Protein AF-0000000084567950 (afdb_homodimer)

pLDDT: mean 80.29, std 20.07, range [20.11, 98.38]

InterPro domains:
  IPR000313 PWWP domain [PF00855] (14-81)
  IPR000313 PWWP domain [PS50812] (12-70)
  IPR000313 PWWP domain [SM00293] (10-68)
  IPR006115 6-phosphogluconate dehydrogenase, NADP-binding [PF03446] (154-307)
  IPR008927 6-phosphogluconate dehydrogenase-like, C-terminal domain superfamily [SSF48179] (317-426)
  IPR013328 6-phosphogluconate dehydrogenase, domain 2 [G3DSA:1.10.1040.10] (314-427)
  IPR029154 3-hydroxyisobutyrate dehydrogenase-like, NAD-binding domain [PF14833] (317-425)
  IPR035501 Cytokine-like nuclear factor N-PAC, PWWP domain [cd05836] (10-93)
  IPR036291 NAD(P)-binding domain superfamily [SSF51735] (154-310)
  IPR051265 HIBADH-related NP60 subfamily [PTHR43580] (117-427)

Radius of gyration: 30.21 Å; Cα contacts (8 Å, |Δi|>4): 1438; chains: 2; bounding box: 71×93×85 Å

Sequence (860 aa):
MEMERTAVSCKISDFVWAKVIGYSYWPGLILQPDRLAPPKNKSDMEWVYFFGSQNYAWVPIKYIKPYSEFKEKFGKKCPQGVLDAKYELRKHKKRLTANPDYVLTIAKFMPKEMRARSKSVSKSSRSVVDEQEHYLIPEPRIGVLAGNINAESIIKALISFKHKMTIWSESEALCIDMKQEAAEAHTTCYVYKEPRDVVRTADIIFSLLASKAEAIRMLEKFGYKNDNDYLLSGKIYIEMTTIDRETSSANAKIFSAKGVTYFEFMIDGTKQDIGKGLVLVGGNCDQFKATIERLKSCLKALGKSWYFVENPQVFVIFQMMKAIFLAGFTEILALADKSVDLNVFFELFRNSPLHNHYFERVCDKVENNTYFDVQESLPCLQHGLQRMLELCNVWKQPAGLTSTANQLYKHARRMGLDEADSSAMFLRAKMEMERTAVSCKISDFVWAKVIGYSYWPGLILQPDRLAPPKNKSDMEWVYFFGSQNYAWVPIKYIKPYSEFKEKFGKKCPQGVLDAKYELRKHKKRLTANPDYVLTIAKFMPKEMRARSKSVSKSSRSVVDEQEHYLIPEPRIGVLAGNINAESIIKALISFKHKMTIWSESEALCIDMKQEAAEAHTTCYVYKEPRDVVRTADIIFSLLASKAEAIRMLEKFGYKNDNDYLLSGKIYIEMTTIDRETSSANAKIFSAKGVTYFEFMIDGTKQDIGKGLVLVGGNCDQFKATIERLKSCLKALGKSWYFVENPQVFVIFQMMKAIFLAGFTEILALADKSVDLNVFFELFRNSPLHNHYFERVCDKVENNTYFDVQESLPCLQHGLQRMLELCNVWKQPAGLTSTANQLYKHARRMGLDEADSSAMFLRAK

Organism: Dendroctonus ponderosae (NCBI:txid77166)

Solvent-accessible surface area (backbone atoms only — not comparable to full-atom values): 46278 Å² total; per-residue (Å²): 139,74,84,74,76,70,76,73,76,79,48,76,75,32,57,22,28,34,29,52,96,94,50,69,70,31,36,24,32,30,42,78,71,52,96,50,49,74,81,76,91,54,90,60,47,42,35,30,37,29,40,66,73,68,42,70,44,80,27,46,50,89,40,50,39,52,31,85,82,40,42,74,76,66,56,72,87,52,57,68,58,42,51,44,5,45,51,52,48,49,52,51,50,48,43,35,70,74,32,75,79,55,75,80,83,64,82,73,77,54,37,72,87,67,39,76,60,71,16,60,41,62,85,70,69,63,75,63,75,60,79,73,70,72,66,80,66,79,79,72,35,36,13,35,42,36,56,32,90,53,30,63,56,53,52,52,30,38,32,72,68,52,41,43,34,29,33,22,54,89,48,64,67,56,53,54,52,47,34,51,51,15,52,76,57,74,34,48,48,45,78,39,96,44,65,59,59,25,51,67,69,27,45,36,36,39,37,25,34,73,37,47,68,51,48,54,53,52,40,51,70,35,18,68,87,35,81,90,54,49,57,52,60,76,23,40,41,34,40,53,41,70,65,54,70,68,58,51,52,50,48,50,53,53,30,52,75,53,48,24,47,54,36,35,47,44,67,51,70,42,51,84,27,60,39,63,20,32,28,39,36,21,50,52,67,68,58,44,67,72,42,39,79,80,40,43,67,57,51,55,24,48,7,71,40,75,45,82,34,83,48,61,64,58,59,40,52,55,35,29,50,51,37,41,44,47,51,47,49,24,47,49,47,36,52,38,55,75,66,42,60,55,69,57,50,52,55,52,41,69,55,34,46,75,35,31,61,52,57,50,52,41,50,50,30,64,75,64,67,43,38,69,68,60,48,42,52,30,52,59,31,39,50,23,30,54,52,46,52,54,51,26,59,75,67,69,45,90,52,70,57,55,54,50,36,38,52,52,46,51,50,37,41,73,73,65,40,60,76,20,12,44,61,39,52,33,67,64,50,94,138,75,84,75,75,71,76,73,76,80,48,76,73,32,58,22,28,35,30,52,96,95,51,67,70,30,37,23,33,30,42,77,72,53,96,52,48,75,81,76,91,55,89,61,47,41,36,30,38,31,40,66,73,68,43,68,46,80,29,48,52,89,42,49,39,54,33,84,81,39,41,74,77,67,56,70,87,51,58,70,57,42,50,43,5,47,52,51,48,49,52,51,50,50,43,36,69,73,33,75,80,55,74,82,86,65,82,74,76,57,36,74,83,67,39,78,56,73,9,62,42,66,83,69,74,64,75,63,74,61,79,73,73,70,68,81,65,78,77,70,35,36,13,37,43,36,55,31,89,50,30,63,57,52,51,51,28,40,33,74,68,52,40,44,34,28,33,22,53,88,47,63,67,57,54,55,52,47,36,51,51,15,53,73,56,73,34,48,47,45,78,38,95,45,64,60,58,25,51,67,68,28,44,34,36,39,37,25,34,71,38,47,68,53,47,54,54,53,40,50,69,35,19,70,87,34,81,89,53,48,56,52,59,76,22,38,42,34,39,53,40,72,65,54,70,68,57,52,52,49,48,51,54,53,29,52,74,53,47,25,46,56,35,36,46,45,67,51,69,44,53,84,27,61,39,63,21,32,28,38,36,22,51,51,66,68,59,45,68,73,40,39,81,78,41,42,68,58,50,54,24,47,6,71,40,72,45,82,35,81,49,61,63,57,58,40,51,55,35,31,48,50,37,41,45,48,52,46,49,24,48,47,48,36,52,40,54,74,65,42,59,56,70,59,51,52,55,54,41,70,56,33,45,76,35,31,62,52,58,50,52,40,51,50,32,64,75,65,68,43,39,66,66,61,48,41,52,30,53,60,33,40,51,24,31,53,54,44,52,54,50,27,58,76,67,69,45,90,52,70,58,54,52,50,36,38,53,53,44,51,50,35,42,72,73,66,40,60,76,20,11,43,62,38,52,33,68,64,51,93

Secondary structure (DSSP, 8-state):
---------PPTT-EEEE--TTS--EEEEEEPPPTTSPPPSSTTEEEEEETTTTEEEEEEGGGEEETTTTHHHHSSS--HHHHHHHHHHHHHHHHHHH-TT----PPPP--TTTS----B------------------PPPEEEEE-STTHHHHHHHHHHTT--EEEEES-HHHHHHHHHHHHHTT--EEE-SSHHHHHHH-SEEEEE-S-HHHHHHHHHHTTTT-GGG---TT-EEEE-S---HHHHHHHHHHHHHTT-EEEEEEEES-GGGTTTSEEEEEE-HHHHHHHHHHHHHHHHHH-SEEEEES-THHHHHHHHHHHHHHHHHHHHHHHHHHHS-HHHHHHHHHTSTT--HHHHHHHHHHHHT-TTS-SSBHHHHHHHHHHHHHHHHHHT---HHHHHHHHHHHHHHHTT-TTSBGGGHHHHH-/---------PPTT-EEEE--TTS--EEEEEEPPPTTSPPPSSTTEEEEEETTTTEEEEEEGGGEEETTTTHHHHSSS--HHHHHHHHHHHHHHHHHHH-TT----PPPP--TTTS----B---------------------EEEEE-STTHHHHHHHHHHTT--EEEEES-HHHHHHHHHHHHHTT--EEE-SSHHHHHHH-SEEEEE-S-HHHHHHHHHHTTTT-GGG---TT-EEEE-S---HHHHHHHHHHHHHTT-EEEEEEESS-GGGTTTSEEEEEE-HHHHHHHHHHHHHHHHHH-SEEEEES-THHHHHHHHHHHHHHHHHHHHHHHHHHHS-HHHHHHHHHTSTT--HHHHHHHHHHHHT-TTS-SSBHHHHHHHHHHHHHHHHHHT---HHHHHHHHHHHHHHHTT-TTSBGGGHHHHH-

Nearest PDB structures (foldseek):
  2uyy-assembly1_D  TM=8.923E-01  e=2.198E-22  Homo sapiens
  3pdu-assembly1_A  TM=8.734E-01  e=6.586E-20  Geobacter sulfurreducens
  3pef-assembly2_G  TM=8.609E-01  e=6.218E-20  Geobacter metallireducens
  3w6z-assembly1_A  TM=8.669E-01  e=2.349E-16  Pyrobaculum calidifontis JCM 11548
  5xvh-assembly1_A-2  TM=8.736E-01  e=2.639E-15  Pyrobaculum calidifontis JCM 11548

Structure (mmCIF, N/CA/C/O backbone):
data_AF-0000000084567950-model_v1
#
loop_
_entity.id
_entity.type
_entity.pdbx_description
1 polymer 'Cytokine-like nuclear factor N-PAC'
#
loop_
_atom_site.group_PDB
_atom_site.id
_atom_site.type_symbol
_atom_site.label_atom_id
_atom_site.label_alt_id
_atom_site.label_comp_id
_atom_site.label_asym_id
_atom_site.label_entity_id
_atom_site.label_seq_id
_atom_site.pdbx_PDB_ins_code
_atom_site.Cartn_x
_atom_site.Cartn_y
_atom_site.Cartn_z
_atom_site.occupancy
_atom_site.B_iso_or_equiv
_atom_site.auth_seq_id
_atom_site.auth_comp_id
_atom_site.auth_asym_id
_atom_site.auth_atom_id
_atom_site.pdbx_PDB_model_num
ATOM 1 N N . MET A 1 1 ? 37.594 -40.75 33.562 1 24.69 1 MET A N 1
ATOM 2 C CA . MET A 1 1 ? 38.281 -39.469 33.25 1 24.69 1 MET A CA 1
ATOM 3 C C . MET A 1 1 ? 37.656 -38.781 32.031 1 24.69 1 MET A C 1
ATOM 5 O O . MET A 1 1 ? 37.906 -39.188 30.906 1 24.69 1 MET A O 1
ATOM 9 N N . GLU A 1 2 ? 36.375 -38.438 32.031 1 26.56 2 GLU A N 1
ATOM 10 C CA . GLU A 1 2 ? 35.312 -38.219 31.078 1 26.56 2 GLU A CA 1
ATOM 11 C C . GLU A 1 2 ? 35.625 -37.062 30.156 1 26.56 2 GLU A C 1
ATOM 13 O O . GLU A 1 2 ? 36.312 -36.125 30.547 1 26.56 2 GLU A O 1
ATOM 18 N N . MET A 1 3 ? 35.594 -37.25 28.812 1 29.86 3 MET A N 1
ATOM 19 C CA . MET A 1 3 ? 35.844 -36.375 27.656 1 29.86 3 MET A CA 1
ATOM 20 C C . MET A 1 3 ? 35.312 -34.969 27.891 1 29.86 3 MET A C 1
ATOM 22 O O . MET A 1 3 ? 34.125 -34.812 28.156 1 29.86 3 MET A O 1
ATOM 26 N N . GLU A 1 4 ? 36.062 -34.125 28.594 1 29.59 4 GLU A N 1
ATOM 27 C CA . GLU A 1 4 ? 35.875 -32.688 28.719 1 29.59 4 GLU A CA 1
ATOM 28 C C . GLU A 1 4 ? 35.344 -32.062 27.422 1 29.59 4 GLU A C 1
ATOM 30 O O . GLU A 1 4 ? 36.062 -32.031 26.422 1 29.59 4 GLU A O 1
ATOM 35 N N . ARG A 1 5 ? 34.188 -32.344 27.078 1 33.31 5 ARG A N 1
ATOM 36 C CA . ARG A 1 5 ? 33.469 -31.703 25.984 1 33.31 5 ARG A CA 1
ATOM 37 C C . ARG A 1 5 ? 33.875 -30.234 25.859 1 33.31 5 ARG A C 1
ATOM 39 O O . ARG A 1 5 ? 33.719 -29.469 26.812 1 33.31 5 ARG A O 1
ATOM 46 N N . THR A 1 6 ? 35 -29.875 25.234 1 36.53 6 THR A N 1
ATOM 47 C CA . THR A 1 6 ? 35.594 -28.625 24.766 1 36.53 6 THR A CA 1
ATOM 48 C C . THR A 1 6 ? 34.469 -27.625 24.406 1 36.53 6 THR A C 1
ATOM 50 O O . THR A 1 6 ? 33.625 -27.906 23.562 1 36.53 6 THR A O 1
ATOM 53 N N . ALA A 1 7 ? 34.156 -26.844 25.375 1 41.53 7 ALA A N 1
ATOM 54 C CA . ALA A 1 7 ? 33.312 -25.672 25.188 1 41.53 7 ALA A CA 1
ATOM 55 C C . ALA A 1 7 ? 33.625 -24.969 23.859 1 41.53 7 ALA A C 1
ATOM 57 O O . ALA A 1 7 ? 34.719 -24.422 23.688 1 41.53 7 ALA A O 1
ATOM 58 N N . VAL A 1 8 ? 33.375 -25.469 22.766 1 47.16 8 VAL A N 1
ATOM 59 C CA . VAL A 1 8 ? 33.531 -24.766 21.5 1 47.16 8 VAL A CA 1
ATOM 60 C C . VAL A 1 8 ? 33.031 -23.328 21.641 1 47.16 8 VAL A C 1
ATOM 62 O O . VAL A 1 8 ? 31.844 -23.109 21.938 1 47.16 8 VAL A O 1
ATOM 65 N N . SER A 1 9 ? 33.875 -22.453 22.031 1 60.88 9 SER A N 1
ATOM 66 C CA . SER A 1 9 ? 33.688 -21.016 22.219 1 60.88 9 SER A CA 1
ATOM 67 C C . SER A 1 9 ? 33.156 -20.359 20.953 1 60.88 9 SER A C 1
ATOM 69 O O . SER A 1 9 ? 33.719 -20.5 19.875 1 60.88 9 SER A O 1
ATOM 71 N N . CYS A 1 10 ? 31.906 -20.062 20.891 1 68.31 10 CYS A N 1
ATOM 72 C CA . CYS A 1 10 ? 31.312 -19.328 19.781 1 68.31 10 CYS A CA 1
ATOM 73 C C . CYS A 1 10 ? 31.812 -17.891 19.719 1 68.31 10 CYS A C 1
ATOM 75 O O . CYS A 1 10 ? 32 -17.25 20.766 1 68.31 10 CYS A O 1
ATOM 77 N N . LYS A 1 11 ? 32.375 -17.609 18.531 1 72.88 11 LYS A N 1
ATOM 78 C CA . LYS A 1 11 ? 32.906 -16.281 18.281 1 72.88 11 LYS A CA 1
ATOM 79 C C . LYS A 1 11 ? 31.922 -15.414 17.516 1 72.88 11 LYS A C 1
ATOM 81 O O . LYS A 1 11 ? 30.906 -15.914 17.016 1 72.88 11 LYS A O 1
ATOM 86 N N . ILE A 1 12 ? 32.312 -14.211 17.453 1 73.19 12 ILE A N 1
ATOM 87 C CA . ILE A 1 12 ? 31.547 -13.25 16.672 1 73.19 12 ILE A CA 1
ATOM 88 C C . ILE A 1 12 ? 31.469 -13.727 15.219 1 73.19 12 ILE A C 1
ATOM 90 O O . ILE A 1 12 ? 32.469 -14.219 14.664 1 73.19 12 ILE A O 1
ATOM 94 N N . SER A 1 13 ? 30.266 -13.648 14.625 1 72.19 13 SER A N 1
ATOM 95 C CA . SER A 1 13 ? 29.938 -13.992 13.25 1 72.19 13 SER A CA 1
ATOM 96 C C . SER A 1 13 ? 29.672 -15.492 13.102 1 72.19 13 SER A C 1
ATOM 98 O O . SER A 1 13 ? 29.547 -15.992 11.992 1 72.19 13 SER A O 1
ATOM 100 N N . ASP A 1 14 ? 29.688 -16.203 14.242 1 78.38 14 ASP A N 1
ATOM 101 C CA . ASP A 1 14 ? 29.359 -17.625 14.172 1 78.38 14 ASP A CA 1
ATOM 102 C C . ASP A 1 14 ? 27.844 -17.844 14.141 1 78.38 14 ASP A C 1
ATOM 104 O O . ASP A 1 14 ? 27.094 -17.125 14.82 1 78.38 14 ASP A O 1
ATOM 108 N N . PHE A 1 15 ? 27.438 -18.75 13.383 1 80.81 15 PHE A N 1
ATOM 109 C CA . PHE A 1 15 ? 26.078 -19.234 13.453 1 80.81 15 PHE A CA 1
ATOM 110 C C . PHE A 1 15 ? 25.891 -20.141 14.672 1 80.81 15 PHE A C 1
ATOM 112 O O . PHE A 1 15 ? 26.719 -21.016 14.938 1 80.81 15 PHE A O 1
ATOM 119 N N . VAL A 1 16 ? 24.766 -19.844 15.414 1 83.94 16 VAL A N 1
ATOM 120 C CA . VAL A 1 16 ? 24.625 -20.547 16.688 1 83.94 16 VAL A CA 1
ATOM 121 C C . VAL A 1 16 ? 23.156 -20.906 16.922 1 83.94 16 VAL A C 1
ATOM 123 O O . VAL A 1 16 ? 22.266 -20.391 16.234 1 83.94 16 VAL A O 1
ATOM 126 N N . TRP A 1 17 ? 22.953 -21.844 17.766 1 81.81 17 TRP A N 1
ATOM 127 C CA . TRP A 1 17 ? 21.703 -22 18.484 1 81.81 17 TRP A CA 1
ATOM 128 C C . TRP A 1 17 ? 21.719 -21.219 19.797 1 81.81 17 TRP A C 1
ATOM 130 O O . TRP A 1 17 ? 22.641 -21.375 20.609 1 81.81 17 TRP A O 1
ATOM 140 N N . ALA A 1 18 ? 20.844 -20.312 19.938 1 84.38 18 ALA A N 1
ATOM 141 C CA . ALA A 1 18 ? 20.781 -19.516 21.156 1 84.38 18 ALA A CA 1
ATOM 142 C C . ALA A 1 18 ? 19.391 -19.562 21.781 1 84.38 18 ALA A C 1
ATOM 144 O O . ALA A 1 18 ? 18.391 -19.688 21.062 1 84.38 18 ALA A O 1
ATOM 145 N N . LYS A 1 19 ? 19.359 -19.578 23.094 1 81.38 19 LYS A N 1
ATOM 146 C CA . LYS A 1 19 ? 18.078 -19.625 23.781 1 81.38 19 LYS A CA 1
ATOM 147 C C . LYS A 1 19 ? 17.969 -18.516 24.812 1 81.38 19 LYS A C 1
ATOM 149 O O . LYS A 1 19 ? 18.922 -18.219 25.531 1 81.38 19 LYS A O 1
ATOM 154 N N . VAL A 1 20 ? 16.906 -17.766 24.734 1 76.56 20 VAL A N 1
ATOM 155 C CA . VAL A 1 20 ? 16.531 -16.844 25.797 1 76.56 20 VAL A CA 1
ATOM 156 C C . VAL A 1 20 ? 15.727 -17.562 26.875 1 76.56 20 VAL A C 1
ATOM 158 O O . VAL A 1 20 ? 14.984 -18.5 26.562 1 76.56 20 VAL A O 1
ATOM 161 N N . ILE A 1 21 ? 15.961 -17.219 28.109 1 70 21 ILE A N 1
ATOM 162 C CA . ILE A 1 21 ? 15.297 -17.906 29.219 1 70 21 ILE A CA 1
ATOM 163 C C . ILE A 1 21 ? 13.789 -17.938 28.969 1 70 21 ILE A C 1
ATOM 165 O O . ILE A 1 21 ? 13.172 -16.891 28.734 1 70 21 ILE A O 1
ATOM 169 N N . GLY A 1 22 ? 13.219 -19.125 28.922 1 65.25 22 GLY A N 1
ATOM 170 C CA . GLY A 1 22 ? 11.789 -19.312 28.703 1 65.25 22 GLY A CA 1
ATOM 171 C C . GLY A 1 22 ? 11.461 -19.734 27.281 1 65.25 22 GLY A C 1
ATOM 172 O O . GLY A 1 22 ? 10.312 -20.062 26.984 1 65.25 22 GLY A O 1
ATOM 173 N N . TYR A 1 23 ? 12.492 -19.625 26.469 1 71.81 23 TYR A N 1
ATOM 174 C CA . TYR A 1 23 ? 12.266 -20.016 25.078 1 71.81 23 TYR A CA 1
ATOM 175 C C . TYR A 1 23 ? 13.156 -21.188 24.672 1 71.81 23 TYR A C 1
ATOM 177 O O . TYR A 1 23 ? 14.133 -21.484 25.359 1 71.81 23 TYR A O 1
ATOM 185 N N . SER A 1 24 ? 12.773 -21.859 23.594 1 72.88 24 SER A N 1
ATOM 186 C CA . SER A 1 24 ? 13.609 -22.922 23.062 1 72.88 24 SER A CA 1
ATOM 187 C C . SER A 1 24 ? 14.797 -22.375 22.281 1 72.88 24 SER A C 1
ATOM 189 O O . SER A 1 24 ? 14.805 -21.188 21.922 1 72.88 24 SER A O 1
ATOM 191 N N . TYR A 1 25 ? 15.727 -23.219 22.031 1 78.44 25 TYR A N 1
ATOM 192 C CA . TYR A 1 25 ? 16.891 -22.828 21.25 1 78.44 25 TYR A CA 1
ATOM 193 C C . TYR A 1 25 ? 16.469 -22.391 19.844 1 78.44 25 TYR A C 1
ATOM 195 O O . TYR A 1 25 ? 15.602 -23.016 19.234 1 78.44 25 TYR A O 1
ATOM 203 N N . TRP A 1 26 ? 17.031 -21.281 19.344 1 78.5 26 TRP A N 1
ATOM 204 C CA . TRP A 1 26 ? 16.719 -20.625 18.078 1 78.5 26 TRP A CA 1
ATOM 205 C C . TRP A 1 26 ? 17.984 -20.312 17.297 1 78.5 26 TRP A C 1
ATOM 207 O O . TRP A 1 26 ? 19 -19.922 17.875 1 78.5 26 TRP A O 1
ATOM 217 N N . PRO A 1 27 ? 17.922 -20.625 16 1 79.75 27 PRO A N 1
ATOM 218 C CA . PRO A 1 27 ? 19.094 -20.266 15.203 1 79.75 27 PRO A CA 1
ATOM 219 C C . PRO A 1 27 ? 19.406 -18.766 15.25 1 79.75 27 PRO A C 1
ATOM 221 O O . PRO A 1 27 ? 18.5 -17.938 15.102 1 79.75 27 PRO A O 1
ATOM 224 N N . GLY A 1 28 ? 20.594 -18.484 15.445 1 80.81 28 GLY A N 1
ATOM 225 C CA . GLY A 1 28 ? 21 -17.094 15.516 1 80.81 28 GLY A CA 1
ATOM 226 C C . GLY A 1 28 ? 22.438 -16.859 15.062 1 80.81 28 GLY A C 1
ATOM 227 O O . GLY A 1 28 ? 23.094 -17.797 14.594 1 80.81 28 GLY A O 1
ATOM 228 N N . LEU A 1 29 ? 22.812 -15.633 15.156 1 81.31 29 LEU A N 1
ATOM 229 C CA . LEU A 1 29 ? 24.141 -15.156 14.781 1 81.31 29 LEU A CA 1
ATOM 230 C C . LEU A 1 29 ? 24.719 -14.258 15.875 1 81.31 29 LEU A C 1
ATOM 232 O O . LEU A 1 29 ? 24.047 -13.328 16.328 1 81.31 29 LEU A O 1
ATOM 236 N N . ILE A 1 30 ? 25.953 -14.672 16.297 1 79.69 30 ILE A N 1
ATOM 237 C CA . ILE A 1 30 ? 26.609 -13.82 17.281 1 79.69 30 ILE A CA 1
ATOM 238 C C . ILE A 1 30 ? 27.188 -12.586 16.578 1 79.69 30 ILE A C 1
ATOM 240 O O . ILE A 1 30 ? 27.922 -12.711 15.602 1 79.69 30 ILE A O 1
ATOM 244 N N . LEU A 1 31 ? 26.781 -11.414 17.047 1 79.12 31 LEU A N 1
ATOM 245 C CA . LEU A 1 31 ? 27.234 -10.172 16.453 1 79.12 31 LEU A CA 1
ATOM 246 C C . LEU A 1 31 ? 27.875 -9.266 17.5 1 79.12 31 LEU A C 1
ATOM 248 O O . LEU A 1 31 ? 27.641 -9.438 18.703 1 79.12 31 LEU A O 1
ATOM 252 N N . GLN A 1 32 ? 28.766 -8.406 16.953 1 75.94 32 GLN A N 1
ATOM 253 C CA . GLN A 1 32 ? 29.219 -7.309 17.797 1 75.94 32 GLN A CA 1
ATOM 254 C C . GLN A 1 32 ? 28.094 -6.328 18.078 1 75.94 32 GLN A C 1
ATOM 256 O O . GLN A 1 32 ? 27.359 -5.93 17.172 1 75.94 32 GLN A O 1
ATOM 261 N N . PRO A 1 33 ? 27.859 -6.156 19.312 1 73.94 33 PRO A N 1
ATOM 262 C CA . PRO A 1 33 ? 26.797 -5.211 19.625 1 73.94 33 PRO A CA 1
ATOM 263 C C . PRO A 1 33 ? 26.984 -3.855 18.953 1 73.94 33 PRO A C 1
ATOM 265 O O . PRO A 1 33 ? 28.109 -3.361 18.859 1 73.94 33 PRO A O 1
ATOM 268 N N . ASP A 1 34 ? 25.844 -3.508 18.328 1 62.59 34 ASP A N 1
ATOM 269 C CA . ASP A 1 34 ? 25.891 -2.178 17.719 1 62.59 34 ASP A CA 1
ATOM 270 C C . ASP A 1 34 ? 25.719 -1.093 18.781 1 62.59 34 ASP A C 1
ATOM 272 O O . ASP A 1 34 ? 25.391 -1.39 19.938 1 62.59 34 ASP A O 1
ATOM 276 N N . ARG A 1 35 ? 26.016 0.172 18.344 1 61.31 35 ARG A N 1
ATOM 277 C CA . ARG A 1 35 ? 25.969 1.321 19.25 1 61.31 35 ARG A CA 1
ATOM 278 C C . ARG A 1 35 ? 24.609 1.45 19.906 1 61.31 35 ARG A C 1
ATOM 280 O O . ARG A 1 35 ? 24.5 1.979 21.016 1 61.31 35 ARG A O 1
ATOM 287 N N . LEU A 1 36 ? 23.688 0.801 19.312 1 58.03 36 LEU A N 1
ATOM 288 C CA . LEU A 1 36 ? 22.328 0.961 19.828 1 58.03 36 LEU A CA 1
ATOM 289 C C . LEU A 1 36 ? 21.953 -0.223 20.719 1 58.03 36 LEU A C 1
ATOM 291 O O . LEU A 1 36 ? 20.859 -0.249 21.281 1 58.03 36 LEU A O 1
ATOM 295 N N . ALA A 1 37 ? 22.781 -1.162 20.844 1 67.56 37 ALA A N 1
ATOM 296 C CA . ALA A 1 37 ? 22.484 -2.336 21.672 1 67.56 37 ALA A CA 1
ATOM 297 C C . ALA A 1 37 ? 22.406 -1.971 23.141 1 67.56 37 ALA A C 1
ATOM 299 O O . ALA A 1 37 ? 23.219 -1.197 23.641 1 67.56 37 ALA A O 1
ATOM 300 N N . PRO A 1 38 ? 21.375 -2.375 23.859 1 71.75 38 PRO A N 1
ATOM 301 C CA . PRO A 1 38 ? 21.344 -2.115 25.297 1 71.75 38 PRO A CA 1
ATOM 302 C C . PRO A 1 38 ? 22.562 -2.689 26.016 1 71.75 38 PRO A C 1
ATOM 304 O O . PRO A 1 38 ? 23.188 -3.631 25.531 1 71.75 38 PRO A O 1
ATOM 307 N N . PRO A 1 39 ? 22.844 -1.983 27.031 1 73 39 PRO A N 1
ATOM 308 C CA . PRO A 1 39 ? 24.016 -2.463 27.766 1 73 39 PRO A CA 1
ATOM 309 C C . PRO A 1 39 ? 23.844 -3.883 28.297 1 73 39 PRO A C 1
ATOM 311 O O . PRO A 1 39 ? 22.719 -4.297 28.609 1 73 39 PRO A O 1
ATOM 314 N N . LYS A 1 40 ? 24.859 -4.637 28.422 1 71.69 40 LYS A N 1
ATOM 315 C CA . LYS A 1 40 ? 24.938 -6 28.938 1 71.69 40 LYS A CA 1
ATOM 316 C C . LYS A 1 40 ? 24.641 -6.047 30.438 1 71.69 40 LYS A C 1
ATOM 318 O O . LYS A 1 40 ? 25.156 -5.227 31.203 1 71.69 40 LYS A O 1
ATOM 323 N N . ASN A 1 41 ? 23.719 -6.789 30.812 1 64.81 41 ASN A N 1
ATOM 324 C CA . ASN A 1 41 ? 23.438 -6.918 32.25 1 64.81 41 ASN A CA 1
ATOM 325 C C . ASN A 1 41 ? 24.5 -7.75 32.969 1 64.81 41 ASN A C 1
ATOM 327 O O . ASN A 1 41 ? 24.719 -7.574 34.156 1 64.81 41 ASN A O 1
ATOM 331 N N . LYS A 1 42 ? 25.078 -8.812 32.281 1 70.44 42 LYS A N 1
ATOM 332 C CA . LYS A 1 42 ? 26.109 -9.688 32.844 1 70.44 42 LYS A CA 1
ATOM 333 C C . LYS A 1 42 ? 27.281 -9.844 31.875 1 70.44 42 LYS A C 1
ATOM 335 O O . LYS A 1 42 ? 27.125 -9.648 30.672 1 70.44 42 LYS A O 1
ATOM 340 N N . SER A 1 43 ? 28.422 -10.07 32.438 1 72.25 43 SER A N 1
ATOM 341 C CA . SER A 1 43 ? 29.656 -10.141 31.656 1 72.25 43 SER A CA 1
ATOM 342 C C . SER A 1 43 ? 29.656 -11.352 30.734 1 72.25 43 SER A C 1
ATOM 344 O O . SER A 1 43 ? 30.281 -11.328 29.672 1 72.25 43 SER A O 1
ATOM 346 N N . ASP A 1 44 ? 28.906 -12.383 30.953 1 80.44 44 ASP A N 1
ATOM 347 C CA . ASP A 1 44 ? 28.984 -13.609 30.172 1 80.44 44 ASP A CA 1
ATOM 348 C C . ASP A 1 44 ? 27.828 -13.703 29.188 1 80.44 44 ASP A C 1
ATOM 350 O O . ASP A 1 44 ? 27.156 -14.742 29.094 1 80.44 44 ASP A O 1
ATOM 354 N N . MET A 1 45 ? 27.609 -12.531 28.516 1 84.69 45 MET A N 1
ATOM 355 C CA . MET A 1 45 ? 26.531 -12.555 27.547 1 84.69 45 MET A CA 1
ATOM 356 C C . MET A 1 45 ? 27.031 -12.164 26.156 1 84.69 45 MET A C 1
ATOM 358 O O . MET A 1 45 ? 28.016 -11.43 26.047 1 84.69 45 MET A O 1
ATOM 362 N N . GLU A 1 46 ? 26.484 -12.742 25.141 1 85.69 46 GLU A N 1
ATOM 363 C CA . GLU A 1 46 ? 26.766 -12.383 23.75 1 85.69 46 GLU A CA 1
ATOM 364 C C . GLU A 1 46 ? 25.531 -11.789 23.078 1 85.69 46 GLU A C 1
ATOM 366 O O . GLU A 1 46 ? 24.406 -12.156 23.406 1 85.69 46 GLU A O 1
ATOM 371 N N . TRP A 1 47 ? 25.844 -10.883 22.203 1 83.31 47 TRP A N 1
ATOM 372 C CA . TRP A 1 47 ? 24.797 -10.266 21.391 1 83.31 47 TRP A CA 1
ATOM 373 C C . TRP A 1 47 ? 24.422 -11.148 20.203 1 83.31 47 TRP A C 1
ATOM 375 O O . TRP A 1 47 ? 25.266 -11.461 19.359 1 83.31 47 TRP A O 1
ATOM 385 N N . VAL A 1 48 ? 23.125 -11.578 20.25 1 83.25 48 VAL A N 1
ATOM 386 C CA . VAL A 1 48 ? 22.734 -12.578 19.25 1 83.25 48 VAL A CA 1
ATOM 387 C C . VAL A 1 48 ? 21.578 -12.055 18.406 1 83.25 48 VAL A C 1
ATOM 389 O O . VAL A 1 48 ? 20.609 -11.523 18.938 1 83.25 48 VAL A O 1
ATOM 392 N N . TYR A 1 49 ? 21.766 -12.164 17.156 1 81.06 49 TYR A N 1
ATOM 393 C CA . TYR A 1 49 ? 20.672 -11.992 16.188 1 81.06 49 TYR A CA 1
ATOM 394 C C . TYR A 1 49 ? 19.938 -13.305 15.953 1 81.06 49 TYR A C 1
ATOM 396 O O . TYR A 1 49 ? 20.562 -14.32 15.656 1 81.06 49 TYR A O 1
ATOM 404 N N . PHE A 1 50 ? 18.656 -13.266 16.109 1 75.88 50 PHE A N 1
ATOM 405 C CA . PHE A 1 50 ? 17.859 -14.477 15.914 1 75.88 50 PHE A CA 1
ATOM 406 C C . PHE A 1 50 ? 17.203 -14.469 14.531 1 75.88 50 PHE A C 1
ATOM 408 O O . PHE A 1 50 ? 16.406 -13.594 14.219 1 75.88 50 PHE A O 1
ATOM 415 N N . PHE A 1 51 ? 17.562 -15.469 13.758 1 70.81 51 PHE A N 1
ATOM 416 C CA . PHE A 1 51 ? 17.031 -15.594 12.406 1 70.81 51 PHE A CA 1
ATOM 417 C C . PHE A 1 51 ? 15.539 -15.891 12.438 1 70.81 51 PHE A C 1
ATOM 419 O O . PHE A 1 51 ? 15.039 -16.5 13.391 1 70.81 51 PHE A O 1
ATOM 426 N N . GLY A 1 52 ? 14.812 -15.438 11.359 1 62.75 52 GLY A N 1
ATOM 427 C CA . GLY A 1 52 ? 13.375 -15.656 11.297 1 62.75 52 GLY A CA 1
ATOM 428 C C . GLY A 1 52 ? 12.586 -14.57 11.992 1 62.75 52 GLY A C 1
ATOM 429 O O . GLY A 1 52 ? 11.781 -13.875 11.359 1 62.75 52 GLY A O 1
ATOM 430 N N . SER A 1 53 ? 12.969 -14.477 13.297 1 61 53 SER A N 1
ATOM 431 C CA . SER A 1 53 ? 12.281 -13.453 14.078 1 61 53 SER A CA 1
ATOM 432 C C . SER A 1 53 ? 12.961 -12.094 13.938 1 61 53 SER A C 1
ATOM 434 O O . SER A 1 53 ? 12.367 -11.062 14.258 1 61 53 SER A O 1
ATOM 436 N N . GLN A 1 54 ? 14.125 -12.133 13.461 1 63.31 54 GLN A N 1
ATOM 437 C CA . GLN A 1 54 ? 14.938 -10.945 13.203 1 63.31 54 GLN A CA 1
ATOM 438 C C . GLN A 1 54 ? 15.039 -10.07 14.453 1 63.31 54 GLN A C 1
ATOM 440 O O . GLN A 1 54 ? 14.945 -8.844 14.367 1 63.31 54 GLN A O 1
ATOM 445 N N . ASN A 1 55 ? 15.164 -10.664 15.578 1 72 55 ASN A N 1
ATOM 446 C CA . ASN A 1 55 ? 15.336 -9.992 16.859 1 72 55 ASN A CA 1
ATOM 447 C C . ASN A 1 55 ? 16.75 -10.172 17.406 1 72 55 ASN A C 1
ATOM 449 O O . ASN A 1 55 ? 17.5 -11.039 16.938 1 72 55 ASN A O 1
ATOM 453 N N . TYR A 1 56 ? 17.016 -9.273 18.328 1 78.12 56 TYR A N 1
ATOM 454 C CA . TYR A 1 56 ? 18.312 -9.312 19 1 78.12 56 TYR A CA 1
ATOM 455 C C . TYR A 1 56 ? 18.141 -9.492 20.5 1 78.12 56 TYR A C 1
ATOM 457 O O . TYR A 1 56 ? 17.172 -9 21.094 1 78.12 56 TYR A O 1
ATOM 465 N N . ALA A 1 57 ? 19 -10.203 21.094 1 81.56 57 ALA A N 1
ATOM 466 C CA . ALA A 1 57 ? 19.016 -10.273 22.547 1 81.56 57 ALA A CA 1
ATOM 467 C C . ALA A 1 57 ? 20.406 -10.617 23.078 1 81.56 57 ALA A C 1
ATOM 469 O O . ALA A 1 57 ? 21.203 -11.25 22.375 1 81.56 57 ALA A O 1
ATOM 470 N N . TRP A 1 58 ? 20.625 -10.062 24.281 1 83.69 58 TRP A N 1
ATOM 471 C CA . TRP A 1 58 ? 21.781 -10.562 25.016 1 83.69 58 TRP A CA 1
ATOM 472 C C . TRP A 1 58 ? 21.516 -11.961 25.562 1 83.69 58 TRP A C 1
ATOM 474 O O . TRP A 1 58 ? 20.547 -12.18 26.297 1 83.69 58 TRP A O 1
ATOM 484 N N . VAL A 1 59 ? 22.328 -12.898 25.156 1 85.31 59 VAL A N 1
ATOM 485 C CA . VAL A 1 59 ? 22.156 -14.289 25.562 1 85.31 59 VAL A CA 1
ATOM 486 C C . VAL A 1 59 ? 23.375 -14.75 26.359 1 85.31 59 VAL A C 1
ATOM 488 O O . VAL A 1 59 ? 24.516 -14.57 25.922 1 85.31 59 VAL A O 1
ATOM 491 N N . PRO A 1 60 ? 23.109 -15.266 27.562 1 82.31 60 PRO A N 1
ATOM 492 C CA . PRO A 1 60 ? 24.234 -15.836 28.297 1 82.31 60 PRO A CA 1
ATOM 493 C C . PRO A 1 60 ? 24.984 -16.922 27.516 1 82.31 60 PRO A C 1
ATOM 495 O O . PRO A 1 60 ? 24.344 -17.703 26.812 1 82.31 60 PRO A O 1
ATOM 498 N N . ILE A 1 61 ? 26.312 -16.938 27.625 1 84.31 61 ILE A N 1
ATOM 499 C CA . ILE A 1 61 ? 27.172 -17.812 26.859 1 84.31 61 ILE A CA 1
ATOM 500 C C . ILE A 1 61 ? 26.781 -19.266 27.094 1 84.31 61 ILE A C 1
ATOM 502 O O . ILE A 1 61 ? 26.875 -20.094 26.188 1 84.31 61 ILE A O 1
ATOM 506 N N . LYS A 1 62 ? 26.266 -19.547 28.219 1 84.06 62 LYS A N 1
ATOM 507 C CA . LYS A 1 62 ? 25.891 -20.922 28.547 1 84.06 62 LYS A CA 1
ATOM 508 C C . LYS A 1 62 ? 24.719 -21.391 27.703 1 84.06 62 LYS A C 1
ATOM 510 O O . LYS A 1 62 ? 24.531 -22.594 27.531 1 84.06 62 LYS A O 1
ATOM 515 N N . TYR A 1 63 ? 24 -20.5 27.109 1 85.5 63 TYR A N 1
ATOM 516 C CA . TYR A 1 63 ? 22.844 -20.859 26.312 1 85.5 63 TYR A CA 1
ATOM 517 C C . TYR A 1 63 ? 23.141 -20.719 24.828 1 85.5 63 TYR A C 1
ATOM 519 O O . TYR A 1 63 ? 22.234 -20.641 24 1 85.5 63 TYR A O 1
ATOM 527 N N . ILE A 1 64 ? 24.328 -20.641 24.516 1 86.44 64 ILE A N 1
ATOM 528 C CA . ILE A 1 64 ? 24.75 -20.516 23.125 1 86.44 64 ILE A CA 1
ATOM 529 C C . ILE A 1 64 ? 25.547 -21.766 22.719 1 86.44 64 ILE A C 1
ATOM 531 O O . ILE A 1 64 ? 26.516 -22.125 23.391 1 86.44 64 ILE A O 1
ATOM 535 N N . LYS A 1 65 ? 25.078 -22.422 21.703 1 82.31 65 LYS A N 1
ATOM 536 C CA . LYS A 1 65 ? 25.703 -23.641 21.172 1 82.31 65 LYS A CA 1
ATOM 537 C C . LYS A 1 65 ? 26 -23.5 19.688 1 82.31 65 LYS A C 1
ATOM 539 O O . LYS A 1 65 ? 25.219 -22.891 18.953 1 82.31 65 LYS A O 1
ATOM 544 N N . PRO A 1 66 ? 27.125 -24 19.297 1 79.88 66 PRO A N 1
ATOM 545 C CA . PRO A 1 66 ? 27.422 -23.938 17.859 1 79.88 66 PRO A CA 1
ATOM 546 C C . PRO A 1 66 ? 26.344 -24.594 17 1 79.88 66 PRO A C 1
ATOM 548 O O . PRO A 1 66 ? 25.844 -25.656 17.344 1 79.88 66 PRO A O 1
ATOM 551 N N . TYR A 1 67 ? 26.047 -23.906 15.898 1 80.44 67 TYR A N 1
ATOM 552 C CA . TYR A 1 67 ? 24.938 -24.328 15.062 1 80.44 67 TYR A CA 1
ATOM 553 C C . TYR A 1 67 ? 25.188 -25.703 14.469 1 80.44 67 TYR A C 1
ATOM 555 O O . TYR A 1 67 ? 24.312 -26.578 14.5 1 80.44 67 TYR A O 1
ATOM 563 N N . SER A 1 68 ? 26.312 -25.984 13.859 1 74.44 68 SER A N 1
ATOM 564 C CA . SER A 1 68 ? 26.609 -27.188 13.109 1 74.44 68 SER A CA 1
ATOM 565 C C . SER A 1 68 ? 26.641 -28.406 14.031 1 74.44 68 SER A C 1
ATOM 567 O O . SER A 1 68 ? 26.219 -29.5 13.641 1 74.44 68 SER A O 1
ATOM 569 N N . GLU A 1 69 ? 27.078 -28.25 15.211 1 74.94 69 GLU A N 1
ATOM 570 C CA . GLU A 1 69 ? 27.266 -29.375 16.125 1 74.94 69 GLU A CA 1
ATOM 571 C C . GLU A 1 69 ? 25.953 -29.812 16.75 1 74.94 69 GLU A C 1
ATOM 573 O O . GLU A 1 69 ? 25.781 -30.984 17.109 1 74.94 69 GLU A O 1
ATOM 578 N N . PHE A 1 70 ? 25.047 -28.938 16.859 1 71.81 70 PHE A N 1
ATOM 579 C CA . PHE A 1 70 ? 23.828 -29.281 17.594 1 71.81 70 PHE A CA 1
ATOM 580 C C . PHE A 1 70 ? 22.609 -29.25 16.688 1 71.81 70 PHE A C 1
ATOM 582 O O . PHE A 1 70 ? 21.484 -29.125 17.172 1 71.81 70 PHE A O 1
ATOM 589 N N . LYS A 1 71 ? 22.844 -29.266 15.492 1 68.94 71 LYS A N 1
ATOM 590 C CA . LYS A 1 71 ? 21.781 -29.219 14.492 1 68.94 71 LYS A CA 1
ATOM 591 C C . LYS A 1 71 ? 20.797 -30.375 14.703 1 68.94 71 LYS A C 1
ATOM 593 O O . LYS A 1 71 ? 19.578 -30.188 14.555 1 68.94 71 LYS A O 1
ATOM 598 N N . GLU A 1 72 ? 21.203 -31.453 15.023 1 65.38 72 GLU A N 1
ATOM 599 C CA . GLU A 1 72 ? 20.359 -32.656 15.18 1 65.38 72 GLU A CA 1
ATOM 600 C C . GLU A 1 72 ? 19.531 -32.562 16.469 1 65.38 72 GLU A C 1
ATOM 602 O O . GLU A 1 72 ? 18.391 -33.031 16.5 1 65.38 72 GLU A O 1
ATOM 607 N N . LYS A 1 73 ? 20.156 -32 17.438 1 65 73 LYS A N 1
ATOM 608 C CA . LYS A 1 73 ? 19.5 -31.969 18.734 1 65 73 LYS A CA 1
ATOM 609 C C . LYS A 1 73 ? 18.375 -30.938 18.734 1 65 73 LYS A C 1
ATOM 611 O O . LYS A 1 73 ? 17.281 -31.219 19.25 1 65 73 LYS A O 1
ATOM 616 N N . PHE A 1 74 ? 18.625 -29.781 18.281 1 65.38 74 PHE A N 1
ATOM 617 C CA . PHE A 1 74 ? 17.656 -28.703 18.406 1 65.38 74 PHE A CA 1
ATOM 618 C C . PHE A 1 74 ? 16.812 -28.578 17.141 1 65.38 74 PHE A C 1
ATOM 620 O O . PHE A 1 74 ? 15.812 -27.859 17.125 1 65.38 74 PHE A O 1
ATOM 627 N N . GLY A 1 75 ? 17.047 -29.172 16.047 1 55.94 75 GLY A N 1
ATOM 628 C CA . GLY A 1 75 ? 16.391 -29.047 14.75 1 55.94 75 GLY A CA 1
ATOM 629 C C . GLY A 1 75 ? 15.195 -29.969 14.602 1 55.94 75 GLY A C 1
ATOM 630 O O . GLY A 1 75 ? 14.445 -29.859 13.625 1 55.94 75 GLY A O 1
ATOM 631 N N . LYS A 1 76 ? 14.938 -30.938 15.234 1 54.16 76 LYS A N 1
ATOM 632 C CA . LYS A 1 76 ? 13.969 -31.984 14.93 1 54.16 76 LYS A CA 1
ATOM 633 C C . LYS A 1 76 ? 12.539 -31.453 15.039 1 54.16 76 LYS A C 1
ATOM 635 O O . LYS A 1 76 ? 11.695 -31.75 14.195 1 54.16 76 LYS A O 1
ATOM 640 N N . LYS A 1 77 ? 12.008 -30.938 16.141 1 53.41 77 LYS A N 1
ATOM 641 C CA . LYS A 1 77 ? 10.617 -30.562 16.359 1 53.41 77 LYS A CA 1
ATOM 642 C C . LYS A 1 77 ? 10.484 -29.047 16.531 1 53.41 77 LYS A C 1
ATOM 644 O O . LYS A 1 77 ? 10.484 -28.547 17.672 1 53.41 77 LYS A O 1
ATOM 649 N N . CYS A 1 78 ? 10.742 -28.375 15.438 1 50.84 78 CYS A N 1
ATOM 650 C CA . CYS A 1 78 ? 10.828 -26.938 15.617 1 50.84 78 CYS A CA 1
ATOM 651 C C . CYS A 1 78 ? 9.562 -26.25 15.117 1 50.84 78 CYS A C 1
ATOM 653 O O . CYS A 1 78 ? 9 -26.641 14.086 1 50.84 78 CYS A O 1
ATOM 655 N N . PRO A 1 79 ? 9.102 -25.344 15.953 1 52.78 79 PRO A N 1
ATOM 656 C CA . PRO A 1 79 ? 8 -24.531 15.445 1 52.78 79 PRO A CA 1
ATOM 657 C C . PRO A 1 79 ? 8.352 -23.812 14.148 1 52.78 79 PRO A C 1
ATOM 659 O O . PRO A 1 79 ? 9.531 -23.703 13.797 1 52.78 79 PRO A O 1
ATOM 662 N N . GLN A 1 80 ? 7.402 -23.484 13.469 1 48.69 80 GLN A N 1
ATOM 663 C CA . GLN A 1 80 ? 7.559 -22.875 12.148 1 48.69 80 GLN A CA 1
ATOM 664 C C . GLN A 1 80 ? 8.562 -21.734 12.195 1 48.69 80 GLN A C 1
ATOM 666 O O . GLN A 1 80 ? 9.375 -21.578 11.281 1 48.69 80 GLN A O 1
ATOM 671 N N . GLY A 1 81 ? 8.641 -21.078 13.164 1 55.12 81 GLY A N 1
ATOM 672 C CA . GLY A 1 81 ? 9.586 -19.984 13.289 1 55.12 81 GLY A CA 1
ATOM 673 C C . GLY A 1 81 ? 11.039 -20.438 13.25 1 55.12 81 GLY A C 1
ATOM 674 O O . GLY A 1 81 ? 11.875 -19.781 12.633 1 55.12 81 GLY A O 1
ATOM 675 N N . VAL A 1 82 ? 11.25 -21.484 13.836 1 57.44 82 VAL A N 1
ATOM 676 C CA . VAL A 1 82 ? 12.609 -22.016 13.891 1 57.44 82 VAL A CA 1
ATOM 677 C C . VAL A 1 82 ? 13.016 -22.531 12.516 1 57.44 82 VAL A C 1
ATOM 679 O O . VAL A 1 82 ? 14.156 -22.359 12.094 1 57.44 82 VAL A O 1
ATOM 682 N N . LEU A 1 83 ? 12.023 -23.094 11.969 1 54.75 83 LEU A N 1
ATOM 683 C CA . LEU A 1 83 ? 12.289 -23.578 10.617 1 54.75 83 LEU A CA 1
ATOM 684 C C . LEU A 1 83 ? 12.617 -22.406 9.68 1 54.75 83 LEU A C 1
ATOM 686 O O . LEU A 1 83 ? 13.547 -22.5 8.875 1 54.75 83 LEU A O 1
ATOM 690 N N . ASP A 1 84 ? 11.969 -21.422 9.844 1 57.72 84 ASP A N 1
ATOM 691 C CA . ASP A 1 84 ? 12.258 -20.203 9.078 1 57.72 84 ASP A CA 1
ATOM 692 C C . ASP A 1 84 ? 13.664 -19.688 9.383 1 57.72 84 ASP A C 1
ATOM 694 O O . ASP A 1 84 ? 14.375 -19.25 8.477 1 57.72 84 ASP A O 1
ATOM 698 N N . ALA A 1 85 ? 14.016 -19.688 10.547 1 61.5 85 ALA A N 1
ATOM 699 C CA . ALA A 1 85 ? 15.328 -19.25 10.992 1 61.5 85 ALA A CA 1
ATOM 700 C C . ALA A 1 85 ? 16.438 -20.125 10.406 1 61.5 85 ALA A C 1
ATOM 702 O O . ALA A 1 85 ? 17.469 -19.609 9.961 1 61.5 85 ALA A O 1
ATOM 703 N N . LYS A 1 86 ? 16.141 -21.344 10.43 1 60.5 86 LYS A N 1
ATOM 704 C CA . LYS A 1 86 ? 17.094 -22.281 9.852 1 60.5 86 LYS A CA 1
ATOM 705 C C . LYS A 1 86 ? 17.266 -22.047 8.352 1 60.5 86 LYS A C 1
ATOM 707 O O . LYS A 1 86 ? 18.391 -22.094 7.836 1 60.5 86 LYS A O 1
ATOM 712 N N . TYR A 1 87 ? 16.172 -21.859 7.797 1 58.47 87 TYR A N 1
ATOM 713 C CA . TYR A 1 87 ? 16.219 -21.594 6.367 1 58.47 87 TYR A CA 1
ATOM 714 C C . TYR A 1 87 ? 17.016 -20.328 6.074 1 58.47 87 TYR A C 1
ATOM 716 O O . TYR A 1 87 ? 17.859 -20.312 5.18 1 58.47 87 TYR A O 1
ATOM 724 N N . GLU A 1 88 ? 16.766 -19.281 6.75 1 60.16 88 GLU A N 1
ATOM 725 C CA . GLU A 1 88 ? 17.516 -18.047 6.602 1 60.16 88 GLU A CA 1
ATOM 726 C C . GLU A 1 88 ? 19.016 -18.281 6.828 1 60.16 88 GLU A C 1
ATOM 728 O O . GLU A 1 88 ? 19.844 -17.766 6.074 1 60.16 88 GLU A O 1
ATOM 733 N N . LEU A 1 89 ? 19.266 -18.969 7.781 1 61.06 89 LEU A N 1
ATOM 734 C CA . LEU A 1 89 ? 20.656 -19.281 8.117 1 61.06 89 LEU A CA 1
ATOM 735 C C . LEU A 1 89 ? 21.328 -20.047 6.98 1 61.06 89 LEU A C 1
ATOM 737 O O . LEU A 1 89 ? 22.469 -19.734 6.613 1 61.06 89 LEU A O 1
ATOM 741 N N . ARG A 1 90 ? 20.672 -20.938 6.512 1 61.78 90 ARG A N 1
ATOM 742 C CA . ARG A 1 90 ? 21.219 -21.75 5.426 1 61.78 90 ARG A CA 1
ATOM 743 C C . ARG A 1 90 ? 21.516 -20.891 4.203 1 61.78 90 ARG A C 1
ATOM 745 O O . ARG A 1 90 ? 22.516 -21.078 3.527 1 61.78 90 ARG A O 1
ATOM 752 N N . LYS A 1 91 ? 20.688 -20.062 3.963 1 60.53 91 LYS A N 1
ATOM 753 C CA . LYS A 1 91 ? 20.891 -19.141 2.852 1 60.53 91 LYS A CA 1
ATOM 754 C C . LYS A 1 91 ? 22.172 -18.344 3.037 1 60.53 91 LYS A C 1
ATOM 756 O O . LYS A 1 91 ? 22.969 -18.203 2.102 1 60.53 91 LYS A O 1
ATOM 761 N N . HIS A 1 92 ? 22.281 -17.844 4.172 1 62.78 92 HIS A N 1
ATOM 762 C CA . HIS A 1 92 ? 23.469 -17.047 4.453 1 62.78 92 HIS A CA 1
ATOM 763 C C . HIS A 1 92 ? 24.719 -17.906 4.398 1 62.78 92 HIS A C 1
ATOM 765 O O . HIS A 1 92 ? 25.75 -17.484 3.885 1 62.78 92 HIS A O 1
ATOM 771 N N . LYS A 1 93 ? 24.609 -19 4.848 1 62.19 93 LYS A N 1
ATOM 772 C CA . LYS A 1 93 ? 25.75 -19.906 4.816 1 62.19 93 LYS A CA 1
ATOM 773 C C . LYS A 1 93 ? 26.141 -20.25 3.381 1 62.19 93 LYS A C 1
ATOM 775 O O . LYS A 1 93 ? 27.328 -20.281 3.055 1 62.19 93 LYS A O 1
ATOM 780 N N . LYS A 1 94 ? 25.203 -20.406 2.689 1 60.66 94 LYS A N 1
ATOM 781 C CA . LYS A 1 94 ? 25.453 -20.719 1.283 1 60.66 94 LYS A CA 1
ATOM 782 C C . LYS A 1 94 ? 26.109 -19.531 0.574 1 60.66 94 LYS A C 1
ATOM 784 O O . LYS A 1 94 ? 27.047 -19.703 -0.212 1 60.66 94 LYS A O 1
ATOM 789 N N . ARG A 1 95 ? 25.625 -18.5 0.822 1 58.75 95 ARG A N 1
ATOM 790 C CA . ARG A 1 95 ? 26.188 -17.297 0.208 1 58.75 95 ARG A CA 1
ATOM 791 C C . ARG A 1 95 ? 27.625 -17.078 0.663 1 58.75 95 ARG A C 1
ATOM 793 O O . ARG A 1 95 ? 28.469 -16.672 -0.131 1 58.75 95 ARG A O 1
ATOM 800 N N . LEU A 1 96 ? 27.812 -17.344 1.844 1 60.94 96 LEU A N 1
ATOM 801 C CA . LEU A 1 96 ? 29.156 -17.188 2.393 1 60.94 96 LEU A CA 1
ATOM 802 C C . LEU A 1 96 ? 30.109 -18.219 1.797 1 60.94 96 LEU A C 1
ATOM 804 O O . LEU A 1 96 ? 31.297 -17.906 1.569 1 60.94 96 LEU A O 1
ATOM 808 N N . THR A 1 97 ? 29.562 -19.297 1.543 1 62.19 97 THR A N 1
ATOM 809 C CA . THR A 1 97 ? 30.375 -20.328 0.914 1 62.19 97 THR A CA 1
ATOM 810 C C . THR A 1 97 ? 30.672 -19.969 -0.538 1 62.19 97 THR A C 1
ATOM 812 O O . THR A 1 97 ? 31.781 -20.219 -1.029 1 62.19 97 THR A O 1
ATOM 815 N N . ALA A 1 98 ? 29.719 -19.375 -1.099 1 60.25 98 ALA A N 1
ATOM 816 C CA . ALA A 1 98 ? 29.891 -18.984 -2.496 1 60.25 98 ALA A CA 1
ATOM 817 C C . ALA A 1 98 ? 30.75 -17.734 -2.617 1 60.25 98 ALA A C 1
ATOM 819 O O . ALA A 1 98 ? 31.547 -17.609 -3.545 1 60.25 98 ALA A O 1
ATOM 820 N N . ASN A 1 99 ? 30.484 -16.812 -1.702 1 56.47 99 ASN A N 1
ATOM 821 C CA . ASN A 1 99 ? 31.266 -15.57 -1.664 1 56.47 99 ASN A CA 1
ATOM 822 C C . ASN A 1 99 ? 31.766 -15.266 -0.255 1 56.47 99 ASN A C 1
ATOM 824 O O . ASN A 1 99 ? 31.016 -14.734 0.573 1 56.47 99 ASN A O 1
ATOM 828 N N . PRO A 1 100 ? 32.906 -15.656 -0.085 1 55.03 100 PRO A N 1
ATOM 829 C CA . PRO A 1 100 ? 33.438 -15.461 1.258 1 55.03 100 PRO A CA 1
ATOM 830 C C . PRO A 1 100 ? 33.375 -14.008 1.72 1 55.03 100 PRO A C 1
ATOM 832 O O . PRO A 1 100 ? 33.406 -13.734 2.924 1 55.03 100 PRO A O 1
ATOM 835 N N . ASP A 1 101 ? 33.312 -13.148 0.817 1 55.06 101 ASP A N 1
ATOM 836 C CA . ASP A 1 101 ? 33.281 -11.727 1.157 1 55.06 101 ASP A CA 1
ATOM 837 C C . ASP A 1 101 ? 31.828 -11.227 1.268 1 55.06 101 ASP A C 1
ATOM 839 O O . ASP A 1 101 ? 31.594 -10.016 1.338 1 55.06 101 ASP A O 1
ATOM 843 N N . TYR A 1 102 ? 31.109 -12.133 1.301 1 52.59 102 TYR A N 1
ATOM 844 C CA . TYR A 1 102 ? 29.688 -11.805 1.41 1 52.59 102 TYR A CA 1
ATOM 845 C C . TYR A 1 102 ? 29.375 -11.156 2.754 1 52.59 102 TYR A C 1
ATOM 847 O O . TYR A 1 102 ? 29.766 -11.672 3.805 1 52.59 102 TYR A O 1
ATOM 855 N N . VAL A 1 103 ? 28.969 -9.875 2.746 1 49.84 103 VAL A N 1
ATOM 856 C CA . VAL A 1 103 ? 28.578 -9.188 3.973 1 49.84 103 VAL A CA 1
ATOM 857 C C . VAL A 1 103 ? 27.125 -9.516 4.309 1 49.84 103 VAL A C 1
ATOM 859 O O . VAL A 1 103 ? 26.219 -9.289 3.498 1 49.84 103 VAL A O 1
ATOM 862 N N . LEU A 1 104 ? 27 -10.273 5.379 1 48.25 104 LEU A N 1
ATOM 863 C CA . LEU A 1 104 ? 25.688 -10.672 5.891 1 48.25 104 LEU A CA 1
ATOM 864 C C . LEU A 1 104 ? 24.812 -9.453 6.148 1 48.25 104 LEU A C 1
ATOM 866 O O . LEU A 1 104 ? 25.203 -8.555 6.895 1 48.25 104 LEU A O 1
ATOM 870 N N . THR A 1 105 ? 23.859 -9.32 5.359 1 42.38 105 THR A N 1
ATOM 871 C CA . THR A 1 105 ? 22.938 -8.219 5.598 1 42.38 105 THR A CA 1
ATOM 872 C C . THR A 1 105 ? 21.844 -8.641 6.594 1 42.38 105 THR A C 1
ATOM 874 O O . THR A 1 105 ? 21.016 -9.484 6.285 1 42.38 105 THR A O 1
ATOM 877 N N . ILE A 1 106 ? 22.109 -8.492 7.859 1 46.22 106 ILE A N 1
ATOM 878 C CA . ILE A 1 106 ? 21.141 -8.812 8.906 1 46.22 106 ILE A CA 1
ATOM 879 C C . ILE A 1 106 ? 20.453 -7.535 9.367 1 46.22 106 ILE A C 1
ATOM 881 O O . ILE A 1 106 ? 20.984 -6.438 9.203 1 46.22 106 ILE A O 1
ATOM 885 N N . ALA A 1 107 ? 19.219 -7.68 9.781 1 44.22 107 ALA A N 1
ATOM 886 C CA . ALA A 1 107 ? 18.484 -6.551 10.352 1 44.22 107 ALA A CA 1
ATOM 887 C C . ALA A 1 107 ? 19.266 -5.91 11.5 1 44.22 107 ALA A C 1
ATOM 889 O O . ALA A 1 107 ? 19.844 -6.613 12.336 1 44.22 107 ALA A O 1
ATOM 890 N N . LYS A 1 108 ? 19.578 -4.617 11.438 1 39.16 108 LYS A N 1
ATOM 891 C CA . LYS A 1 108 ? 20.281 -3.92 12.508 1 39.16 108 LYS A CA 1
ATOM 892 C C . LYS A 1 108 ? 19.422 -3.836 13.766 1 39.16 108 LYS A C 1
ATOM 894 O O . LYS A 1 108 ? 18.188 -3.756 13.68 1 39.16 108 LYS A O 1
ATOM 899 N N . PHE A 1 109 ? 20.062 -4.102 14.844 1 38.5 109 PHE A N 1
ATOM 900 C CA . PHE A 1 109 ? 19.391 -3.969 16.125 1 38.5 109 PHE A CA 1
ATOM 901 C C . PHE A 1 109 ? 18.812 -2.568 16.297 1 38.5 109 PHE A C 1
ATOM 903 O O . PHE A 1 109 ? 19.5 -1.575 16.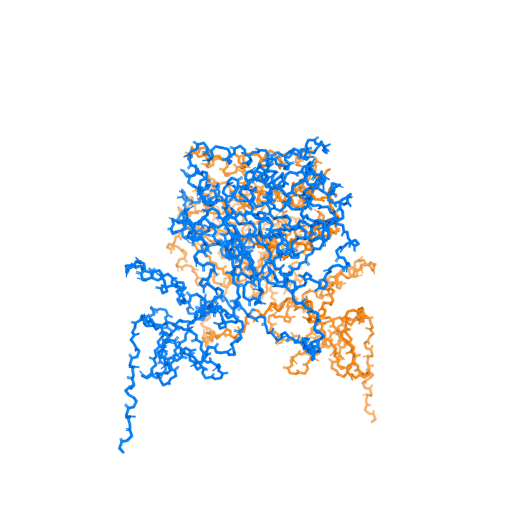047 1 38.5 109 PHE A O 1
ATOM 910 N N . MET A 1 110 ? 17.625 -2.402 16.406 1 34.25 110 MET A N 1
ATOM 911 C CA . MET A 1 110 ? 17 -1.145 16.812 1 34.25 110 MET A CA 1
ATOM 912 C C . MET A 1 110 ? 16.531 -1.202 18.266 1 34.25 110 MET A C 1
ATOM 914 O O . MET A 1 110 ? 15.859 -2.146 18.656 1 34.25 110 MET A O 1
ATOM 918 N N . PRO A 1 111 ? 17.188 -0.46 19.172 1 31.3 111 PRO A N 1
ATOM 919 C CA . PRO A 1 111 ? 16.75 -0.423 20.562 1 31.3 111 PRO A CA 1
ATOM 920 C C . PRO A 1 111 ? 15.227 -0.328 20.703 1 31.3 111 PRO A C 1
ATOM 922 O O . PRO A 1 111 ? 14.555 0.181 19.797 1 31.3 111 PRO A O 1
ATOM 925 N N . LYS A 1 112 ? 14.781 -1.091 21.844 1 35.81 112 LYS A N 1
ATOM 926 C CA . LYS A 1 112 ? 13.352 -1.188 22.125 1 35.81 112 LYS A CA 1
ATOM 927 C C . LYS A 1 112 ? 12.648 0.144 21.859 1 35.81 112 LYS A C 1
ATOM 929 O O . LYS A 1 112 ? 11.508 0.171 21.391 1 35.81 112 LYS A O 1
ATOM 934 N N . GLU A 1 113 ? 13.219 1.15 22.375 1 33.5 113 GLU A N 1
ATOM 935 C CA . GLU A 1 113 ? 12.672 2.496 22.234 1 33.5 113 GLU A CA 1
ATOM 936 C C . GLU A 1 113 ? 12.477 2.854 20.75 1 33.5 113 GLU A C 1
ATOM 938 O O . GLU A 1 113 ? 11.711 3.764 20.438 1 33.5 113 GLU A O 1
ATOM 943 N N . MET A 1 114 ? 13.297 2.354 19.953 1 28.34 114 MET A N 1
ATOM 944 C CA . MET A 1 114 ? 13.25 2.682 18.531 1 28.34 114 MET A CA 1
ATOM 945 C C . MET A 1 114 ? 12.453 1.631 17.766 1 28.34 114 MET A C 1
ATOM 947 O O . MET A 1 114 ? 12.227 1.781 16.562 1 28.34 114 MET A O 1
ATOM 951 N N . ARG A 1 115 ? 12.367 0.437 18.188 1 30.67 115 ARG A N 1
ATOM 952 C CA . ARG A 1 115 ? 11.656 -0.617 17.469 1 30.67 115 ARG A CA 1
ATOM 953 C C . ARG A 1 115 ? 10.141 -0.414 17.562 1 30.67 115 ARG A C 1
ATOM 955 O O . ARG A 1 115 ? 9.602 -0.24 18.656 1 30.67 115 ARG A O 1
ATOM 962 N N . ALA A 1 116 ? 9.484 0.051 16.641 1 27.84 116 ALA A N 1
ATOM 963 C CA . ALA A 1 116 ? 8.023 0.04 16.641 1 27.84 116 ALA A CA 1
ATOM 964 C C . ALA A 1 116 ? 7.484 -1.336 17.016 1 27.84 116 ALA A C 1
ATOM 966 O O . ALA A 1 116 ? 7.996 -2.359 16.547 1 27.84 116 ALA A O 1
ATOM 967 N N . ARG A 1 117 ? 6.93 -1.487 18.25 1 26.3 117 ARG A N 1
ATOM 968 C CA . ARG A 1 117 ? 6.281 -2.664 18.828 1 26.3 117 ARG A CA 1
ATOM 969 C C . ARG A 1 117 ? 5.473 -3.408 17.766 1 26.3 117 ARG A C 1
ATOM 971 O O . ARG A 1 117 ? 4.41 -2.945 17.344 1 26.3 117 ARG A O 1
ATOM 978 N N . SER A 1 118 ? 5.965 -3.9 16.75 1 22.12 118 SER A N 1
ATOM 979 C CA . SER A 1 118 ? 5.066 -4.793 16.031 1 22.12 118 SER A CA 1
ATOM 980 C C . SER A 1 118 ? 4.66 -5.984 16.891 1 22.12 118 SER A C 1
ATOM 982 O O . SER A 1 118 ? 5.512 -6.766 17.328 1 22.12 118 SER A O 1
ATOM 984 N N . LYS A 1 119 ? 3.803 -5.664 17.953 1 25.92 119 LYS A N 1
ATOM 985 C CA . LYS A 1 119 ? 3.25 -6.758 18.75 1 25.92 119 LYS A CA 1
ATOM 986 C C . LYS A 1 119 ? 2.854 -7.938 17.875 1 25.92 119 LYS A C 1
ATOM 988 O O . LYS A 1 119 ? 2.156 -7.762 16.859 1 25.92 119 LYS A O 1
ATOM 993 N N . SER A 1 120 ? 3.5 -8.977 17.938 1 23.09 120 SER A N 1
ATOM 994 C CA . SER A 1 120 ? 3.332 -10.336 17.438 1 23.09 120 SER A CA 1
ATOM 995 C C . SER A 1 120 ? 1.984 -10.914 17.859 1 23.09 120 SER A C 1
ATOM 997 O O . SER A 1 120 ? 1.414 -10.508 18.859 1 23.09 120 SER A O 1
ATOM 999 N N . VAL A 1 121 ? 1.107 -11.453 16.953 1 21.84 121 VAL A N 1
ATOM 1000 C CA . VAL A 1 121 ? -0.059 -12.328 16.953 1 21.84 121 VAL A CA 1
ATOM 1001 C C . VAL A 1 121 ? 0.144 -13.453 17.969 1 21.84 121 VAL A C 1
ATOM 1003 O O . VAL A 1 121 ? 1.101 -14.227 17.875 1 21.84 121 VAL A O 1
ATOM 1006 N N . SER A 1 122 ? -0.291 -13.156 19.156 1 21.16 122 SER A N 1
ATOM 1007 C CA . SER A 1 122 ? -0.374 -14.258 20.109 1 21.16 122 SER A CA 1
ATOM 1008 C C . SER A 1 122 ? -1.001 -15.492 19.469 1 21.16 122 SER A C 1
ATOM 1010 O O . SER A 1 122 ? -1.542 -15.422 18.359 1 21.16 122 SER A O 1
ATOM 1012 N N . LYS A 1 123 ? -1.903 -16.219 20.484 1 20.39 123 LYS A N 1
ATOM 1013 C CA . LYS A 1 123 ? -2.133 -17.656 20.609 1 20.39 123 LYS A CA 1
ATOM 1014 C C . LYS A 1 123 ? -3.146 -18.156 19.578 1 20.39 123 LYS A C 1
ATOM 1016 O O . LYS A 1 123 ? -4.27 -17.656 19.516 1 20.39 123 LYS A O 1
ATOM 1021 N N . SER A 1 124 ? -2.811 -18.656 18.453 1 20.5 124 SER A N 1
ATOM 1022 C CA . SER A 1 124 ? -3.527 -19.516 17.516 1 20.5 124 SER A CA 1
ATOM 1023 C C . SER A 1 124 ? -4.238 -20.656 18.234 1 20.5 124 SER A C 1
ATOM 1025 O O . SER A 1 124 ? -3.617 -21.391 19 1 20.5 124 SER A O 1
ATOM 1027 N N . SER A 1 125 ? -5.297 -20.344 18.922 1 20.11 125 SER A N 1
ATOM 1028 C CA . SER A 1 125 ? -5.945 -21.594 19.297 1 20.11 125 SER A CA 1
ATOM 1029 C C . SER A 1 125 ? -5.926 -22.594 18.156 1 20.11 125 SER A C 1
ATOM 1031 O O . SER A 1 125 ? -6.379 -22.297 17.047 1 20.11 125 SER A O 1
ATOM 1033 N N . ARG A 1 126 ? -5.066 -23.438 18.266 1 22.95 126 ARG A N 1
ATOM 1034 C CA . ARG A 1 126 ? -4.746 -24.609 17.469 1 22.95 126 ARG A CA 1
ATOM 1035 C C . ARG A 1 126 ? -5.988 -25.453 17.219 1 22.95 126 ARG A C 1
ATOM 1037 O O . ARG A 1 126 ? -6.625 -25.938 18.156 1 22.95 126 ARG A O 1
ATOM 1044 N N . SER A 1 127 ? -7.027 -24.953 16.562 1 20.95 127 SER A N 1
ATOM 1045 C CA . SER A 1 127 ? -7.75 -26.156 16.172 1 20.95 127 SER A CA 1
ATOM 1046 C C . SER A 1 127 ? -6.793 -27.312 15.906 1 20.95 127 SER A C 1
ATOM 1048 O O . SER A 1 127 ? -5.852 -27.188 15.125 1 20.95 127 SER A O 1
ATOM 1050 N N . VAL A 1 128 ? -6.48 -27.922 16.953 1 22.39 128 VAL A N 1
ATOM 1051 C CA . VAL A 1 128 ? -5.883 -29.266 16.953 1 22.39 128 VAL A CA 1
ATOM 1052 C C . VAL A 1 128 ? -6.367 -30.047 15.734 1 22.39 128 VAL A C 1
ATOM 1054 O O . VAL A 1 128 ? -7.559 -30.016 15.406 1 22.39 128 VAL A O 1
ATOM 1057 N N . VAL A 1 129 ? -5.48 -30.078 14.766 1 24.02 129 VAL A N 1
ATOM 1058 C CA . VAL A 1 129 ? -5.426 -31.312 13.992 1 24.02 129 VAL A CA 1
ATOM 1059 C C . VAL A 1 129 ? -6.023 -32.469 14.805 1 24.02 129 VAL A C 1
ATOM 1061 O O . VAL A 1 129 ? -5.5 -32.812 15.867 1 24.02 129 VAL A O 1
ATOM 1064 N N . ASP A 1 130 ? -7.332 -32.406 15.047 1 25.28 130 ASP A N 1
ATOM 1065 C CA . ASP A 1 130 ? -7.777 -33.75 15.492 1 25.28 130 ASP A CA 1
ATOM 1066 C C . ASP A 1 130 ? -6.77 -34.812 15.102 1 25.28 130 ASP A C 1
ATOM 1068 O O . ASP A 1 130 ? -5.949 -34.625 14.203 1 25.28 130 ASP A O 1
ATOM 1072 N N . GLU A 1 131 ? -6.727 -35.875 15.914 1 25.44 131 GLU A N 1
ATOM 1073 C CA . GLU A 1 131 ? -6.035 -37.125 15.625 1 25.44 131 GLU A CA 1
ATOM 1074 C C . GLU A 1 131 ? -6.086 -37.438 14.133 1 25.44 131 GLU A C 1
ATOM 1076 O O . GLU A 1 131 ? -7.133 -37.312 13.5 1 25.44 131 GLU A O 1
ATOM 1081 N N . GLN A 1 132 ? -5.082 -37.219 13.445 1 27.84 132 GLN A N 1
ATOM 1082 C CA . GLN A 1 132 ? -4.691 -37.844 12.188 1 27.84 132 GLN A CA 1
ATOM 1083 C C . GLN A 1 132 ? -5.395 -39.188 12 1 27.84 132 GLN A C 1
ATOM 1085 O O . GLN A 1 132 ? -4.98 -40.188 12.57 1 27.84 132 GLN A O 1
ATOM 1090 N N . GLU A 1 133 ? -6.641 -39.219 12.312 1 27.95 133 GLU A N 1
ATOM 1091 C CA . GLU A 1 133 ? -6.961 -40.531 11.719 1 27.95 133 GLU A CA 1
ATOM 1092 C C . GLU A 1 133 ? -6.406 -40.625 10.297 1 27.95 133 GLU A C 1
ATOM 1094 O O . GLU A 1 133 ? -6.758 -39.844 9.43 1 27.95 133 GLU A O 1
ATOM 1099 N N . HIS A 1 134 ? -5.133 -40.844 10.109 1 28.27 134 HIS A N 1
ATOM 1100 C CA . HIS A 1 134 ? -4.453 -41.375 8.93 1 28.27 134 HIS A CA 1
ATOM 1101 C C . HIS A 1 134 ? -5.414 -42.188 8.047 1 28.27 134 HIS A C 1
ATOM 1103 O O . HIS A 1 134 ? -5.648 -43.375 8.289 1 28.27 134 HIS A O 1
ATOM 1109 N N . TYR A 1 135 ? -6.574 -41.781 7.895 1 28.62 135 TYR A N 1
ATOM 1110 C CA . TYR A 1 135 ? -7.07 -42.594 6.797 1 28.62 135 TYR A CA 1
ATOM 1111 C C . TYR A 1 135 ? -6.078 -42.625 5.641 1 28.62 135 TYR A C 1
ATOM 1113 O O . TYR A 1 135 ? -5.387 -41.625 5.387 1 28.62 135 TYR A O 1
ATOM 1121 N N . LEU A 1 136 ? -5.383 -43.625 5.254 1 33.47 136 LEU A N 1
ATOM 1122 C CA . LEU A 1 136 ? -4.484 -44.062 4.184 1 33.47 136 LEU A CA 1
ATOM 1123 C C . LEU A 1 136 ? -4.922 -43.469 2.844 1 33.47 136 LEU A C 1
ATOM 1125 O O . LEU A 1 136 ? -5.633 -44.125 2.082 1 33.47 136 LEU A O 1
ATOM 1129 N N . ILE A 1 137 ? -5.602 -42.375 2.74 1 37.38 137 ILE A N 1
ATOM 1130 C CA . ILE A 1 137 ? -5.676 -41.969 1.345 1 37.38 137 ILE A CA 1
ATOM 1131 C C . ILE A 1 137 ? -4.27 -41.906 0.75 1 37.38 137 ILE A C 1
ATOM 1133 O O . ILE A 1 137 ? -3.373 -41.281 1.328 1 37.38 137 ILE A O 1
ATOM 1137 N N . PRO A 1 138 ? -3.918 -42.719 -0.089 1 47.25 138 PRO A N 1
ATOM 1138 C CA . PRO A 1 138 ? -2.605 -42.656 -0.733 1 47.25 138 PRO A CA 1
ATOM 1139 C C . PRO A 1 138 ? -2.229 -41.219 -1.159 1 47.25 138 PRO A C 1
ATOM 1141 O O . PRO A 1 138 ? -3.076 -40.469 -1.656 1 47.25 138 PRO A O 1
ATOM 1144 N N . GLU A 1 139 ? -1.25 -40.594 -0.669 1 68.62 139 GLU A N 1
ATOM 1145 C CA . GLU A 1 139 ? -0.75 -39.25 -0.993 1 68.62 139 GLU A CA 1
ATOM 1146 C C . GLU A 1 139 ? -0.542 -39.094 -2.496 1 68.62 139 GLU A C 1
ATOM 1148 O O . GLU A 1 139 ? 0.101 -39.938 -3.133 1 68.62 139 GLU A O 1
ATOM 1153 N N . PRO A 1 140 ? -1.314 -38.156 -3.209 1 80.94 140 PRO A N 1
ATOM 1154 C CA . PRO A 1 140 ? -1.15 -37.969 -4.652 1 80.94 140 PRO A CA 1
ATOM 1155 C C . PRO A 1 140 ? 0.291 -37.656 -5.047 1 80.94 140 PRO A C 1
ATOM 1157 O O . PRO A 1 140 ? 1.029 -37.062 -4.266 1 80.94 140 PRO A O 1
ATOM 1160 N N . ARG A 1 141 ? 0.7 -38.312 -6.168 1 90.69 141 ARG A N 1
ATOM 1161 C CA . ARG A 1 141 ? 1.987 -37.969 -6.762 1 90.69 141 ARG A CA 1
ATOM 1162 C C . ARG A 1 141 ? 1.912 -36.625 -7.48 1 90.69 141 ARG A C 1
ATOM 1164 O O . ARG A 1 141 ? 1.025 -36.406 -8.305 1 90.69 141 ARG A O 1
ATOM 1171 N N . ILE A 1 142 ? 2.836 -35.75 -7.148 1 96.69 142 ILE A N 1
ATOM 1172 C CA . ILE A 1 142 ? 2.809 -34.406 -7.703 1 96.69 142 ILE A CA 1
ATOM 1173 C C . ILE A 1 142 ? 3.863 -34.281 -8.797 1 96.69 142 ILE A C 1
ATOM 1175 O O . ILE A 1 142 ? 5.02 -34.656 -8.602 1 96.69 142 ILE A O 1
ATOM 1179 N N . GLY A 1 143 ? 3.455 -33.906 -9.984 1 97.81 143 GLY A N 1
ATOM 1180 C CA . GLY A 1 143 ? 4.352 -33.562 -11.078 1 97.81 143 GLY A CA 1
ATOM 1181 C C . GLY A 1 143 ? 4.453 -32.062 -11.336 1 97.81 143 GLY A C 1
ATOM 1182 O O . GLY A 1 143 ? 3.455 -31.344 -11.25 1 97.81 143 GLY A O 1
ATOM 1183 N N . VAL A 1 144 ? 5.703 -31.562 -11.586 1 98.31 144 VAL A N 1
ATOM 1184 C CA . VAL A 1 144 ? 5.891 -30.125 -11.828 1 98.31 144 VAL A CA 1
ATOM 1185 C C . VAL A 1 144 ? 6.66 -29.922 -13.125 1 98.31 144 VAL A C 1
ATOM 1187 O O . VAL A 1 144 ? 7.734 -30.484 -13.32 1 98.31 144 VAL A O 1
ATOM 1190 N N . LEU A 1 145 ? 6.039 -29.219 -14 1 98.19 145 LEU A N 1
ATOM 1191 C CA . LEU A 1 145 ? 6.738 -28.672 -15.164 1 98.19 145 LEU A CA 1
ATOM 1192 C C . LEU A 1 145 ? 7.32 -27.297 -14.852 1 98.19 145 LEU A C 1
ATOM 1194 O O . LEU A 1 145 ? 6.598 -26.297 -14.859 1 98.19 145 LEU A O 1
ATOM 1198 N N . ALA A 1 146 ? 8.641 -27.25 -14.68 1 97.25 146 ALA A N 1
ATOM 1199 C CA . ALA A 1 146 ? 9.289 -26.078 -14.094 1 97.25 146 ALA A CA 1
ATOM 1200 C C . ALA A 1 146 ? 10.039 -25.281 -15.156 1 97.25 146 ALA A C 1
ATOM 1202 O O . ALA A 1 146 ? 11.062 -25.734 -15.664 1 97.25 146 ALA A O 1
ATOM 1203 N N . GLY A 1 147 ? 9.523 -24.062 -15.414 1 93 147 GLY A N 1
ATOM 1204 C CA . GLY A 1 147 ? 10.203 -23.266 -16.422 1 93 147 GLY A CA 1
ATOM 1205 C C . GLY A 1 147 ? 10.234 -21.797 -16.094 1 93 147 GLY A C 1
ATOM 1206 O O . GLY A 1 147 ? 10.953 -21.016 -16.734 1 93 147 GLY A O 1
ATOM 1207 N N . ASN A 1 148 ? 9.453 -21.375 -15.086 1 89.19 148 ASN A N 1
ATOM 1208 C CA . ASN A 1 148 ? 9.445 -19.938 -14.789 1 89.19 148 ASN A CA 1
ATOM 1209 C C . ASN A 1 148 ? 10.156 -19.641 -13.469 1 89.19 148 ASN A C 1
ATOM 1211 O O . ASN A 1 148 ? 10.664 -20.547 -12.812 1 89.19 148 AS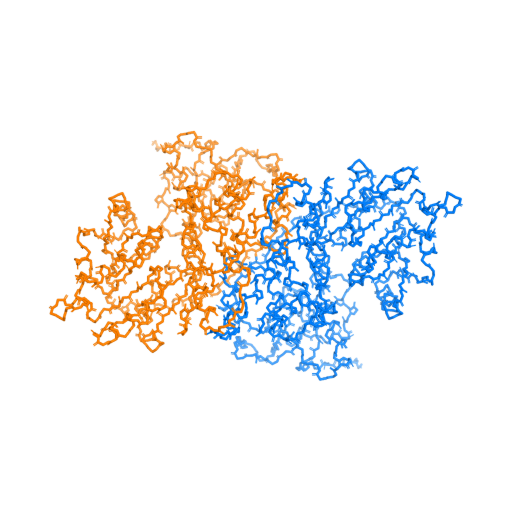N A O 1
ATOM 1215 N N . ILE A 1 149 ? 10.219 -18.453 -13.094 1 85.75 149 ILE A N 1
ATOM 1216 C CA . ILE A 1 149 ? 11.07 -17.984 -12 1 85.75 149 ILE A CA 1
ATOM 1217 C C . ILE A 1 149 ? 10.508 -18.469 -10.664 1 85.75 149 ILE A C 1
ATOM 1219 O O . ILE A 1 149 ? 11.227 -18.547 -9.672 1 85.75 149 ILE A O 1
ATOM 1223 N N . ASN A 1 150 ? 9.266 -18.766 -10.609 1 91.44 150 ASN A N 1
ATOM 1224 C CA . ASN A 1 150 ? 8.617 -19.125 -9.359 1 91.44 150 ASN A CA 1
ATOM 1225 C C . ASN A 1 150 ? 8.742 -20.625 -9.078 1 91.44 150 ASN A C 1
ATOM 1227 O O . ASN A 1 150 ? 8.492 -21.078 -7.961 1 91.44 150 ASN A O 1
ATOM 1231 N N . ALA A 1 151 ? 9.125 -21.406 -10.07 1 94.62 151 ALA A N 1
ATOM 1232 C CA . ALA A 1 151 ? 9.094 -22.859 -10 1 94.62 151 ALA A CA 1
ATOM 1233 C C . ALA A 1 151 ? 9.914 -23.375 -8.812 1 94.62 151 ALA A C 1
ATOM 1235 O O . ALA A 1 151 ? 9.461 -24.234 -8.07 1 94.62 151 ALA A O 1
ATOM 1236 N N . GLU A 1 152 ? 11.039 -22.812 -8.68 1 93.75 152 GLU A N 1
ATOM 1237 C CA . GLU A 1 152 ? 11.906 -23.25 -7.59 1 93.75 152 GLU A CA 1
ATOM 1238 C C . GLU A 1 152 ? 11.219 -23.094 -6.238 1 93.75 152 GLU A C 1
ATOM 1240 O O . GLU A 1 152 ? 11.172 -24.047 -5.449 1 93.75 152 GLU A O 1
ATOM 1245 N N . SER A 1 153 ? 10.719 -21.922 -5.977 1 94.19 153 SER A N 1
ATOM 1246 C CA . SER A 1 153 ? 10.086 -21.625 -4.695 1 94.19 153 SER A CA 1
ATOM 1247 C C . SER A 1 153 ? 8.836 -22.484 -4.488 1 94.19 153 SER A C 1
ATOM 1249 O O . SER A 1 153 ? 8.555 -22.922 -3.373 1 94.19 153 SER A O 1
ATOM 1251 N N . ILE A 1 154 ? 8.117 -22.703 -5.543 1 96.25 154 ILE A N 1
ATOM 1252 C CA . ILE A 1 154 ? 6.902 -23.5 -5.473 1 96.25 154 ILE A CA 1
ATOM 1253 C C . ILE A 1 154 ? 7.266 -24.953 -5.148 1 96.25 154 ILE A C 1
ATOM 1255 O O . ILE A 1 154 ? 6.645 -25.578 -4.285 1 96.25 154 ILE A O 1
ATOM 1259 N N . ILE A 1 155 ? 8.242 -25.531 -5.832 1 96.56 155 ILE A N 1
ATOM 1260 C CA . ILE A 1 155 ? 8.68 -26.891 -5.602 1 96.56 155 ILE A CA 1
ATOM 1261 C C . ILE A 1 155 ? 9.188 -27.047 -4.168 1 96.56 155 ILE A C 1
ATOM 1263 O O . ILE A 1 155 ? 8.852 -28.016 -3.484 1 96.56 155 ILE A O 1
ATOM 1267 N N . LYS A 1 156 ? 9.953 -26.062 -3.73 1 94.69 156 LYS A N 1
ATOM 1268 C CA . LYS A 1 156 ? 10.461 -26.094 -2.361 1 94.69 156 LYS A CA 1
ATOM 1269 C C . LYS A 1 156 ? 9.312 -26.109 -1.352 1 94.69 156 LYS A C 1
ATOM 1271 O O . LYS A 1 156 ? 9.375 -26.812 -0.34 1 94.69 156 LYS A O 1
ATOM 1276 N N . ALA A 1 157 ? 8.32 -25.312 -1.615 1 94.75 157 ALA A N 1
ATOM 1277 C CA . ALA A 1 157 ? 7.156 -25.281 -0.736 1 94.75 157 ALA A CA 1
ATOM 1278 C C . ALA A 1 157 ? 6.469 -26.641 -0.68 1 94.75 157 ALA A C 1
ATOM 1280 O O . ALA A 1 157 ? 6.094 -27.109 0.397 1 94.75 157 ALA A O 1
ATOM 1281 N N . LEU A 1 158 ? 6.352 -27.281 -1.776 1 95.06 158 LEU A N 1
ATOM 1282 C CA . LEU A 1 158 ? 5.699 -28.594 -1.841 1 95.06 158 LEU A CA 1
ATOM 1283 C C . LEU A 1 158 ? 6.551 -29.656 -1.16 1 95.06 158 LEU A C 1
ATOM 1285 O O . LEU A 1 158 ? 6.023 -30.547 -0.485 1 95.06 158 LEU A O 1
ATOM 1289 N N . ILE A 1 159 ? 7.824 -29.562 -1.354 1 93.88 159 ILE A N 1
ATOM 1290 C CA . ILE A 1 159 ? 8.758 -30.484 -0.715 1 93.88 159 ILE A CA 1
ATOM 1291 C C . ILE A 1 159 ? 8.656 -30.344 0.803 1 93.88 159 ILE A C 1
ATOM 1293 O O . ILE A 1 159 ? 8.695 -31.344 1.521 1 93.88 159 ILE A O 1
ATOM 1297 N N . SER A 1 160 ? 8.508 -29.141 1.259 1 90.5 160 SER A N 1
ATOM 1298 C CA . SER A 1 160 ? 8.445 -28.906 2.697 1 90.5 160 SER A CA 1
ATOM 1299 C C . SER A 1 160 ? 7.242 -29.594 3.324 1 90.5 160 SER A C 1
ATOM 1301 O O . SER A 1 160 ? 7.242 -29.875 4.523 1 90.5 160 SER A O 1
ATOM 1303 N N . PHE A 1 161 ? 6.293 -29.922 2.6 1 90.94 161 PHE A N 1
ATOM 1304 C CA . PHE A 1 161 ? 5.109 -30.641 3.064 1 90.94 161 PHE A CA 1
ATOM 1305 C C . PHE A 1 161 ? 5.223 -32.125 2.764 1 90.94 161 PHE A C 1
ATOM 1307 O O . PHE A 1 161 ? 4.227 -32.844 2.803 1 90.94 161 PHE A O 1
ATOM 1314 N N . LYS A 1 162 ? 6.414 -32.594 2.344 1 90.31 162 LYS A N 1
ATOM 1315 C CA . LYS A 1 162 ? 6.812 -33.969 2.191 1 90.31 162 LYS A CA 1
ATOM 1316 C C . LYS A 1 162 ? 6.066 -34.625 1.035 1 90.31 162 LYS A C 1
ATOM 1318 O O . LYS A 1 162 ? 5.73 -35.812 1.102 1 90.31 162 LYS A O 1
ATOM 1323 N N . HIS A 1 163 ? 5.785 -33.875 0.069 1 91.56 163 HIS A N 1
ATOM 1324 C CA . HIS A 1 163 ? 5.184 -34.438 -1.134 1 91.56 163 HIS A CA 1
ATOM 1325 C C . HIS A 1 163 ? 6.223 -35.188 -1.97 1 91.56 163 HIS A C 1
ATOM 1327 O O . HIS A 1 163 ? 7.371 -34.75 -2.074 1 91.56 163 HIS A O 1
ATOM 1333 N N . LYS A 1 164 ? 5.785 -36.312 -2.477 1 90.75 164 LYS A N 1
ATOM 1334 C CA . LYS A 1 164 ? 6.598 -37 -3.484 1 90.75 164 LYS A CA 1
ATOM 1335 C C . LYS A 1 164 ? 6.434 -36.344 -4.855 1 90.75 164 LYS A C 1
ATOM 1337 O O . LYS A 1 164 ? 5.312 -36.219 -5.352 1 90.75 164 LYS A O 1
ATOM 1342 N N . MET A 1 165 ? 7.59 -36.031 -5.418 1 94.19 165 MET A N 1
ATOM 1343 C CA . MET A 1 165 ? 7.457 -35.156 -6.59 1 94.19 165 MET A CA 1
ATOM 1344 C C . MET A 1 165 ? 8.25 -35.719 -7.77 1 94.19 165 MET A C 1
ATOM 1346 O O . MET A 1 165 ? 9.234 -36.438 -7.574 1 94.19 165 MET A O 1
ATOM 1350 N N . THR A 1 166 ? 7.734 -35.531 -8.953 1 96.62 166 THR A N 1
ATOM 1351 C CA . THR A 1 166 ? 8.461 -35.656 -10.211 1 96.62 166 THR A CA 1
ATOM 1352 C C . THR A 1 166 ? 8.531 -34.344 -10.938 1 96.62 166 THR A C 1
ATOM 1354 O O . THR A 1 166 ? 7.539 -33.594 -11 1 96.62 166 THR A O 1
ATOM 1357 N N . ILE A 1 167 ? 9.773 -34 -11.422 1 97.88 167 ILE A N 1
ATOM 1358 C CA . ILE A 1 167 ? 9.883 -32.656 -12.016 1 97.88 167 ILE A CA 1
ATOM 1359 C C . ILE A 1 167 ? 10.578 -32.75 -13.375 1 97.88 167 ILE A C 1
ATOM 1361 O O . ILE A 1 167 ? 11.312 -33.719 -13.633 1 97.88 167 ILE A O 1
ATOM 1365 N N . TRP A 1 168 ? 10.242 -31.844 -14.219 1 97.81 168 TRP A N 1
ATOM 1366 C CA . TRP A 1 168 ? 10.961 -31.547 -15.453 1 97.81 168 TRP A CA 1
ATOM 1367 C C . TRP A 1 168 ? 11.336 -30.078 -15.531 1 97.81 168 TRP A C 1
ATOM 1369 O O . TRP A 1 168 ? 10.539 -29.203 -15.164 1 97.81 168 TRP A O 1
ATOM 1379 N N . SER A 1 169 ? 12.547 -29.828 -15.883 1 97.44 169 SER A N 1
ATOM 1380 C CA . SER A 1 169 ? 13.016 -28.469 -16.156 1 97.44 169 SER A CA 1
ATOM 1381 C C . SER A 1 169 ? 14.156 -28.469 -17.172 1 97.44 169 SER A C 1
ATOM 1383 O O . SER A 1 169 ? 14.906 -29.453 -17.266 1 97.44 169 SER A O 1
ATOM 1385 N N . GLU A 1 170 ? 14.211 -27.453 -17.922 1 93.94 170 GLU A N 1
ATOM 1386 C CA . GLU A 1 170 ? 15.359 -27.281 -18.812 1 93.94 170 GLU A CA 1
ATOM 1387 C C . GLU A 1 170 ? 16.609 -26.891 -18.016 1 93.94 170 GLU A C 1
ATOM 1389 O O . GLU A 1 170 ? 17.734 -27.047 -18.5 1 93.94 170 GLU A O 1
ATOM 1394 N N . SER A 1 171 ? 16.453 -26.344 -16.875 1 94.19 171 SER A N 1
ATOM 1395 C CA . SER A 1 171 ? 17.547 -25.922 -16.016 1 94.19 171 SER A CA 1
ATOM 1396 C C . SER A 1 171 ? 18.109 -27.094 -15.219 1 94.19 171 SER A C 1
ATOM 1398 O O . SER A 1 171 ? 17.5 -27.547 -14.242 1 94.19 171 SER A O 1
ATOM 1400 N N . GLU A 1 172 ? 19.297 -27.5 -15.539 1 92.5 172 GLU A N 1
ATOM 1401 C CA . GLU A 1 172 ? 19.953 -28.578 -14.805 1 92.5 172 GLU A CA 1
ATOM 1402 C C . GLU A 1 172 ? 20.234 -28.172 -13.367 1 92.5 172 GLU A C 1
ATOM 1404 O O . GLU A 1 172 ? 20.141 -29 -12.453 1 92.5 172 GLU A O 1
ATOM 1409 N N . ALA A 1 173 ? 20.562 -26.969 -13.266 1 93.44 173 ALA A N 1
ATOM 1410 C CA . ALA A 1 173 ? 20.859 -26.438 -11.93 1 93.44 173 ALA A CA 1
ATOM 1411 C C . ALA A 1 173 ? 19.656 -26.562 -11.008 1 93.44 173 ALA A C 1
ATOM 1413 O O . ALA A 1 173 ? 19.781 -26.953 -9.852 1 93.44 173 ALA A O 1
ATOM 1414 N N . LEU A 1 174 ? 18.516 -26.219 -11.516 1 95.19 174 LEU A N 1
ATOM 1415 C CA . LEU A 1 174 ? 17.297 -26.312 -10.734 1 95.19 174 LEU A CA 1
ATOM 1416 C C . LEU A 1 174 ? 17.016 -27.766 -10.336 1 95.19 174 LEU A C 1
ATOM 1418 O O . LEU A 1 174 ? 16.672 -28.047 -9.188 1 95.19 174 LEU A O 1
ATOM 1422 N N . CYS A 1 175 ? 17.188 -28.688 -11.234 1 95.75 175 CYS A N 1
ATOM 1423 C CA . CYS A 1 175 ? 16.938 -30.094 -10.984 1 95.75 175 CYS A CA 1
ATOM 1424 C C . CYS A 1 175 ? 17.828 -30.625 -9.875 1 95.75 175 CYS A C 1
ATOM 1426 O O . CYS A 1 175 ? 17.359 -31.328 -8.977 1 95.75 175 CYS A O 1
ATOM 1428 N N . ILE A 1 176 ? 19.031 -30.266 -9.969 1 94.5 176 ILE A N 1
ATOM 1429 C CA . ILE A 1 176 ? 20 -30.719 -8.977 1 94.5 176 ILE A CA 1
ATOM 1430 C C . ILE A 1 176 ? 19.625 -30.156 -7.602 1 94.5 176 ILE A C 1
ATOM 1432 O O . ILE A 1 176 ? 19.609 -30.891 -6.613 1 94.5 176 ILE A O 1
ATOM 1436 N N . ASP A 1 177 ? 19.312 -28.906 -7.566 1 95 177 ASP A N 1
ATOM 1437 C CA . ASP A 1 177 ? 18.969 -28.219 -6.32 1 95 177 ASP A CA 1
ATOM 1438 C C . ASP A 1 177 ? 17.734 -28.844 -5.688 1 95 177 ASP A C 1
ATOM 1440 O O . ASP A 1 177 ? 17.672 -29.016 -4.469 1 95 177 ASP A O 1
ATOM 1444 N N . MET A 1 178 ? 16.75 -29.188 -6.496 1 96.06 178 MET A N 1
ATOM 1445 C CA . MET A 1 178 ? 15.492 -29.719 -5.977 1 96.06 178 MET A CA 1
ATOM 1446 C C . MET A 1 178 ? 15.68 -31.125 -5.449 1 96.06 178 MET A C 1
ATOM 1448 O O . MET A 1 178 ? 15.055 -31.516 -4.461 1 96.06 178 MET A O 1
ATOM 1452 N N . LYS A 1 179 ? 16.5 -31.922 -6.082 1 94.75 179 LYS A N 1
ATOM 1453 C CA . LYS A 1 179 ? 16.828 -33.25 -5.582 1 94.75 179 LYS A CA 1
ATOM 1454 C C . LYS A 1 179 ? 17.469 -33.188 -4.203 1 94.75 179 LYS A C 1
ATOM 1456 O O . LYS A 1 179 ? 17.141 -33.969 -3.316 1 94.75 179 LYS A O 1
ATOM 1461 N N . GLN A 1 180 ? 18.344 -32.281 -4.152 1 93.94 180 GLN A N 1
ATOM 1462 C CA . GLN A 1 180 ? 19.031 -32.094 -2.881 1 93.94 180 GLN A CA 1
ATOM 1463 C C . GLN A 1 180 ? 18.078 -31.641 -1.792 1 93.94 180 GLN A C 1
ATOM 1465 O O . GLN A 1 180 ? 18.125 -32.125 -0.665 1 93.94 180 GLN A O 1
ATOM 1470 N N . GLU A 1 181 ? 17.25 -30.688 -2.182 1 93.62 181 GLU A N 1
ATOM 1471 C CA . GLU A 1 181 ? 16.25 -30.188 -1.241 1 93.62 181 GLU A CA 1
ATOM 1472 C C . GLU A 1 181 ? 15.328 -31.297 -0.76 1 93.62 181 GLU A C 1
ATOM 1474 O O . GLU A 1 181 ? 14.992 -31.375 0.423 1 93.62 181 GLU A O 1
ATOM 1479 N N . ALA A 1 182 ? 14.93 -32.125 -1.592 1 93.75 182 ALA A N 1
ATOM 1480 C CA . ALA A 1 182 ? 14.039 -33.25 -1.257 1 93.75 182 ALA A CA 1
ATOM 1481 C C . ALA A 1 182 ? 14.734 -34.25 -0.333 1 93.75 182 ALA A C 1
ATOM 1483 O O . ALA A 1 182 ? 14.125 -34.75 0.615 1 93.75 182 ALA A O 1
ATOM 1484 N N . ALA A 1 183 ? 15.938 -34.5 -0.608 1 91.69 183 ALA A N 1
ATOM 1485 C CA . ALA A 1 183 ? 16.719 -35.406 0.24 1 91.69 183 ALA A CA 1
ATOM 1486 C C . ALA A 1 183 ? 16.828 -34.875 1.663 1 91.69 183 ALA A C 1
ATOM 1488 O O . ALA A 1 183 ? 16.656 -35.594 2.631 1 91.69 183 ALA A O 1
ATOM 1489 N N . GLU A 1 184 ? 17.047 -33.656 1.706 1 89.75 184 GLU A N 1
ATOM 1490 C CA . GLU A 1 184 ? 17.188 -33 3.008 1 89.75 184 GLU A CA 1
ATOM 1491 C C . GLU A 1 184 ? 15.859 -33.031 3.771 1 89.75 184 GLU A C 1
ATOM 1493 O O . GLU A 1 184 ? 15.852 -33.094 5 1 89.75 184 GLU A O 1
ATOM 1498 N N . ALA A 1 185 ? 14.82 -32.938 3.064 1 89.19 185 ALA A N 1
ATOM 1499 C CA . ALA A 1 185 ? 13.492 -32.938 3.674 1 89.19 185 ALA A CA 1
ATOM 1500 C C . ALA A 1 185 ? 12.969 -34.375 3.871 1 89.19 185 ALA A C 1
ATOM 1502 O O . ALA A 1 185 ? 11.836 -34.562 4.305 1 89.19 185 ALA A O 1
ATOM 1503 N N . HIS A 1 186 ? 13.727 -35.344 3.549 1 89.88 186 HIS A N 1
ATOM 1504 C CA . HIS A 1 186 ? 13.383 -36.75 3.697 1 89.88 186 HIS A CA 1
ATOM 1505 C C . HIS A 1 186 ? 12.164 -37.125 2.863 1 89.88 186 HIS A C 1
ATOM 1507 O O . HIS A 1 186 ? 11.219 -37.75 3.367 1 89.88 186 HIS A O 1
ATOM 1513 N N . THR A 1 187 ? 12.109 -36.562 1.697 1 91.38 187 THR A N 1
ATOM 1514 C CA . THR A 1 187 ? 11.141 -36.938 0.678 1 91.38 187 THR A CA 1
ATOM 1515 C C . THR A 1 187 ? 11.82 -37.188 -0.666 1 91.38 187 THR A C 1
ATOM 1517 O O . THR A 1 187 ? 13.047 -37.281 -0.731 1 91.38 187 THR A O 1
ATOM 1520 N N . THR A 1 188 ? 10.984 -37.531 -1.689 1 91.19 188 THR A N 1
ATOM 1521 C CA . THR A 1 188 ? 11.586 -37.875 -2.971 1 91.19 188 THR A CA 1
ATOM 1522 C C . THR A 1 188 ? 11.227 -36.844 -4.043 1 91.19 188 THR A C 1
ATOM 1524 O O . THR A 1 188 ? 10.102 -36.344 -4.062 1 91.19 188 THR A O 1
ATOM 1527 N N . CYS A 1 189 ? 12.234 -36.531 -4.816 1 95 189 CYS A N 1
ATOM 1528 C CA . CYS A 1 189 ? 12.062 -35.75 -6.023 1 95 189 CYS A CA 1
ATOM 1529 C C . CYS A 1 189 ? 12.797 -36.375 -7.203 1 95 189 CYS A C 1
ATOM 1531 O O . CYS A 1 189 ? 14.023 -36.406 -7.227 1 95 189 CYS A O 1
ATOM 1533 N N . TYR A 1 190 ? 12.039 -36.906 -8.102 1 95.88 190 TYR A N 1
ATOM 1534 C CA . TYR A 1 190 ? 12.617 -37.531 -9.289 1 95.88 190 TYR A CA 1
ATOM 1535 C C . TYR A 1 190 ? 12.578 -36.562 -10.477 1 95.88 190 TYR A C 1
ATOM 1537 O O . TYR A 1 190 ? 11.57 -35.906 -10.711 1 95.88 190 TYR A O 1
ATOM 1545 N N . VAL A 1 191 ? 13.703 -36.594 -11.203 1 96.81 191 VAL A N 1
ATOM 1546 C CA . VAL A 1 191 ? 13.812 -35.719 -12.367 1 96.81 191 VAL A CA 1
ATOM 1547 C C . VAL A 1 191 ? 13.664 -36.531 -13.648 1 96.81 191 VAL A C 1
ATOM 1549 O O . VAL A 1 191 ? 14.344 -37.562 -13.828 1 96.81 191 VAL A O 1
ATOM 1552 N N . TYR A 1 192 ? 12.789 -36.094 -14.477 1 96.06 192 TYR A N 1
ATOM 1553 C CA . TYR A 1 192 ? 12.656 -36.719 -15.789 1 96.06 192 TYR A CA 1
ATOM 1554 C C . TYR A 1 192 ? 13.242 -35.812 -16.875 1 96.06 192 TYR A C 1
ATOM 1556 O O . TYR A 1 192 ? 13.18 -34.594 -16.781 1 96.06 192 TYR A O 1
ATOM 1564 N N . LYS A 1 193 ? 13.734 -36.406 -17.906 1 93.5 193 LYS A N 1
ATOM 1565 C CA . LYS A 1 193 ? 14.289 -35.688 -19.047 1 93.5 193 LYS A CA 1
ATOM 1566 C C . LYS A 1 193 ? 13.18 -35.188 -19.969 1 93.5 193 LYS A C 1
ATOM 1568 O O . LYS A 1 193 ? 13.336 -34.156 -20.641 1 93.5 193 LYS A O 1
ATOM 1573 N N . GLU A 1 194 ? 12.141 -35.969 -19.953 1 94.25 194 GLU A N 1
ATOM 1574 C CA . GLU A 1 194 ? 11.023 -35.594 -20.812 1 94.25 194 GLU A CA 1
ATOM 1575 C C . GLU A 1 194 ? 9.797 -35.219 -20 1 94.25 194 GLU A C 1
ATOM 1577 O O . GLU A 1 194 ? 9.398 -35.938 -19.078 1 94.25 194 GLU A O 1
ATOM 1582 N N . PRO A 1 195 ? 9.172 -34.062 -20.453 1 95.81 195 PRO A N 1
ATOM 1583 C CA . PRO A 1 195 ? 7.992 -33.625 -19.719 1 95.81 195 PRO A CA 1
ATOM 1584 C C . PRO A 1 195 ? 6.855 -34.625 -19.734 1 95.81 195 PRO A C 1
ATOM 1586 O O . PRO A 1 195 ? 6.09 -34.719 -18.766 1 95.81 195 PRO A O 1
ATOM 1589 N N . ARG A 1 196 ? 6.746 -35.469 -20.734 1 94.56 196 ARG A N 1
ATOM 1590 C CA . ARG A 1 196 ? 5.688 -36.469 -20.844 1 94.56 196 ARG A CA 1
ATOM 1591 C C . ARG A 1 196 ? 5.777 -37.469 -19.719 1 94.56 196 ARG A C 1
ATOM 1593 O O . ARG A 1 196 ? 4.758 -37.969 -19.234 1 94.56 196 ARG A O 1
ATOM 1600 N N . ASP A 1 197 ? 6.949 -37.781 -19.328 1 94.56 197 ASP A N 1
ATOM 1601 C CA . ASP A 1 197 ? 7.16 -38.781 -18.266 1 94.56 197 ASP A CA 1
ATOM 1602 C C . ASP A 1 197 ? 6.688 -38.219 -16.922 1 94.56 197 ASP A C 1
ATOM 1604 O O . ASP A 1 197 ? 6.211 -39 -16.062 1 94.56 197 ASP A O 1
ATOM 1608 N N . VAL A 1 198 ? 6.816 -36.938 -16.703 1 96.62 198 VAL A N 1
ATOM 1609 C CA . VAL A 1 198 ? 6.285 -36.281 -15.5 1 96.62 198 VAL A CA 1
ATOM 1610 C C . VAL A 1 198 ? 4.77 -36.469 -15.461 1 96.62 198 VAL A C 1
ATOM 1612 O O . VAL A 1 198 ? 4.215 -36.875 -14.438 1 96.62 198 VAL A O 1
ATOM 1615 N N . VAL A 1 199 ? 4.152 -36.219 -16.578 1 95.12 199 VAL A N 1
ATOM 1616 C CA . VAL A 1 199 ? 2.697 -36.25 -16.672 1 95.12 199 VAL A CA 1
ATOM 1617 C C . VAL A 1 199 ? 2.203 -37.688 -16.516 1 95.12 199 VAL A C 1
ATOM 1619 O O . VAL A 1 199 ? 1.187 -37.938 -15.859 1 95.12 199 VAL A O 1
ATOM 1622 N N . ARG A 1 200 ? 2.924 -38.656 -17 1 92.69 200 ARG A N 1
ATOM 1623 C CA . ARG A 1 200 ? 2.529 -40.062 -16.953 1 92.69 200 ARG A CA 1
ATOM 1624 C C . ARG A 1 200 ? 2.525 -40.562 -15.516 1 92.69 200 ARG A C 1
ATOM 1626 O O . ARG A 1 200 ?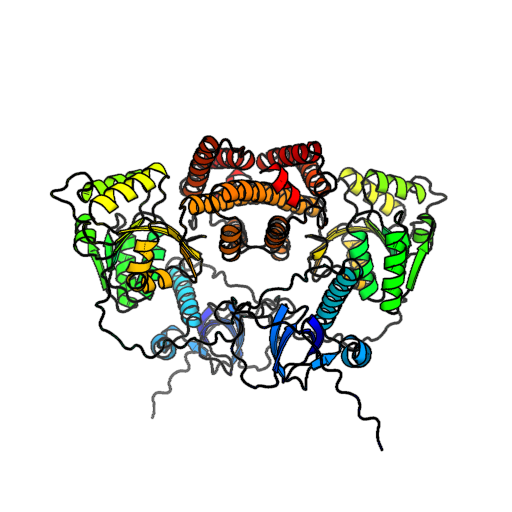 1.693 -41.406 -15.148 1 92.69 200 ARG A O 1
ATOM 1633 N N . THR A 1 201 ? 3.32 -40.031 -14.727 1 92.62 201 THR A N 1
ATOM 1634 C CA . THR A 1 201 ? 3.539 -40.625 -13.414 1 92.62 201 THR A CA 1
ATOM 1635 C C . THR A 1 201 ? 2.807 -39.844 -12.336 1 92.62 201 THR A C 1
ATOM 1637 O O . THR A 1 201 ? 2.666 -40.281 -11.203 1 92.62 201 THR A O 1
ATOM 1640 N N . ALA A 1 202 ? 2.289 -38.688 -12.641 1 94.88 202 ALA A N 1
ATOM 1641 C CA . ALA A 1 202 ? 1.729 -37.812 -11.625 1 94.88 202 ALA A CA 1
ATOM 1642 C C . ALA A 1 202 ? 0.204 -37.844 -11.633 1 94.88 202 ALA A C 1
ATOM 1644 O O . ALA A 1 202 ? -0.407 -38.125 -12.672 1 94.88 202 ALA A O 1
ATOM 1645 N N . ASP A 1 203 ? -0.401 -37.594 -10.484 1 94.94 203 ASP A N 1
ATOM 1646 C CA . ASP A 1 203 ? -1.846 -37.438 -10.344 1 94.94 203 ASP A CA 1
ATOM 1647 C C . ASP A 1 203 ? -2.252 -35.969 -10.461 1 94.94 203 ASP A C 1
ATOM 1649 O O . ASP A 1 203 ? -3.307 -35.656 -11.016 1 94.94 203 ASP A O 1
ATOM 1653 N N . ILE A 1 204 ? -1.445 -35.125 -9.891 1 97.06 204 ILE A N 1
ATOM 1654 C CA . ILE A 1 204 ? -1.614 -33.688 -9.938 1 97.06 204 ILE A CA 1
ATOM 1655 C C . ILE A 1 204 ? -0.42 -33.062 -10.648 1 97.06 204 ILE A C 1
ATOM 1657 O O . ILE A 1 204 ? 0.731 -33.312 -10.281 1 97.06 204 ILE A O 1
ATOM 1661 N N . ILE A 1 205 ? -0.703 -32.25 -11.656 1 97.81 205 ILE A N 1
ATOM 1662 C CA . ILE A 1 205 ? 0.363 -31.656 -12.445 1 97.81 205 ILE A CA 1
ATOM 1663 C C . ILE A 1 205 ? 0.334 -30.141 -12.273 1 97.81 205 ILE A C 1
ATOM 1665 O O . ILE A 1 205 ? -0.695 -29.5 -12.508 1 97.81 205 ILE A O 1
ATOM 1669 N N . PHE A 1 206 ? 1.441 -29.547 -11.867 1 98.12 206 PHE A N 1
ATOM 1670 C CA . PHE A 1 206 ? 1.633 -28.109 -11.828 1 98.12 206 PHE A CA 1
ATOM 1671 C C . PHE A 1 206 ? 2.4 -27.625 -13.055 1 98.12 206 PHE A C 1
ATOM 1673 O O . PHE A 1 206 ? 3.514 -28.094 -13.312 1 98.12 206 PHE A O 1
ATOM 1680 N N . SER A 1 207 ? 1.811 -26.719 -13.75 1 97.81 207 SER A N 1
ATOM 1681 C CA . SER A 1 207 ? 2.459 -26.141 -14.914 1 97.81 207 SER A CA 1
ATOM 1682 C C . SER A 1 207 ? 2.998 -24.75 -14.602 1 97.81 207 SER A C 1
ATOM 1684 O O . SER A 1 207 ? 2.229 -23.797 -14.445 1 97.81 207 SER A O 1
ATOM 1686 N N . LEU A 1 208 ? 4.258 -24.594 -14.461 1 96.62 208 LEU A N 1
ATOM 1687 C CA . LEU A 1 208 ? 4.973 -23.344 -14.219 1 96.62 208 LEU A CA 1
ATOM 1688 C C . LEU A 1 208 ? 5.961 -23.062 -15.336 1 96.62 208 LEU A C 1
ATOM 1690 O O . LEU A 1 208 ? 7.172 -23.203 -15.164 1 96.62 208 LEU A O 1
ATOM 1694 N N . LEU A 1 209 ? 5.453 -22.547 -16.406 1 94.44 209 LEU A N 1
ATOM 1695 C CA . LEU A 1 209 ? 6.285 -22.391 -17.594 1 94.44 209 LEU A CA 1
ATOM 1696 C C . LEU A 1 209 ? 6.574 -20.906 -17.875 1 94.44 209 LEU A C 1
ATOM 1698 O O . LEU A 1 209 ? 6.008 -20.031 -17.219 1 94.44 209 LEU A O 1
ATOM 1702 N N . ALA A 1 210 ? 7.512 -20.656 -18.75 1 85.94 210 ALA A N 1
ATOM 1703 C CA . ALA A 1 210 ? 8.078 -19.328 -18.938 1 85.94 210 ALA A CA 1
ATOM 1704 C C . ALA A 1 210 ? 7.105 -18.422 -19.688 1 85.94 210 ALA A C 1
ATOM 1706 O O . ALA A 1 210 ? 7.152 -17.203 -19.562 1 85.94 210 ALA A O 1
ATOM 1707 N N . SER A 1 211 ? 6.273 -19.031 -20.562 1 85.94 211 SER A N 1
ATOM 1708 C CA . SER A 1 211 ? 5.41 -18.219 -21.422 1 85.94 211 SER A CA 1
ATOM 1709 C C . SER A 1 211 ? 4.16 -19 -21.828 1 85.94 211 SER A C 1
ATOM 1711 O O . SER A 1 211 ? 4.125 -20.234 -21.734 1 85.94 211 SER A O 1
ATOM 1713 N N . LYS A 1 212 ? 3.217 -18.203 -22.328 1 88.44 212 LYS A N 1
ATOM 1714 C CA . LYS A 1 212 ? 2.016 -18.797 -22.906 1 88.44 212 LYS A CA 1
ATOM 1715 C C . LYS A 1 212 ? 2.371 -19.75 -24.031 1 88.44 212 LYS A C 1
ATOM 1717 O O . LYS A 1 212 ? 1.795 -20.844 -24.141 1 88.44 212 LYS A O 1
ATOM 1722 N N . ALA A 1 213 ? 3.312 -19.328 -24.844 1 90.38 213 ALA A N 1
ATOM 1723 C CA . ALA A 1 213 ? 3.736 -20.141 -25.969 1 90.38 213 ALA A CA 1
ATOM 1724 C C . ALA A 1 213 ? 4.289 -21.484 -25.5 1 90.38 213 ALA A C 1
ATOM 1726 O O . ALA A 1 213 ? 3.99 -22.531 -26.094 1 90.38 213 ALA A O 1
ATOM 1727 N N . GLU A 1 214 ? 5.023 -21.438 -24.484 1 92.44 214 GLU A N 1
ATOM 1728 C CA . GLU A 1 214 ? 5.586 -22.672 -23.953 1 92.44 214 GLU A CA 1
ATOM 1729 C C . GLU A 1 214 ? 4.496 -23.562 -23.359 1 92.44 214 GLU A C 1
ATOM 1731 O O . GLU A 1 214 ? 4.543 -24.781 -23.484 1 92.44 214 GLU A O 1
ATOM 1736 N N . ALA A 1 215 ? 3.568 -22.984 -22.734 1 93.5 215 ALA A N 1
ATOM 1737 C CA . ALA A 1 215 ? 2.455 -23.734 -22.156 1 93.5 215 ALA A CA 1
ATOM 1738 C C . ALA A 1 215 ? 1.666 -24.469 -23.234 1 93.5 215 ALA A C 1
ATOM 1740 O O . ALA A 1 215 ? 1.321 -25.641 -23.078 1 93.5 215 ALA A O 1
ATOM 1741 N N . ILE A 1 216 ? 1.442 -23.781 -24.312 1 92 216 ILE A N 1
ATOM 1742 C CA . ILE A 1 216 ? 0.703 -24.359 -25.438 1 92 216 ILE A CA 1
ATOM 1743 C C . ILE A 1 216 ? 1.506 -25.516 -26.047 1 92 216 ILE A C 1
ATOM 1745 O O . ILE A 1 216 ? 0.964 -26.594 -26.297 1 92 216 ILE A O 1
ATOM 1749 N N . ARG A 1 217 ? 2.748 -25.266 -26.203 1 91.88 217 ARG A N 1
ATOM 1750 C CA . ARG A 1 217 ? 3.621 -26.297 -26.766 1 91.88 217 ARG A CA 1
ATOM 1751 C C . ARG A 1 217 ? 3.66 -27.531 -25.859 1 91.88 217 ARG A C 1
ATOM 1753 O O . ARG A 1 217 ? 3.658 -28.656 -26.359 1 91.88 217 ARG A O 1
ATOM 1760 N N . MET A 1 218 ? 3.748 -27.312 -24.656 1 93 218 MET A N 1
ATOM 1761 C CA . MET A 1 218 ? 3.795 -28.406 -23.688 1 93 218 MET A CA 1
ATOM 1762 C C . MET A 1 218 ? 2.525 -29.25 -23.766 1 93 218 MET A C 1
ATOM 1764 O O . MET A 1 218 ? 2.586 -30.484 -23.734 1 93 218 MET A O 1
ATOM 1768 N N . LEU A 1 219 ? 1.418 -28.641 -23.844 1 92.5 219 LEU A N 1
ATOM 1769 C CA . LEU A 1 219 ? 0.142 -29.344 -23.906 1 92.5 219 LEU A CA 1
ATOM 1770 C C . LEU A 1 219 ? 0.046 -30.172 -25.188 1 92.5 219 LEU A C 1
ATOM 1772 O O . LEU A 1 219 ? -0.538 -31.266 -25.172 1 92.5 219 LEU A O 1
ATOM 1776 N N . GLU A 1 220 ? 0.58 -29.656 -26.188 1 89.5 220 GLU A N 1
ATOM 1777 C CA . GLU A 1 220 ? 0.613 -30.422 -27.438 1 89.5 220 GLU A CA 1
ATOM 1778 C C . GLU A 1 220 ? 1.385 -31.719 -27.266 1 89.5 220 GLU A C 1
ATOM 1780 O O . GLU A 1 220 ? 1.016 -32.75 -27.844 1 89.5 220 GLU A O 1
ATOM 1785 N N . LYS A 1 221 ? 2.385 -31.656 -26.484 1 89.38 221 LYS A N 1
ATOM 1786 C CA . LYS A 1 221 ? 3.195 -32.844 -26.219 1 89.38 221 LYS A CA 1
ATOM 1787 C C . LYS A 1 221 ? 2.402 -33.875 -25.438 1 89.38 221 LYS A C 1
ATOM 1789 O O . LYS A 1 221 ? 2.75 -35.062 -25.453 1 89.38 221 LYS A O 1
ATOM 1794 N N . PHE A 1 222 ? 1.371 -33.5 -24.859 1 91.38 222 PHE A N 1
ATOM 1795 C CA . PHE A 1 222 ? 0.599 -34.406 -24.016 1 91.38 222 PHE A CA 1
ATOM 1796 C C . PHE A 1 222 ? -0.614 -34.938 -24.766 1 91.38 222 PHE A C 1
ATOM 1798 O O . PHE A 1 222 ? -1.476 -35.594 -24.188 1 91.38 222 PHE A O 1
ATOM 1805 N N . GLY A 1 223 ? -0.701 -34.656 -25.984 1 79.06 223 GLY A N 1
ATOM 1806 C CA . GLY A 1 223 ? -1.786 -35.156 -26.812 1 79.06 223 GLY A CA 1
ATOM 1807 C C . GLY A 1 223 ? -3.01 -34.25 -26.797 1 79.06 223 GLY A C 1
ATOM 1808 O O . GLY A 1 223 ? -4.133 -34.719 -26.984 1 79.06 223 GLY A O 1
ATOM 1809 N N . TYR A 1 224 ? -2.799 -33.125 -26.516 1 73.44 224 TYR A N 1
ATOM 1810 C CA . TYR A 1 224 ? -3.865 -32.125 -26.406 1 73.44 224 TYR A CA 1
ATOM 1811 C C . TYR A 1 224 ? -4.695 -32.062 -27.672 1 73.44 224 TYR A C 1
ATOM 1813 O O . TYR A 1 224 ? -5.922 -31.969 -27.625 1 73.44 224 TYR A O 1
ATOM 1821 N N . LYS A 1 225 ? -4.105 -32.281 -28.781 1 71.94 225 LYS A N 1
ATOM 1822 C CA . LYS A 1 225 ? -4.832 -32.25 -30.047 1 71.94 225 LYS A CA 1
ATOM 1823 C C . LYS A 1 225 ? -4.973 -33.625 -30.625 1 71.94 225 LYS A C 1
ATOM 1825 O O . LYS A 1 225 ? -5.508 -33.812 -31.734 1 71.94 225 LYS A O 1
ATOM 1830 N N . ASN A 1 226 ? -4.43 -34.594 -29.875 1 69.62 226 ASN A N 1
ATOM 1831 C CA . ASN A 1 226 ? -4.496 -35.969 -30.359 1 69.62 226 ASN A CA 1
ATOM 1832 C C . ASN A 1 226 ? -5.078 -36.906 -29.297 1 69.62 226 ASN A C 1
ATOM 1834 O O . ASN A 1 226 ? -4.438 -37.156 -28.281 1 69.62 226 ASN A O 1
ATOM 1838 N N . ASP A 1 227 ? -6.227 -37.438 -29.547 1 67.06 227 ASP A N 1
ATOM 1839 C CA . ASP A 1 227 ? -6.969 -38.25 -28.578 1 67.06 227 ASP A CA 1
ATOM 1840 C C . ASP A 1 227 ? -6.223 -39.531 -28.234 1 67.06 227 ASP A C 1
ATOM 1842 O O . ASP A 1 227 ? -6.305 -40.031 -27.125 1 67.06 227 ASP A O 1
ATOM 1846 N N . ASN A 1 228 ? -5.52 -39.938 -29.125 1 64.25 228 ASN A N 1
ATOM 1847 C CA . ASN A 1 228 ? -4.922 -41.281 -28.938 1 64.25 228 ASN A CA 1
ATOM 1848 C C . ASN A 1 228 ? -3.715 -41.219 -28.016 1 64.25 228 ASN A C 1
ATOM 1850 O O . ASN A 1 228 ? -3.299 -42.25 -27.469 1 64.25 228 ASN A O 1
ATOM 1854 N N . ASP A 1 229 ? -3.24 -40.156 -27.734 1 72.31 229 ASP A N 1
ATOM 1855 C CA . ASP A 1 229 ? -2.035 -40.031 -26.922 1 72.31 229 ASP A CA 1
ATOM 1856 C C . ASP A 1 229 ? -2.252 -39.062 -25.781 1 72.31 229 ASP A C 1
ATOM 1858 O O . ASP A 1 229 ? -1.311 -38.406 -25.328 1 72.31 229 ASP A O 1
ATOM 1862 N N . TYR A 1 230 ? -3.43 -39.125 -25.359 1 81.31 230 TYR A N 1
ATOM 1863 C CA . TYR A 1 230 ? -3.766 -38.156 -24.344 1 81.31 230 TYR A CA 1
ATOM 1864 C C . TYR A 1 230 ? -3.395 -38.656 -22.953 1 81.31 230 TYR A C 1
ATOM 1866 O O . TYR A 1 230 ? -3.877 -39.719 -22.516 1 81.31 230 TYR A O 1
ATOM 1874 N N . LEU A 1 231 ? -2.555 -37.938 -22.266 1 88.56 231 LEU A N 1
ATOM 1875 C CA . LEU A 1 231 ? -1.924 -38.438 -21.031 1 88.56 231 LEU A CA 1
ATOM 1876 C C . LEU A 1 231 ? -2.625 -37.844 -19.812 1 88.56 231 LEU A C 1
ATOM 1878 O O . LEU A 1 231 ? -2.426 -38.344 -18.688 1 88.56 231 LEU A O 1
ATOM 1882 N N . LEU A 1 232 ? -3.553 -36.938 -20.031 1 92.12 232 LEU A N 1
ATOM 1883 C CA . LEU A 1 232 ? -3.988 -36.125 -18.891 1 92.12 232 LEU A CA 1
ATOM 1884 C C . LEU A 1 232 ? -5.332 -36.625 -18.359 1 92.12 232 LEU A C 1
ATOM 1886 O O . LEU A 1 232 ? -5.781 -36.188 -17.297 1 92.12 232 LEU A O 1
ATOM 1890 N N . SER A 1 233 ? -5.961 -37.562 -19 1 91.25 233 SER A N 1
ATOM 1891 C CA . SER A 1 233 ? -7.289 -38.031 -18.594 1 91.25 233 SER A CA 1
ATOM 1892 C C . SER A 1 233 ? -7.289 -38.5 -17.156 1 91.25 233 SER A C 1
ATOM 1894 O O . SER A 1 233 ? -6.418 -39.281 -16.75 1 91.25 233 SER A O 1
ATOM 1896 N N . GLY A 1 234 ? -8.25 -37.906 -16.359 1 92.12 234 GLY A N 1
ATOM 1897 C CA . GLY A 1 234 ? -8.422 -38.344 -14.984 1 92.12 234 GLY A CA 1
ATOM 1898 C C . GLY A 1 234 ? -7.512 -37.625 -14.016 1 92.12 234 GLY A C 1
ATOM 1899 O O . GLY A 1 234 ? -7.586 -37.844 -12.805 1 92.12 234 GLY A O 1
ATOM 1900 N N . LYS A 1 235 ? -6.715 -36.781 -14.523 1 94.88 235 LYS A N 1
ATOM 1901 C CA . LYS A 1 235 ? -5.738 -36.094 -13.68 1 94.88 235 LYS A CA 1
ATOM 1902 C C . LYS A 1 235 ? -6.191 -34.688 -13.375 1 94.88 235 LYS A C 1
ATOM 1904 O O . LYS A 1 235 ? -7.164 -34.188 -13.953 1 94.88 235 LYS A O 1
ATOM 1909 N N . ILE A 1 236 ? -5.555 -34.094 -12.359 1 96.56 236 ILE A N 1
ATOM 1910 C CA . ILE A 1 236 ? -5.742 -32.656 -12.047 1 96.56 236 ILE A CA 1
ATOM 1911 C C . ILE A 1 236 ? -4.598 -31.859 -12.648 1 96.56 236 ILE A C 1
ATOM 1913 O O . ILE A 1 236 ? -3.424 -32.156 -12.398 1 96.56 236 ILE A O 1
ATOM 1917 N N . TYR A 1 237 ? -4.945 -30.938 -13.5 1 97 237 TYR A N 1
ATOM 1918 C CA . TYR A 1 237 ? -3.969 -30.062 -14.125 1 97 237 TYR A CA 1
ATOM 1919 C C . TYR A 1 237 ? -4.094 -28.641 -13.578 1 97 237 TYR A C 1
ATOM 1921 O O . TYR A 1 237 ? -5.133 -28 -13.742 1 97 237 TYR A O 1
ATOM 1929 N N . ILE A 1 238 ? -3.023 -28.141 -12.961 1 97.12 238 ILE A N 1
ATOM 1930 C CA . ILE A 1 238 ? -3.004 -26.812 -12.359 1 97.12 238 ILE A CA 1
ATOM 1931 C C . ILE A 1 238 ? -2.102 -25.891 -13.18 1 97.12 238 ILE A C 1
ATOM 1933 O O . ILE A 1 238 ? -0.878 -26.047 -13.172 1 97.12 238 ILE A O 1
ATOM 1937 N N . GLU A 1 239 ? -2.723 -24.922 -13.82 1 95.75 239 GLU A N 1
ATOM 1938 C CA . GLU A 1 239 ? -1.987 -23.922 -14.602 1 95.75 239 GLU A CA 1
ATOM 1939 C C . GLU A 1 239 ? -1.549 -22.75 -13.734 1 95.75 239 GLU A C 1
ATOM 1941 O O . GLU A 1 239 ? -2.385 -22.062 -13.156 1 95.75 239 GLU A O 1
ATOM 1946 N N . MET A 1 240 ? -0.242 -22.531 -13.633 1 94.31 240 MET A N 1
ATOM 1947 C CA . MET A 1 240 ? 0.306 -21.406 -12.883 1 94.31 240 MET A CA 1
ATOM 1948 C C . MET A 1 240 ? 1.166 -20.516 -13.773 1 94.31 240 MET A C 1
ATOM 1950 O O . MET A 1 240 ? 1.804 -19.578 -13.297 1 94.31 240 MET A O 1
ATOM 1954 N N . THR A 1 241 ? 1.162 -20.859 -15.047 1 91.12 241 THR A N 1
ATOM 1955 C CA . THR A 1 241 ? 1.773 -20.016 -16.062 1 91.12 241 THR A CA 1
ATOM 1956 C C . THR A 1 241 ? 0.865 -18.828 -16.391 1 91.12 241 THR A C 1
ATOM 1958 O O . THR A 1 241 ? -0.36 -18.938 -16.328 1 91.12 241 THR A O 1
ATOM 1961 N N . THR A 1 242 ? 1.533 -17.719 -16.672 1 83.25 242 THR A N 1
ATOM 1962 C CA . THR A 1 242 ? 0.751 -16.562 -17.078 1 83.25 242 THR A CA 1
ATOM 1963 C C . THR A 1 242 ? 0.2 -16.75 -18.5 1 83.25 242 THR A C 1
ATOM 1965 O O . THR A 1 242 ? 0.961 -16.812 -19.469 1 83.25 242 THR A O 1
ATOM 1968 N N . ILE A 1 243 ? -1.124 -16.891 -18.594 1 84.75 243 ILE A N 1
ATOM 1969 C CA . ILE A 1 243 ? -1.762 -17.078 -19.891 1 84.75 243 ILE A CA 1
ATOM 1970 C C . ILE A 1 243 ? -2.902 -16.078 -20.062 1 84.75 243 ILE A C 1
ATOM 1972 O O . ILE A 1 243 ? -3.291 -15.406 -19.094 1 84.75 243 ILE A O 1
ATOM 1976 N N . ASP A 1 244 ? -3.395 -15.867 -21.266 1 79.56 244 ASP A N 1
ATOM 1977 C CA . ASP A 1 244 ? -4.488 -14.93 -21.516 1 79.56 244 ASP A CA 1
ATOM 1978 C C . ASP A 1 244 ? -5.844 -15.609 -21.328 1 79.56 244 ASP A C 1
ATOM 1980 O O . ASP A 1 244 ? -5.914 -16.828 -21.172 1 79.56 244 ASP A O 1
ATOM 1984 N N . ARG A 1 245 ? -6.879 -14.82 -21.375 1 78.06 245 ARG A N 1
ATOM 1985 C CA . ARG A 1 245 ? -8.242 -15.273 -21.125 1 78.06 245 ARG A CA 1
ATOM 1986 C C . ARG A 1 245 ? -8.672 -16.297 -22.172 1 78.06 245 ARG A C 1
ATOM 1988 O O . ARG A 1 245 ? -9.352 -17.281 -21.844 1 78.06 245 ARG A O 1
ATOM 1995 N N . GLU A 1 246 ? -8.328 -16.031 -23.391 1 83.94 246 GLU A N 1
ATOM 1996 C CA . GLU A 1 246 ? -8.711 -16.922 -24.484 1 83.94 246 GLU A CA 1
ATOM 1997 C C . GLU A 1 246 ? -8.117 -18.312 -24.281 1 83.94 246 GLU A C 1
ATOM 1999 O O . GLU A 1 246 ? -8.812 -19.312 -24.453 1 83.94 246 GLU A O 1
ATOM 2004 N N . THR A 1 247 ? -6.871 -18.297 -23.953 1 86.31 247 THR A N 1
ATOM 2005 C CA . THR A 1 247 ? -6.191 -19.578 -23.719 1 86.31 247 THR A CA 1
ATOM 2006 C C . THR A 1 247 ? -6.793 -20.281 -22.516 1 86.31 247 THR A C 1
ATOM 2008 O O . THR A 1 247 ? -6.996 -21.5 -22.547 1 86.31 247 THR A O 1
ATOM 2011 N N . SER A 1 248 ? -7.039 -19.578 -21.469 1 87.44 248 SER A N 1
ATOM 2012 C CA . SER A 1 248 ? -7.645 -20.125 -20.266 1 87.44 248 SER A CA 1
ATOM 2013 C C . SER A 1 248 ? -8.992 -20.781 -20.562 1 87.44 248 SER A C 1
ATOM 2015 O O . SER A 1 248 ? -9.25 -21.906 -20.141 1 87.44 248 SER A O 1
ATOM 2017 N N . SER A 1 249 ? -9.812 -20.094 -21.297 1 86.25 249 SER A N 1
ATOM 2018 C CA . SER A 1 249 ? -11.141 -20.594 -21.641 1 86.25 249 SER A CA 1
ATOM 2019 C C . SER A 1 249 ? -11.055 -21.812 -22.547 1 86.25 249 SER A C 1
ATOM 2021 O O . SER A 1 249 ? -11.828 -22.766 -22.391 1 86.25 249 SER A O 1
ATOM 2023 N N . ALA A 1 250 ? -10.164 -21.75 -23.453 1 89.44 250 ALA A N 1
ATOM 2024 C CA . ALA A 1 250 ? -9.977 -22.875 -24.359 1 89.44 250 ALA A CA 1
ATOM 2025 C C . ALA A 1 250 ? -9.523 -24.125 -23.594 1 89.44 250 ALA A C 1
ATOM 2027 O O . ALA A 1 250 ? -10.023 -25.219 -23.828 1 89.44 250 ALA A O 1
ATOM 2028 N N . ASN A 1 251 ? -8.586 -23.938 -22.719 1 91.19 251 ASN A N 1
ATOM 2029 C CA . ASN A 1 251 ? -8.117 -25.047 -21.906 1 91.19 251 ASN A CA 1
ATOM 2030 C C . ASN A 1 251 ? -9.242 -25.656 -21.078 1 91.19 251 ASN A C 1
ATOM 2032 O O . ASN A 1 251 ? -9.383 -26.875 -21 1 91.19 251 ASN A O 1
ATOM 2036 N N . ALA A 1 252 ? -9.984 -24.812 -20.422 1 89.81 252 ALA A N 1
ATOM 2037 C CA . ALA A 1 252 ? -11.086 -25.266 -19.578 1 89.81 252 ALA A CA 1
ATOM 2038 C C . ALA A 1 252 ? -12.055 -26.141 -20.375 1 89.81 252 ALA A C 1
ATOM 2040 O O . ALA A 1 252 ? -12.492 -27.188 -19.891 1 89.81 252 ALA A O 1
ATOM 2041 N N . LYS A 1 253 ? -12.398 -25.719 -21.562 1 89.31 253 LYS A N 1
ATOM 2042 C CA . LYS A 1 253 ? -13.336 -26.438 -22.422 1 89.31 253 LYS A CA 1
ATOM 2043 C C . LYS A 1 253 ? -12.758 -27.781 -22.859 1 89.31 253 LYS A C 1
ATOM 2045 O O . LYS A 1 253 ? -13.414 -28.812 -22.734 1 89.31 253 LYS A O 1
ATOM 2050 N N . ILE A 1 254 ? -11.578 -27.766 -23.312 1 89.31 254 ILE A N 1
ATOM 2051 C CA . ILE A 1 254 ? -10.938 -28.953 -23.859 1 89.31 254 ILE A CA 1
ATOM 2052 C C . ILE A 1 254 ? -10.703 -29.969 -22.734 1 89.31 254 ILE A C 1
ATOM 2054 O O . ILE A 1 254 ? -10.969 -31.156 -22.906 1 89.31 254 ILE A O 1
ATOM 2058 N N . PHE A 1 255 ? -10.219 -29.516 -21.609 1 92.19 255 PHE A N 1
ATOM 2059 C CA . PHE A 1 255 ? -9.922 -30.391 -20.484 1 92.19 255 PHE A CA 1
ATOM 2060 C C . PHE A 1 255 ? -11.203 -31.016 -19.938 1 92.19 255 PHE A C 1
ATOM 2062 O O . PHE A 1 255 ? -11.227 -32.188 -19.594 1 92.19 255 PHE A O 1
ATOM 2069 N N . SER A 1 256 ? -12.18 -30.188 -19.875 1 89 256 SER A N 1
ATOM 2070 C CA . SER A 1 256 ? -13.461 -30.719 -19.422 1 89 256 SER A CA 1
ATOM 2071 C C . SER A 1 256 ? -13.953 -31.844 -20.344 1 89 256 SER A C 1
ATOM 2073 O O . SER A 1 256 ? -14.422 -32.875 -19.859 1 89 256 SER A O 1
ATOM 2075 N N . ALA A 1 257 ? -13.82 -31.641 -21.594 1 88.12 257 ALA A N 1
ATOM 2076 C CA . ALA A 1 257 ? -14.273 -32.625 -22.594 1 88.12 257 ALA A CA 1
ATOM 2077 C C . ALA A 1 257 ? -13.445 -33.906 -22.516 1 88.12 257 ALA A C 1
ATOM 2079 O O . ALA A 1 257 ? -13.938 -35 -22.812 1 88.12 257 ALA A O 1
ATOM 2080 N N . LYS A 1 258 ? -12.305 -33.812 -22.031 1 89.94 258 LYS A N 1
ATOM 2081 C CA . LYS A 1 258 ? -11.398 -34.969 -22.047 1 89.94 258 LYS A CA 1
ATOM 2082 C C . LYS A 1 258 ? -11.258 -35.562 -20.641 1 89.94 258 LYS A C 1
ATOM 2084 O O . LYS A 1 258 ? -10.383 -36.375 -20.406 1 89.94 258 LYS A O 1
ATOM 2089 N N . GLY A 1 259 ? -12 -35.062 -19.703 1 90.44 259 GLY A N 1
ATOM 2090 C CA . GLY A 1 259 ? -12.039 -35.625 -18.375 1 90.44 259 GLY A CA 1
ATOM 2091 C C . GLY A 1 259 ? -10.883 -35.188 -17.5 1 90.44 259 GLY A C 1
ATOM 2092 O O . GLY A 1 259 ? -10.43 -35.938 -16.641 1 90.44 259 GLY A O 1
ATOM 2093 N N . VAL A 1 260 ? -10.312 -34.125 -17.75 1 93.88 260 VAL A N 1
ATOM 2094 C CA . VAL A 1 260 ? -9.25 -33.531 -16.938 1 93.88 260 VAL A CA 1
ATOM 2095 C C . VAL A 1 260 ? -9.836 -32.469 -16 1 93.88 260 VAL A C 1
ATOM 2097 O O . VAL A 1 260 ? -10.695 -31.703 -16.406 1 93.88 260 VAL A O 1
ATOM 2100 N N . THR A 1 261 ? -9.5 -32.562 -14.727 1 95.44 261 THR A N 1
ATOM 2101 C CA . THR A 1 261 ? -9.844 -31.484 -13.82 1 95.44 261 THR A CA 1
ATOM 2102 C C . THR A 1 261 ? -8.852 -30.328 -13.945 1 95.44 261 THR A C 1
ATOM 2104 O O . THR A 1 261 ? -7.652 -30.5 -13.711 1 95.44 261 THR A O 1
ATOM 2107 N N . TYR A 1 262 ? -9.406 -29.172 -14.305 1 95.5 262 TYR A N 1
ATOM 2108 C CA . TYR A 1 262 ? -8.547 -28.047 -14.641 1 95.5 262 TYR A CA 1
ATOM 2109 C C . TYR A 1 262 ? -8.719 -26.906 -13.633 1 95.5 262 TYR A C 1
ATOM 2111 O O . TYR A 1 262 ? -9.836 -26.453 -13.391 1 95.5 262 TYR A O 1
ATOM 2119 N N . PHE A 1 263 ? -7.523 -26.469 -13.062 1 95.69 263 PHE A N 1
ATOM 2120 C CA . PHE A 1 263 ? -7.516 -25.281 -12.211 1 95.69 263 PHE A CA 1
ATOM 2121 C C . PHE A 1 263 ? -6.41 -24.328 -12.625 1 95.69 263 PHE A C 1
ATOM 2123 O O . PHE A 1 263 ? -5.449 -24.719 -13.281 1 95.69 263 PHE A O 1
ATOM 2130 N N . GLU A 1 264 ? -6.594 -23.062 -12.305 1 94.25 264 GLU A N 1
ATOM 2131 C CA . GLU A 1 264 ? -5.551 -22.047 -12.367 1 94.25 264 GLU A CA 1
ATOM 2132 C C . GLU A 1 264 ? -5.246 -21.484 -10.977 1 94.25 264 GLU A C 1
ATOM 2134 O O . GLU A 1 264 ? -6.156 -21.078 -10.258 1 94.25 264 GLU A O 1
ATOM 2139 N N . PHE A 1 265 ? -4 -21.578 -10.656 1 94.88 265 PHE A N 1
ATOM 2140 C CA . PHE A 1 265 ? -3.568 -21.031 -9.383 1 94.88 265 PHE A CA 1
ATOM 2141 C C . PHE A 1 265 ? -2.715 -19.781 -9.586 1 94.88 265 PHE A C 1
ATOM 2143 O O . PHE A 1 265 ? -1.944 -19.703 -10.547 1 94.88 265 PHE A O 1
ATOM 2150 N N . MET A 1 266 ? -2.893 -18.828 -8.727 1 92.06 266 MET A N 1
ATOM 2151 C CA . MET A 1 266 ? -2.029 -17.656 -8.68 1 92.06 266 MET A CA 1
ATOM 2152 C C . MET A 1 266 ? -1.681 -17.297 -7.234 1 92.06 266 MET A C 1
ATOM 2154 O O . MET A 1 266 ? -2.545 -17.328 -6.359 1 92.06 266 MET A O 1
ATOM 2158 N N . ILE A 1 267 ? -0.506 -17.156 -7.016 1 90.62 267 ILE A N 1
ATOM 2159 C CA . ILE A 1 267 ? -0.072 -16.672 -5.715 1 90.62 267 ILE A CA 1
ATOM 2160 C C . ILE A 1 267 ? 0.137 -15.156 -5.785 1 90.62 267 ILE A C 1
ATOM 2162 O O . ILE A 1 267 ? 0.927 -14.664 -6.598 1 90.62 267 ILE A O 1
ATOM 2166 N N . ASP A 1 268 ? -0.592 -14.453 -4.988 1 87.25 268 ASP A N 1
ATOM 2167 C CA . ASP A 1 268 ? -0.463 -13 -4.969 1 87.25 268 ASP A CA 1
ATOM 2168 C C . ASP A 1 268 ? 0.816 -12.562 -4.254 1 87.25 268 ASP A C 1
ATOM 2170 O O . ASP A 1 268 ? 1.043 -12.938 -3.102 1 87.25 268 ASP A O 1
ATOM 2174 N N . GLY A 1 269 ? 1.607 -11.797 -4.922 1 84.88 269 GLY A N 1
ATOM 2175 C CA . GLY A 1 269 ? 2.867 -11.352 -4.348 1 84.88 269 GLY A CA 1
ATOM 2176 C C . GLY A 1 269 ? 4.07 -11.703 -5.199 1 84.88 269 GLY A C 1
ATOM 2177 O O . GLY A 1 269 ? 3.992 -11.688 -6.43 1 84.88 269 GLY A O 1
ATOM 2178 N N . THR A 1 270 ? 5.203 -11.883 -4.504 1 86.31 270 THR A N 1
ATOM 2179 C CA . THR A 1 270 ? 6.461 -12.242 -5.148 1 86.31 270 THR A CA 1
ATOM 2180 C C . THR A 1 270 ? 6.93 -13.617 -4.684 1 86.31 270 THR A C 1
ATOM 2182 O O . THR A 1 270 ? 6.195 -14.328 -3.99 1 86.31 270 THR A O 1
ATOM 2185 N N . LYS A 1 271 ? 8.07 -13.977 -5.254 1 86.5 271 LYS A N 1
ATOM 2186 C CA . LYS A 1 271 ? 8.688 -15.242 -4.875 1 86.5 271 LYS A CA 1
ATOM 2187 C C . LYS A 1 271 ? 8.75 -15.391 -3.355 1 86.5 271 LYS A C 1
ATOM 2189 O O . LYS A 1 271 ? 8.555 -16.484 -2.826 1 86.5 271 LYS A O 1
ATOM 2194 N N . GLN A 1 272 ? 8.914 -14.336 -2.68 1 83.38 272 GLN A N 1
ATOM 2195 C CA . GLN A 1 272 ? 9.086 -14.352 -1.23 1 83.38 272 GLN A CA 1
ATOM 2196 C C . GLN A 1 272 ? 7.766 -14.617 -0.522 1 83.38 272 GLN A C 1
ATOM 2198 O O . GLN A 1 272 ? 7.746 -14.984 0.654 1 83.38 272 GLN A O 1
ATOM 2203 N N . ASP A 1 273 ? 6.73 -14.461 -1.274 1 88.81 273 ASP A N 1
ATOM 2204 C CA . ASP A 1 273 ? 5.414 -14.594 -0.654 1 88.81 273 ASP A CA 1
ATOM 2205 C C . ASP A 1 273 ? 4.891 -16.016 -0.771 1 88.81 273 ASP A C 1
ATOM 2207 O O . ASP A 1 273 ? 3.883 -16.375 -0.155 1 88.81 273 ASP A O 1
ATOM 2211 N N . ILE A 1 274 ? 5.566 -16.859 -1.527 1 90.69 274 ILE A N 1
ATOM 2212 C CA . ILE A 1 274 ? 5.168 -18.25 -1.663 1 90.69 274 ILE A CA 1
ATOM 2213 C C . ILE A 1 274 ? 5.23 -18.953 -0.303 1 90.69 274 ILE A C 1
ATOM 2215 O O . ILE A 1 274 ? 6.238 -18.844 0.405 1 90.69 274 ILE A O 1
ATOM 2219 N N . GLY A 1 275 ? 4.16 -19.547 0.078 1 89.69 275 GLY A N 1
ATOM 2220 C CA . GLY A 1 275 ? 4.062 -20.188 1.379 1 89.69 275 GLY A CA 1
ATOM 2221 C C . GLY A 1 275 ? 3.475 -19.281 2.447 1 89.69 275 GLY A C 1
ATOM 2222 O O . GLY A 1 275 ? 3.025 -19.766 3.492 1 89.69 275 GLY A O 1
ATOM 2223 N N . LYS A 1 276 ? 3.402 -17.984 2.168 1 85.5 276 LYS A N 1
ATOM 2224 C CA . LYS A 1 276 ? 3.016 -17.031 3.207 1 85.5 276 LYS A CA 1
ATOM 2225 C C . LYS A 1 276 ? 1.831 -16.188 2.758 1 85.5 276 LYS A C 1
ATOM 2227 O O . LYS A 1 276 ? 1.182 -15.531 3.578 1 85.5 276 LYS A O 1
ATOM 2232 N N . GLY A 1 277 ? 1.542 -16.266 1.557 1 86.31 277 GLY A N 1
ATOM 2233 C CA . GLY A 1 277 ? 0.559 -15.336 1.023 1 86.31 277 GLY A CA 1
ATOM 2234 C C . GLY A 1 277 ? -0.767 -16 0.691 1 86.31 277 GLY A C 1
ATOM 2235 O O . GLY A 1 277 ? -1.145 -16.984 1.312 1 86.31 277 GLY A O 1
ATOM 2236 N N . LEU A 1 278 ? -1.476 -15.258 -0.194 1 88.06 278 LEU A N 1
ATOM 2237 C CA . LEU A 1 278 ? -2.799 -15.68 -0.643 1 88.06 278 LEU A CA 1
ATOM 2238 C C . LEU A 1 278 ? -2.705 -16.453 -1.953 1 88.06 278 LEU A C 1
ATOM 2240 O O . LEU A 1 278 ? -2.062 -16 -2.902 1 88.06 278 LEU A O 1
ATOM 2244 N N . VAL A 1 279 ? -3.324 -17.641 -1.955 1 92.94 279 VAL A N 1
ATOM 2245 C CA . VAL A 1 279 ? -3.438 -18.422 -3.186 1 92.94 279 VAL A CA 1
ATOM 2246 C C . VAL A 1 279 ? -4.828 -18.234 -3.787 1 92.94 279 VAL A C 1
ATOM 2248 O O . VAL A 1 279 ? -5.84 -18.5 -3.127 1 92.94 279 VAL A O 1
ATOM 2251 N N . LEU A 1 280 ? -4.844 -17.766 -5.012 1 91.62 280 LEU A N 1
ATOM 2252 C CA . LEU A 1 280 ? -6.102 -17.672 -5.742 1 91.62 280 LEU A CA 1
ATOM 2253 C C . LEU A 1 280 ? -6.305 -18.891 -6.641 1 91.62 280 LEU A C 1
ATOM 2255 O O . LEU A 1 280 ? -5.391 -19.297 -7.363 1 91.62 280 LEU A O 1
ATOM 2259 N N . VAL A 1 281 ? -7.508 -19.453 -6.531 1 93.62 281 VAL A N 1
ATOM 2260 C CA . VAL A 1 281 ? -7.832 -20.656 -7.289 1 93.62 281 VAL A CA 1
ATOM 2261 C C . VAL A 1 281 ? -8.961 -20.359 -8.273 1 93.62 281 VAL A C 1
ATOM 2263 O O . VAL A 1 281 ? -10.047 -19.953 -7.875 1 93.62 281 VAL A O 1
ATOM 2266 N N . GLY A 1 282 ? -8.648 -20.516 -9.539 1 91 282 GLY A N 1
ATOM 2267 C CA . GLY A 1 282 ? -9.656 -20.406 -10.578 1 91 282 GLY A CA 1
ATOM 2268 C C . GLY A 1 282 ? -10.031 -21.75 -11.195 1 91 282 GLY A C 1
ATOM 2269 O O . GLY A 1 282 ? -9.211 -22.656 -11.25 1 91 282 GLY A O 1
ATOM 2270 N N . GLY A 1 283 ? -11.305 -21.875 -11.68 1 90.06 283 GLY A N 1
ATOM 2271 C CA . GLY A 1 283 ? -11.789 -23.094 -12.297 1 90.06 283 GLY A CA 1
ATOM 2272 C C . GLY A 1 283 ? -13.258 -23.359 -12.039 1 90.06 283 GLY A C 1
ATOM 2273 O O . GLY A 1 283 ? -14.047 -22.422 -11.914 1 90.06 283 GLY A O 1
ATOM 2274 N N . ASN A 1 284 ? -13.562 -24.594 -12.141 1 87.62 284 ASN A N 1
ATOM 2275 C CA . ASN A 1 284 ? -14.938 -25 -11.875 1 87.62 284 ASN A CA 1
ATOM 2276 C C . ASN A 1 284 ? -15.164 -25.25 -10.383 1 87.62 284 ASN A C 1
ATOM 2278 O O . ASN A 1 284 ? -14.477 -26.062 -9.766 1 87.62 284 ASN A O 1
ATOM 2282 N N . CYS A 1 285 ? -16.156 -24.531 -9.898 1 87.06 285 CYS A N 1
ATOM 2283 C CA . CYS A 1 285 ? -16.422 -24.547 -8.461 1 87.06 285 CYS A CA 1
ATOM 2284 C C . CYS A 1 285 ? -16.781 -25.938 -7.988 1 87.06 285 CYS A C 1
ATOM 2286 O O . CYS A 1 285 ? -16.312 -26.391 -6.938 1 87.06 285 CYS A O 1
ATOM 2288 N N . ASP A 1 286 ? -17.594 -26.594 -8.719 1 88 286 ASP A N 1
ATOM 2289 C CA . ASP A 1 286 ? -18.016 -27.938 -8.32 1 88 286 ASP A CA 1
ATOM 2290 C C . ASP A 1 286 ? -16.828 -28.906 -8.328 1 88 286 ASP A C 1
ATOM 2292 O O . ASP A 1 286 ? -16.688 -29.734 -7.422 1 88 286 ASP A O 1
ATOM 2296 N N . GLN A 1 287 ? -16.062 -28.797 -9.289 1 90.25 287 GLN A N 1
ATOM 2297 C CA . GLN A 1 287 ? -14.875 -29.625 -9.352 1 90.25 287 GLN A CA 1
ATOM 2298 C C . GLN A 1 287 ? -13.93 -29.328 -8.195 1 90.25 287 GLN A C 1
ATOM 2300 O O . GLN A 1 287 ? -13.289 -30.234 -7.652 1 90.25 287 GLN A O 1
ATOM 2305 N N . PHE A 1 288 ? -13.844 -28.094 -7.895 1 92.31 288 PHE A N 1
ATOM 2306 C CA . PHE A 1 288 ? -12.977 -27.703 -6.793 1 92.31 288 PHE A CA 1
ATOM 2307 C C . PHE A 1 288 ? -13.453 -28.312 -5.48 1 92.31 288 PHE A C 1
ATOM 2309 O O . PHE A 1 288 ? -12.664 -28.875 -4.727 1 92.31 288 PHE A O 1
ATOM 2316 N N . LYS A 1 289 ? -14.672 -28.219 -5.203 1 89.19 289 LYS A N 1
ATOM 2317 C CA . LYS A 1 289 ? -15.258 -28.797 -3.996 1 89.19 289 LYS A CA 1
ATOM 2318 C C . LYS A 1 289 ? -15.016 -30.297 -3.939 1 89.19 289 LYS A C 1
ATOM 2320 O O . LYS A 1 289 ? -14.711 -30.844 -2.877 1 89.19 289 LYS A O 1
ATOM 2325 N N . ALA A 1 290 ? -15.062 -30.891 -5.059 1 90.31 290 ALA A N 1
ATOM 2326 C CA . ALA A 1 290 ? -14.914 -32.344 -5.141 1 90.31 290 ALA A CA 1
ATOM 2327 C C . ALA A 1 290 ? -13.461 -32.75 -4.934 1 90.31 290 ALA A C 1
ATOM 2329 O O . ALA A 1 290 ? -13.18 -33.875 -4.531 1 90.31 290 ALA A O 1
ATOM 2330 N N . THR A 1 291 ? -12.562 -31.906 -5.234 1 92 291 THR A N 1
ATOM 2331 C CA . THR A 1 291 ? -11.156 -32.281 -5.234 1 92 291 THR A CA 1
ATOM 2332 C C . THR A 1 291 ? -10.406 -31.594 -4.102 1 92 291 THR A C 1
ATOM 2334 O O . THR A 1 291 ? -9.195 -31.766 -3.949 1 92 291 THR A O 1
ATOM 2337 N N . ILE A 1 292 ? -11.031 -30.812 -3.264 1 91.94 292 ILE A N 1
ATOM 2338 C CA . ILE A 1 292 ? -10.391 -29.953 -2.277 1 91.94 292 ILE A CA 1
ATOM 2339 C C . ILE A 1 292 ? -9.562 -30.797 -1.311 1 91.94 292 ILE A C 1
ATOM 2341 O O . ILE A 1 292 ? -8.484 -30.375 -0.885 1 91.94 292 ILE A O 1
ATOM 2345 N N . GLU A 1 293 ? -10.023 -31.922 -0.908 1 88.62 293 GLU A N 1
ATOM 2346 C CA . GLU A 1 293 ? -9.289 -32.75 0.039 1 88.62 293 GLU A CA 1
ATOM 2347 C C . GLU A 1 293 ? -7.965 -33.219 -0.552 1 88.62 293 GLU A C 1
ATOM 2349 O O . GLU A 1 293 ? -6.965 -33.344 0.16 1 88.62 293 GLU A O 1
ATOM 2354 N N . ARG A 1 294 ? -7.992 -33.5 -1.833 1 90 294 ARG A N 1
ATOM 2355 C CA . ARG A 1 294 ? -6.781 -33.938 -2.521 1 90 294 ARG A CA 1
ATOM 2356 C C .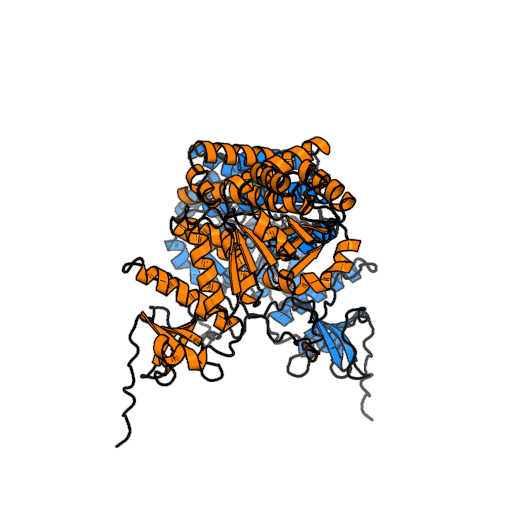 ARG A 1 294 ? -5.805 -32.781 -2.688 1 90 294 ARG A C 1
ATOM 2358 O O . ARG A 1 294 ? -4.59 -32.969 -2.748 1 90 294 ARG A O 1
ATOM 2365 N N . LEU A 1 295 ? -6.34 -31.547 -2.73 1 94.25 295 LEU A N 1
ATOM 2366 C CA . LEU A 1 295 ? -5.535 -30.359 -3.031 1 94.25 295 LEU A CA 1
ATOM 2367 C C . LEU A 1 295 ? -5.102 -29.656 -1.749 1 94.25 295 LEU A C 1
ATOM 2369 O O . LEU A 1 295 ? -4.211 -28.812 -1.774 1 94.25 295 LEU A O 1
ATOM 2373 N N . LYS A 1 296 ? -5.621 -30.016 -0.713 1 91.5 296 LYS A N 1
ATOM 2374 C CA . LYS A 1 296 ? -5.504 -29.281 0.54 1 91.5 296 LYS A CA 1
ATOM 2375 C C . LYS A 1 296 ? -4.043 -29.125 0.95 1 91.5 296 LYS A C 1
ATOM 2377 O O . LYS A 1 296 ? -3.605 -28.031 1.315 1 91.5 296 LYS A O 1
ATOM 2382 N N . SER A 1 297 ? -3.342 -30.25 0.954 1 92.06 297 SER A N 1
ATOM 2383 C CA . SER A 1 297 ? -1.943 -30.188 1.367 1 92.06 297 SER A CA 1
ATOM 2384 C C . SER A 1 297 ? -1.126 -29.297 0.442 1 92.06 297 SER A C 1
ATOM 2386 O O . SER A 1 297 ? -0.22 -28.594 0.893 1 92.06 297 SER A O 1
ATOM 2388 N N . CYS A 1 298 ? -1.396 -29.297 -0.875 1 94.94 298 CYS A N 1
ATOM 2389 C CA . CYS A 1 298 ? -0.719 -28.438 -1.829 1 94.94 298 CYS A CA 1
ATOM 2390 C C . CYS A 1 298 ? -1.046 -26.969 -1.56 1 94.94 298 CYS A C 1
ATOM 2392 O O . CYS A 1 298 ? -0.157 -26.109 -1.575 1 94.94 298 CYS A O 1
ATOM 2394 N N . LEU A 1 299 ? -2.307 -26.703 -1.271 1 94.62 299 LEU A N 1
ATOM 2395 C CA . LEU A 1 299 ? -2.756 -25.344 -1.013 1 94.62 299 LEU A CA 1
ATOM 2396 C C . LEU A 1 299 ? -2.125 -24.797 0.264 1 94.62 299 LEU A C 1
ATOM 2398 O O . LEU A 1 299 ? -1.679 -23.656 0.297 1 94.62 299 LEU A O 1
ATOM 2402 N N . LYS A 1 300 ? -1.996 -25.625 1.23 1 91.31 300 LYS A N 1
ATOM 2403 C CA . LYS A 1 300 ? -1.373 -25.219 2.49 1 91.31 300 LYS A CA 1
ATOM 2404 C C . LYS A 1 300 ? 0.115 -24.938 2.303 1 91.31 300 LYS A C 1
ATOM 2406 O O . LYS A 1 300 ? 0.674 -24.062 2.967 1 91.31 300 LYS A O 1
ATOM 2411 N N . ALA A 1 301 ? 0.687 -25.703 1.439 1 93.56 301 ALA A N 1
ATOM 2412 C CA . ALA A 1 301 ? 2.105 -25.5 1.151 1 93.56 301 ALA A CA 1
ATOM 2413 C C . ALA A 1 301 ? 2.342 -24.188 0.422 1 93.56 301 ALA A C 1
ATOM 2415 O O . ALA A 1 301 ? 3.377 -23.547 0.611 1 93.56 301 ALA A O 1
ATOM 2416 N N . LEU A 1 302 ? 1.374 -23.781 -0.328 1 95.06 302 LEU A N 1
ATOM 2417 C CA . LEU A 1 302 ? 1.583 -22.688 -1.266 1 95.06 302 LEU A CA 1
ATOM 2418 C C . LEU A 1 302 ? 1.217 -21.359 -0.627 1 95.06 302 LEU A C 1
ATOM 2420 O O . LEU A 1 302 ? 1.651 -20.297 -1.095 1 95.06 302 LEU A O 1
ATOM 2424 N N . GLY A 1 303 ? 0.397 -21.422 0.353 1 92.12 303 GLY A N 1
ATOM 2425 C CA . GLY A 1 303 ? 0.008 -20.172 0.982 1 92.12 303 GLY A CA 1
ATOM 2426 C C . GLY A 1 303 ? -0.661 -20.359 2.33 1 92.12 303 GLY A C 1
ATOM 2427 O O . GLY A 1 303 ? -1.065 -21.469 2.676 1 92.12 303 GLY A O 1
ATOM 2428 N N . LYS A 1 304 ? -0.712 -19.219 3.062 1 84.38 304 LYS A N 1
ATOM 2429 C CA . LYS A 1 304 ? -1.38 -19.219 4.363 1 84.38 304 LYS A CA 1
ATOM 2430 C C . LYS A 1 304 ? -2.896 -19.281 4.203 1 84.38 304 LYS A C 1
ATOM 2432 O O . LYS A 1 304 ? -3.594 -19.812 5.07 1 84.38 304 LYS A O 1
ATOM 2437 N N . SER A 1 305 ? -3.312 -18.672 3.107 1 84.94 305 SER A N 1
ATOM 2438 C CA . SER A 1 305 ? -4.734 -18.672 2.785 1 84.94 305 SER A CA 1
ATOM 2439 C C . SER A 1 305 ? -4.965 -18.891 1.291 1 84.94 305 SER A C 1
ATOM 2441 O O . SER A 1 305 ? -4.047 -18.703 0.487 1 84.94 305 SER A O 1
ATOM 2443 N N . TRP A 1 306 ? -6.168 -19.453 0.999 1 89.38 306 TRP A N 1
ATOM 2444 C CA . TRP A 1 306 ? -6.555 -19.594 -0.401 1 89.38 306 TRP A CA 1
ATOM 2445 C C . TRP A 1 306 ? -8.008 -19.172 -0.61 1 89.38 306 TRP A C 1
ATOM 2447 O O . TRP A 1 306 ? -8.805 -19.188 0.331 1 89.38 306 TRP A O 1
ATOM 2457 N N . TYR A 1 307 ? -8.281 -18.703 -1.811 1 87.62 307 TYR A N 1
ATOM 2458 C CA . TYR A 1 307 ? -9.625 -18.266 -2.176 1 87.62 307 TYR A CA 1
ATOM 2459 C C . TYR A 1 307 ? -9.992 -18.734 -3.582 1 87.62 307 TYR A C 1
ATOM 2461 O O . TYR A 1 307 ? -9.195 -18.578 -4.516 1 87.62 307 TYR A O 1
ATOM 2469 N N . PHE A 1 308 ? -11.164 -19.406 -3.67 1 89.81 308 PHE A N 1
ATOM 2470 C CA . PHE A 1 308 ? -11.672 -19.781 -4.984 1 89.81 308 PHE A CA 1
ATOM 2471 C C . PHE A 1 308 ? -12.359 -18.594 -5.66 1 89.81 308 PHE A C 1
ATOM 2473 O O . PHE A 1 308 ? -13.188 -17.922 -5.047 1 89.81 308 PHE A O 1
ATOM 2480 N N . VAL A 1 309 ? -11.922 -18.375 -6.879 1 85.44 309 VAL A N 1
ATOM 2481 C CA . VAL A 1 309 ? -12.508 -17.281 -7.633 1 85.44 309 VAL A CA 1
ATOM 2482 C C . VAL A 1 309 ? -13.219 -17.828 -8.875 1 85.44 309 VAL A C 1
ATOM 2484 O O . VAL A 1 309 ? -12.648 -18.625 -9.617 1 85.44 309 VAL A O 1
ATOM 2487 N N . GLU A 1 310 ? -14.422 -17.422 -9.039 1 76.94 310 GLU A N 1
ATOM 2488 C CA . GLU A 1 310 ? -15.211 -17.906 -10.172 1 76.94 310 GLU A CA 1
ATOM 2489 C C . GLU A 1 310 ? -14.719 -17.312 -11.484 1 76.94 310 GLU A C 1
ATOM 2491 O O . GLU A 1 310 ? -14.789 -17.953 -12.531 1 76.94 310 GLU A O 1
ATOM 2496 N N . ASN A 1 311 ? -14.242 -16.109 -11.367 1 76.25 311 ASN A N 1
ATOM 2497 C CA . ASN A 1 311 ? -13.734 -15.422 -12.555 1 76.25 311 ASN A CA 1
ATOM 2498 C C . ASN A 1 311 ? -12.234 -15.188 -12.453 1 76.25 311 ASN A C 1
ATOM 2500 O O . ASN A 1 311 ? -11.781 -14.336 -11.68 1 76.25 311 ASN A O 1
ATOM 2504 N N . PRO A 1 312 ? -11.445 -15.891 -13.273 1 73.69 312 PRO A N 1
ATOM 2505 C CA . PRO A 1 312 ? -9.992 -15.797 -13.172 1 73.69 312 PRO A CA 1
ATOM 2506 C C . PRO A 1 312 ? -9.461 -14.414 -13.539 1 73.69 312 PRO A C 1
ATOM 2508 O O . PRO A 1 312 ? -8.281 -14.117 -13.328 1 73.69 312 PRO A O 1
ATOM 2511 N N . GLN A 1 313 ? -10.328 -13.523 -13.977 1 77.62 313 GLN A N 1
ATOM 2512 C CA . GLN A 1 313 ? -9.906 -12.164 -14.312 1 77.62 313 GLN A CA 1
ATOM 2513 C C . GLN A 1 313 ? -9.391 -11.43 -13.078 1 77.62 313 GLN A C 1
ATOM 2515 O O . GLN A 1 313 ? -8.633 -10.469 -13.195 1 77.62 313 GLN A O 1
ATOM 2520 N N . VAL A 1 314 ? -9.758 -11.977 -11.961 1 82.94 314 VAL A N 1
ATOM 2521 C CA . VAL A 1 314 ? -9.32 -11.367 -10.711 1 82.94 314 VAL A CA 1
ATOM 2522 C C . VAL A 1 314 ? -7.797 -11.453 -10.602 1 82.94 314 VAL A C 1
ATOM 2524 O O . VAL A 1 314 ? -7.156 -10.562 -10.039 1 82.94 314 VAL A O 1
ATOM 2527 N N . PHE A 1 315 ? -7.195 -12.492 -11.227 1 84.88 315 PHE A N 1
ATOM 2528 C CA . PHE A 1 315 ? -5.742 -12.648 -11.242 1 84.88 315 PHE A CA 1
ATOM 2529 C C . PHE A 1 315 ? -5.082 -11.453 -11.922 1 84.88 315 PHE A C 1
ATOM 2531 O O . PHE A 1 315 ? -4.121 -10.891 -11.398 1 84.88 315 PHE A O 1
ATOM 2538 N N . VAL A 1 316 ? -5.672 -11.133 -12.945 1 86.25 316 VAL A N 1
ATOM 2539 C CA . VAL A 1 316 ? -5.098 -10.094 -13.789 1 86.25 316 VAL A CA 1
ATOM 2540 C C . VAL A 1 316 ? -5.262 -8.734 -13.109 1 86.25 316 VAL A C 1
ATOM 2542 O O . VAL A 1 316 ? -4.402 -7.859 -13.242 1 86.25 316 VAL A O 1
ATOM 2545 N N . ILE A 1 317 ? -6.293 -8.594 -12.383 1 89.56 317 ILE A N 1
ATOM 2546 C CA . ILE A 1 317 ? -6.562 -7.348 -11.68 1 89.56 317 ILE A CA 1
ATOM 2547 C C . ILE A 1 317 ? -5.461 -7.082 -10.656 1 89.56 317 ILE A C 1
ATOM 2549 O O . ILE A 1 317 ? -4.965 -5.957 -10.547 1 89.56 317 ILE A O 1
ATOM 2553 N N . PHE A 1 318 ? -5.031 -8.062 -9.953 1 89.69 318 PHE A N 1
ATOM 2554 C CA . PHE A 1 318 ? -3.988 -7.895 -8.945 1 89.69 318 PHE A CA 1
ATOM 2555 C C . PHE A 1 318 ? -2.637 -7.648 -9.609 1 89.69 318 PHE A C 1
ATOM 2557 O O . PHE A 1 318 ? -1.817 -6.883 -9.094 1 89.69 318 PHE A O 1
ATOM 2564 N N . GLN A 1 319 ? -2.41 -8.305 -10.688 1 89.31 319 GLN A N 1
ATOM 2565 C CA . GLN A 1 319 ? -1.18 -8.047 -11.422 1 89.31 319 GLN A CA 1
ATOM 2566 C C . GLN A 1 319 ? -1.134 -6.605 -11.93 1 89.31 319 GLN A C 1
ATOM 2568 O O . GLN A 1 319 ? -0.08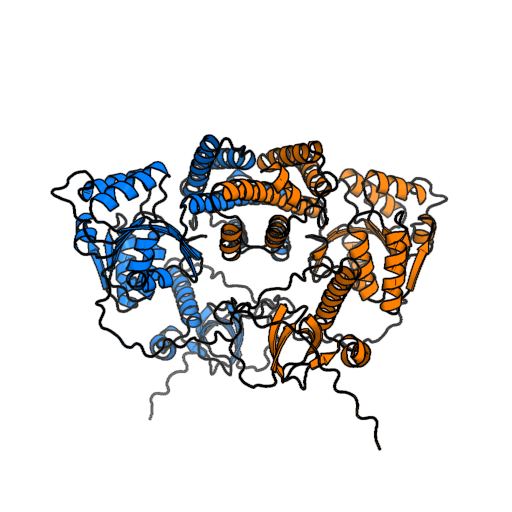8 -5.957 -11.867 1 89.31 319 GLN A O 1
ATOM 2573 N N . MET A 1 320 ? -2.246 -6.199 -12.406 1 92.38 320 MET A N 1
ATOM 2574 C CA . MET A 1 320 ? -2.363 -4.816 -12.867 1 92.38 320 MET A CA 1
ATOM 2575 C C . MET A 1 320 ? -2.111 -3.84 -11.727 1 92.38 320 MET A C 1
ATOM 2577 O O . MET A 1 320 ? -1.415 -2.838 -11.906 1 92.38 320 MET A O 1
ATOM 2581 N N . MET A 1 321 ? -2.713 -4.113 -10.625 1 94.81 321 MET A N 1
ATOM 2582 C CA . MET A 1 321 ? -2.555 -3.25 -9.461 1 94.81 321 MET A CA 1
ATOM 2583 C C . MET A 1 321 ? -1.083 -3.1 -9.094 1 94.81 321 MET A C 1
ATOM 2585 O O . MET A 1 321 ? -0.597 -1.982 -8.906 1 94.81 321 MET A O 1
ATOM 2589 N N . LYS A 1 322 ? -0.391 -4.211 -9.055 1 95.38 322 LYS A N 1
ATOM 2590 C CA . LYS A 1 322 ? 1.038 -4.18 -8.75 1 95.38 322 LYS A CA 1
ATOM 2591 C C . LYS A 1 322 ? 1.798 -3.346 -9.781 1 95.38 322 LYS A C 1
ATOM 2593 O O . LYS A 1 322 ? 2.648 -2.529 -9.422 1 95.38 322 LYS A O 1
ATOM 2598 N N . ALA A 1 323 ? 1.432 -3.607 -10.984 1 96.75 323 ALA A N 1
ATOM 2599 C CA . ALA A 1 323 ? 2.154 -2.955 -12.078 1 96.75 323 ALA A CA 1
ATOM 2600 C C . ALA A 1 323 ? 1.968 -1.442 -12.031 1 96.75 323 ALA A C 1
ATOM 2602 O O . ALA A 1 323 ? 2.936 -0.687 -12.156 1 96.75 323 ALA A O 1
ATOM 2603 N N . ILE A 1 324 ? 0.729 -0.99 -11.844 1 97.31 324 ILE A N 1
ATOM 2604 C CA . ILE A 1 324 ? 0.431 0.437 -11.805 1 97.31 324 ILE A CA 1
ATOM 2605 C C . ILE A 1 324 ? 1.105 1.07 -10.594 1 97.31 324 ILE A C 1
ATOM 2607 O O . ILE A 1 324 ? 1.774 2.1 -10.711 1 97.31 324 ILE A O 1
ATOM 2611 N N . PHE A 1 325 ? 0.975 0.448 -9.445 1 97.62 325 PHE A N 1
ATOM 2612 C CA . PHE A 1 325 ? 1.523 0.995 -8.211 1 97.62 325 PHE A CA 1
ATOM 2613 C C . PHE A 1 325 ? 3.045 1.045 -8.273 1 97.62 325 PHE A C 1
ATOM 2615 O O . PHE A 1 325 ? 3.658 2.02 -7.828 1 97.62 325 PHE A O 1
ATOM 2622 N N . LEU A 1 326 ? 3.613 -0.039 -8.836 1 97.88 326 LEU A N 1
ATOM 2623 C CA . LEU A 1 326 ? 5.07 -0.068 -8.914 1 97.88 326 LEU A CA 1
ATOM 2624 C C . LEU A 1 326 ? 5.59 1.019 -9.844 1 97.88 326 LEU A C 1
ATOM 2626 O O . LEU A 1 326 ? 6.586 1.68 -9.547 1 97.88 326 LEU A O 1
ATOM 2630 N N . ALA A 1 327 ? 4.945 1.153 -10.969 1 97.69 327 ALA A N 1
ATOM 2631 C CA . ALA A 1 327 ? 5.336 2.227 -11.883 1 97.69 327 ALA A CA 1
ATOM 2632 C C . ALA A 1 327 ? 5.25 3.588 -11.195 1 97.69 327 ALA A C 1
ATOM 2634 O O . ALA A 1 327 ? 6.152 4.418 -11.328 1 97.69 327 ALA A O 1
ATOM 2635 N N . GLY A 1 328 ? 4.176 3.818 -10.484 1 97.12 328 GLY A N 1
ATOM 2636 C CA . GLY A 1 328 ? 4.02 5.055 -9.734 1 97.12 328 GLY A CA 1
ATOM 2637 C C . GLY A 1 328 ? 5.062 5.227 -8.648 1 97.12 328 GLY A C 1
ATOM 2638 O O . GLY A 1 328 ? 5.648 6.305 -8.5 1 97.12 328 GLY A O 1
ATOM 2639 N N . PHE A 1 329 ? 5.301 4.195 -7.922 1 97.75 329 PHE A N 1
ATOM 2640 C CA . PHE A 1 329 ? 6.234 4.242 -6.805 1 97.75 329 PHE A CA 1
ATOM 2641 C C . PHE A 1 329 ? 7.645 4.562 -7.289 1 97.75 329 PHE A C 1
ATOM 2643 O O . PHE A 1 329 ? 8.367 5.336 -6.652 1 97.75 329 PHE A O 1
ATOM 2650 N N . THR A 1 330 ? 8.055 3.939 -8.375 1 96.69 330 THR A N 1
ATOM 2651 C CA . THR A 1 330 ? 9.406 4.184 -8.875 1 96.69 330 THR A CA 1
ATOM 2652 C C . THR A 1 330 ? 9.531 5.598 -9.43 1 96.69 330 THR A C 1
ATOM 2654 O O . THR A 1 330 ? 10.594 6.219 -9.336 1 96.69 330 THR A O 1
ATOM 2657 N N . GLU A 1 331 ? 8.453 6.094 -10.055 1 95.5 331 GLU A N 1
ATOM 2658 C CA . GLU A 1 331 ? 8.438 7.5 -10.445 1 95.5 331 GLU A CA 1
ATOM 2659 C C . GLU A 1 331 ? 8.625 8.406 -9.234 1 95.5 331 GLU A C 1
ATOM 2661 O O . GLU A 1 331 ? 9.383 9.375 -9.289 1 95.5 331 GLU A O 1
ATOM 2666 N N . ILE A 1 332 ? 7.953 8.086 -8.18 1 94.94 332 ILE A N 1
ATOM 2667 C CA . ILE A 1 332 ? 8.039 8.836 -6.93 1 94.94 332 ILE A CA 1
ATOM 2668 C C . ILE A 1 332 ? 9.461 8.75 -6.371 1 94.94 332 ILE A C 1
ATOM 2670 O O . ILE A 1 332 ? 10.023 9.75 -5.922 1 94.94 332 ILE A O 1
ATOM 2674 N N . LEU A 1 333 ? 10.031 7.555 -6.43 1 95.06 333 LEU A N 1
ATOM 2675 C CA . LEU A 1 333 ? 11.391 7.363 -5.945 1 95.06 333 LEU A CA 1
ATOM 2676 C C . LEU A 1 333 ? 12.375 8.227 -6.73 1 95.06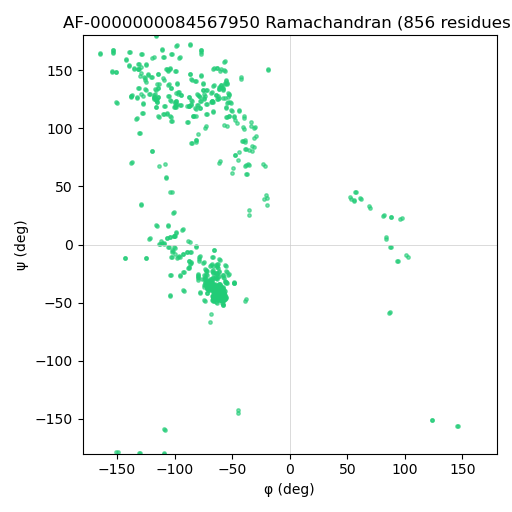 333 LEU A C 1
ATOM 2678 O O . LEU A 1 333 ? 13.312 8.781 -6.156 1 95.06 333 LEU A O 1
ATOM 2682 N N . ALA A 1 334 ? 12.141 8.289 -8.008 1 93.75 334 ALA A N 1
ATOM 2683 C CA . ALA A 1 334 ? 13.023 9.102 -8.844 1 93.75 334 ALA A CA 1
ATOM 2684 C C . ALA A 1 334 ? 12.945 10.57 -8.445 1 93.75 334 ALA A C 1
ATOM 2686 O O . ALA A 1 334 ? 13.969 11.266 -8.422 1 93.75 334 ALA A O 1
ATOM 2687 N N . LEU A 1 335 ? 11.781 11.023 -8.133 1 91.56 335 LEU A N 1
ATOM 2688 C CA . LEU A 1 335 ? 11.602 12.406 -7.699 1 91.56 335 LEU A CA 1
ATOM 2689 C C . LEU A 1 335 ? 12.164 12.617 -6.301 1 91.56 335 LEU A C 1
ATOM 2691 O O . LEU A 1 335 ? 12.773 13.656 -6.02 1 91.56 335 LEU A O 1
ATOM 2695 N N . ALA A 1 336 ? 11.898 11.641 -5.445 1 91 336 ALA A N 1
ATOM 2696 C CA . ALA A 1 336 ? 12.453 11.703 -4.094 1 91 336 ALA A CA 1
ATOM 2697 C C . ALA A 1 336 ? 13.977 11.758 -4.125 1 91 336 ALA A C 1
ATOM 2699 O O . ALA A 1 336 ? 14.594 12.469 -3.33 1 91 336 ALA A O 1
ATOM 2700 N N . ASP A 1 337 ? 14.547 11.031 -5.039 1 89.56 337 ASP A N 1
ATOM 2701 C CA . ASP A 1 337 ? 16 10.969 -5.172 1 89.56 337 ASP A CA 1
ATOM 2702 C C . ASP A 1 337 ? 16.578 12.336 -5.523 1 89.56 337 ASP A C 1
ATOM 2704 O O . ASP A 1 337 ? 17.75 12.609 -5.246 1 89.56 337 ASP A O 1
ATOM 2708 N N . LYS A 1 338 ? 15.828 13.18 -6.121 1 84.88 338 LYS A N 1
ATOM 2709 C CA . LYS A 1 338 ? 16.266 14.523 -6.496 1 84.88 338 LYS A CA 1
ATOM 2710 C C . LYS A 1 338 ? 16.047 15.508 -5.355 1 84.88 338 LYS A C 1
ATOM 2712 O O . LYS A 1 338 ? 16.641 16.594 -5.34 1 84.88 338 LYS A O 1
ATOM 2717 N N . SER A 1 339 ? 15.18 15.109 -4.473 1 79.94 339 SER A N 1
ATOM 2718 C CA . SER A 1 339 ? 14.758 16.062 -3.451 1 79.94 339 SER A CA 1
ATOM 2719 C C . SER A 1 339 ? 15.414 15.766 -2.107 1 79.94 339 SER A C 1
ATOM 2721 O O . SER A 1 339 ? 15.789 16.688 -1.377 1 79.94 339 SER A O 1
ATOM 2723 N N . VAL A 1 340 ? 15.414 14.523 -1.795 1 83 340 VAL A N 1
ATOM 2724 C CA . VAL A 1 340 ? 15.938 14.094 -0.504 1 83 340 VAL A CA 1
ATOM 2725 C C . VAL A 1 340 ? 16.766 12.82 -0.68 1 83 340 VAL A C 1
ATOM 2727 O O . VAL A 1 340 ? 16.75 12.211 -1.755 1 83 340 VAL A O 1
ATOM 2730 N N . ASP A 1 341 ? 17.516 12.531 0.382 1 85.06 341 ASP A N 1
ATOM 2731 C CA . ASP A 1 341 ? 18.188 11.234 0.409 1 85.06 341 ASP A CA 1
ATOM 2732 C C . ASP A 1 341 ? 17.172 10.094 0.443 1 85.06 341 ASP A C 1
ATOM 2734 O O . ASP A 1 341 ? 16.219 10.125 1.226 1 85.06 341 ASP A O 1
ATOM 2738 N N . LEU A 1 342 ? 17.344 9.172 -0.461 1 89.69 342 LEU A N 1
ATOM 2739 C CA . LEU A 1 342 ? 16.406 8.07 -0.581 1 89.69 342 LEU A CA 1
ATOM 2740 C C . LEU A 1 342 ? 16.25 7.328 0.744 1 89.69 342 LEU A C 1
ATOM 2742 O O . LEU A 1 342 ? 15.18 6.828 1.066 1 89.69 342 LEU A O 1
ATOM 2746 N N . ASN A 1 343 ? 17.312 7.289 1.487 1 85 343 ASN A N 1
ATOM 2747 C CA . ASN A 1 343 ? 17.25 6.617 2.779 1 85 343 ASN A CA 1
ATOM 2748 C C . ASN A 1 343 ? 16.266 7.32 3.723 1 85 343 ASN A C 1
ATOM 2750 O O . ASN A 1 343 ? 15.586 6.668 4.516 1 85 343 ASN A O 1
ATOM 2754 N N . VAL A 1 344 ? 16.25 8.602 3.652 1 83.25 344 VAL A N 1
ATOM 2755 C CA . VAL A 1 344 ? 15.305 9.375 4.445 1 83.25 344 VAL A CA 1
ATOM 2756 C C . VAL A 1 344 ? 13.883 9.094 3.975 1 83.25 344 VAL A C 1
ATOM 2758 O O . VAL A 1 344 ? 12.984 8.883 4.793 1 83.25 344 VAL A O 1
ATOM 2761 N N . PHE A 1 345 ? 13.734 9.07 2.713 1 91.62 345 PHE A N 1
ATOM 2762 C CA . PHE A 1 345 ? 12.422 8.766 2.164 1 91.62 345 PHE A CA 1
ATOM 2763 C C . PHE A 1 345 ? 11.945 7.395 2.633 1 91.62 345 PHE A C 1
ATOM 2765 O O . PHE A 1 345 ? 10.781 7.23 3.008 1 91.62 345 PHE A O 1
ATOM 2772 N N . PHE A 1 346 ? 12.844 6.391 2.533 1 91.38 346 PHE A N 1
ATOM 2773 C CA . PHE A 1 346 ? 12.477 5.043 2.949 1 91.38 346 PHE A CA 1
ATOM 2774 C C . PHE A 1 346 ? 12.039 5.027 4.41 1 91.38 346 PHE A C 1
ATOM 2776 O O . PHE A 1 346 ? 11.07 4.348 4.762 1 91.38 346 PHE A O 1
ATOM 2783 N N . GLU A 1 347 ? 12.672 5.762 5.18 1 86.75 347 GLU A N 1
ATOM 2784 C CA . GLU A 1 347 ? 12.32 5.84 6.594 1 86.75 347 GLU A CA 1
ATOM 2785 C C . GLU A 1 347 ? 10.945 6.473 6.785 1 86.75 347 GLU A C 1
ATOM 2787 O O . GLU A 1 347 ? 10.133 5.977 7.566 1 86.75 347 GLU A O 1
ATOM 2792 N N . LEU A 1 348 ? 10.742 7.539 6.117 1 89.06 348 LEU A N 1
ATOM 2793 C CA . LEU A 1 348 ? 9.445 8.211 6.195 1 89.06 348 LEU A CA 1
ATOM 2794 C C . LEU A 1 348 ? 8.336 7.309 5.672 1 89.06 348 LEU A C 1
ATOM 2796 O O . LEU A 1 348 ? 7.258 7.234 6.266 1 89.06 348 LEU A O 1
ATOM 2800 N N . PHE A 1 349 ? 8.617 6.59 4.598 1 93.19 349 PHE A N 1
ATOM 2801 C CA . PHE A 1 349 ? 7.645 5.707 3.973 1 93.19 349 PHE A CA 1
ATOM 2802 C C . PHE A 1 349 ? 7.223 4.602 4.934 1 93.19 349 PHE A C 1
ATOM 2804 O O . PHE A 1 349 ? 6.051 4.219 4.977 1 93.19 349 PHE A O 1
ATOM 2811 N N . ARG A 1 350 ? 8.125 4.117 5.652 1 87.25 350 ARG A N 1
ATOM 2812 C CA . ARG A 1 350 ? 7.863 3.025 6.586 1 87.25 350 ARG A CA 1
ATOM 2813 C C . ARG A 1 350 ? 6.84 3.438 7.637 1 87.25 350 ARG A C 1
ATOM 2815 O O . ARG A 1 350 ? 6.145 2.588 8.203 1 87.25 350 ARG A O 1
ATOM 2822 N N . ASN A 1 351 ? 6.699 4.703 7.875 1 83.81 351 ASN A N 1
ATOM 2823 C CA . ASN A 1 351 ? 5.758 5.207 8.875 1 83.81 351 ASN A CA 1
ATOM 2824 C C . ASN A 1 351 ? 4.508 5.793 8.219 1 83.81 351 ASN A C 1
ATOM 2826 O O . ASN A 1 351 ? 3.668 6.379 8.906 1 83.81 351 ASN A O 1
ATOM 2830 N N . SER A 1 352 ? 4.406 5.645 6.934 1 89.94 352 SER A N 1
ATOM 2831 C CA . SER A 1 352 ? 3.273 6.176 6.184 1 89.94 352 SER A CA 1
ATOM 2832 C C . SER A 1 352 ? 2.109 5.188 6.168 1 89.94 352 SER A C 1
ATOM 2834 O O . SER A 1 352 ? 2.316 3.975 6.188 1 89.94 352 SER A O 1
ATOM 2836 N N . PRO A 1 353 ? 0.859 5.715 6.156 1 90.19 353 PRO A N 1
ATOM 2837 C CA . PRO A 1 353 ? -0.291 4.82 6.008 1 90.19 353 PRO A CA 1
ATOM 2838 C C . PRO A 1 353 ? -0.268 4.043 4.691 1 90.19 353 PRO A C 1
ATOM 2840 O O . PRO A 1 353 ? -1.004 3.064 4.535 1 90.19 353 PRO A O 1
ATOM 2843 N N . LEU A 1 354 ? 0.578 4.414 3.736 1 93.56 354 LEU A N 1
ATOM 2844 C CA . LEU A 1 354 ? 0.682 3.748 2.441 1 93.56 354 LEU A CA 1
ATOM 2845 C C . LEU A 1 354 ? 1.686 2.602 2.498 1 93.56 354 LEU A C 1
ATOM 2847 O O . LEU A 1 354 ? 1.819 1.84 1.538 1 93.56 354 LEU A O 1
ATOM 2851 N N . HIS A 1 355 ? 2.34 2.531 3.631 1 92.75 355 HIS A N 1
ATOM 2852 C CA . HIS A 1 355 ? 3.352 1.49 3.775 1 92.75 355 HIS A CA 1
ATOM 2853 C C . HIS A 1 355 ? 2.746 0.103 3.598 1 92.75 355 HIS A C 1
ATOM 2855 O O . HIS A 1 355 ? 1.635 -0.159 4.062 1 92.75 355 HIS A O 1
ATOM 2861 N N . ASN A 1 356 ? 3.424 -0.766 2.873 1 92.56 356 ASN A N 1
ATOM 2862 C CA . ASN A 1 356 ? 3.072 -2.174 2.715 1 92.56 356 ASN A CA 1
ATOM 2863 C C . ASN A 1 356 ? 4.301 -3.025 2.408 1 92.56 356 ASN A C 1
ATOM 2865 O O . ASN A 1 356 ? 5.367 -2.496 2.096 1 92.56 356 ASN A O 1
ATOM 2869 N N . HIS A 1 357 ? 4.141 -4.281 2.5 1 88.88 357 HIS A N 1
ATOM 2870 C CA . HIS A 1 357 ? 5.27 -5.199 2.395 1 88.88 357 HIS A CA 1
ATOM 2871 C C . HIS A 1 357 ? 5.812 -5.242 0.97 1 88.88 357 HIS A C 1
ATOM 2873 O O . HIS A 1 357 ? 7.016 -5.422 0.767 1 88.88 357 HIS A O 1
ATOM 2879 N N . TYR A 1 358 ? 4.992 -5.117 0.077 1 93.94 358 TYR A N 1
ATOM 2880 C CA . TYR A 1 358 ? 5.422 -5.152 -1.316 1 93.94 358 TYR A CA 1
ATOM 2881 C C . TYR A 1 358 ? 6.414 -4.031 -1.611 1 93.94 358 TYR A C 1
ATOM 2883 O O . TYR A 1 358 ? 7.48 -4.273 -2.182 1 93.94 358 TYR A O 1
ATOM 2891 N N . PHE A 1 359 ? 6.129 -2.82 -1.19 1 95.56 359 PHE A N 1
ATOM 2892 C CA . PHE A 1 359 ? 6.988 -1.684 -1.501 1 95.56 359 PHE A CA 1
ATOM 2893 C C . PHE A 1 359 ? 8.195 -1.649 -0.573 1 95.56 359 PHE A C 1
ATOM 2895 O O . PHE A 1 359 ? 9.234 -1.077 -0.916 1 95.56 359 PHE A O 1
ATOM 2902 N N . GLU A 1 360 ? 7.996 -2.223 0.564 1 91.81 360 GLU A N 1
ATOM 2903 C CA . GLU A 1 360 ? 9.18 -2.391 1.405 1 91.81 360 GLU A CA 1
ATOM 2904 C C . GLU A 1 360 ? 10.258 -3.191 0.686 1 91.81 360 GLU A C 1
ATOM 2906 O O . GLU A 1 360 ? 11.445 -2.879 0.796 1 91.81 360 GLU A O 1
ATOM 2911 N N . ARG A 1 361 ? 9.875 -4.215 0.036 1 91.25 361 ARG A N 1
ATOM 2912 C CA . ARG A 1 361 ? 10.805 -5.023 -0.749 1 91.25 361 ARG A CA 1
ATOM 2913 C C . ARG A 1 361 ? 11.445 -4.195 -1.861 1 91.25 361 ARG A C 1
ATOM 2915 O O . ARG A 1 361 ? 12.633 -4.348 -2.152 1 91.25 361 ARG A O 1
ATOM 2922 N N . VAL A 1 362 ? 10.648 -3.385 -2.492 1 95.06 362 VAL A N 1
ATOM 2923 C CA . VAL A 1 362 ? 11.164 -2.539 -3.564 1 95.06 362 VAL A CA 1
ATOM 2924 C C . VAL A 1 362 ? 12.219 -1.58 -3.004 1 95.06 362 VAL A C 1
ATOM 2926 O O . VAL A 1 362 ? 13.273 -1.385 -3.609 1 95.06 362 VAL A O 1
ATOM 2929 N N . CYS A 1 363 ? 11.906 -0.966 -1.809 1 94.31 363 CYS A N 1
ATOM 2930 C CA . CYS A 1 363 ? 12.859 -0.083 -1.152 1 94.31 363 CYS A CA 1
ATOM 2931 C C . CYS A 1 363 ? 14.18 -0.805 -0.888 1 94.31 363 CYS A C 1
ATOM 2933 O O . CYS A 1 363 ? 15.25 -0.263 -1.152 1 94.31 363 CYS A O 1
ATOM 2935 N N . ASP A 1 364 ? 14.039 -2.012 -0.461 1 90.62 364 ASP A N 1
ATOM 2936 C CA . ASP A 1 364 ? 15.219 -2.818 -0.158 1 90.62 364 ASP A CA 1
ATOM 2937 C C . ASP A 1 364 ? 16.047 -3.064 -1.413 1 90.62 364 ASP A C 1
ATOM 2939 O O . ASP A 1 364 ? 17.281 -2.975 -1.375 1 90.62 364 ASP A O 1
ATOM 2943 N N . LYS A 1 365 ? 15.422 -3.373 -2.475 1 92.5 365 LYS A N 1
ATOM 2944 C CA . LYS A 1 365 ? 16.109 -3.639 -3.73 1 92.5 365 LYS A CA 1
ATOM 2945 C C . LYS A 1 365 ? 16.812 -2.383 -4.254 1 92.5 365 LYS A C 1
ATOM 2947 O O . LYS A 1 365 ? 17.922 -2.455 -4.785 1 92.5 365 LYS A O 1
ATOM 2952 N N . VAL A 1 366 ? 16.125 -1.262 -4.152 1 92.44 366 VAL A N 1
ATOM 2953 C CA . VAL A 1 366 ? 16.688 0.006 -4.613 1 92.44 366 VAL A CA 1
ATOM 2954 C C . VAL A 1 366 ? 17.875 0.396 -3.738 1 92.44 366 VAL A C 1
ATOM 2956 O O . VAL A 1 366 ? 18.922 0.801 -4.25 1 92.44 366 VAL A O 1
ATOM 2959 N N . GLU A 1 367 ? 17.672 0.255 -2.445 1 88.81 367 GLU A N 1
ATOM 2960 C CA . GLU A 1 367 ? 18.719 0.618 -1.49 1 88.81 367 GLU A CA 1
ATOM 2961 C C . GLU A 1 367 ? 19.969 -0.216 -1.705 1 88.81 367 GLU A C 1
ATOM 2963 O O . GLU A 1 367 ? 21.094 0.288 -1.567 1 88.81 367 GLU A O 1
ATOM 2968 N N . ASN A 1 368 ? 19.828 -1.48 -2.107 1 88.31 368 ASN A N 1
ATOM 2969 C CA . ASN A 1 368 ? 20.953 -2.404 -2.197 1 88.31 368 ASN A CA 1
ATOM 2970 C C . ASN A 1 368 ? 21.375 -2.641 -3.646 1 88.31 368 ASN A C 1
ATOM 2972 O O . ASN A 1 368 ? 22.281 -3.416 -3.914 1 88.31 368 ASN A O 1
ATOM 2976 N N . ASN A 1 369 ? 20.734 -2.1 -4.539 1 88.69 369 ASN A N 1
ATOM 2977 C CA . ASN A 1 369 ? 21.016 -2.215 -5.965 1 88.69 369 ASN A CA 1
ATOM 2978 C C . ASN A 1 369 ? 21 -3.67 -6.426 1 88.69 369 ASN A C 1
ATOM 2980 O O . ASN A 1 369 ? 21.938 -4.129 -7.078 1 88.69 369 ASN A O 1
ATOM 2984 N N . THR A 1 370 ? 20 -4.402 -5.988 1 89.81 370 THR A N 1
ATOM 2985 C CA . THR A 1 370 ? 19.891 -5.82 -6.32 1 89.81 370 THR A CA 1
ATOM 2986 C C . THR A 1 370 ? 18.766 -6.059 -7.324 1 89.81 370 THR A C 1
ATOM 2988 O O . THR A 1 370 ? 17.922 -6.918 -7.113 1 89.81 370 THR A O 1
ATOM 2991 N N . TYR A 1 371 ? 18.859 -5.406 -8.469 1 90.06 371 TYR A N 1
ATOM 2992 C CA . TYR A 1 371 ? 17.781 -5.41 -9.461 1 90.06 371 TYR A CA 1
ATOM 2993 C C . TYR A 1 371 ? 17.781 -6.707 -10.266 1 90.06 371 TYR A C 1
ATOM 2995 O O . TYR A 1 371 ? 16.812 -7.031 -10.938 1 90.06 371 TYR A O 1
ATOM 3003 N N . PHE A 1 372 ? 18.797 -7.523 -10.164 1 88.62 372 PHE A N 1
ATOM 3004 C CA . PHE A 1 372 ? 18.875 -8.703 -11.023 1 88.62 372 PHE A CA 1
ATOM 3005 C C . PHE A 1 372 ? 18.719 -9.977 -10.211 1 88.62 372 PHE A C 1
ATOM 3007 O O . PHE A 1 372 ? 18.797 -11.078 -10.75 1 88.62 372 PHE A O 1
ATOM 3014 N N . ASP A 1 373 ? 18.531 -9.844 -8.922 1 89.12 373 ASP A N 1
ATOM 3015 C CA . ASP A 1 373 ? 17.938 -10.898 -8.117 1 89.12 373 ASP A CA 1
ATOM 3016 C C . ASP A 1 373 ? 16.406 -10.875 -8.227 1 89.12 373 ASP A C 1
ATOM 3018 O O . ASP A 1 373 ? 15.734 -10.258 -7.406 1 89.12 373 ASP A O 1
ATOM 3022 N N . VAL A 1 374 ? 15.938 -11.594 -9.164 1 90.62 374 VAL A N 1
ATOM 3023 C CA . VAL A 1 374 ? 14.562 -11.414 -9.633 1 90.62 374 VAL A CA 1
ATOM 3024 C C . VAL A 1 374 ? 13.594 -12.078 -8.664 1 90.62 374 VAL A C 1
ATOM 3026 O O . VAL A 1 374 ? 13.664 -13.289 -8.438 1 90.62 374 VAL A O 1
ATOM 3029 N N . GLN A 1 375 ? 12.766 -11.281 -8.078 1 90.06 375 GLN A N 1
ATOM 3030 C CA . GLN A 1 375 ? 11.672 -11.766 -7.246 1 90.06 375 GLN A CA 1
ATOM 3031 C C . GLN A 1 375 ? 10.336 -11.68 -7.984 1 90.06 375 GLN A C 1
ATOM 3033 O O . GLN A 1 375 ? 9.398 -12.414 -7.668 1 90.06 375 GLN A O 1
ATOM 3038 N N . GLU A 1 376 ? 10.312 -10.805 -8.867 1 91.56 376 GLU A N 1
ATOM 3039 C CA . GLU A 1 376 ? 9.164 -10.578 -9.75 1 91.56 376 GLU A CA 1
ATOM 3040 C C . GLU A 1 376 ? 9.609 -10.016 -11.094 1 91.56 376 GLU A C 1
ATOM 3042 O O . GLU A 1 376 ? 10.25 -8.969 -11.156 1 91.56 376 GLU A O 1
ATOM 3047 N N . SER A 1 377 ? 9.242 -10.727 -12.047 1 89.94 377 SER A N 1
ATOM 3048 C CA . SER A 1 377 ? 9.711 -10.406 -13.391 1 89.94 377 SER A CA 1
ATOM 3049 C C . SER A 1 377 ? 9.023 -9.156 -13.93 1 89.94 377 SER A C 1
ATOM 3051 O O . SER A 1 377 ? 7.797 -9.039 -13.875 1 89.94 377 SER A O 1
ATOM 3053 N N . LEU A 1 378 ? 9.891 -8.234 -14.5 1 93.81 378 LEU A N 1
ATOM 3054 C CA . LEU A 1 378 ? 9.375 -7.004 -15.086 1 93.81 378 LEU A CA 1
ATOM 3055 C C . LEU A 1 378 ? 8.461 -7.309 -16.266 1 93.81 378 LEU A C 1
ATOM 3057 O O . LEU A 1 378 ? 7.332 -6.824 -16.328 1 93.81 378 LEU A O 1
ATOM 3061 N N . PRO A 1 379 ? 8.805 -8.266 -17.141 1 89.88 379 PRO A N 1
ATOM 3062 C CA . PRO A 1 379 ? 7.918 -8.594 -18.266 1 89.88 379 PRO A CA 1
ATOM 3063 C C . PRO A 1 379 ? 6.594 -9.195 -17.812 1 89.88 379 PRO A C 1
ATOM 3065 O O . PRO A 1 379 ? 5.559 -8.977 -18.453 1 89.88 379 PRO A O 1
ATOM 3068 N N . CYS A 1 380 ? 6.652 -9.945 -16.766 1 86.5 380 CYS A N 1
ATOM 3069 C CA . CYS A 1 380 ? 5.426 -10.562 -16.266 1 86.5 380 CYS A CA 1
ATOM 3070 C C . CYS A 1 380 ? 4.395 -9.5 -15.898 1 86.5 380 CYS A C 1
ATOM 3072 O O . CYS A 1 380 ? 3.213 -9.641 -16.219 1 86.5 380 CYS A O 1
ATOM 3074 N N . LEU A 1 381 ? 4.828 -8.438 -15.234 1 92.38 381 LEU A N 1
ATOM 3075 C CA . LEU A 1 381 ? 3.918 -7.359 -14.859 1 92.38 381 LEU A CA 1
ATOM 3076 C C . LEU A 1 381 ? 3.395 -6.641 -16.094 1 92.38 381 LEU A C 1
ATOM 3078 O O . LEU A 1 381 ? 2.211 -6.301 -16.172 1 92.38 381 LEU A O 1
ATOM 3082 N N . GLN A 1 382 ? 4.285 -6.43 -17.031 1 93.62 382 GLN A N 1
ATOM 3083 C CA . GLN A 1 382 ? 3.865 -5.758 -18.266 1 93.62 382 GLN A CA 1
ATOM 3084 C C . GLN A 1 382 ? 2.836 -6.594 -19.016 1 93.62 382 GLN A C 1
ATOM 3086 O O . GLN A 1 382 ? 1.873 -6.055 -19.562 1 93.62 382 GLN A O 1
ATOM 3091 N N . HIS A 1 383 ? 3.031 -7.863 -19.031 1 86.75 383 HIS A N 1
ATOM 3092 C CA . HIS A 1 383 ? 2.072 -8.75 -19.672 1 86.75 383 HIS A CA 1
ATOM 3093 C C . HIS A 1 383 ? 0.711 -8.688 -19 1 86.75 383 HIS A C 1
ATOM 3095 O O . HIS A 1 383 ? -0.327 -8.773 -19.656 1 86.75 383 HIS A O 1
ATOM 3101 N N . GLY A 1 384 ? 0.775 -8.617 -17.688 1 86.88 384 GLY A N 1
ATOM 3102 C CA . GLY A 1 384 ? -0.467 -8.422 -16.953 1 86.88 384 GLY A CA 1
ATOM 3103 C C . GLY A 1 384 ? -1.207 -7.164 -17.359 1 86.88 384 GLY A C 1
ATOM 3104 O O . GLY A 1 384 ? -2.428 -7.18 -17.531 1 86.88 384 GLY A O 1
ATOM 3105 N N . LEU A 1 385 ? -0.475 -6.074 -17.578 1 94.12 385 LEU A N 1
ATOM 3106 C CA . LEU A 1 385 ? -1.072 -4.82 -18.016 1 94.12 385 LEU A CA 1
ATOM 3107 C C . LEU A 1 385 ? -1.685 -4.977 -19.406 1 94.12 385 LEU A C 1
ATOM 3109 O O . LEU A 1 385 ? -2.777 -4.465 -19.672 1 94.12 385 LEU A O 1
ATOM 3113 N N . GLN A 1 386 ? -0.976 -5.66 -20.234 1 91 386 GLN A N 1
ATOM 3114 C CA . GLN A 1 386 ? -1.465 -5.883 -21.594 1 91 386 GLN A CA 1
ATOM 3115 C C . GLN A 1 386 ? -2.773 -6.668 -21.578 1 91 386 GLN A C 1
ATOM 3117 O O . GLN A 1 386 ? -3.717 -6.316 -22.297 1 91 386 GLN A O 1
ATOM 3122 N N . ARG A 1 387 ? -2.807 -7.645 -20.797 1 87.44 387 ARG A N 1
ATOM 3123 C CA . ARG A 1 387 ? -4.016 -8.453 -20.688 1 87.44 387 ARG A CA 1
ATOM 3124 C C . ARG A 1 387 ? -5.184 -7.625 -20.172 1 87.44 387 ARG A C 1
ATOM 3126 O O . ARG A 1 387 ? -6.316 -7.773 -20.641 1 87.44 387 ARG A O 1
ATOM 3133 N N . MET A 1 388 ? -4.91 -6.832 -19.234 1 90.69 388 MET A N 1
ATOM 3134 C CA . MET A 1 388 ? -5.965 -5.988 -18.672 1 90.69 388 MET A CA 1
ATOM 3135 C C . MET A 1 388 ? -6.48 -5 -19.719 1 90.69 388 MET A C 1
ATOM 3137 O O . MET A 1 388 ? -7.684 -4.734 -19.781 1 90.69 388 MET A O 1
ATOM 3141 N N . LEU A 1 389 ? -5.578 -4.438 -20.453 1 93.19 389 LEU A N 1
ATOM 3142 C CA . LEU A 1 389 ? -5.98 -3.48 -21.484 1 93.19 389 LEU A CA 1
ATOM 3143 C C . LEU A 1 389 ? -6.891 -4.137 -22.516 1 93.19 389 LEU A C 1
ATOM 3145 O O . LEU A 1 389 ? -7.812 -3.5 -23.031 1 93.19 389 LEU A O 1
ATOM 3149 N N . GLU A 1 390 ? -6.633 -5.391 -22.766 1 88.94 390 GLU A N 1
ATOM 3150 C CA . GLU A 1 390 ? -7.516 -6.137 -23.656 1 88.94 390 GLU A CA 1
ATOM 3151 C C . GLU A 1 390 ? -8.914 -6.27 -23.062 1 88.94 390 GLU A C 1
ATOM 3153 O O . GLU A 1 390 ? -9.914 -6.102 -23.766 1 88.94 390 GLU A O 1
ATOM 3158 N N . LEU A 1 391 ? -8.961 -6.562 -21.812 1 85.12 391 LEU A N 1
ATOM 3159 C CA . LEU A 1 391 ? -10.25 -6.676 -21.141 1 85.12 391 LEU A CA 1
ATOM 3160 C C . LEU A 1 391 ? -10.969 -5.332 -21.109 1 85.12 391 LEU A C 1
ATOM 3162 O O . LEU A 1 391 ? -12.188 -5.277 -21.266 1 85.12 391 LEU A O 1
ATOM 3166 N N . CYS A 1 392 ? -10.227 -4.273 -20.875 1 91.06 392 CYS A N 1
ATOM 3167 C CA . CYS A 1 392 ? -10.797 -2.93 -20.859 1 91.06 392 CYS A CA 1
ATOM 3168 C C . CYS A 1 392 ? -11.445 -2.59 -22.188 1 91.06 392 CYS A C 1
ATOM 3170 O O . CYS A 1 392 ? -12.477 -1.92 -22.234 1 91.06 392 CYS A O 1
ATOM 3172 N N . ASN A 1 393 ? -10.844 -3.023 -23.25 1 90.44 393 ASN A N 1
ATOM 3173 C CA . ASN A 1 393 ? -11.414 -2.807 -24.578 1 90.44 393 ASN A CA 1
ATOM 3174 C C . ASN A 1 393 ? -12.758 -3.52 -24.734 1 90.44 393 ASN A C 1
ATOM 3176 O O . ASN A 1 393 ? -13.703 -2.949 -25.266 1 90.44 393 ASN A O 1
ATOM 3180 N N . VAL A 1 394 ? -12.781 -4.738 -24.281 1 85.12 394 VAL A N 1
ATOM 3181 C CA . VAL A 1 394 ? -14.008 -5.531 -24.359 1 85.12 394 VAL A CA 1
ATOM 3182 C C . VAL A 1 394 ? -15.109 -4.867 -23.547 1 85.12 394 VAL A C 1
ATOM 3184 O O . VAL A 1 394 ? -16.266 -4.793 -23.984 1 85.12 394 VAL A O 1
ATOM 3187 N N . TRP A 1 395 ? -14.734 -4.363 -22.391 1 87.81 395 TRP A N 1
ATOM 3188 C CA . TRP A 1 395 ? -15.711 -3.785 -21.484 1 87.81 395 TRP A CA 1
ATOM 3189 C C . TRP A 1 395 ? -15.969 -2.318 -21.812 1 87.81 395 TRP A C 1
ATOM 3191 O O . TRP A 1 395 ? -16.828 -1.676 -21.188 1 87.81 395 TRP A O 1
ATOM 3201 N N . LYS A 1 396 ? -15.211 -1.736 -22.75 1 91.62 396 LYS A N 1
ATOM 3202 C CA . LYS A 1 396 ? -15.266 -0.317 -23.094 1 91.62 396 LYS A CA 1
ATOM 3203 C C . LYS A 1 396 ? -15.023 0.553 -21.859 1 91.62 396 LYS A C 1
ATOM 3205 O O . LYS A 1 396 ? -15.727 1.538 -21.641 1 91.62 396 LYS A O 1
ATOM 3210 N N . GLN A 1 397 ? -14.141 0.125 -21.047 1 91.25 397 GLN A N 1
ATOM 3211 C CA . GLN A 1 397 ? -13.781 0.813 -19.812 1 91.25 397 GLN A CA 1
ATOM 3212 C C . GLN A 1 397 ? -12.5 1.616 -19.969 1 91.25 397 GLN A C 1
ATOM 3214 O O . GLN A 1 397 ? -11.445 1.054 -20.281 1 91.25 397 GLN A O 1
ATOM 3219 N N . PRO A 1 398 ? -12.586 2.941 -19.797 1 91.12 398 PRO A N 1
ATOM 3220 C CA . PRO A 1 398 ? -11.344 3.725 -19.844 1 91.12 398 PRO A CA 1
ATOM 3221 C C . PRO A 1 398 ? -10.359 3.324 -18.75 1 91.12 398 PRO A C 1
ATOM 3223 O O . PRO A 1 398 ? -10.75 3.082 -17.609 1 91.12 398 PRO A O 1
ATOM 3226 N N . ALA A 1 399 ? -9.086 3.15 -19.141 1 94 399 ALA A N 1
ATOM 3227 C CA . ALA A 1 399 ? -8.016 2.785 -18.219 1 94 399 ALA A CA 1
ATOM 3228 C C . ALA A 1 399 ? -6.746 3.586 -18.5 1 94 399 ALA A C 1
ATOM 3230 O O . ALA A 1 399 ? -5.75 3.035 -18.969 1 94 399 ALA A O 1
ATOM 3231 N N . GLY A 1 400 ? -6.852 4.906 -18.172 1 94.88 400 GLY A N 1
ATOM 3232 C CA . GLY A 1 400 ? -5.785 5.832 -18.516 1 94.88 400 GLY A CA 1
ATOM 3233 C C . GLY A 1 400 ? -4.477 5.52 -17.828 1 94.88 400 GLY A C 1
ATOM 3234 O O . GLY A 1 400 ? -3.414 5.539 -18.453 1 94.88 400 GLY A O 1
ATOM 3235 N N . LEU A 1 401 ? -4.48 5.25 -16.516 1 96.94 401 LEU A N 1
ATOM 3236 C CA . LEU A 1 401 ? -3.254 4.961 -15.789 1 96.94 401 LEU A CA 1
ATOM 3237 C C . LEU A 1 401 ? -2.66 3.627 -16.219 1 96.94 401 LEU A C 1
ATOM 3239 O O . LEU A 1 401 ? -1.438 3.473 -16.266 1 96.94 401 LEU A O 1
ATOM 3243 N N . THR A 1 402 ? -3.535 2.641 -16.5 1 96.62 402 THR A N 1
ATOM 3244 C CA . THR A 1 402 ? -3.09 1.341 -17 1 96.62 402 THR A CA 1
ATOM 3245 C C . THR A 1 402 ? -2.334 1.487 -18.312 1 96.62 402 THR A C 1
ATOM 3247 O O . THR A 1 402 ? -1.268 0.896 -18.5 1 96.62 402 THR A O 1
ATOM 3250 N N . SER A 1 403 ? -2.895 2.258 -19.172 1 96.94 403 SER A N 1
ATOM 3251 C CA . SER A 1 403 ? -2.277 2.486 -20.469 1 96.94 403 SER A CA 1
ATOM 3252 C C . SER A 1 403 ? -0.921 3.168 -20.328 1 96.94 403 SER A C 1
ATOM 3254 O O . SER A 1 403 ? 0.048 2.777 -20.984 1 96.94 403 SER A O 1
ATOM 3256 N N . THR A 1 404 ? -0.876 4.168 -19.516 1 97.62 404 THR A N 1
ATOM 3257 C CA . THR A 1 404 ? 0.37 4.895 -19.281 1 97.62 404 THR A CA 1
ATOM 3258 C C . THR A 1 404 ? 1.424 3.982 -18.672 1 97.62 404 THR A C 1
ATOM 3260 O O . THR A 1 404 ? 2.58 3.98 -19.094 1 97.62 404 THR A O 1
ATOM 3263 N N . ALA A 1 405 ? 1.032 3.203 -17.641 1 97.81 405 ALA A N 1
ATOM 3264 C CA . ALA A 1 405 ? 1.959 2.268 -17.016 1 97.81 405 ALA A CA 1
ATOM 3265 C C . ALA A 1 405 ? 2.508 1.271 -18.031 1 97.81 405 ALA A C 1
ATOM 3267 O O . ALA A 1 405 ? 3.703 0.972 -18.031 1 97.81 405 ALA A O 1
ATOM 3268 N N . ASN A 1 406 ? 1.646 0.777 -18.875 1 97.31 406 ASN A N 1
ATOM 3269 C CA . ASN A 1 406 ? 2.061 -0.181 -19.906 1 97.31 406 ASN A CA 1
ATOM 3270 C C . ASN A 1 406 ? 3.152 0.394 -20.797 1 97.31 406 ASN A C 1
ATOM 3272 O O . ASN A 1 406 ? 4.109 -0.301 -21.141 1 97.31 406 ASN A O 1
ATOM 3276 N N . GLN A 1 407 ? 3.014 1.641 -21.172 1 97.12 407 GLN A N 1
ATOM 3277 C CA . GLN A 1 407 ? 4.02 2.289 -22 1 97.12 407 GLN A CA 1
ATOM 3278 C C . GLN A 1 407 ? 5.348 2.414 -21.266 1 97.12 407 GLN A C 1
ATOM 3280 O O . GLN A 1 407 ? 6.414 2.24 -21.859 1 97.12 407 GLN A O 1
ATOM 3285 N N . LEU A 1 408 ? 5.266 2.721 -20 1 97.25 408 LEU A N 1
ATOM 3286 C CA . LEU A 1 408 ? 6.484 2.846 -19.203 1 97.25 408 LEU A CA 1
ATOM 3287 C C . LEU A 1 408 ? 7.207 1.506 -19.109 1 97.25 408 LEU A C 1
ATOM 3289 O O . LEU A 1 408 ? 8.438 1.451 -19.203 1 97.25 408 LEU A O 1
ATOM 3293 N N . TYR A 1 409 ? 6.488 0.421 -18.938 1 97.69 409 TYR A N 1
ATOM 3294 C CA . TYR A 1 409 ? 7.094 -0.905 -18.875 1 97.69 409 TYR A CA 1
ATOM 3295 C C . TYR A 1 409 ? 7.711 -1.289 -20.219 1 97.69 409 TYR A C 1
ATOM 3297 O O . TYR A 1 409 ? 8.789 -1.89 -20.266 1 97.69 409 TYR A O 1
ATOM 3305 N N . LYS A 1 410 ? 7.004 -0.95 -21.297 1 96.94 410 LYS A N 1
ATOM 3306 C CA . LYS A 1 410 ? 7.559 -1.217 -22.609 1 96.94 410 LYS A CA 1
ATOM 3307 C C . LYS A 1 410 ? 8.883 -0.479 -22.812 1 96.94 410 LYS A C 1
ATOM 3309 O O . LYS A 1 410 ? 9.828 -1.03 -23.375 1 96.94 410 LYS A O 1
ATOM 3314 N N . HIS A 1 411 ? 8.867 0.702 -22.375 1 96.69 411 HIS A N 1
ATOM 3315 C CA . HIS A 1 411 ? 10.094 1.488 -22.469 1 96.69 411 HIS A CA 1
ATOM 3316 C C . HIS A 1 411 ? 11.227 0.85 -21.672 1 96.69 411 HIS A C 1
ATOM 3318 O O . HIS A 1 411 ? 12.367 0.794 -22.125 1 96.69 411 HIS A O 1
ATOM 3324 N N . ALA A 1 412 ? 10.938 0.4 -20.453 1 96 412 ALA A N 1
ATOM 3325 C CA . ALA A 1 412 ? 11.945 -0.262 -19.625 1 96 412 ALA A CA 1
ATOM 3326 C C . ALA A 1 412 ? 12.492 -1.506 -20.312 1 96 412 ALA A C 1
ATOM 3328 O O . ALA A 1 412 ? 13.695 -1.763 -20.266 1 96 412 ALA A O 1
ATOM 3329 N N . ARG A 1 413 ? 11.656 -2.268 -20.938 1 94.75 413 ARG A N 1
ATOM 3330 C CA . ARG A 1 413 ? 12.078 -3.471 -21.656 1 94.75 413 ARG A CA 1
ATOM 3331 C C . ARG A 1 413 ? 12.969 -3.123 -22.844 1 94.75 413 ARG A C 1
ATOM 3333 O O . ARG A 1 413 ? 13.969 -3.805 -23.094 1 94.75 413 ARG A O 1
ATOM 3340 N N . ARG A 1 414 ? 12.617 -2.02 -23.5 1 95.12 414 ARG A N 1
ATOM 3341 C CA . ARG A 1 414 ? 13.43 -1.546 -24.625 1 95.12 414 ARG A CA 1
ATOM 3342 C C . ARG A 1 414 ? 14.82 -1.137 -24.141 1 95.12 414 ARG A C 1
ATOM 3344 O O . ARG A 1 414 ? 15.789 -1.229 -24.906 1 95.12 414 ARG A O 1
ATOM 3351 N N . MET A 1 415 ? 14.914 -0.78 -22.875 1 94.81 415 MET A N 1
ATOM 3352 C CA . MET A 1 415 ? 16.188 -0.387 -22.281 1 94.81 415 MET A CA 1
ATOM 3353 C C . MET A 1 415 ? 17 -1.612 -21.891 1 94.81 415 MET A C 1
ATOM 3355 O O . MET A 1 415 ? 18.125 -1.483 -21.359 1 94.81 415 MET A O 1
ATOM 3359 N N . GLY A 1 416 ? 16.484 -2.832 -22.094 1 93.5 416 GLY A N 1
ATOM 3360 C CA . GLY A 1 416 ? 17.219 -4.055 -21.828 1 93.5 416 GLY A CA 1
ATOM 3361 C C . GLY A 1 416 ? 16.922 -4.652 -20.469 1 93.5 416 GLY A C 1
ATOM 3362 O O . GLY A 1 416 ? 17.719 -5.43 -19.938 1 93.5 416 GLY A O 1
ATOM 3363 N N . LEU A 1 417 ? 15.766 -4.336 -19.844 1 94.75 417 LEU A N 1
ATOM 3364 C CA . LEU A 1 417 ? 15.484 -4.77 -18.469 1 94.75 417 LEU A CA 1
ATOM 3365 C C . LEU A 1 417 ? 14.555 -5.98 -18.469 1 94.75 417 LEU A C 1
ATOM 3367 O O . LEU A 1 417 ? 13.844 -6.211 -17.484 1 94.75 417 LEU A O 1
ATOM 3371 N N . ASP A 1 418 ? 14.555 -6.797 -19.484 1 91.75 418 ASP A N 1
ATOM 3372 C CA . ASP A 1 418 ? 13.688 -7.965 -19.609 1 91.75 418 ASP A CA 1
ATOM 3373 C C . ASP A 1 418 ? 14.047 -9.023 -18.562 1 91.75 418 ASP A C 1
ATOM 3375 O O . ASP A 1 418 ? 13.195 -9.805 -18.141 1 91.75 418 ASP A O 1
ATOM 3379 N N . GLU A 1 419 ? 15.305 -9.031 -18.188 1 89.75 419 GLU A N 1
ATOM 3380 C CA . GLU A 1 419 ? 15.75 -10.062 -17.25 1 89.75 419 GLU A CA 1
ATOM 3381 C C . GLU A 1 419 ? 15.844 -9.523 -15.836 1 89.75 419 GLU A C 1
ATOM 3383 O O . GLU A 1 419 ? 16.297 -10.219 -14.93 1 89.75 419 GLU A O 1
ATOM 3388 N N . ALA A 1 420 ? 15.383 -8.32 -15.648 1 92.94 420 ALA A N 1
ATOM 3389 C CA . ALA A 1 420 ? 15.523 -7.668 -14.352 1 92.94 420 ALA A CA 1
ATOM 3390 C C . ALA A 1 420 ? 14.266 -7.848 -13.508 1 92.94 420 ALA A C 1
ATOM 3392 O O . ALA A 1 420 ? 13.211 -8.219 -14.031 1 92.94 420 ALA A O 1
ATOM 3393 N N . ASP A 1 421 ? 14.477 -7.637 -12.227 1 94.69 421 ASP A N 1
ATOM 3394 C CA . ASP A 1 421 ? 13.359 -7.523 -11.297 1 94.69 421 ASP A CA 1
ATOM 3395 C C . ASP A 1 421 ? 12.484 -6.316 -11.641 1 94.69 421 ASP A C 1
ATOM 3397 O O . ASP A 1 421 ? 12.969 -5.336 -12.203 1 94.69 421 ASP A O 1
ATOM 3401 N N . SER A 1 422 ? 11.242 -6.453 -11.297 1 95.88 422 SER A N 1
ATOM 3402 C CA . SER A 1 422 ? 10.32 -5.359 -11.586 1 95.88 422 SER A CA 1
ATOM 3403 C C . SER A 1 422 ? 10.773 -4.062 -10.93 1 95.88 422 SER A C 1
ATOM 3405 O O . SER A 1 422 ? 10.492 -2.973 -11.438 1 95.88 422 SER A O 1
ATOM 3407 N N . SER A 1 423 ? 11.523 -4.098 -9.844 1 95.69 423 SER A N 1
ATOM 3408 C CA . SER A 1 423 ? 12.039 -2.916 -9.156 1 95.69 423 SER A CA 1
ATOM 3409 C C . SER A 1 423 ? 12.984 -2.127 -10.055 1 95.69 423 SER A C 1
ATOM 3411 O O . SER A 1 423 ? 13.258 -0.952 -9.805 1 95.69 423 SER A O 1
ATOM 3413 N N . ALA A 1 424 ? 13.453 -2.754 -11.125 1 96.12 424 ALA A N 1
ATOM 3414 C CA . ALA A 1 424 ? 14.367 -2.098 -12.062 1 96.12 424 ALA A CA 1
ATOM 3415 C C . ALA A 1 424 ? 13.664 -0.97 -12.812 1 96.12 424 ALA A C 1
ATOM 3417 O O . ALA A 1 424 ? 14.312 -0.139 -13.445 1 96.12 424 ALA A O 1
ATOM 3418 N N . MET A 1 425 ? 12.352 -0.945 -12.648 1 97.12 425 MET A N 1
ATOM 3419 C CA . MET A 1 425 ? 11.617 0.21 -13.156 1 97.12 425 MET A CA 1
ATOM 3420 C C . MET A 1 425 ? 12.203 1.51 -12.617 1 97.12 425 MET A C 1
ATOM 3422 O O . MET A 1 425 ? 12.117 2.553 -13.266 1 97.12 425 MET A O 1
ATOM 3426 N N . PHE A 1 426 ? 12.852 1.454 -11.453 1 96.81 426 PHE A N 1
ATOM 3427 C CA . PHE A 1 426 ? 13.5 2.621 -10.867 1 96.81 426 PHE A CA 1
ATOM 3428 C C . PHE A 1 426 ? 14.656 3.094 -11.734 1 96.81 426 PHE A C 1
ATOM 3430 O O . PHE A 1 426 ? 14.891 4.297 -11.875 1 96.81 426 PHE A O 1
ATOM 3437 N N . LEU A 1 427 ? 15.367 2.148 -12.336 1 94 427 LEU A N 1
ATOM 3438 C CA . LEU A 1 427 ? 16.484 2.49 -13.219 1 94 427 LEU A CA 1
ATOM 3439 C C . LEU A 1 427 ? 15.992 3.262 -14.438 1 94 427 LEU A C 1
ATOM 3441 O O . LEU A 1 427 ? 16.656 4.184 -14.906 1 94 427 LEU A O 1
ATOM 3445 N N . ARG A 1 428 ? 14.891 2.863 -14.883 1 91.75 428 ARG A N 1
ATOM 3446 C CA . ARG A 1 428 ? 14.281 3.584 -15.992 1 91.75 428 ARG A CA 1
ATOM 3447 C C . ARG A 1 428 ? 13.891 5 -15.586 1 91.75 428 ARG A C 1
ATOM 3449 O O . ARG A 1 428 ? 14.086 5.949 -16.344 1 91.75 428 ARG A O 1
ATOM 3456 N N . ALA A 1 429 ? 13.328 5.137 -14.43 1 91.69 429 ALA A N 1
ATOM 3457 C CA . ALA A 1 429 ? 12.758 6.402 -13.969 1 91.69 429 ALA A CA 1
ATOM 3458 C C . ALA A 1 429 ? 13.859 7.395 -13.594 1 91.69 429 ALA A C 1
ATOM 3460 O O . ALA A 1 429 ? 13.648 8.609 -13.641 1 91.69 429 ALA A O 1
ATOM 3461 N N . LYS A 1 430 ? 15.016 6.918 -13.156 1 87.62 430 LYS A N 1
ATOM 3462 C CA . LYS A 1 430 ? 16.109 7.77 -12.719 1 87.62 430 LYS A CA 1
ATOM 3463 C C . LYS A 1 430 ? 16.75 8.5 -13.898 1 87.62 430 LYS A C 1
ATOM 3465 O O . LYS A 1 430 ? 17.297 9.594 -13.734 1 87.62 430 LYS A O 1
ATOM 3470 N N . MET B 1 1 ? -31.906 -0.864 55.969 1 24.55 1 MET B N 1
ATOM 3471 C CA . MET B 1 1 ? -32.688 -1.471 54.875 1 24.55 1 MET B CA 1
ATOM 3472 C C . MET B 1 1 ? -32.188 -0.975 53.531 1 24.55 1 MET B C 1
ATOM 3474 O O . MET B 1 1 ? -32.5 0.136 53.125 1 24.55 1 MET B O 1
ATOM 3478 N N . GLU B 1 2 ? -30.922 -1.147 53.188 1 26.53 2 GLU B N 1
ATOM 3479 C CA . GLU B 1 2 ? -29.938 -0.506 52.312 1 26.53 2 GLU B CA 1
ATOM 3480 C C . GLU B 1 2 ? -30.375 -0.562 50.844 1 26.53 2 GLU B C 1
ATOM 3482 O O . GLU B 1 2 ? -31.094 -1.475 50.438 1 26.53 2 GLU B O 1
ATOM 3487 N N . MET B 1 3 ? -30.406 0.594 50.125 1 29.89 3 MET B N 1
ATOM 3488 C CA . MET B 1 3 ? -30.781 0.888 48.75 1 29.89 3 MET B CA 1
ATOM 3489 C C . MET B 1 3 ? -30.312 -0.217 47.812 1 29.89 3 MET B C 1
ATOM 3491 O O . MET B 1 3 ? -29.125 -0.531 47.75 1 29.89 3 MET B O 1
ATOM 3495 N N . GLU B 1 4 ? -31.047 -1.306 47.688 1 29.25 4 GLU B N 1
ATOM 3496 C CA . GLU B 1 4 ? -30.938 -2.357 46.688 1 29.25 4 GLU B CA 1
ATOM 3497 C C . GLU B 1 4 ? -30.547 -1.783 45.312 1 29.25 4 GLU B C 1
ATOM 3499 O O . GLU B 1 4 ? -31.312 -1.069 44.688 1 29.25 4 GLU B O 1
ATOM 3504 N N . ARG B 1 5 ? -29.359 -1.324 45.219 1 33.44 5 ARG B N 1
ATOM 3505 C CA . ARG B 1 5 ? -28.766 -0.907 43.938 1 33.44 5 ARG B CA 1
ATOM 3506 C C . ARG B 1 5 ? -29.234 -1.796 42.812 1 33.44 5 ARG B C 1
ATOM 3508 O O . ARG B 1 5 ? -29.047 -3.014 42.844 1 33.44 5 ARG B O 1
ATOM 3515 N N . THR B 1 6 ? -30.438 -1.587 42.219 1 36.47 6 THR B N 1
ATOM 3516 C CA . THR B 1 6 ? -31.094 -2.096 41.031 1 36.47 6 THR B CA 1
ATOM 3517 C C . THR B 1 6 ? -30.078 -2.432 39.938 1 36.47 6 THR B C 1
ATOM 3519 O O . THR B 1 6 ? -29.297 -1.57 39.531 1 36.47 6 THR B O 1
ATOM 3522 N N . ALA B 1 7 ? -29.672 -3.648 39.969 1 41.69 7 ALA B N 1
ATOM 3523 C CA . ALA B 1 7 ? -28.875 -4.23 38.906 1 41.69 7 ALA B CA 1
ATOM 3524 C C . ALA B 1 7 ? -29.344 -3.742 37.531 1 41.69 7 ALA B C 1
ATOM 3526 O O . ALA B 1 7 ? -30.469 -4.059 37.094 1 41.69 7 ALA B O 1
ATOM 3527 N N . VAL B 1 8 ? -29.219 -2.566 37.156 1 47.38 8 VAL B N 1
ATOM 3528 C CA . VAL B 1 8 ? -29.516 -2.082 35.812 1 47.38 8 VAL B CA 1
ATOM 3529 C C . VAL B 1 8 ? -29.031 -3.107 34.781 1 47.38 8 VAL B C 1
ATOM 3531 O O . VAL B 1 8 ? -27.844 -3.416 34.688 1 47.38 8 VAL B O 1
ATOM 3534 N N . SER B 1 9 ? -29.891 -4.039 34.438 1 61.09 9 SER B N 1
ATOM 3535 C CA . SER B 1 9 ? -29.703 -5.117 33.469 1 61.09 9 SER B CA 1
ATOM 3536 C C . SER B 1 9 ? -29.344 -4.574 32.094 1 61.09 9 SER B C 1
ATOM 3538 O O . SER B 1 9 ? -30.016 -3.701 31.562 1 61.09 9 SER B O 1
ATOM 3540 N N . CYS B 1 10 ? -28.141 -4.645 31.719 1 68.88 10 CYS B N 1
ATOM 3541 C CA . CYS B 1 10 ? -27.688 -4.254 30.391 1 68.88 10 CYS B CA 1
ATOM 3542 C C . CYS B 1 10 ? -28.234 -5.195 29.328 1 68.88 10 CYS B C 1
ATOM 3544 O O . CYS B 1 10 ? -28.312 -6.406 29.531 1 68.88 10 CYS B O 1
ATOM 3546 N N . LYS B 1 11 ? -28.938 -4.52 28.359 1 73.12 11 LYS B N 1
ATOM 3547 C CA . LYS B 1 11 ? -29.547 -5.25 27.266 1 73.12 11 LYS B CA 1
ATOM 3548 C C . LYS B 1 11 ? -28.672 -5.18 26.016 1 73.12 11 LYS B C 1
ATOM 3550 O O . LYS B 1 11 ? -27.703 -4.41 25.953 1 73.12 11 LYS B O 1
ATOM 3555 N N . ILE B 1 12 ? -29.094 -5.957 25.125 1 73.25 12 ILE B N 1
ATOM 3556 C CA . ILE B 1 12 ? -28.453 -5.949 23.812 1 73.25 12 ILE B CA 1
ATOM 3557 C C . ILE B 1 12 ? -28.531 -4.547 23.203 1 73.25 12 ILE B C 1
ATOM 3559 O O . ILE B 1 12 ? -29.562 -3.873 23.312 1 73.25 12 ILE B O 1
ATOM 3563 N N . SER B 1 13 ? -27.422 -4.086 22.656 1 72.31 13 SER B N 1
ATOM 3564 C CA . SER B 1 13 ? -27.234 -2.807 21.984 1 72.31 13 SER B CA 1
ATOM 3565 C C . SER B 1 13 ? -26.953 -1.688 22.969 1 72.31 13 SER B C 1
ATOM 3567 O O . SER B 1 13 ? -26.938 -0.512 22.609 1 72.31 13 SER B O 1
ATOM 3569 N N . ASP B 1 14 ? -26.797 -2.068 24.25 1 78 14 ASP B N 1
ATOM 3570 C CA . ASP B 1 14 ? -26.438 -1.054 25.234 1 78 14 ASP B CA 1
ATOM 3571 C C . ASP B 1 14 ? -24.938 -0.785 25.234 1 78 14 ASP B C 1
ATOM 3573 O O . ASP B 1 14 ? -24.141 -1.709 25.078 1 78 14 ASP B O 1
ATOM 3577 N N . PHE B 1 15 ? -24.609 0.417 25.375 1 80.56 15 PHE B N 1
ATOM 3578 C CA . PHE B 1 15 ? -23.219 0.78 25.656 1 80.56 15 PHE B CA 1
ATOM 3579 C C . PHE B 1 15 ? -22.875 0.475 27.109 1 80.56 15 PHE B C 1
ATOM 3581 O O . PHE B 1 15 ? -23.641 0.796 28.031 1 80.56 15 PHE B O 1
ATOM 3588 N N . VAL B 1 16 ? -21.672 -0.204 27.266 1 83.94 16 VAL B N 1
ATOM 3589 C CA . VAL B 1 16 ? -21.375 -0.678 28.609 1 83.94 16 VAL B CA 1
ATOM 3590 C C . VAL B 1 16 ? -19.891 -0.517 28.891 1 83.94 16 VAL B C 1
ATOM 3592 O O . VAL B 1 16 ? -19.094 -0.295 27.969 1 83.94 16 VAL B O 1
ATOM 3595 N N . TRP B 1 17 ? -19.562 -0.495 30.141 1 81.69 17 TRP B N 1
ATOM 3596 C CA . TRP B 1 17 ? -18.234 -0.849 30.625 1 81.69 17 TRP B CA 1
ATOM 3597 C C . TRP B 1 17 ? -18.125 -2.348 30.875 1 81.69 17 TRP B C 1
ATOM 3599 O O . TRP B 1 17 ? -18.938 -2.912 31.625 1 81.69 17 TRP B O 1
ATOM 3609 N N . ALA B 1 18 ? -17.266 -2.988 30.219 1 84.38 18 ALA B N 1
ATOM 3610 C CA . ALA B 1 18 ? -17.094 -4.426 30.406 1 84.38 18 ALA B CA 1
ATOM 3611 C C . ALA B 1 18 ? -15.633 -4.754 30.719 1 84.38 18 ALA B C 1
ATOM 3613 O O . ALA B 1 18 ? -14.719 -4.074 30.25 1 84.38 18 ALA B O 1
ATOM 3614 N N . LYS B 1 19 ? -15.445 -5.734 31.578 1 81.31 19 LYS B N 1
ATOM 3615 C CA . LYS B 1 19 ? -14.078 -6.129 31.922 1 81.31 19 LYS B CA 1
ATOM 3616 C C . LYS B 1 19 ? -13.891 -7.633 31.766 1 81.31 19 LYS B C 1
ATOM 3618 O O . LYS B 1 19 ? -14.766 -8.422 32.125 1 81.31 19 LYS B O 1
ATOM 3623 N N . VAL B 1 20 ? -12.883 -8 31.078 1 76.69 20 VAL B N 1
ATOM 3624 C CA . VAL B 1 20 ? -12.414 -9.383 31.047 1 76.69 20 VAL B CA 1
ATOM 3625 C C . VAL B 1 20 ? -11.477 -9.641 32.219 1 76.69 20 VAL B C 1
ATOM 3627 O O . VAL B 1 20 ? -10.75 -8.734 32.656 1 76.69 20 VAL B O 1
ATOM 3630 N N . ILE B 1 21 ? -11.57 -10.805 32.781 1 70.19 21 ILE B N 1
ATOM 3631 C CA . ILE B 1 21 ? -10.766 -11.133 33.938 1 70.19 21 ILE B CA 1
ATOM 3632 C C . ILE B 1 21 ? -9.297 -10.828 33.656 1 70.19 21 ILE B C 1
ATOM 3634 O O . ILE B 1 21 ? -8.742 -11.297 32.656 1 70.19 21 ILE B O 1
ATOM 3638 N N . GLY B 1 22 ? -8.688 -9.984 34.469 1 65.69 22 GLY B N 1
ATOM 3639 C CA . GLY B 1 22 ? -7.297 -9.594 34.344 1 65.69 22 GLY B CA 1
ATOM 3640 C C . GLY B 1 22 ? -7.125 -8.227 33.688 1 65.69 22 GLY B C 1
ATOM 3641 O O . GLY B 1 22 ? -6.008 -7.707 33.625 1 65.69 22 GLY B O 1
ATOM 3642 N N . TYR B 1 23 ? -8.242 -7.754 33.188 1 71.94 23 TYR B N 1
ATOM 3643 C CA . TYR B 1 23 ? -8.172 -6.449 32.531 1 71.94 23 TYR B CA 1
ATOM 3644 C C . TYR B 1 23 ? -9.078 -5.441 33.219 1 71.94 23 TYR B C 1
ATOM 3646 O O . TYR B 1 23 ? -9.961 -5.82 34 1 71.94 23 TYR B O 1
ATOM 3654 N N . SER B 1 24 ? -8.797 -4.168 32.969 1 73.12 24 SER B N 1
ATOM 3655 C CA . SER B 1 24 ? -9.656 -3.109 33.5 1 73.12 24 SER B CA 1
ATOM 3656 C C . SER B 1 24 ? -10.938 -2.975 32.688 1 73.12 24 SER B C 1
ATOM 3658 O O . SER B 1 24 ? -11.023 -3.482 31.578 1 73.12 24 SER B O 1
ATOM 3660 N N . TYR B 1 25 ? -11.875 -2.291 33.281 1 78.31 25 TYR B N 1
ATOM 3661 C CA . TYR B 1 25 ? -13.125 -2.037 32.562 1 78.31 25 TYR B CA 1
ATOM 3662 C C . TYR B 1 25 ? -12.875 -1.242 31.281 1 78.31 25 TYR B C 1
ATOM 3664 O O . TYR B 1 25 ? -12.07 -0.311 31.266 1 78.31 25 TYR B O 1
ATOM 3672 N N . TRP B 1 26 ? -13.516 -1.655 30.188 1 78.44 26 TRP B N 1
ATOM 3673 C CA . TRP B 1 26 ? -13.359 -1.114 28.828 1 78.44 26 TRP B CA 1
ATOM 3674 C C . TRP B 1 26 ? -14.719 -0.825 28.203 1 78.44 26 TRP B C 1
ATOM 3676 O O . TRP B 1 26 ? -15.672 -1.589 28.391 1 78.44 26 TRP B O 1
ATOM 3686 N N . PRO B 1 27 ? -14.797 0.357 27.594 1 79.38 27 PRO B N 1
ATOM 3687 C CA . PRO B 1 27 ? -16.062 0.63 26.906 1 79.38 27 PRO B CA 1
ATOM 3688 C C . PRO B 1 27 ? -16.406 -0.412 25.844 1 79.38 27 PRO B C 1
ATOM 3690 O O . PRO B 1 27 ? -15.539 -0.79 25.047 1 79.38 27 PRO B O 1
ATOM 3693 N N . GLY B 1 28 ? -17.562 -0.832 25.891 1 80.69 28 GLY B N 1
ATOM 3694 C CA . GLY B 1 28 ? -18.016 -1.836 24.922 1 80.69 28 GLY B CA 1
ATOM 3695 C C . GLY B 1 28 ? -19.484 -1.739 24.594 1 80.69 28 GLY B C 1
ATOM 3696 O O . GLY B 1 28 ? -20.172 -0.812 25.047 1 80.69 28 GLY B O 1
ATOM 3697 N N . LEU B 1 29 ? -19.875 -2.656 23.766 1 81.19 29 LEU B N 1
ATOM 3698 C CA . LEU B 1 29 ? -21.25 -2.787 23.297 1 81.19 29 LEU B CA 1
ATOM 3699 C C . LEU B 1 29 ? -21.719 -4.234 23.391 1 81.19 29 LEU B C 1
ATOM 3701 O O . LEU B 1 29 ? -21.031 -5.148 22.922 1 81.19 29 LEU B O 1
ATOM 3705 N N . ILE B 1 30 ? -22.906 -4.344 24.094 1 79.75 30 ILE B N 1
ATOM 3706 C CA . ILE B 1 30 ? -23.469 -5.684 24.156 1 79.75 30 ILE B CA 1
ATOM 3707 C C . ILE B 1 30 ? -24.156 -6.02 22.828 1 79.75 30 ILE B C 1
ATOM 3709 O O . ILE B 1 30 ? -24.984 -5.25 22.344 1 79.75 30 ILE B O 1
ATOM 3713 N N . LEU B 1 31 ? -23.719 -7.113 22.234 1 78.94 31 LEU B N 1
ATOM 3714 C CA . LEU B 1 31 ? -24.281 -7.523 20.953 1 78.94 31 LEU B CA 1
ATOM 3715 C C . LEU B 1 31 ? -24.812 -8.945 21.031 1 78.94 31 LEU B C 1
ATOM 3717 O O . LEU B 1 31 ? -24.438 -9.719 21.906 1 78.94 31 LEU B O 1
ATOM 3721 N N . GLN B 1 32 ? -25.797 -9.172 20.094 1 75.94 32 GLN B N 1
ATOM 3722 C CA . GLN B 1 32 ? -26.188 -10.555 19.875 1 75.94 32 GLN B CA 1
ATOM 3723 C C . GLN B 1 32 ? -25.047 -11.344 19.219 1 75.94 32 GLN B C 1
ATOM 3725 O O . GLN B 1 32 ? -24.438 -10.875 18.25 1 75.94 32 GLN B O 1
ATOM 3730 N N . PRO B 1 33 ? -24.688 -12.367 19.875 1 73.88 33 PRO B N 1
ATOM 3731 C CA . PRO B 1 33 ? -23.609 -13.156 19.266 1 73.88 33 PRO B CA 1
ATOM 3732 C C . PRO B 1 33 ? -23.922 -13.57 17.828 1 73.88 33 PRO B C 1
ATOM 3734 O O . PRO B 1 33 ? -25.078 -13.898 17.516 1 73.88 33 PRO B O 1
ATOM 3737 N N . ASP B 1 34 ? -22.891 -13.258 17.047 1 62.38 34 ASP B N 1
ATOM 3738 C CA . ASP B 1 34 ? -23.047 -13.695 15.664 1 62.38 34 ASP B CA 1
ATOM 3739 C C . ASP B 1 34 ? -22.781 -15.195 15.531 1 62.38 34 ASP B C 1
ATOM 3741 O O . ASP B 1 34 ? -22.328 -15.836 16.484 1 62.38 34 ASP B O 1
ATOM 3745 N N . ARG B 1 35 ? -23.172 -15.734 14.328 1 61.09 35 ARG B N 1
ATOM 3746 C CA . ARG B 1 35 ? -23.062 -17.156 14.055 1 61.09 35 ARG B CA 1
ATOM 3747 C C . ARG B 1 35 ? -21.641 -17.656 14.258 1 61.09 35 ARG B C 1
ATOM 3749 O O . ARG B 1 35 ? -21.422 -18.812 14.586 1 61.09 35 ARG B O 1
ATOM 3756 N N . LEU B 1 36 ? -20.766 -16.719 14.258 1 57.69 36 LEU B N 1
ATOM 3757 C CA . LEU B 1 36 ? -19.375 -17.109 14.344 1 57.69 36 LEU B CA 1
ATOM 3758 C C . LEU B 1 36 ? -18.844 -16.953 15.766 1 57.69 36 LEU B C 1
ATOM 3760 O O . LEU B 1 36 ? -17.688 -17.281 16.047 1 57.69 36 LEU B O 1
ATOM 3764 N N . ALA B 1 37 ? -19.625 -16.484 16.641 1 67.5 37 ALA B N 1
ATOM 3765 C CA . ALA B 1 37 ? -19.203 -16.281 18.016 1 67.5 37 ALA B CA 1
ATOM 3766 C C . ALA B 1 37 ? -18.969 -17.625 18.719 1 67.5 37 ALA B C 1
ATOM 3768 O O . ALA B 1 37 ? -19.75 -18.562 18.547 1 67.5 37 ALA B O 1
ATOM 3769 N N . PRO B 1 38 ? -17.844 -17.812 19.375 1 71.31 38 PRO B N 1
ATOM 3770 C CA . PRO B 1 38 ? -17.656 -19.062 20.125 1 71.31 38 PRO B CA 1
ATOM 3771 C C . PRO B 1 38 ? -18.766 -19.297 21.156 1 71.31 38 PRO B C 1
ATOM 3773 O O . PRO B 1 38 ? -19.406 -18.344 21.594 1 71.31 38 PRO B O 1
ATOM 3776 N N . PRO B 1 39 ? -18.953 -20.547 21.312 1 72.88 39 PRO B N 1
ATOM 3777 C CA . PRO B 1 39 ? -20.031 -20.844 22.266 1 72.88 39 PRO B CA 1
ATOM 3778 C C . PRO B 1 39 ? -19.75 -20.281 23.656 1 72.88 39 PRO B C 1
ATOM 3780 O O . PRO B 1 39 ? -18.578 -20.172 24.062 1 72.88 39 PRO B O 1
ATOM 3783 N N . LYS B 1 40 ? -20.719 -19.953 24.391 1 71.69 40 LYS B N 1
ATOM 3784 C CA . LYS B 1 40 ? -20.703 -19.438 25.766 1 71.69 40 LYS B CA 1
ATOM 3785 C C . LYS B 1 40 ? -20.234 -20.5 26.75 1 71.69 40 LYS B C 1
ATOM 3787 O O . LYS B 1 40 ? -20.688 -21.656 26.688 1 71.69 40 LYS B O 1
ATOM 3792 N N . ASN B 1 41 ? -19.266 -20.266 27.453 1 64.81 41 ASN B N 1
ATOM 3793 C CA . ASN B 1 41 ? -18.812 -21.219 28.453 1 64.81 41 ASN B CA 1
ATOM 3794 C C . ASN B 1 41 ? -19.766 -21.281 29.641 1 64.81 41 ASN B C 1
ATOM 3796 O O . ASN B 1 41 ? -19.875 -22.312 30.312 1 64.81 41 ASN B O 1
ATOM 3800 N N . LYS B 1 42 ? -20.359 -20.094 30.062 1 70.56 42 LYS B N 1
ATOM 3801 C CA . LYS B 1 42 ? -21.297 -20.016 31.188 1 70.56 42 LYS B CA 1
ATOM 3802 C C . LYS B 1 42 ? -22.562 -19.266 30.781 1 70.56 42 LYS B C 1
ATOM 3804 O O . LYS B 1 42 ? -22.562 -18.484 29.828 1 70.56 42 LYS B O 1
ATOM 3809 N N . SER B 1 43 ? -23.641 -19.594 31.438 1 72.44 43 SER B N 1
ATOM 3810 C CA . SER B 1 43 ? -24.953 -19.047 31.109 1 72.44 43 SER B CA 1
ATOM 3811 C C . SER B 1 43 ? -25.031 -17.562 31.406 1 72.44 43 SER B C 1
ATOM 3813 O O . SER B 1 43 ? -25.781 -16.828 30.75 1 72.44 43 SER B O 1
ATOM 3815 N N . ASP B 1 44 ? -24.234 -17.016 32.25 1 80.38 44 ASP B N 1
ATOM 3816 C CA . ASP B 1 44 ? -24.359 -15.617 32.656 1 80.38 44 ASP B CA 1
ATOM 3817 C C . ASP B 1 44 ? -23.328 -14.742 31.969 1 80.38 44 ASP B C 1
ATOM 3819 O O . ASP B 1 44 ? -22.656 -13.938 32.625 1 80.38 44 ASP B O 1
ATOM 3823 N N . MET B 1 45 ? -23.219 -15 30.641 1 84.88 45 MET B N 1
ATOM 3824 C CA . MET B 1 45 ? -22.25 -14.18 29.922 1 84.88 45 MET B CA 1
ATOM 3825 C C . MET B 1 45 ? -22.922 -13.445 28.766 1 84.88 45 MET B C 1
ATOM 3827 O O . MET B 1 45 ? -23.938 -13.906 28.234 1 84.88 45 MET B O 1
ATOM 3831 N N . GLU B 1 46 ? -22.469 -12.266 28.469 1 85.75 46 GLU B N 1
ATOM 3832 C CA . GLU B 1 46 ? -22.922 -11.484 27.328 1 85.75 46 GLU B CA 1
ATOM 3833 C C . GLU B 1 46 ? -21.797 -11.289 26.312 1 85.75 46 GLU B C 1
ATOM 3835 O O . GLU B 1 46 ? -20.625 -11.219 26.688 1 85.75 46 GLU B O 1
ATOM 3840 N N . TRP B 1 47 ? -22.219 -11.25 25.094 1 83.06 47 TRP B N 1
ATOM 3841 C CA . TRP B 1 47 ? -21.297 -10.984 24 1 83.06 47 TRP B CA 1
ATOM 3842 C C . TRP B 1 47 ? -21.047 -9.492 23.844 1 83.06 47 TRP B C 1
ATOM 3844 O O . TRP B 1 47 ? -21.969 -8.719 23.609 1 83.06 47 TRP B O 1
ATOM 3854 N N . VAL B 1 48 ? -19.719 -9.148 24.062 1 83.19 48 VAL B N 1
ATOM 3855 C CA . VAL B 1 48 ? -19.422 -7.719 24.141 1 83.19 48 VAL B CA 1
ATOM 3856 C C . VAL B 1 48 ? -18.391 -7.355 23.078 1 83.19 48 VAL B C 1
ATOM 3858 O O . VAL B 1 48 ? -17.375 -8.039 22.938 1 83.19 48 VAL B O 1
ATOM 3861 N N . TYR B 1 49 ? -18.719 -6.367 22.359 1 80.56 49 TYR B N 1
ATOM 3862 C CA . TYR B 1 49 ? -17.766 -5.691 21.5 1 80.56 49 TYR B CA 1
ATOM 3863 C C . TYR B 1 49 ? -17.031 -4.594 22.266 1 80.56 49 TYR B C 1
ATOM 3865 O O . TYR B 1 49 ? -17.656 -3.732 22.875 1 80.56 49 TYR B O 1
ATOM 3873 N N . PHE B 1 50 ? -15.719 -4.648 22.219 1 75.94 50 PHE B N 1
ATOM 3874 C CA . PHE B 1 50 ? -14.914 -3.65 22.922 1 75.94 50 PHE B CA 1
ATOM 3875 C C . PHE B 1 50 ? -14.422 -2.58 21.953 1 75.94 50 PHE B C 1
ATOM 3877 O O . PHE B 1 50 ? -13.688 -2.877 21 1 75.94 50 PHE B O 1
ATOM 3884 N N . PHE B 1 51 ? -14.852 -1.37 22.219 1 70.62 51 PHE B N 1
ATOM 3885 C CA . PHE B 1 51 ? -14.469 -0.243 21.375 1 70.62 51 PHE B CA 1
ATOM 3886 C C . PHE B 1 51 ? -12.969 0.023 21.484 1 70.62 51 PHE B C 1
ATOM 3888 O O . PHE B 1 51 ? -12.352 -0.249 22.516 1 70.62 51 PHE B O 1
ATOM 3895 N N . GLY B 1 52 ? -12.391 0.593 20.375 1 62.41 52 GLY B N 1
ATOM 3896 C CA . GLY B 1 52 ? -10.961 0.875 20.359 1 62.41 52 GLY B CA 1
ATOM 3897 C C . GLY B 1 52 ? -10.125 -0.311 19.906 1 62.41 52 GLY B C 1
ATOM 3898 O O . GLY B 1 52 ? -9.422 -0.24 18.906 1 62.41 52 GLY B O 1
ATOM 3899 N N . SER B 1 53 ? -10.359 -1.366 20.75 1 60.56 53 SER B N 1
ATOM 3900 C CA . SER B 1 53 ? -9.609 -2.58 20.422 1 60.56 53 SER B CA 1
ATOM 3901 C C . SER B 1 53 ? -10.344 -3.414 19.375 1 60.56 53 SER B C 1
ATOM 3903 O O . SER B 1 53 ? -9.742 -4.289 18.75 1 60.56 53 SER B O 1
ATOM 3905 N N . GLN B 1 54 ? -11.547 -3.111 19.203 1 62.97 54 GLN B N 1
ATOM 3906 C CA . GLN B 1 54 ? -12.414 -3.76 18.234 1 62.97 54 GLN B CA 1
ATOM 3907 C C . GLN B 1 54 ? -12.391 -5.277 18.391 1 62.97 54 GLN B C 1
ATOM 3909 O O . GLN B 1 54 ? -12.328 -6.016 17.406 1 62.97 54 GLN B O 1
ATOM 3914 N N . ASN B 1 55 ? -12.391 -5.746 19.578 1 71.94 55 ASN B N 1
ATOM 3915 C CA . ASN B 1 55 ? -12.43 -7.16 19.938 1 71.94 55 ASN B CA 1
ATOM 3916 C C . ASN B 1 55 ? -13.766 -7.539 20.562 1 71.94 55 ASN B C 1
ATOM 3918 O O . ASN B 1 55 ? -14.531 -6.664 20.984 1 71.94 55 ASN B O 1
ATOM 3922 N N . TYR B 1 56 ? -13.961 -8.844 20.516 1 78.06 56 TYR B N 1
ATOM 3923 C CA . TYR B 1 56 ? -15.164 -9.406 21.109 1 78.06 56 TYR B CA 1
ATOM 3924 C C . TYR B 1 56 ? -14.82 -10.398 22.219 1 78.06 56 TYR B C 1
ATOM 3926 O O . TYR B 1 56 ? -13.805 -11.094 22.125 1 78.06 56 TYR B O 1
ATOM 3934 N N . ALA B 1 57 ? -15.578 -10.422 23.203 1 81.5 57 ALA B N 1
ATOM 3935 C CA . ALA B 1 57 ? -15.414 -11.461 24.219 1 81.5 57 ALA B CA 1
ATOM 3936 C C . ALA B 1 57 ? -16.734 -11.719 24.953 1 81.5 57 ALA B C 1
ATOM 3938 O O . ALA B 1 57 ? -17.578 -10.836 25.047 1 81.5 57 ALA B O 1
ATOM 3939 N N . TRP B 1 58 ? -16.844 -13 25.344 1 83.75 58 TRP B N 1
ATOM 3940 C CA . TRP B 1 58 ? -17.891 -13.305 26.312 1 83.75 58 TRP B CA 1
ATOM 3941 C C . TRP B 1 58 ? -17.516 -12.758 27.688 1 83.75 58 TRP B C 1
ATOM 3943 O O . TRP B 1 58 ? -16.469 -13.102 28.25 1 83.75 58 TRP B O 1
ATOM 3953 N N . VAL B 1 59 ? -18.359 -11.898 28.188 1 85.38 59 VAL B N 1
ATOM 3954 C CA . VAL B 1 59 ? -18.109 -11.266 29.484 1 85.38 59 VAL B CA 1
ATOM 3955 C C . VAL B 1 59 ? -19.219 -11.633 30.469 1 85.38 59 VAL B C 1
ATOM 3957 O O . VAL B 1 59 ? -20.406 -11.5 30.156 1 85.38 59 VAL B O 1
ATOM 3960 N N . PRO B 1 60 ? -18.797 -12.18 31.625 1 82.56 60 PRO B N 1
ATOM 3961 C CA . PRO B 1 60 ? -19.828 -12.43 32.656 1 82.56 60 PRO B CA 1
ATOM 3962 C C . PRO B 1 60 ? -20.609 -11.172 33 1 82.56 60 PRO B C 1
ATOM 3964 O O . PRO B 1 60 ? -20.047 -10.078 33.062 1 82.56 60 PRO B O 1
ATOM 3967 N N . ILE B 1 61 ? -21.906 -11.344 33.219 1 84.31 61 ILE B N 1
ATOM 3968 C CA . ILE B 1 61 ? -22.828 -10.242 33.469 1 84.31 61 ILE B CA 1
ATOM 3969 C C . ILE B 1 61 ? -22.375 -9.43 34.688 1 84.31 61 ILE B C 1
ATOM 3971 O O . ILE B 1 61 ? -22.562 -8.211 34.719 1 84.31 61 ILE B O 1
ATOM 3975 N N . LYS B 1 62 ? -21.719 -10.047 35.562 1 83.88 62 LYS B N 1
ATOM 3976 C CA . LYS B 1 62 ? -21.281 -9.359 36.781 1 83.88 62 LYS B CA 1
ATOM 3977 C C . LYS B 1 62 ? -20.203 -8.328 36.469 1 83.88 62 LYS B C 1
ATOM 3979 O O . LYS B 1 62 ? -19.984 -7.395 37.219 1 83.88 62 LYS B O 1
ATOM 3984 N N . TYR B 1 63 ? -19.578 -8.438 35.344 1 85.62 63 TYR B N 1
ATOM 3985 C CA . TYR B 1 63 ? -18.5 -7.523 34.969 1 85.62 63 TYR B CA 1
ATOM 3986 C C . TYR B 1 63 ? -18.969 -6.531 33.906 1 85.62 63 TYR B C 1
ATOM 3988 O O . TYR B 1 63 ? -18.156 -5.902 33.219 1 85.62 63 TYR B O 1
ATOM 3996 N N . ILE B 1 64 ? -20.188 -6.438 33.781 1 86.56 64 ILE B N 1
ATOM 3997 C CA . ILE B 1 64 ? -20.781 -5.504 32.812 1 86.56 64 ILE B CA 1
ATOM 3998 C C . ILE B 1 64 ? -21.562 -4.434 33.562 1 86.56 64 ILE B C 1
ATOM 4000 O O . ILE B 1 64 ? -22.453 -4.75 34.375 1 86.56 64 ILE B O 1
ATOM 4004 N N . LYS B 1 65 ? -21.203 -3.186 33.344 1 82.25 65 LYS B N 1
ATOM 4005 C CA . LYS B 1 65 ? -21.859 -2.041 33.969 1 82.25 65 LYS B CA 1
ATOM 4006 C C . LYS B 1 65 ? -22.328 -1.033 32.906 1 82.25 65 LYS B C 1
ATOM 4008 O O . LYS B 1 65 ? -21.641 -0.829 31.906 1 82.25 65 LYS B O 1
ATOM 4013 N N . PRO B 1 66 ? -23.469 -0.496 33.156 1 79.81 66 PRO B N 1
ATOM 4014 C CA . PRO B 1 66 ? -23.922 0.51 32.188 1 79.81 66 PRO B CA 1
ATOM 4015 C C . PRO B 1 66 ? -22.938 1.658 32 1 79.81 66 PRO B C 1
ATOM 4017 O O . PRO B 1 66 ? -22.375 2.148 33 1 79.81 66 PRO B O 1
ATOM 4020 N N . TYR B 1 67 ? -22.781 2.049 30.75 1 80.44 67 TYR B N 1
ATOM 4021 C CA . TYR B 1 67 ? -21.766 3.029 30.422 1 80.44 67 TYR B CA 1
ATOM 4022 C C . TYR B 1 67 ? -22.047 4.371 31.078 1 80.44 67 TYR B C 1
ATOM 4024 O O . TYR B 1 67 ? -21.156 4.98 31.688 1 80.44 67 TYR B O 1
ATOM 4032 N N . SER B 1 68 ? -23.234 4.914 30.969 1 74.44 68 SER B N 1
ATOM 4033 C CA . SER B 1 68 ? -23.594 6.258 31.422 1 74.44 68 SER B CA 1
ATOM 4034 C C . SER B 1 68 ? -23.5 6.383 32.938 1 74.44 68 SER B C 1
ATOM 4036 O O . SER B 1 68 ? -23.109 7.43 33.469 1 74.44 68 SER B O 1
ATOM 4038 N N . GLU B 1 69 ? -23.797 5.371 33.625 1 74.69 69 GLU B N 1
ATOM 4039 C CA . GLU B 1 69 ? -23.859 5.422 35.094 1 74.69 69 GLU B CA 1
ATOM 4040 C C . GLU B 1 69 ? -22.453 5.34 35.688 1 74.69 69 GLU B C 1
ATOM 4042 O O . GLU B 1 69 ? -22.234 5.859 36.781 1 74.69 69 GLU B O 1
ATOM 4047 N N . PHE B 1 70 ? -21.578 4.734 35.031 1 72 70 PHE B N 1
ATOM 4048 C CA . PHE B 1 70 ? -20.281 4.484 35.656 1 72 70 PHE B CA 1
ATOM 4049 C C . PHE B 1 70 ? -19.172 5.227 34.938 1 72 70 PHE B C 1
ATOM 4051 O O . PHE B 1 70 ? -18 4.871 35.062 1 72 70 PHE B O 1
ATOM 4058 N N . LYS B 1 71 ? -19.531 6.117 34.188 1 68.38 71 LYS B N 1
ATOM 4059 C CA . LYS B 1 71 ? -18.594 6.918 33.406 1 68.38 71 LYS B CA 1
ATOM 4060 C C . LYS B 1 71 ? -17.562 7.586 34.312 1 68.38 71 LYS B C 1
ATOM 4062 O O . LYS B 1 71 ? -16.375 7.66 33.969 1 68.38 71 LYS B O 1
ATOM 4067 N N . GLU B 1 72 ? -17.906 8.039 35.375 1 65.06 72 GLU B N 1
ATOM 4068 C CA . GLU B 1 72 ? -17.016 8.758 36.281 1 65.06 72 GLU B CA 1
ATOM 4069 C C . GLU B 1 72 ? -16.062 7.809 37 1 65.06 72 GLU B C 1
ATOM 4071 O O . GLU B 1 72 ? -14.906 8.164 37.25 1 65.06 72 GLU B O 1
ATOM 4076 N N . LYS B 1 73 ? -16.562 6.676 37.281 1 64.44 73 LYS B N 1
ATOM 4077 C CA . LYS B 1 73 ? -15.758 5.723 38.031 1 64.44 73 LYS B CA 1
ATOM 4078 C C . LYS B 1 73 ? -14.664 5.117 37.156 1 64.44 73 LYS B C 1
ATOM 4080 O O . LYS B 1 73 ? -13.516 4.992 37.594 1 64.44 73 LYS B O 1
ATOM 4085 N N . PHE B 1 74 ? -15 4.672 36 1 65 74 PHE B N 1
ATOM 4086 C CA . PHE B 1 74 ? -14.047 3.93 35.188 1 65 74 PHE B CA 1
ATOM 4087 C C . PHE B 1 74 ? -13.367 4.852 34.188 1 65 74 PHE B C 1
ATOM 4089 O O . PHE B 1 74 ? -12.398 4.453 33.531 1 65 74 PHE B O 1
ATOM 4096 N N . GLY B 1 75 ? -13.703 6.031 33.938 1 55.59 75 GLY B N 1
ATOM 4097 C CA . GLY B 1 75 ? -13.211 6.965 32.938 1 55.59 75 GLY B CA 1
ATOM 4098 C C . GLY B 1 75 ? -12.008 7.762 33.406 1 55.59 75 GLY B C 1
ATOM 4099 O O . GLY B 1 75 ? -11.383 8.469 32.625 1 55.59 75 GLY B O 1
ATOM 4100 N N . LYS B 1 76 ? -11.664 7.875 34.531 1 53.41 76 LYS B N 1
ATOM 4101 C CA . LYS B 1 76 ? -10.695 8.852 35.031 1 53.41 76 LYS B CA 1
ATOM 4102 C C . LYS B 1 76 ? -9.281 8.516 34.531 1 53.41 76 LYS B C 1
ATOM 4104 O O . LYS B 1 76 ? -8.539 9.398 34.094 1 53.41 76 LYS B O 1
ATOM 4109 N N . LYS B 1 77 ? -8.617 7.438 34.906 1 52.19 77 LYS B N 1
ATOM 4110 C CA . LYS B 1 77 ? -7.223 7.141 34.625 1 52.19 77 LYS B CA 1
ATOM 4111 C C . LYS B 1 77 ? -7.102 6.027 33.594 1 52.19 77 LYS B C 1
ATOM 4113 O O . LYS B 1 77 ? -7.023 4.848 33.938 1 52.19 77 LYS B O 1
ATOM 4118 N N . CYS B 1 78 ? -7.504 6.414 32.406 1 50.31 78 CYS B N 1
ATOM 4119 C CA . CYS B 1 78 ? -7.613 5.32 31.438 1 50.31 78 CYS B CA 1
ATOM 4120 C C . CYS B 1 78 ? -6.434 5.324 30.484 1 50.31 78 CYS B C 1
ATOM 4122 O O . CYS B 1 78 ? -5.984 6.387 30.047 1 50.31 78 CYS B O 1
ATOM 4124 N N . PRO B 1 79 ? -5.91 4.129 30.297 1 52.38 79 PRO B N 1
ATOM 4125 C CA . PRO B 1 79 ? -4.898 4.035 29.25 1 52.38 79 PRO B CA 1
ATOM 4126 C C . PRO B 1 79 ? -5.414 4.504 27.891 1 52.38 79 PRO B C 1
ATOM 4128 O O . PRO B 1 79 ? -6.629 4.617 27.688 1 52.38 79 PRO B O 1
ATOM 4131 N N . GLN B 1 80 ? -4.555 4.863 27.109 1 48.72 80 GLN B N 1
ATOM 4132 C CA . GLN B 1 80 ? -4.871 5.43 25.812 1 48.72 80 GLN B CA 1
ATOM 4133 C C . GLN B 1 80 ? -5.898 4.578 25.062 1 48.72 80 GLN B C 1
ATOM 4135 O O . GLN B 1 80 ? -6.809 5.105 24.422 1 48.72 80 GLN B O 1
ATOM 4140 N N . GLY B 1 81 ? -5.895 3.4 25.234 1 54.69 81 GLY B N 1
ATOM 4141 C CA . GLY B 1 81 ? -6.852 2.52 24.578 1 54.69 81 GLY B CA 1
ATOM 4142 C C . GLY B 1 81 ? -8.281 2.754 25.031 1 54.69 81 GLY B C 1
ATOM 4143 O O . GLY B 1 81 ? -9.203 2.738 24.219 1 54.69 81 GLY B O 1
ATOM 4144 N N . VAL B 1 82 ? -8.391 2.988 26.203 1 56.94 82 VAL B N 1
ATOM 4145 C CA . VAL B 1 82 ? -9.711 3.223 26.781 1 56.94 82 VAL B CA 1
ATOM 4146 C C . VAL B 1 82 ? -10.25 4.57 26.297 1 56.94 82 VAL B C 1
ATOM 4148 O O . VAL B 1 82 ? -11.438 4.703 26 1 56.94 82 VAL B O 1
ATOM 4151 N N . LEU B 1 83 ? -9.312 5.402 26.234 1 54.56 83 LEU B N 1
ATOM 4152 C CA . LEU B 1 83 ? -9.711 6.711 25.734 1 54.56 83 LEU B CA 1
ATOM 4153 C C . LEU B 1 83 ? -10.18 6.621 24.281 1 54.56 83 LEU B C 1
ATOM 4155 O O . LEU B 1 83 ? -11.188 7.227 23.906 1 54.56 83 LEU B O 1
ATOM 4159 N N . ASP B 1 84 ? -9.539 5.867 23.594 1 57.09 84 ASP B N 1
ATOM 4160 C CA . ASP B 1 84 ? -9.953 5.629 22.219 1 57.09 84 ASP B CA 1
ATOM 4161 C C . ASP B 1 84 ? -11.328 4.965 22.156 1 57.09 84 ASP B C 1
ATOM 4163 O O . ASP B 1 84 ? -12.148 5.312 21.297 1 57.09 84 ASP B O 1
ATOM 4167 N N . ALA B 1 85 ? -11.555 4.074 22.953 1 61.12 85 ALA B N 1
ATOM 4168 C CA . ALA B 1 85 ? -12.82 3.359 23.031 1 61.12 85 ALA B CA 1
ATOM 4169 C C . ALA B 1 85 ? -13.961 4.305 23.406 1 61.12 85 ALA B C 1
ATOM 4171 O O . ALA B 1 85 ? -15.047 4.23 22.828 1 61.12 85 ALA B O 1
ATOM 4172 N N . LYS B 1 86 ? -13.617 5.121 24.312 1 60.16 86 LYS B N 1
ATOM 4173 C CA . LYS B 1 86 ? -14.609 6.109 24.734 1 60.16 86 LYS B CA 1
ATOM 4174 C C . LYS B 1 86 ? -14.953 7.059 23.578 1 60.16 86 LYS B C 1
ATOM 4176 O O . LYS B 1 86 ? -16.125 7.41 23.391 1 60.16 86 LYS B O 1
ATOM 4181 N N . TYR B 1 87 ? -13.93 7.426 22.969 1 57.97 87 TYR B N 1
ATOM 4182 C CA . TYR B 1 87 ? -14.133 8.312 21.828 1 57.97 87 TYR B CA 1
ATOM 4183 C C . TYR B 1 87 ? -15 7.648 20.766 1 57.97 87 TYR B C 1
ATOM 4185 O O . TYR B 1 87 ? -15.938 8.258 20.25 1 57.97 87 TYR B O 1
ATOM 4193 N N . GLU B 1 88 ? -14.703 6.461 20.438 1 59.75 88 GLU B N 1
ATOM 4194 C CA . GLU B 1 88 ? -15.508 5.707 19.469 1 59.75 88 GLU B CA 1
ATOM 4195 C C . GLU B 1 88 ? -16.969 5.598 19.938 1 59.75 88 GLU B C 1
ATOM 4197 O O . GLU B 1 88 ? -17.891 5.77 19.141 1 59.75 88 GLU B O 1
ATOM 4202 N N . LEU B 1 89 ? -17.109 5.34 21.094 1 60.38 89 LEU B N 1
ATOM 4203 C CA . LEU B 1 89 ? -18.438 5.215 21.688 1 60.38 89 LEU B CA 1
ATOM 4204 C C . LEU B 1 89 ? -19.203 6.523 21.578 1 60.38 89 LEU B C 1
ATOM 4206 O O . LEU B 1 89 ? -20.391 6.527 21.203 1 60.38 89 LEU B O 1
ATOM 4210 N N . ARG B 1 90 ? -18.562 7.508 21.875 1 61.47 90 ARG B N 1
ATOM 4211 C CA . ARG B 1 90 ? -19.219 8.812 21.812 1 61.47 90 ARG B CA 1
ATOM 4212 C C . ARG B 1 90 ? -19.656 9.141 20.391 1 61.47 90 ARG B C 1
ATOM 4214 O O . ARG B 1 90 ? -20.734 9.703 20.188 1 61.47 90 ARG B O 1
ATOM 4221 N N . LYS B 1 91 ? -18.891 8.836 19.562 1 60.28 91 LYS B N 1
ATOM 4222 C CA . LYS B 1 91 ? -19.25 9.039 18.156 1 60.28 91 LYS B CA 1
ATOM 4223 C C . LYS B 1 91 ? -20.516 8.297 17.797 1 60.28 91 LYS B C 1
ATOM 4225 O O . LYS B 1 91 ? -21.406 8.852 17.141 1 60.28 91 LYS B O 1
ATOM 4230 N N . HIS B 1 92 ? -20.516 7.102 18.172 1 62.34 92 HIS B N 1
ATOM 4231 C CA . HIS B 1 92 ? -21.688 6.293 17.875 1 62.34 92 HIS B CA 1
ATOM 4232 C C . HIS B 1 92 ? -22.922 6.828 18.594 1 62.34 92 HIS B C 1
ATOM 4234 O O . HIS B 1 92 ? -24.016 6.859 18.031 1 62.34 92 HIS B O 1
ATOM 4240 N N . LYS B 1 93 ? -22.719 7.227 19.688 1 61.62 93 LYS B N 1
ATOM 4241 C CA . LYS B 1 93 ? -23.828 7.781 20.453 1 61.62 93 LYS B CA 1
ATOM 4242 C C . LYS B 1 93 ? -24.375 9.047 19.797 1 61.62 93 LYS B C 1
ATOM 4244 O O . LYS B 1 93 ? -25.594 9.242 19.734 1 61.62 93 LYS B O 1
ATOM 4249 N N . LYS B 1 94 ? -23.516 9.734 19.391 1 60.72 94 LYS B N 1
ATOM 4250 C CA . LYS B 1 94 ? -23.906 10.969 18.719 1 60.72 94 LYS B CA 1
ATOM 4251 C C . LYS B 1 94 ? -24.656 10.672 17.422 1 60.72 94 LYS B C 1
ATOM 4253 O O . LYS B 1 94 ? -25.672 11.32 17.125 1 60.72 94 LYS B O 1
ATOM 4258 N N . ARG B 1 95 ? -24.188 9.828 16.781 1 58.5 95 ARG B N 1
ATOM 4259 C CA . ARG B 1 95 ? -24.844 9.461 15.531 1 58.5 95 ARG B CA 1
ATOM 4260 C C . ARG B 1 95 ? -26.234 8.875 15.797 1 58.5 95 ARG B C 1
ATOM 4262 O O . ARG B 1 95 ? -27.172 9.148 15.047 1 58.5 95 ARG B O 1
ATOM 4269 N N . LEU B 1 96 ? -26.281 8.156 16.781 1 60.44 96 LEU B N 1
ATOM 4270 C CA . LEU B 1 96 ? -27.547 7.551 17.156 1 60.44 96 LEU B CA 1
ATOM 4271 C C . LEU B 1 96 ? -28.547 8.609 17.625 1 60.44 96 LEU B C 1
ATOM 4273 O O . LEU B 1 96 ? -29.734 8.508 17.359 1 60.44 96 LEU B O 1
ATOM 4277 N N . THR B 1 97 ? -27.969 9.555 18.203 1 61.88 97 THR B N 1
ATOM 4278 C CA . THR B 1 97 ? -28.828 10.656 18.641 1 61.88 97 THR B CA 1
ATOM 4279 C C . THR B 1 97 ? -29.297 11.484 17.453 1 61.88 97 THR B C 1
ATOM 4281 O O . THR B 1 97 ? -30.438 11.953 17.406 1 61.88 97 THR B O 1
ATOM 4284 N N . ALA B 1 98 ? -28.406 11.562 16.547 1 59.72 98 ALA B N 1
ATOM 4285 C CA . ALA B 1 98 ? -28.734 12.344 15.359 1 59.72 98 ALA B CA 1
ATOM 4286 C C . ALA B 1 98 ? -29.641 11.547 14.422 1 59.72 98 ALA B C 1
ATOM 4288 O O . ALA B 1 98 ? -30.547 12.109 13.797 1 59.72 98 ALA B O 1
ATOM 4289 N N . ASN B 1 99 ? -29.312 10.281 14.289 1 56.22 99 ASN B N 1
ATOM 4290 C CA . ASN B 1 99 ? -30.109 9.383 13.461 1 56.22 99 ASN B CA 1
ATOM 4291 C C . ASN B 1 99 ? -30.469 8.102 14.203 1 56.22 99 ASN B C 1
ATOM 4293 O O . ASN B 1 99 ? -29.656 7.18 14.281 1 56.22 99 ASN B O 1
ATOM 4297 N N . PRO B 1 100 ? -31.547 8.156 14.703 1 55 100 PRO B N 1
ATOM 4298 C CA . PRO B 1 100 ? -31.969 6.992 15.5 1 55 100 PRO B CA 1
ATOM 4299 C C . PRO B 1 100 ? -31.891 5.688 14.711 1 55 100 PRO B C 1
ATOM 4301 O O . PRO B 1 100 ? -31.797 4.605 15.297 1 55 100 PRO B O 1
ATOM 4304 N N . ASP B 1 101 ? -31.938 5.785 13.461 1 54.94 101 ASP B N 1
ATOM 4305 C CA . ASP B 1 101 ? -31.922 4.594 12.617 1 54.94 101 ASP B CA 1
ATOM 4306 C C . ASP B 1 101 ? -30.5 4.262 12.18 1 54.94 101 ASP B C 1
ATOM 4308 O O . ASP B 1 101 ? -30.297 3.424 11.297 1 54.94 101 ASP B O 1
ATOM 4312 N N . TYR B 1 102 ? -29.75 4.898 12.82 1 51.88 102 TYR B N 1
ATOM 4313 C CA . TYR B 1 102 ? -28.328 4.684 12.508 1 51.88 102 TYR B CA 1
ATOM 4314 C C . TYR B 1 102 ? -27.906 3.271 12.883 1 51.88 102 TYR B C 1
ATOM 4316 O O . TYR B 1 102 ? -28.156 2.807 13.992 1 51.88 102 TYR B O 1
ATOM 4324 N N . VAL B 1 103 ? -27.531 2.455 11.891 1 49.59 103 VAL B N 1
ATOM 4325 C CA . VAL B 1 103 ? -27.031 1.107 12.141 1 49.59 103 VAL B CA 1
ATOM 4326 C C . VAL B 1 103 ? -25.547 1.162 12.469 1 49.59 103 VAL B C 1
ATOM 4328 O O . VAL B 1 103 ? -24.734 1.668 11.68 1 49.59 103 VAL B O 1
ATOM 4331 N N . LEU B 1 104 ? -25.281 0.877 13.727 1 47.69 104 LEU B N 1
ATOM 4332 C CA . LEU B 1 104 ? -23.922 0.842 14.242 1 47.69 104 LEU B CA 1
ATOM 4333 C C . LEU B 1 104 ? -23.047 -0.107 13.422 1 47.69 104 LEU B C 1
ATOM 4335 O O . LEU B 1 104 ? -23.375 -1.287 13.281 1 47.69 104 LEU B O 1
ATOM 4339 N N . THR B 1 105 ? -22.188 0.438 12.711 1 41.78 105 THR B N 1
ATOM 4340 C CA . THR B 1 105 ? -21.266 -0.412 11.961 1 41.78 105 THR B CA 1
ATOM 4341 C C . THR B 1 105 ? -20.078 -0.808 12.828 1 41.78 105 THR B C 1
ATOM 4343 O O . THR B 1 105 ? -19.25 0.04 13.195 1 41.78 105 THR B O 1
ATOM 4346 N N . ILE B 1 106 ? -20.172 -1.872 13.578 1 45.19 106 ILE B N 1
ATOM 4347 C CA . ILE B 1 106 ? -19.094 -2.375 14.414 1 45.19 106 ILE B CA 1
ATOM 4348 C C . ILE B 1 106 ? -18.391 -3.529 13.703 1 45.19 106 ILE B C 1
ATOM 4350 O O . ILE B 1 106 ? -18.969 -4.176 12.828 1 45.19 106 ILE B O 1
ATOM 4354 N N . ALA B 1 107 ? -17.125 -3.656 13.969 1 43.56 107 ALA B N 1
ATOM 4355 C CA . ALA B 1 107 ? -16.359 -4.781 13.43 1 43.56 107 ALA B CA 1
ATOM 4356 C C . ALA B 1 107 ? -17.016 -6.109 13.789 1 43.56 107 ALA B C 1
ATOM 4358 O O . ALA B 1 107 ? -17.469 -6.301 14.914 1 43.56 107 ALA B O 1
ATOM 4359 N N . LYS B 1 108 ? -17.391 -6.938 12.797 1 39.53 108 LYS B N 1
ATOM 4360 C CA . LYS B 1 108 ? -17.984 -8.242 13.055 1 39.53 108 LYS B CA 1
ATOM 4361 C C . LYS B 1 108 ? -17 -9.18 13.734 1 39.53 108 LYS B C 1
ATOM 4363 O O . LYS B 1 108 ? -15.789 -9.094 13.492 1 39.53 108 LYS B O 1
ATOM 4368 N N . PHE B 1 109 ? -17.484 -9.883 14.711 1 37.56 109 PHE B N 1
ATOM 4369 C CA . PHE B 1 109 ? -16.672 -10.883 15.391 1 37.56 109 PHE B CA 1
ATOM 4370 C C . PHE B 1 109 ? -16.109 -11.891 14.398 1 37.56 109 PHE B C 1
ATOM 4372 O O . PHE B 1 109 ? -16.844 -12.422 13.562 1 37.56 109 PHE B O 1
ATOM 4379 N N . MET B 1 110 ? -14.922 -12.023 14.234 1 34.09 110 MET B N 1
ATOM 4380 C CA . MET B 1 110 ? -14.289 -13.109 13.492 1 34.09 110 MET B CA 1
ATOM 4381 C C . MET B 1 110 ? -13.664 -14.125 14.438 1 34.09 110 MET B C 1
ATOM 4383 O O . MET B 1 110 ? -12.922 -13.758 15.352 1 34.09 110 MET B O 1
ATOM 4387 N N . PRO B 1 111 ? -14.219 -15.344 14.539 1 30.94 111 PRO B N 1
ATOM 4388 C CA . PRO B 1 111 ? -13.633 -16.391 15.383 1 30.94 111 PRO B CA 1
ATOM 4389 C C . PRO B 1 111 ? -12.109 -16.453 15.258 1 30.94 111 PRO B C 1
ATOM 4391 O O . PRO B 1 111 ? -11.555 -16.062 14.227 1 30.94 111 PRO B O 1
ATOM 4394 N N . LYS B 1 112 ? -11.5 -16.75 16.547 1 35.72 112 LYS B N 1
ATOM 4395 C CA . LYS B 1 112 ? -10.047 -16.797 16.688 1 35.72 112 LYS B CA 1
ATOM 4396 C C . LYS B 1 112 ? -9.398 -17.438 15.453 1 35.72 112 LYS B C 1
ATOM 4398 O O . LYS B 1 112 ? -8.328 -17.016 15.023 1 35.72 112 LYS B O 1
ATOM 4403 N N . GLU B 1 113 ? -9.938 -18.516 15.062 1 33.5 113 GLU B N 1
ATOM 4404 C CA . GLU B 1 113 ? -9.43 -19.25 13.906 1 33.5 113 GLU B CA 1
ATOM 4405 C C . GLU B 1 113 ? -9.391 -18.375 12.664 1 33.5 113 GLU B C 1
ATOM 4407 O O . GLU B 1 113 ? -8.656 -18.656 11.719 1 33.5 113 GLU B O 1
ATOM 4412 N N . MET B 1 114 ? -10.273 -17.5 12.594 1 28.28 114 MET B N 1
ATOM 4413 C CA . MET B 1 114 ? -10.367 -16.641 11.422 1 28.28 114 MET B CA 1
ATOM 4414 C C . MET B 1 114 ? -9.633 -15.328 11.648 1 28.28 114 MET B C 1
ATOM 4416 O O . MET B 1 114 ? -9.516 -14.508 10.734 1 28.28 114 MET B O 1
ATOM 4420 N N . ARG B 1 115 ? -9.469 -14.859 12.828 1 30.81 115 ARG B N 1
ATOM 4421 C CA . ARG B 1 115 ? -8.805 -13.586 13.086 1 30.81 115 ARG B CA 1
ATOM 4422 C C . ARG B 1 115 ? -7.297 -13.703 12.875 1 30.81 115 ARG B C 1
ATOM 4424 O O . ARG B 1 115 ? -6.652 -14.602 13.422 1 30.81 115 ARG B O 1
ATOM 4431 N N . ALA B 1 116 ? -6.738 -13.312 11.836 1 27.64 116 ALA B N 1
ATOM 4432 C CA . ALA B 1 116 ? -5.289 -13.203 11.719 1 27.64 116 ALA B CA 1
ATOM 4433 C C . ALA B 1 116 ? -4.688 -12.523 12.945 1 27.64 116 ALA B C 1
ATOM 4435 O O . ALA B 1 116 ? -5.207 -11.516 13.422 1 27.64 116 ALA B O 1
ATOM 4436 N N . ARG B 1 117 ? -4.043 -13.32 13.852 1 26.2 117 ARG B N 1
ATOM 4437 C CA . ARG B 1 117 ? -3.328 -12.906 15.055 1 26.2 117 ARG B CA 1
ATOM 4438 C C . ARG B 1 117 ? -2.562 -11.609 14.82 1 26.2 117 ARG B C 1
ATOM 4440 O O . ARG B 1 117 ? -1.534 -11.602 14.141 1 26.2 117 ARG B O 1
ATOM 4447 N N . SER B 1 118 ? -3.092 -10.539 14.508 1 22 118 SER B N 1
ATOM 4448 C CA . SER B 1 118 ? -2.193 -9.398 14.617 1 22 118 SER B CA 1
ATOM 4449 C C . SER B 1 118 ? -1.69 -9.227 16.047 1 22 118 SER B C 1
ATOM 4451 O O . SER B 1 118 ? -2.484 -9.039 16.969 1 22 118 SER B O 1
ATOM 4453 N N . LYS B 1 119 ? -0.794 -10.188 16.438 1 25.59 119 LYS B N 1
ATOM 4454 C CA . LYS B 1 119 ? -0.147 -10.031 17.734 1 25.59 119 LYS B CA 1
ATOM 4455 C C . LYS B 1 119 ? 0.225 -8.57 17.984 1 25.59 119 LYS B C 1
ATOM 4457 O O . LYS B 1 119 ? 0.857 -7.93 17.141 1 25.59 119 LYS B O 1
ATOM 4462 N N . SER B 1 120 ? -0.396 -7.918 18.812 1 22.95 120 SER B N 1
ATOM 4463 C CA . SER B 1 120 ? -0.206 -6.621 19.453 1 22.95 120 SER B CA 1
ATOM 4464 C C . SER B 1 120 ? 1.186 -6.508 20.078 1 22.95 120 SER B C 1
ATOM 4466 O O . SER B 1 120 ? 1.808 -7.52 20.406 1 22.95 120 SER B O 1
ATOM 4468 N N . VAL B 1 121 ? 2.004 -5.445 19.812 1 21.89 121 VAL B N 1
ATOM 4469 C CA . VAL B 1 121 ? 3.203 -4.82 20.359 1 21.89 121 VAL B CA 1
ATOM 4470 C C . VAL B 1 121 ? 3.152 -4.855 21.891 1 21.89 121 VAL B C 1
ATOM 4472 O O . VAL B 1 121 ? 2.229 -4.316 22.5 1 21.89 121 VAL B O 1
ATOM 4475 N N . SER B 1 122 ? 3.65 -5.914 22.406 1 21.34 122 SER B N 1
ATOM 4476 C CA . SER B 1 122 ? 3.854 -5.863 23.844 1 21.34 122 SER B CA 1
ATOM 4477 C C . SER B 1 122 ? 4.484 -4.539 24.266 1 21.34 122 SER B C 1
ATOM 4479 O O . SER B 1 122 ? 4.938 -3.764 23.422 1 21.34 122 SER B O 1
ATOM 4481 N N . LYS B 1 123 ? 5.438 -4.734 25.422 1 20.2 123 LYS B N 1
ATOM 4482 C CA . LYS B 1 123 ? 5.734 -3.838 26.547 1 20.2 123 LYS B CA 1
ATOM 4483 C C . LYS B 1 123 ? 6.746 -2.771 26.125 1 20.2 123 LYS B C 1
ATOM 4485 O O . LYS B 1 123 ? 7.855 -3.092 25.703 1 20.2 123 LYS B O 1
ATOM 4490 N N . SER B 1 124 ? 6.418 -1.674 25.609 1 20.64 124 SER B N 1
ATOM 4491 C CA . SER B 1 124 ? 7.195 -0.441 25.531 1 20.64 124 SER B CA 1
ATOM 4492 C C . SER B 1 124 ? 7.891 -0.131 26.859 1 20.64 124 SER B C 1
ATOM 4494 O O . SER B 1 124 ? 7.258 -0.152 27.906 1 20.64 124 SER B O 1
ATOM 4496 N N . SER B 1 125 ? 8.984 -0.794 27.078 1 20.38 125 SER B N 1
ATOM 4497 C CA . SER B 1 125 ? 9.664 -0.186 28.219 1 20.38 125 SER B CA 1
ATOM 4498 C C . SER B 1 125 ? 9.562 1.335 28.172 1 20.38 125 SER B C 1
ATOM 4500 O O . SER B 1 125 ? 9.945 1.959 27.188 1 20.38 125 SER B O 1
ATOM 4502 N N . ARG B 1 126 ? 8.703 1.774 28.875 1 22.86 126 ARG B N 1
ATOM 4503 C CA . ARG B 1 126 ? 8.336 3.15 29.188 1 22.86 126 ARG B CA 1
ATOM 4504 C C . ARG B 1 126 ? 9.562 3.965 29.594 1 22.86 126 ARG B C 1
ATOM 4506 O O . ARG B 1 126 ? 10.266 3.611 30.531 1 22.86 126 ARG B O 1
ATOM 4513 N N . SER B 1 127 ? 10.516 4.219 28.719 1 21.23 127 SER B N 1
ATOM 4514 C CA . SER B 1 127 ? 11.227 5.352 29.297 1 21.23 127 SER B CA 1
ATOM 4515 C C . SER B 1 127 ? 10.281 6.23 30.109 1 21.23 127 SER B C 1
ATOM 4517 O O . SER B 1 127 ? 9.242 6.66 29.609 1 21.23 127 SER B O 1
ATOM 4519 N N . VAL B 1 128 ? 10.133 5.801 31.281 1 22.34 128 VAL B N 1
ATOM 4520 C CA . VAL B 1 128 ? 9.586 6.641 32.344 1 22.34 128 VAL B CA 1
ATOM 4521 C C . VAL B 1 128 ? 9.969 8.102 32.094 1 22.34 128 VAL B C 1
ATOM 4523 O O . VAL B 1 128 ? 11.125 8.398 31.781 1 22.34 128 VAL B O 1
ATOM 4526 N N . VAL B 1 129 ? 8.992 8.805 31.562 1 24.19 129 VAL B N 1
ATOM 4527 C CA . VAL B 1 129 ? 8.898 10.195 32 1 24.19 129 VAL B CA 1
ATOM 4528 C C . VAL B 1 129 ? 9.578 10.359 33.375 1 24.19 129 VAL B C 1
ATOM 4530 O O . VAL B 1 129 ? 9.148 9.758 34.344 1 24.19 129 VAL B O 1
ATOM 4533 N N . ASP B 1 130 ? 10.906 10.234 33.375 1 25.17 130 ASP B N 1
ATOM 4534 C CA . ASP B 1 130 ? 11.43 10.781 34.625 1 25.17 130 ASP B CA 1
ATOM 4535 C C . ASP B 1 130 ? 10.414 11.711 35.312 1 25.17 130 ASP B C 1
ATOM 4537 O O . ASP B 1 130 ? 9.492 12.203 34.656 1 25.17 130 ASP B O 1
ATOM 4541 N N . GLU B 1 131 ? 10.484 11.758 36.625 1 25.58 131 GLU B N 1
ATOM 4542 C CA . GLU B 1 131 ? 9.789 12.734 37.438 1 25.58 131 GLU B CA 1
ATOM 4543 C C . GLU B 1 131 ? 9.68 14.078 36.75 1 25.58 131 GLU B C 1
ATOM 4545 O O . GLU B 1 131 ? 10.633 14.539 36.125 1 25.58 131 GLU B O 1
ATOM 4550 N N . GLN B 1 132 ? 8.578 14.406 36.281 1 27.92 132 GLN B N 1
ATOM 4551 C CA . GLN B 1 132 ? 8.055 15.742 36.031 1 27.92 132 GLN B CA 1
ATOM 4552 C C . GLN B 1 132 ? 8.797 16.797 36.844 1 27.92 132 GLN B C 1
ATOM 4554 O O . GLN B 1 132 ? 8.492 17 38 1 27.92 132 GLN B O 1
ATOM 4559 N N . GLU B 1 133 ? 10.062 16.656 36.938 1 27.95 133 GLU B N 1
ATOM 4560 C CA . GLU B 1 133 ? 10.375 17.969 37.5 1 27.95 133 GLU B CA 1
ATOM 4561 C C . GLU B 1 133 ? 9.672 19.078 36.719 1 27.95 133 GLU B C 1
ATOM 4563 O O . GLU B 1 133 ? 9.891 19.234 35.531 1 27.95 133 GLU B O 1
ATOM 4568 N N . HIS B 1 134 ? 8.414 19.297 36.906 1 28.28 134 HIS B N 1
ATOM 4569 C CA . HIS B 1 134 ? 7.582 20.469 36.656 1 28.28 134 HIS B CA 1
ATOM 4570 C C . HIS B 1 134 ? 8.43 21.734 36.531 1 28.28 134 HIS B C 1
ATOM 4572 O O . HIS B 1 134 ? 8.711 22.375 37.562 1 28.28 134 HIS B O 1
ATOM 4578 N N . TYR B 1 135 ? 9.562 21.672 36.031 1 28.39 135 TYR B N 1
ATOM 4579 C CA . TYR B 1 135 ? 9.953 23.062 35.875 1 28.39 135 TYR B CA 1
ATOM 4580 C C . TYR B 1 135 ? 8.852 23.875 35.219 1 28.39 135 TYR B C 1
ATOM 4582 O O . TYR B 1 135 ? 8.148 23.359 34.344 1 28.39 135 TYR B O 1
ATOM 4590 N N . LEU B 1 136 ? 8.125 24.766 35.781 1 33.53 136 LEU B N 1
ATOM 4591 C CA . LEU B 1 136 ? 7.141 25.797 35.438 1 33.53 136 LEU B CA 1
ATOM 4592 C C . LEU B 1 136 ? 7.453 26.453 34.125 1 33.53 136 LEU B C 1
ATOM 4594 O O . LEU B 1 136 ? 8.117 27.5 34.062 1 33.53 136 LEU B O 1
ATOM 4598 N N . ILE B 1 137 ? 8.07 25.844 33.156 1 37.41 137 ILE B N 1
ATOM 4599 C CA . ILE B 1 137 ? 8.008 26.625 31.938 1 37.41 137 ILE B CA 1
ATOM 4600 C C . ILE B 1 137 ? 6.551 26.984 31.641 1 37.41 137 ILE B C 1
ATOM 4602 O O . ILE B 1 137 ? 5.68 26.109 31.641 1 37.41 137 ILE B O 1
ATOM 4606 N N . PRO B 1 138 ? 6.152 28.125 31.734 1 47.25 138 PRO B N 1
ATOM 4607 C CA . PRO B 1 138 ? 4.781 28.516 31.391 1 47.25 138 PRO B CA 1
ATOM 4608 C C . PRO B 1 138 ? 4.309 27.891 30.078 1 47.25 138 PRO B C 1
ATOM 4610 O O . PRO B 1 138 ? 5.07 27.828 29.109 1 47.25 138 PRO B O 1
ATOM 4613 N N . GLU B 1 139 ? 3.369 27.047 29.984 1 69 139 GLU B N 1
ATOM 4614 C CA . GLU B 1 139 ? 2.783 26.391 28.812 1 69 139 GLU B CA 1
ATOM 4615 C C . GLU B 1 139 ? 2.426 27.406 27.734 1 69 139 GLU B C 1
ATOM 4617 O O . GLU B 1 139 ? 1.761 28.406 28.016 1 69 139 GLU B O 1
ATOM 4622 N N . PRO B 1 140 ? 3.09 27.375 26.516 1 81.31 140 PRO B N 1
ATOM 4623 C CA . PRO B 1 140 ? 2.775 28.344 25.453 1 81.31 140 PRO B CA 1
ATOM 4624 C C . PRO B 1 140 ? 1.29 28.359 25.094 1 81.31 140 PRO B C 1
ATOM 4626 O O . PRO B 1 140 ? 0.608 27.344 25.219 1 81.31 140 PRO B O 1
ATOM 4629 N N . ARG B 1 141 ? 0.8 29.625 24.891 1 90.75 141 ARG B N 1
ATOM 4630 C CA . ARG B 1 141 ? -0.553 29.766 24.359 1 90.75 141 ARG B CA 1
ATOM 4631 C C . ARG B 1 141 ? -0.606 29.438 22.875 1 90.75 141 ARG B C 1
ATOM 4633 O O . ARG B 1 141 ? 0.19 29.953 22.094 1 90.75 141 ARG B O 1
ATOM 4640 N N . ILE B 1 142 ? -1.531 28.578 22.516 1 96.69 142 ILE B N 1
ATOM 4641 C CA . ILE B 1 142 ? -1.617 28.109 21.141 1 96.69 142 ILE B CA 1
ATOM 4642 C C . ILE B 1 142 ? -2.781 28.797 20.438 1 96.69 142 ILE B C 1
ATOM 4644 O O . ILE B 1 142 ? -3.895 28.844 20.969 1 96.69 142 ILE B O 1
ATOM 4648 N N . GLY B 1 143 ? -2.506 29.453 19.328 1 97.81 143 GLY B N 1
ATOM 4649 C CA . GLY B 1 143 ? -3.518 30.016 18.453 1 97.81 143 GLY B CA 1
ATOM 4650 C C . GLY B 1 143 ? -3.715 29.234 17.172 1 97.81 143 GLY B C 1
ATOM 4651 O O . GLY B 1 143 ? -2.748 28.734 16.578 1 97.81 143 GLY B O 1
ATOM 4652 N N . VAL B 1 144 ? -5.012 29.031 16.75 1 98.38 144 VAL B N 1
ATOM 4653 C CA . VAL B 1 144 ? -5.281 28.266 15.531 1 98.38 144 VAL B CA 1
ATOM 4654 C C . VAL B 1 144 ? -6.184 29.078 14.602 1 98.38 144 VAL B C 1
ATOM 4656 O O . VAL B 1 144 ? -7.246 29.547 15.016 1 98.38 144 VAL B O 1
ATOM 4659 N N . LEU B 1 145 ? -5.68 29.312 13.445 1 98.19 145 LEU B N 1
ATOM 4660 C CA . LEU B 1 145 ? -6.512 29.797 12.352 1 98.19 145 LEU B CA 1
ATOM 4661 C C . LEU B 1 145 ? -7.121 28.641 11.57 1 98.19 145 LEU B C 1
ATOM 4663 O O . LEU B 1 145 ? -6.449 28.016 10.742 1 98.19 145 LEU B O 1
ATOM 4667 N N . ALA B 1 146 ? -8.414 28.422 11.781 1 97.38 146 ALA B N 1
ATOM 4668 C CA . ALA B 1 146 ? -9.055 27.188 11.336 1 97.38 146 ALA B CA 1
ATOM 4669 C C . ALA B 1 146 ? -9.945 27.422 10.125 1 97.38 146 ALA B C 1
ATOM 4671 O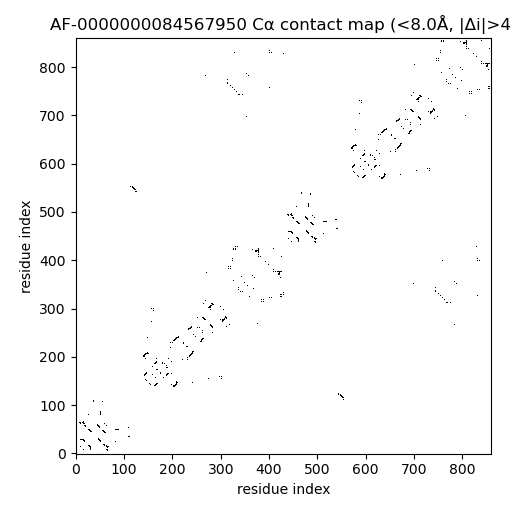 O . ALA B 1 146 ? -10.984 28.078 10.234 1 97.38 146 ALA B O 1
ATOM 4672 N N . GLY B 1 147 ? -9.516 26.844 8.992 1 93.19 147 GLY B N 1
ATOM 4673 C CA . GLY B 1 147 ? -10.328 27.047 7.801 1 93.19 147 GLY B CA 1
ATOM 4674 C C . GLY B 1 147 ? -10.391 25.828 6.902 1 93.19 147 GLY B C 1
ATOM 4675 O O . GLY B 1 147 ? -11.211 25.766 5.984 1 93.19 147 GLY B O 1
ATOM 4676 N N . ASN B 1 148 ? -9.539 24.828 7.168 1 89.5 148 ASN B N 1
ATOM 4677 C CA . ASN B 1 148 ? -9.562 23.672 6.289 1 89.5 148 ASN B CA 1
ATOM 4678 C C . ASN B 1 148 ? -10.156 22.438 6.988 1 89.5 148 ASN B C 1
ATOM 4680 O O . ASN B 1 148 ? -10.555 22.516 8.148 1 89.5 148 ASN B O 1
ATOM 4684 N N . ILE B 1 149 ? -10.227 21.375 6.34 1 85.88 149 ILE B N 1
ATOM 4685 C CA . ILE B 1 149 ? -10.992 20.219 6.777 1 85.88 149 ILE B CA 1
ATOM 4686 C C . ILE B 1 149 ? -10.273 19.547 7.949 1 85.88 149 ILE B C 1
ATOM 4688 O O . ILE B 1 149 ? -10.898 18.812 8.727 1 85.88 149 ILE B O 1
ATOM 4692 N N . ASN B 1 150 ? -9.031 19.75 8.094 1 91.56 150 ASN B N 1
ATOM 4693 C CA . ASN B 1 150 ? -8.25 19.078 9.117 1 91.56 150 ASN B CA 1
ATOM 4694 C C . ASN B 1 150 ? -8.273 19.844 10.438 1 91.56 150 ASN B C 1
ATOM 4696 O O . ASN B 1 150 ? -7.895 19.312 11.484 1 91.56 150 ASN B O 1
ATOM 4700 N N . ALA B 1 151 ? -8.711 21.094 10.414 1 94.69 151 ALA B N 1
ATOM 4701 C CA . ALA B 1 151 ? -8.617 22 11.555 1 94.69 151 ALA B CA 1
ATOM 4702 C C . ALA B 1 151 ? -9.289 21.391 12.789 1 94.69 151 ALA B C 1
ATOM 4704 O O . ALA B 1 151 ? -8.727 21.422 13.883 1 94.69 151 ALA B O 1
ATOM 4705 N N . GLU B 1 152 ? -10.422 20.875 12.562 1 93.81 152 GLU B N 1
ATOM 4706 C CA . GLU B 1 152 ? -11.156 20.297 13.695 1 93.81 152 GLU B CA 1
ATOM 4707 C C . GLU B 1 152 ? -10.344 19.203 14.383 1 93.81 152 GLU B C 1
ATOM 4709 O O . GLU B 1 152 ? -10.18 19.234 15.609 1 93.81 152 GLU B O 1
ATOM 4714 N N . SER B 1 153 ? -9.875 18.266 13.625 1 94.25 153 SER B N 1
ATOM 4715 C CA . SER B 1 153 ? -9.133 17.141 14.172 1 94.25 153 SER B CA 1
ATOM 4716 C C . SER B 1 153 ? -7.832 17.594 14.82 1 94.25 153 SER B C 1
ATOM 4718 O O . SER B 1 153 ? -7.422 17.047 15.852 1 94.25 153 SER B O 1
ATOM 4720 N N . ILE B 1 154 ? -7.215 18.562 14.242 1 96.31 154 ILE B N 1
ATOM 4721 C CA . ILE B 1 154 ? -5.961 19.094 14.773 1 96.31 154 ILE B CA 1
ATOM 4722 C C . ILE B 1 154 ? -6.227 19.781 16.109 1 96.31 154 ILE B C 1
ATOM 4724 O O . ILE B 1 154 ? -5.496 19.562 17.078 1 96.31 154 ILE B O 1
ATOM 4728 N N . ILE B 1 155 ? -7.238 20.641 16.188 1 96.62 155 ILE B N 1
ATOM 4729 C CA . ILE B 1 155 ? -7.59 21.344 17.422 1 96.62 155 ILE B CA 1
ATOM 4730 C C . ILE B 1 155 ? -7.945 20.328 18.516 1 96.62 155 ILE B C 1
ATOM 4732 O O . ILE B 1 155 ? -7.504 20.469 19.656 1 96.62 155 ILE B O 1
ATOM 4736 N N . LYS B 1 156 ? -8.703 19.328 18.125 1 94.75 156 LYS B N 1
ATOM 4737 C CA . LYS B 1 156 ? -9.07 18.281 19.094 1 94.75 156 LYS B CA 1
ATOM 4738 C C . LYS B 1 156 ? -7.836 17.578 19.641 1 94.75 156 LYS B C 1
ATOM 4740 O O . LYS B 1 156 ? -7.766 17.281 20.828 1 94.75 156 LYS B O 1
ATOM 4745 N N . ALA B 1 157 ? -6.914 17.312 18.781 1 94.81 157 ALA B N 1
ATOM 4746 C CA . ALA B 1 157 ? -5.668 16.672 19.203 1 94.81 157 ALA B CA 1
ATOM 4747 C C . ALA B 1 157 ? -4.922 17.547 20.203 1 94.81 157 ALA B C 1
ATOM 4749 O O . ALA B 1 157 ? -4.414 17.062 21.219 1 94.81 157 ALA B O 1
ATOM 4750 N N . LEU B 1 158 ? -4.887 18.812 19.969 1 95.06 158 LEU B N 1
ATOM 4751 C CA . LEU B 1 158 ? -4.188 19.75 20.844 1 95.06 158 LEU B CA 1
ATOM 4752 C C . LEU B 1 158 ? -4.922 19.891 22.172 1 95.06 158 LEU B C 1
ATOM 4754 O O . LEU B 1 158 ? -4.289 19.984 23.219 1 95.06 158 LEU B O 1
ATOM 4758 N N . ILE B 1 159 ? -6.199 19.906 22.094 1 93.94 159 ILE B N 1
ATOM 4759 C CA . ILE B 1 159 ? -7.031 19.984 23.297 1 93.94 159 ILE B CA 1
ATOM 4760 C C . ILE B 1 159 ? -6.785 18.766 24.172 1 93.94 159 ILE B C 1
ATOM 4762 O O . ILE B 1 159 ? -6.711 18.875 25.406 1 93.94 159 ILE B O 1
ATOM 4766 N N . SER B 1 160 ? -6.645 17.641 23.547 1 90.56 160 SER B N 1
ATOM 4767 C CA . SER B 1 160 ? -6.457 16.406 24.297 1 90.56 160 SER B CA 1
ATOM 4768 C C . SER B 1 160 ? -5.164 16.438 25.109 1 90.56 160 SER B C 1
ATOM 4770 O O . SER B 1 160 ? -5.031 15.727 26.094 1 90.56 160 SER B O 1
ATOM 4772 N N . PHE B 1 161 ? -4.273 17.25 24.797 1 90.94 161 PHE B N 1
ATOM 4773 C CA . PHE B 1 161 ? -3.021 17.422 25.516 1 90.94 161 PHE B CA 1
ATOM 4774 C C . PHE B 1 161 ? -3.098 18.625 26.453 1 90.94 161 PHE B C 1
ATOM 4776 O O . PHE B 1 161 ? -2.07 19.125 26.922 1 90.94 161 PHE B O 1
ATOM 4783 N N . LYS B 1 162 ? -4.301 19.188 26.641 1 90.38 162 LYS B N 1
ATOM 4784 C CA . LYS B 1 162 ? -4.648 20.203 27.641 1 90.38 162 LYS B CA 1
ATOM 4785 C C . LYS B 1 162 ? -3.992 21.547 27.312 1 90.38 162 LYS B C 1
ATOM 4787 O O . LYS B 1 162 ? -3.596 22.281 28.203 1 90.38 162 LYS B O 1
ATOM 4792 N N . HIS B 1 163 ? -3.844 21.766 26.078 1 91.69 163 HIS B N 1
ATOM 4793 C CA . HIS B 1 163 ? -3.34 23.078 25.656 1 91.69 163 HIS B CA 1
ATOM 4794 C C . HIS B 1 163 ? -4.422 24.141 25.781 1 91.69 163 HIS B C 1
ATOM 4796 O O . HIS B 1 163 ? -5.594 23.891 25.5 1 91.69 163 HIS B O 1
ATOM 4802 N N . LYS B 1 164 ? -3.977 25.297 26.281 1 90.88 164 LYS B N 1
ATOM 4803 C CA . LYS B 1 164 ? -4.852 26.469 26.219 1 90.88 164 LYS B CA 1
ATOM 4804 C C . LYS B 1 164 ? -4.848 27.078 24.812 1 90.88 164 LYS B C 1
ATOM 4806 O O . LYS B 1 164 ? -3.787 27.422 24.281 1 90.88 164 LYS B O 1
ATOM 4811 N N . MET B 1 165 ? -6.059 27.234 24.312 1 94.19 165 MET B N 1
ATOM 4812 C CA . MET B 1 165 ? -6.074 27.578 22.891 1 94.19 165 MET B CA 1
ATOM 4813 C C . MET B 1 165 ? -6.953 28.797 22.625 1 94.19 165 MET B C 1
ATOM 4815 O O . MET B 1 165 ? -7.887 29.062 23.391 1 94.19 165 MET B O 1
ATOM 4819 N N . THR B 1 166 ? -6.582 29.578 21.656 1 96.69 166 THR B N 1
ATOM 4820 C CA . THR B 1 166 ? -7.418 30.578 21.016 1 96.69 166 THR B CA 1
ATOM 4821 C C . THR B 1 166 ? -7.617 30.25 19.547 1 96.69 166 THR B C 1
ATOM 4823 O O . THR B 1 166 ? -6.672 29.859 18.859 1 96.69 166 THR B O 1
ATOM 4826 N N . ILE B 1 167 ? -8.922 30.344 19.094 1 97.88 167 ILE B N 1
ATOM 4827 C CA . ILE B 1 167 ? -9.148 29.906 17.719 1 97.88 167 ILE B CA 1
ATOM 4828 C C . ILE B 1 167 ? -9.969 30.953 16.969 1 97.88 167 ILE B C 1
ATOM 4830 O O . ILE B 1 167 ? -10.68 31.75 17.594 1 97.88 167 ILE B O 1
ATOM 4834 N N . TRP B 1 168 ? -9.758 31.016 15.695 1 97.88 168 TRP B N 1
ATOM 4835 C CA . TRP B 1 168 ? -10.602 31.719 14.742 1 97.88 168 TRP B CA 1
ATOM 4836 C C . TRP B 1 168 ? -11.055 30.797 13.617 1 97.88 168 TRP B C 1
ATOM 4838 O O . TRP B 1 168 ? -10.273 29.984 13.125 1 97.88 168 TRP B O 1
ATOM 4848 N N . SER B 1 169 ? -12.312 30.844 13.32 1 97.5 169 SER B N 1
ATOM 4849 C CA . SER B 1 169 ? -12.867 30.141 12.172 1 97.5 169 SER B CA 1
ATOM 4850 C C . SER B 1 169 ? -14.094 30.859 11.625 1 97.5 169 SER B C 1
ATOM 4852 O O . SER B 1 169 ? -14.812 31.531 12.375 1 97.5 169 SER B O 1
ATOM 4854 N N . GLU B 1 170 ? -14.266 30.75 10.367 1 94.06 170 GLU B N 1
ATOM 4855 C CA . GLU B 1 170 ? -15.508 31.25 9.789 1 94.06 170 GLU B CA 1
ATOM 4856 C C . GLU B 1 170 ? -16.688 30.344 10.117 1 94.06 170 GLU B C 1
ATOM 4858 O O . GLU B 1 170 ? -17.844 30.766 10.031 1 94.06 170 GLU B O 1
ATOM 4863 N N . SER B 1 171 ? -16.438 29.141 10.453 1 94.31 171 SER B N 1
ATOM 4864 C CA . SER B 1 171 ? -17.469 28.172 10.797 1 94.31 171 SER B CA 1
ATOM 4865 C C . SER B 1 171 ? -17.891 28.297 12.258 1 94.31 171 SER B C 1
ATOM 4867 O O . SER B 1 171 ? -17.172 27.875 13.156 1 94.31 171 SER B O 1
ATOM 4869 N N . GLU B 1 172 ? -19.094 28.75 12.461 1 92.75 172 GLU B N 1
ATOM 4870 C CA . GLU B 1 172 ? -19.625 28.875 13.82 1 92.75 172 GLU B CA 1
ATOM 4871 C C . GLU B 1 172 ? -19.781 27.516 14.469 1 92.75 172 GLU B C 1
ATOM 4873 O O . GLU B 1 172 ? -19.578 27.359 15.68 1 92.75 172 GLU B O 1
ATOM 4878 N N . ALA B 1 173 ? -20.156 26.625 13.664 1 93.56 173 ALA B N 1
ATOM 4879 C CA . ALA B 1 173 ? -20.359 25.266 14.164 1 93.56 173 ALA B CA 1
ATOM 4880 C C . ALA B 1 173 ? -19.047 24.703 14.727 1 93.56 173 ALA B C 1
ATOM 4882 O O . ALA B 1 173 ? -19.047 24.078 15.789 1 93.56 173 ALA B O 1
ATOM 4883 N N . LEU B 1 174 ? -17.984 24.922 14.039 1 95.31 174 LEU B N 1
ATOM 4884 C CA . LEU B 1 174 ? -16.688 24.453 14.5 1 95.31 174 LEU B CA 1
ATOM 4885 C C . LEU B 1 174 ? -16.312 25.109 15.828 1 95.31 174 LEU B C 1
ATOM 4887 O O . LEU B 1 174 ? -15.836 24.422 16.75 1 95.31 174 LEU B O 1
ATOM 4891 N N . CYS B 1 175 ? -16.516 26.375 15.945 1 95.88 175 CYS B N 1
ATOM 4892 C CA . CYS B 1 175 ? -16.172 27.125 17.141 1 95.88 175 CYS B CA 1
ATOM 4893 C C . CYS B 1 175 ? -16.938 26.594 18.359 1 95.88 175 CYS B C 1
ATOM 4895 O O . CYS B 1 175 ? -16.344 26.391 19.422 1 95.88 175 CYS B O 1
ATOM 4897 N N . ILE B 1 176 ? -18.156 26.375 18.141 1 94.62 176 ILE B N 1
ATOM 4898 C CA . ILE B 1 176 ? -19 25.875 19.219 1 94.62 176 ILE B CA 1
ATOM 4899 C C . ILE B 1 176 ? -18.531 24.5 19.641 1 94.62 176 ILE B C 1
ATOM 4901 O O . ILE B 1 176 ? -18.375 24.234 20.844 1 94.62 176 ILE B O 1
ATOM 4905 N N . ASP B 1 177 ? -18.266 23.656 18.688 1 95.12 177 ASP B N 1
ATOM 4906 C CA . ASP B 1 177 ? -17.828 22.297 18.953 1 95.12 177 ASP B CA 1
ATOM 4907 C C . ASP B 1 177 ? -16.5 22.281 19.719 1 95.12 177 ASP B C 1
ATOM 4909 O O . ASP B 1 177 ? -16.328 21.469 20.641 1 95.12 177 ASP B O 1
ATOM 4913 N N . MET B 1 178 ? -15.602 23.141 19.359 1 96.19 178 MET B N 1
ATOM 4914 C CA . MET B 1 178 ? -14.273 23.156 19.969 1 96.19 178 MET B CA 1
ATOM 4915 C C . MET B 1 178 ? -14.344 23.672 21.406 1 96.19 178 MET B C 1
ATOM 4917 O O . MET B 1 178 ? -13.609 23.219 22.266 1 96.19 178 MET B O 1
ATOM 4921 N N . LYS B 1 179 ? -15.18 24.656 21.672 1 94.81 179 LYS B N 1
ATOM 4922 C CA . LYS B 1 179 ? -15.383 25.141 23.031 1 94.81 179 LYS B CA 1
ATOM 4923 C C . LYS B 1 179 ? -15.898 24.016 23.938 1 94.81 179 LYS B C 1
ATOM 4925 O O . LYS B 1 179 ? -15.445 23.875 25.078 1 94.81 179 LYS B O 1
ATOM 4930 N N . GLN B 1 180 ? -16.812 23.344 23.375 1 93.88 180 GLN B N 1
ATOM 4931 C CA . GLN B 1 180 ? -17.375 22.234 24.141 1 93.88 180 GLN B CA 1
ATOM 4932 C C . GLN B 1 180 ? -16.328 21.156 24.406 1 93.88 180 GLN B C 1
ATOM 4934 O O . GLN B 1 180 ? -16.25 20.641 25.516 1 93.88 180 GLN B O 1
ATOM 4939 N N . GLU B 1 181 ? -15.594 20.859 23.344 1 93.62 181 GLU B N 1
ATOM 4940 C CA . GLU B 1 181 ? -14.531 19.875 23.484 1 93.62 181 GLU B CA 1
ATOM 4941 C C . GLU B 1 181 ? -13.523 20.281 24.547 1 93.62 181 GLU B C 1
ATOM 4943 O O . GLU B 1 181 ? -13.062 19.438 25.328 1 93.62 181 GLU B O 1
ATOM 4948 N N . ALA B 1 182 ? -13.172 21.469 24.578 1 93.69 182 ALA B N 1
ATOM 4949 C CA . ALA B 1 182 ? -12.203 21.984 25.547 1 93.69 182 ALA B CA 1
ATOM 4950 C C . ALA B 1 182 ? -12.758 21.906 26.969 1 93.69 182 ALA B C 1
ATOM 4952 O O . ALA B 1 182 ? -12.031 21.562 27.906 1 93.69 182 ALA B O 1
ATOM 4953 N N . ALA B 1 183 ? -13.977 22.234 27.109 1 91.56 183 ALA B N 1
ATOM 4954 C CA . ALA B 1 183 ? -14.625 22.156 28.422 1 91.56 183 ALA B CA 1
ATOM 4955 C C . ALA B 1 183 ? -14.617 20.719 28.938 1 91.56 183 ALA B C 1
ATOM 4957 O O . ALA B 1 183 ? -14.32 20.484 30.125 1 91.56 183 ALA B O 1
ATOM 4958 N N . GLU B 1 184 ? -14.883 19.891 28.094 1 89.56 184 GLU B N 1
ATOM 4959 C CA . GLU B 1 184 ? -14.922 18.484 28.469 1 89.56 184 GLU B CA 1
ATOM 4960 C C . GLU B 1 184 ? -13.531 17.969 28.828 1 89.56 184 GLU B C 1
ATOM 4962 O O . GLU B 1 184 ? -13.398 17.094 29.703 1 89.56 184 GLU B O 1
ATOM 4967 N N . ALA B 1 185 ? -12.562 18.5 28.219 1 89.19 185 ALA B N 1
ATOM 4968 C CA . ALA B 1 185 ? -11.188 18.094 28.484 1 89.19 185 ALA B CA 1
ATOM 4969 C C . ALA B 1 185 ? -10.586 18.906 29.625 1 89.19 185 ALA B C 1
ATOM 4971 O O . ALA B 1 185 ? -9.406 18.766 29.953 1 89.19 185 ALA B O 1
ATOM 4972 N N . HIS B 1 186 ? -11.312 19.766 30.234 1 89.81 186 HIS B N 1
ATOM 4973 C CA . HIS B 1 186 ? -10.898 20.609 31.359 1 89.81 186 HIS B CA 1
ATOM 4974 C C . HIS B 1 186 ? -9.75 21.516 30.969 1 89.81 186 HIS B C 1
ATOM 4976 O O . HIS B 1 186 ? -8.734 21.594 31.672 1 89.81 186 HIS B O 1
ATOM 4982 N N . THR B 1 187 ? -9.836 22.031 29.797 1 91.44 187 THR B N 1
ATOM 4983 C CA . THR B 1 187 ? -8.953 23.094 29.312 1 91.44 187 THR B CA 1
ATOM 4984 C C . THR B 1 187 ? -9.75 24.219 28.688 1 91.44 187 THR B C 1
ATOM 4986 O O . THR B 1 187 ? -10.969 24.297 28.844 1 91.44 187 THR B O 1
ATOM 4989 N N . THR B 1 188 ? -9 25.25 28.188 1 91.25 188 THR B N 1
ATOM 4990 C CA . THR B 1 188 ? -9.711 26.422 27.688 1 91.25 188 THR B CA 1
ATOM 4991 C C . THR B 1 188 ? -9.5 26.578 26.188 1 91.25 188 THR B C 1
ATOM 4993 O O . THR B 1 188 ? -8.406 26.312 25.672 1 91.25 188 THR B O 1
ATOM 4996 N N . CYS B 1 189 ? -10.594 26.922 25.547 1 95.12 189 CYS B N 1
ATOM 4997 C CA . CYS B 1 189 ? -10.578 27.312 24.141 1 95.12 189 CYS B CA 1
ATOM 4998 C C . CYS B 1 189 ? -11.398 28.578 23.906 1 95.12 189 CYS B C 1
ATOM 5000 O O . CYS B 1 189 ? -12.625 28.562 24.031 1 95.12 189 CYS B O 1
ATOM 5002 N N . TYR B 1 190 ? -10.711 29.641 23.656 1 95.94 190 TYR B N 1
ATOM 5003 C CA . TYR B 1 190 ? -11.375 30.922 23.422 1 95.94 190 TYR B CA 1
ATOM 5004 C C . TYR B 1 190 ? -11.5 31.188 21.922 1 95.94 190 TYR B C 1
ATOM 5006 O O . TYR B 1 190 ? -10.555 30.969 21.172 1 95.94 190 TYR B O 1
ATOM 5014 N N . VAL B 1 191 ? -12.688 31.688 21.578 1 96.81 191 VAL B N 1
ATOM 5015 C CA . VAL B 1 191 ? -12.945 32 20.172 1 96.81 191 VAL B CA 1
ATOM 5016 C C . VAL B 1 191 ? -12.891 33.5 19.938 1 96.81 191 VAL B C 1
ATOM 5018 O O . VAL B 1 191 ? -13.539 34.281 20.656 1 96.81 191 VAL B O 1
ATOM 5021 N N . TYR B 1 192 ? -12.117 33.875 18.984 1 96.06 192 TYR B N 1
ATOM 5022 C CA . TYR B 1 192 ? -12.086 35.281 18.578 1 96.06 192 TYR B CA 1
ATOM 5023 C C . TYR B 1 192 ? -12.812 35.5 17.25 1 96.06 192 TYR B C 1
ATOM 5025 O O . TYR B 1 192 ? -12.789 34.625 16.391 1 96.06 192 TYR B O 1
ATOM 5033 N N . LYS B 1 193 ? -13.383 36.625 17.078 1 93.56 193 LYS B N 1
ATOM 5034 C CA . LYS B 1 193 ? -14.07 36.969 15.836 1 93.56 193 LYS B CA 1
ATOM 5035 C C . LYS B 1 193 ? -13.078 37.406 14.758 1 93.56 193 LYS B C 1
ATOM 5037 O O . LYS B 1 193 ? -13.344 37.219 13.57 1 93.56 193 LYS B O 1
ATOM 5042 N N . GLU B 1 194 ? -12.016 37.938 15.266 1 94.25 194 GLU B N 1
ATOM 5043 C CA . GLU B 1 194 ? -11.008 38.406 14.328 1 94.25 194 GLU B CA 1
ATOM 5044 C C . GLU B 1 194 ? -9.719 37.594 14.438 1 94.25 194 GLU B C 1
ATOM 5046 O O . GLU B 1 194 ? -9.211 37.375 15.539 1 94.25 194 GLU B O 1
ATOM 5051 N N . PRO B 1 195 ? -9.195 37.219 13.227 1 95.88 195 PRO B N 1
ATOM 5052 C CA . PRO B 1 195 ? -7.969 36.406 13.25 1 95.88 195 PRO B CA 1
ATOM 5053 C C . PRO B 1 195 ? -6.797 37.156 13.898 1 95.88 195 PRO B C 1
ATOM 5055 O O . PRO B 1 195 ? -5.934 36.531 14.516 1 95.88 195 PRO B O 1
ATOM 5058 N N . ARG B 1 196 ? -6.75 38.469 13.859 1 94.62 196 ARG B N 1
ATOM 5059 C CA . ARG B 1 196 ? -5.664 39.25 14.438 1 94.62 196 ARG B CA 1
ATOM 5060 C C . ARG B 1 196 ? -5.598 39.062 15.945 1 94.62 196 ARG B C 1
ATOM 5062 O O . ARG B 1 196 ? -4.512 39.062 16.531 1 94.62 196 ARG B O 1
ATOM 5069 N N . ASP B 1 197 ? -6.719 38.906 16.547 1 94.56 197 ASP B N 1
ATOM 5070 C CA . ASP B 1 197 ? -6.777 38.75 18 1 94.56 197 ASP B CA 1
ATOM 5071 C C . ASP B 1 197 ? -6.203 37.375 18.422 1 94.56 197 ASP B C 1
ATOM 5073 O O . ASP B 1 197 ? -5.609 37.281 19.484 1 94.56 197 ASP B O 1
ATOM 5077 N N . VAL B 1 198 ? -6.359 36.375 17.578 1 96.69 198 VAL B N 1
ATOM 5078 C CA . VAL B 1 198 ? -5.742 35.062 17.828 1 96.69 198 VAL B CA 1
ATOM 5079 C C . VAL B 1 198 ? -4.223 35.219 17.844 1 96.69 198 VAL B C 1
ATOM 5081 O O . VAL B 1 198 ? -3.553 34.75 18.75 1 96.69 198 VAL B O 1
ATOM 5084 N N . VAL B 1 199 ? -3.732 35.938 16.859 1 95.25 199 VAL B N 1
ATOM 5085 C CA . VAL B 1 199 ? -2.293 36.094 16.688 1 95.25 199 VAL B CA 1
ATOM 5086 C C . VAL B 1 199 ? -1.723 36.938 17.828 1 95.25 199 VAL B C 1
ATOM 5088 O O . VAL B 1 199 ? -0.637 36.625 18.328 1 95.25 199 VAL B O 1
ATOM 5091 N N . ARG B 1 200 ? -2.447 37.875 18.297 1 92.81 200 ARG B N 1
ATOM 5092 C CA . ARG B 1 200 ? -1.987 38.781 19.359 1 92.81 200 ARG B CA 1
ATOM 5093 C C . ARG B 1 200 ? -1.821 38.031 20.672 1 92.81 200 ARG B C 1
ATOM 5095 O O . ARG B 1 200 ? -0.923 38.344 21.453 1 92.81 200 ARG B O 1
ATOM 5102 N N . THR B 1 201 ? -2.561 37.062 20.875 1 92.75 201 THR B N 1
ATOM 5103 C CA . THR B 1 201 ? -2.623 36.438 22.188 1 92.75 201 THR B CA 1
ATOM 5104 C C . THR B 1 201 ? -1.823 35.156 22.219 1 92.75 201 THR B C 1
ATOM 5106 O O . THR B 1 201 ? -1.543 34.594 23.297 1 92.75 201 THR B O 1
ATOM 5109 N N . ALA B 1 202 ? -1.384 34.656 21.109 1 94.88 202 ALA B N 1
ATOM 5110 C CA . ALA B 1 202 ? -0.768 33.344 21.047 1 94.88 202 ALA B CA 1
ATOM 5111 C C . ALA B 1 202 ? 0.75 33.438 20.922 1 94.88 202 ALA B C 1
ATOM 5113 O O . ALA B 1 202 ? 1.266 34.438 20.375 1 94.88 202 ALA B O 1
ATOM 5114 N N . ASP B 1 203 ? 1.441 32.438 21.422 1 95.06 203 ASP B N 1
ATOM 5115 C CA . ASP B 1 203 ? 2.885 32.281 21.25 1 95.06 203 ASP B CA 1
ATOM 5116 C C . ASP B 1 203 ? 3.213 31.438 20.031 1 95.06 203 ASP B C 1
ATOM 5118 O O . ASP B 1 203 ? 4.195 31.703 19.328 1 95.06 203 ASP B O 1
ATOM 5122 N N . ILE B 1 204 ? 2.43 30.422 19.844 1 97.12 204 ILE B N 1
ATOM 5123 C CA . ILE B 1 204 ? 2.529 29.516 18.703 1 97.12 204 ILE B CA 1
ATOM 5124 C C . ILE B 1 204 ? 1.245 29.578 17.891 1 97.12 204 ILE B C 1
ATOM 5126 O O . ILE B 1 204 ? 0.147 29.406 18.422 1 97.12 204 ILE B O 1
ATOM 5130 N N . ILE B 1 205 ? 1.389 29.828 16.609 1 97.81 205 ILE B N 1
ATOM 5131 C CA . ILE B 1 205 ? 0.224 29.984 15.742 1 97.81 205 ILE B CA 1
ATOM 5132 C C . ILE B 1 205 ? 0.201 28.859 14.711 1 97.81 205 ILE B C 1
ATOM 5134 O O . ILE B 1 205 ? 1.173 28.672 13.977 1 97.81 205 ILE B O 1
ATOM 5138 N N . PHE B 1 206 ? -0.884 28.125 14.641 1 98.19 206 PHE B N 1
ATOM 5139 C CA . PHE B 1 206 ? -1.138 27.141 13.594 1 98.19 206 PHE B CA 1
ATOM 5140 C C . PHE B 1 206 ? -2.043 27.719 12.516 1 98.19 206 PHE B C 1
ATOM 5142 O O . PHE B 1 206 ? -3.152 28.156 12.797 1 98.19 206 PHE B O 1
ATOM 5149 N N . SER B 1 207 ? -1.56 27.688 11.32 1 97.81 207 SER B N 1
ATOM 5150 C CA . SER B 1 207 ? -2.346 28.141 10.18 1 97.81 207 SER B CA 1
ATOM 5151 C C . SER B 1 207 ? -2.914 26.969 9.383 1 97.81 207 SER B C 1
ATOM 5153 O O . SER B 1 207 ? -2.172 26.266 8.703 1 97.81 207 SER B O 1
ATOM 5155 N N . LEU B 1 208 ? -4.152 26.719 9.484 1 96.69 208 LEU B N 1
ATOM 5156 C CA . LEU B 1 208 ? -4.895 25.688 8.781 1 96.69 208 LEU B CA 1
ATOM 5157 C C . LEU B 1 208 ? -6 26.297 7.926 1 96.69 208 LEU B C 1
ATOM 5159 O O . LEU B 1 208 ? -7.18 26.203 8.281 1 96.69 208 LEU B O 1
ATOM 5163 N N . LEU B 1 209 ? -5.629 26.781 6.789 1 94.44 209 LEU B N 1
ATOM 5164 C CA . LEU B 1 209 ? -6.586 27.531 5.984 1 94.44 209 LEU B CA 1
ATOM 5165 C C . LEU B 1 209 ? -6.961 26.766 4.723 1 94.44 209 LEU B C 1
ATOM 5167 O O . LEU B 1 209 ? -6.375 25.719 4.438 1 94.44 209 LEU B O 1
ATOM 5171 N N . ALA B 1 210 ? -7.984 27.219 4.047 1 86.06 210 ALA B N 1
ATOM 5172 C CA . ALA B 1 210 ? -8.617 26.453 2.975 1 86.06 210 ALA B CA 1
ATOM 5173 C C . ALA B 1 210 ? -7.77 26.484 1.708 1 86.06 210 ALA B C 1
ATOM 5175 O O . ALA B 1 210 ? -7.859 25.578 0.875 1 86.06 210 ALA B O 1
ATOM 5176 N N . SER B 1 211 ? -7.008 27.594 1.526 1 86.12 211 SER B N 1
ATOM 5177 C CA . SER B 1 211 ? -6.266 27.734 0.278 1 86.12 211 SER B CA 1
ATOM 5178 C C . SER B 1 211 ? -5.031 28.609 0.47 1 86.12 211 SER B C 1
ATOM 5180 O O . SER B 1 211 ? -4.93 29.344 1.453 1 86.12 211 SER B O 1
ATOM 5182 N N . LYS B 1 212 ? -4.18 28.5 -0.545 1 88.5 212 LYS B N 1
ATOM 5183 C CA . LYS B 1 212 ? -3.016 29.375 -0.588 1 88.5 212 LYS B CA 1
ATOM 5184 C C . LYS B 1 212 ? -3.434 30.844 -0.569 1 88.5 212 LYS B C 1
ATOM 5186 O O . LYS B 1 212 ? -2.82 31.656 0.121 1 88.5 212 LYS B O 1
ATOM 5191 N N . ALA B 1 213 ? -4.457 31.141 -1.321 1 90.56 213 ALA B N 1
ATOM 5192 C CA . ALA B 1 213 ? -4.953 32.5 -1.399 1 90.56 213 ALA B CA 1
ATOM 5193 C C . ALA B 1 213 ? -5.398 33 -0.029 1 90.56 213 ALA B C 1
ATOM 5195 O O . ALA B 1 213 ? -5.109 34.156 0.347 1 90.56 213 ALA B O 1
ATOM 5196 N N . GLU B 1 214 ? -6.027 32.188 0.666 1 92.56 214 GLU B N 1
ATOM 5197 C CA . GLU B 1 214 ? -6.48 32.562 2 1 92.56 214 GLU B CA 1
ATOM 5198 C C . GLU B 1 214 ? -5.297 32.719 2.951 1 92.56 214 GLU B C 1
ATOM 5200 O O . GLU B 1 214 ? -5.309 33.625 3.799 1 92.56 214 GLU B O 1
ATOM 5205 N N . ALA B 1 215 ? -4.344 31.922 2.832 1 93.56 215 ALA B N 1
ATOM 5206 C CA . ALA B 1 215 ? -3.148 32.031 3.664 1 93.56 215 ALA B CA 1
ATOM 5207 C C . ALA B 1 215 ? -2.436 33.375 3.439 1 93.56 215 ALA B C 1
ATOM 5209 O O . ALA B 1 215 ? -2.023 34.031 4.398 1 93.56 215 ALA B O 1
ATOM 5210 N N . ILE B 1 216 ? -2.359 33.75 2.197 1 92.06 216 ILE B N 1
ATOM 5211 C CA . ILE B 1 216 ? -1.707 35 1.841 1 92.06 216 ILE B CA 1
ATOM 5212 C C . ILE B 1 216 ? -2.514 36.188 2.389 1 92.06 216 ILE B C 1
ATOM 5214 O O . ILE B 1 216 ? -1.95 37.094 2.982 1 92.06 216 ILE B O 1
ATOM 5218 N N . ARG B 1 217 ? -3.76 36.094 2.221 1 91.94 217 ARG B N 1
ATOM 5219 C CA . ARG B 1 217 ? -4.637 37.125 2.715 1 91.94 217 ARG B CA 1
ATOM 5220 C C . ARG B 1 217 ? -4.535 37.281 4.23 1 91.94 217 ARG B C 1
ATOM 5222 O O . ARG B 1 217 ? -4.531 38.375 4.766 1 91.94 217 ARG B O 1
ATOM 5229 N N . MET B 1 218 ? -4.52 36.188 4.863 1 93 218 MET B N 1
ATOM 5230 C CA . MET B 1 218 ? -4.426 36.188 6.32 1 93 218 MET B CA 1
ATOM 5231 C C . MET B 1 218 ? -3.131 36.844 6.785 1 93 218 MET B C 1
ATOM 5233 O O . MET B 1 218 ? -3.137 37.625 7.734 1 93 218 MET B O 1
ATOM 5237 N N . LEU B 1 219 ? -2.072 36.562 6.168 1 92.62 219 LEU B N 1
ATOM 5238 C CA . LEU B 1 219 ? -0.778 37.125 6.531 1 92.62 219 LEU B CA 1
ATOM 5239 C C . LEU B 1 219 ? -0.771 38.656 6.324 1 92.62 219 LEU B C 1
ATOM 5241 O O . LEU B 1 219 ? -0.141 39.375 7.09 1 92.62 219 LEU B O 1
ATOM 5245 N N . GLU B 1 220 ? -1.416 39.031 5.324 1 89.5 220 GLU B N 1
ATOM 5246 C CA . GLU B 1 220 ? -1.535 40.469 5.094 1 89.5 220 GLU B CA 1
ATOM 5247 C C . GLU B 1 220 ? -2.229 41.156 6.266 1 89.5 220 GLU B C 1
ATOM 5249 O O . GLU B 1 220 ? -1.873 42.281 6.629 1 89.5 220 GLU B O 1
ATOM 5254 N N . LYS B 1 221 ? -3.143 40.5 6.82 1 89.44 221 LYS B N 1
ATOM 5255 C CA . LYS B 1 221 ? -3.871 41.031 7.965 1 89.44 221 LYS B CA 1
ATOM 5256 C C . LYS B 1 221 ? -2.959 41.156 9.18 1 89.44 221 LYS B C 1
ATOM 5258 O O . LYS B 1 221 ? -3.252 41.938 10.102 1 89.44 221 LYS B O 1
ATOM 5263 N N . PHE B 1 222 ? -1.902 40.5 9.156 1 91.5 222 PHE B N 1
ATOM 5264 C CA . PHE B 1 222 ? -1.014 40.5 10.312 1 91.5 222 PHE B CA 1
ATOM 5265 C C . PHE B 1 222 ? 0.145 41.469 10.109 1 91.5 222 PHE B C 1
ATOM 5267 O O . PHE B 1 222 ? 1.087 41.5 10.906 1 91.5 222 PHE B O 1
ATOM 5274 N N . GLY B 1 223 ? 0.113 42.219 9.102 1 79.06 223 GLY B N 1
ATOM 5275 C CA . GLY B 1 223 ? 1.139 43.219 8.836 1 79.06 223 GLY B CA 1
ATOM 5276 C C . GLY B 1 223 ? 2.314 42.656 8.047 1 79.06 223 GLY B C 1
ATOM 5277 O O . GLY B 1 223 ? 3.436 43.156 8.172 1 79.06 223 GLY B O 1
ATOM 5278 N N . TYR B 1 224 ? 2.078 41.688 7.398 1 73.31 224 TYR B N 1
ATOM 5279 C CA . TYR B 1 224 ? 3.102 41 6.625 1 73.31 224 TYR B CA 1
ATOM 5280 C C . TYR B 1 224 ? 3.805 41.938 5.668 1 73.31 224 TYR B C 1
ATOM 5282 O O . TYR B 1 224 ? 5.027 41.875 5.504 1 73.31 224 TYR B O 1
ATOM 5290 N N . LYS B 1 225 ? 3.125 42.875 5.16 1 71.88 225 LYS B N 1
ATOM 5291 C CA . LYS B 1 225 ? 3.729 43.844 4.242 1 71.88 225 LYS B CA 1
ATOM 5292 C C . LYS B 1 225 ? 3.865 45.219 4.895 1 71.88 225 LYS B C 1
ATOM 5294 O O . LYS B 1 225 ? 4.293 46.156 4.25 1 71.88 225 LYS B O 1
ATOM 5299 N N . ASN B 1 226 ? 3.439 45.25 6.152 1 69.56 226 ASN B N 1
ATOM 5300 C CA . ASN B 1 226 ? 3.514 46.5 6.867 1 69.56 226 ASN B CA 1
ATOM 5301 C C . ASN B 1 226 ? 4.23 46.375 8.203 1 69.56 226 ASN B C 1
ATOM 5303 O O . ASN B 1 226 ? 3.709 45.719 9.125 1 69.56 226 ASN B O 1
ATOM 5307 N N . ASP B 1 227 ? 5.371 46.969 8.352 1 66.94 227 ASP B N 1
ATOM 5308 C CA . ASP B 1 227 ? 6.234 46.812 9.516 1 66.94 227 ASP B CA 1
ATOM 5309 C C . ASP B 1 227 ? 5.57 47.375 10.773 1 66.94 227 ASP B C 1
ATOM 5311 O O . ASP B 1 227 ? 5.777 46.844 11.867 1 66.94 227 ASP B O 1
ATOM 5315 N N . ASN B 1 228 ? 4.801 48.25 10.562 1 63.75 228 ASN B N 1
ATOM 5316 C CA . ASN B 1 228 ? 4.277 48.969 11.734 1 63.75 228 ASN B CA 1
ATOM 5317 C C . ASN B 1 228 ? 3.164 48.156 12.4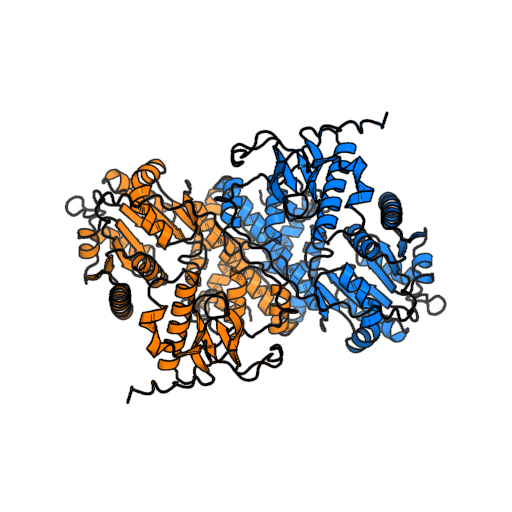14 1 63.75 228 ASN B C 1
ATOM 5319 O O . ASN B 1 228 ? 2.846 48.406 13.578 1 63.75 228 ASN B O 1
ATOM 5323 N N . ASP B 1 229 ? 2.684 47.25 11.844 1 71.38 229 ASP B N 1
ATOM 5324 C CA . ASP B 1 229 ? 1.559 46.5 12.391 1 71.38 229 ASP B CA 1
ATOM 5325 C C . ASP B 1 229 ? 1.843 45 12.375 1 71.38 229 ASP B C 1
ATOM 5327 O O . ASP B 1 229 ? 0.922 44.188 12.258 1 71.38 229 ASP B O 1
ATOM 5331 N N . TYR B 1 230 ? 3.057 44.812 12.586 1 81.19 230 TYR B N 1
ATOM 5332 C CA . TYR B 1 230 ? 3.449 43.406 12.477 1 81.19 230 TYR B CA 1
ATOM 5333 C C . TYR B 1 230 ? 3.238 42.656 13.797 1 81.19 230 TYR B C 1
ATOM 5335 O O . TYR B 1 230 ? 3.803 43.062 14.828 1 81.19 230 TYR B O 1
ATOM 5343 N N . LEU B 1 231 ? 2.451 41.656 13.797 1 88.5 231 LEU B N 1
ATOM 5344 C CA . LEU B 1 231 ? 1.965 41 15.016 1 88.5 231 LEU B CA 1
ATOM 5345 C C . LEU B 1 231 ? 2.754 39.75 15.312 1 88.5 231 LEU B C 1
ATOM 5347 O O . LEU B 1 231 ? 2.686 39.219 16.422 1 88.5 231 LEU B O 1
ATOM 5351 N N . LEU B 1 232 ? 3.611 39.344 14.398 1 92.12 232 LEU B N 1
ATOM 5352 C CA . LEU B 1 232 ? 4.117 37.969 14.484 1 92.12 232 LEU B CA 1
ATOM 5353 C C . LEU B 1 232 ? 5.527 37.969 15.07 1 92.12 232 LEU B C 1
ATOM 5355 O O . LEU B 1 232 ? 6.059 36.875 15.383 1 92.12 232 LEU B O 1
ATOM 5359 N N . SER B 1 233 ? 6.141 39.094 15.328 1 91.31 233 SER B N 1
ATOM 5360 C CA . SER B 1 233 ? 7.523 39.156 15.797 1 91.31 233 SER B CA 1
ATOM 5361 C C . SER B 1 233 ? 7.688 38.375 17.109 1 91.31 233 SER B C 1
ATOM 5363 O O . SER B 1 233 ? 6.898 38.531 18.031 1 91.31 233 SER B O 1
ATOM 5365 N N . GLY B 1 234 ? 8.688 37.438 17.062 1 92.19 234 GLY B N 1
ATOM 5366 C CA . GLY B 1 234 ? 9.016 36.688 18.281 1 92.19 234 GLY B CA 1
ATOM 5367 C C . GLY B 1 234 ? 8.18 35.438 18.453 1 92.19 234 GLY B C 1
ATOM 5368 O O . GLY B 1 234 ? 8.391 34.656 19.391 1 92.19 234 GLY B O 1
ATOM 5369 N N . LYS B 1 235 ? 7.297 35.219 17.562 1 94.94 235 LYS B N 1
ATOM 5370 C CA . LYS B 1 235 ? 6.379 34.094 17.688 1 94.94 235 LYS B CA 1
ATOM 5371 C C . LYS B 1 235 ? 6.793 32.969 16.781 1 94.94 235 LYS B C 1
ATOM 5373 O O . LYS B 1 235 ? 7.684 33.125 15.938 1 94.94 235 LYS B O 1
ATOM 5378 N N . ILE B 1 236 ? 6.234 31.766 17.047 1 96.62 236 ILE B N 1
ATOM 5379 C CA . ILE B 1 236 ? 6.387 30.625 16.172 1 96.62 236 ILE B CA 1
ATOM 5380 C C . ILE B 1 236 ? 5.152 30.484 15.281 1 96.62 236 ILE B C 1
ATOM 5382 O O . ILE B 1 236 ? 4.023 30.438 15.773 1 96.62 236 ILE B O 1
ATOM 5386 N N . TYR B 1 237 ? 5.375 30.547 14.008 1 97 237 TYR B N 1
ATOM 5387 C CA . TYR B 1 237 ? 4.301 30.391 13.031 1 97 237 TYR B CA 1
ATOM 5388 C C . TYR B 1 237 ? 4.414 29.062 12.297 1 97 237 TYR B C 1
ATOM 5390 O O . TYR B 1 237 ? 5.402 28.812 11.609 1 97 237 TYR B O 1
ATOM 5398 N N . ILE B 1 238 ? 3.387 28.219 12.43 1 97.19 238 ILE B N 1
ATOM 5399 C CA . ILE B 1 238 ? 3.367 26.891 11.82 1 97.19 238 ILE B CA 1
ATOM 5400 C C . ILE B 1 238 ? 2.348 26.875 10.68 1 97.19 238 ILE B C 1
ATOM 5402 O O . ILE B 1 238 ? 1.139 26.906 10.922 1 97.19 238 ILE B O 1
ATOM 5406 N N . GLU B 1 239 ? 2.861 26.75 9.469 1 95.81 239 GLU B N 1
ATOM 5407 C CA . GLU B 1 239 ? 2.01 26.656 8.289 1 95.81 239 GLU B CA 1
ATOM 5408 C C . GLU B 1 239 ? 1.607 25.203 8.008 1 95.81 239 GLU B C 1
ATOM 5410 O O . GLU B 1 239 ? 2.467 24.359 7.781 1 95.81 239 GLU B O 1
ATOM 5415 N N . MET B 1 240 ? 0.304 24.922 8.023 1 94.38 240 MET B N 1
ATOM 5416 C CA . MET B 1 240 ? -0.216 23.594 7.715 1 94.38 240 MET B CA 1
ATOM 5417 C C . MET B 1 240 ? -1.195 23.656 6.547 1 94.38 240 MET B C 1
ATOM 5419 O O . MET B 1 240 ? -1.817 22.641 6.207 1 94.38 240 MET B O 1
ATOM 5423 N N . THR B 1 241 ? -1.312 24.844 5.992 1 91.12 241 THR B N 1
ATOM 5424 C CA . THR B 1 241 ? -2.057 25.016 4.75 1 91.12 241 THR B CA 1
ATOM 5425 C C . THR B 1 241 ? -1.24 24.547 3.555 1 91.12 241 THR B C 1
ATOM 5427 O O . THR B 1 241 ? -0.009 24.625 3.566 1 91.12 241 THR B O 1
ATOM 5430 N N . THR B 1 242 ? -1.979 24 2.602 1 83.31 242 THR B N 1
ATOM 5431 C CA . THR B 1 242 ? -1.292 23.594 1.381 1 83.31 242 THR B CA 1
ATOM 5432 C C . THR B 1 242 ? -0.873 24.812 0.562 1 83.31 242 THR B C 1
ATOM 5434 O O . THR B 1 242 ? -1.722 25.547 0.05 1 83.31 242 THR B O 1
ATOM 5437 N N . ILE B 1 243 ? 0.444 25.031 0.47 1 84.81 243 ILE B N 1
ATOM 5438 C CA . ILE B 1 243 ? 0.959 26.156 -0.296 1 84.81 243 ILE B CA 1
ATOM 5439 C C . ILE B 1 243 ? 2.033 25.672 -1.268 1 84.81 243 ILE B C 1
ATOM 5441 O O . ILE B 1 243 ? 2.486 24.531 -1.185 1 84.81 243 ILE B O 1
ATOM 5445 N N . ASP B 1 244 ? 2.393 26.469 -2.266 1 79.56 244 ASP B N 1
ATOM 5446 C CA . ASP B 1 244 ? 3.416 26.094 -3.234 1 79.56 244 ASP B CA 1
ATOM 5447 C C . ASP B 1 244 ? 4.809 26.469 -2.736 1 79.56 244 ASP B C 1
ATOM 5449 O O . ASP B 1 244 ? 4.953 27.141 -1.716 1 79.56 244 ASP B O 1
ATOM 5453 N N . ARG B 1 245 ? 5.801 26.016 -3.459 1 78.06 245 ARG B N 1
ATOM 5454 C CA . ARG B 1 245 ? 7.199 26.188 -3.086 1 78.06 245 ARG B CA 1
ATOM 5455 C C . ARG B 1 245 ? 7.578 27.672 -3.041 1 78.06 245 ARG B C 1
ATOM 5457 O O . ARG B 1 245 ? 8.32 28.094 -2.156 1 78.06 245 ARG B O 1
ATOM 5464 N N . GLU B 1 246 ? 7.094 28.406 -3.992 1 84 246 GLU B N 1
ATOM 5465 C CA . GLU B 1 246 ? 7.402 29.828 -4.07 1 84 246 GLU B CA 1
ATOM 5466 C C . GLU B 1 246 ? 6.898 30.562 -2.838 1 84 246 GLU B C 1
ATOM 5468 O O . GLU B 1 246 ? 7.621 31.375 -2.26 1 84 246 GLU B O 1
ATOM 5473 N N . THR B 1 247 ? 5.703 30.25 -2.508 1 86.44 247 THR B N 1
ATOM 5474 C CA . THR B 1 247 ? 5.109 30.875 -1.33 1 86.44 247 THR B CA 1
ATOM 5475 C C . THR B 1 247 ? 5.855 30.469 -0.066 1 86.44 247 THR B C 1
ATOM 5477 O O . THR B 1 247 ? 6.109 31.297 0.812 1 86.44 247 THR B O 1
ATOM 5480 N N . SER B 1 248 ? 6.164 29.219 0.038 1 87.5 248 SER B N 1
ATOM 5481 C CA . SER B 1 248 ? 6.91 28.688 1.179 1 87.5 248 SER B CA 1
ATOM 5482 C C . SER B 1 248 ? 8.25 29.406 1.342 1 87.5 248 SER B C 1
ATOM 5484 O O . SER B 1 248 ? 8.602 29.828 2.443 1 87.5 248 SER B O 1
ATOM 5486 N N . SER B 1 249 ? 8.961 29.547 0.275 1 86.38 249 SER B N 1
ATOM 5487 C CA . SER B 1 249 ? 10.266 30.203 0.295 1 86.38 249 SER B CA 1
ATOM 5488 C C . SER B 1 249 ? 10.148 31.672 0.648 1 86.38 249 SER B C 1
ATOM 5490 O O . SER B 1 249 ? 10.984 32.219 1.38 1 86.38 249 SER B O 1
ATOM 5492 N N . ALA B 1 250 ? 9.18 32.281 0.089 1 89.44 250 ALA B N 1
ATOM 5493 C CA . ALA B 1 250 ? 8.945 33.688 0.375 1 89.44 250 ALA B CA 1
ATOM 5494 C C . ALA B 1 250 ? 8.633 33.906 1.852 1 89.44 250 ALA B C 1
ATOM 5496 O O . ALA B 1 250 ? 9.148 34.844 2.477 1 89.44 250 ALA B O 1
ATOM 5497 N N . ASN B 1 251 ? 7.777 33.094 2.377 1 91.25 251 ASN B N 1
ATOM 5498 C CA . ASN B 1 251 ? 7.438 33.188 3.793 1 91.25 251 ASN B CA 1
ATOM 5499 C C . ASN B 1 251 ? 8.672 33 4.676 1 91.25 251 ASN B C 1
ATOM 5501 O O . ASN B 1 251 ? 8.875 33.75 5.625 1 91.25 251 ASN B O 1
ATOM 5505 N N . ALA B 1 252 ? 9.438 31.984 4.383 1 89.94 252 ALA B N 1
ATOM 5506 C CA . ALA B 1 252 ? 10.633 31.703 5.172 1 89.94 252 ALA B CA 1
ATOM 5507 C C . ALA B 1 252 ? 11.562 32.906 5.219 1 89.94 252 ALA B C 1
ATOM 5509 O O . ALA B 1 252 ? 12.102 33.25 6.277 1 89.94 252 ALA B O 1
ATOM 5510 N N . LYS B 1 253 ? 11.758 33.562 4.086 1 89.38 253 LYS B N 1
ATOM 5511 C CA . LYS B 1 253 ? 12.633 34.719 3.986 1 89.38 253 LYS B CA 1
ATOM 5512 C C . LYS B 1 253 ? 12.078 35.906 4.773 1 89.38 253 LYS B C 1
ATOM 5514 O O . LYS B 1 253 ? 12.789 36.5 5.566 1 89.38 253 LYS B O 1
ATOM 5519 N N . ILE B 1 254 ? 10.859 36.188 4.578 1 89.38 254 ILE B N 1
ATOM 5520 C CA . ILE B 1 254 ? 10.227 37.344 5.195 1 89.38 254 ILE B CA 1
ATOM 5521 C C . ILE B 1 254 ? 10.148 37.156 6.707 1 89.38 254 ILE B C 1
ATOM 5523 O O . ILE B 1 254 ? 10.453 38.062 7.477 1 89.38 254 ILE B O 1
ATOM 5527 N N . PHE B 1 255 ? 9.758 36 7.152 1 92.19 255 PHE B N 1
ATOM 5528 C CA . PHE B 1 255 ? 9.625 35.688 8.57 1 92.19 255 PHE B CA 1
ATOM 5529 C C . PHE B 1 255 ? 10.977 35.75 9.273 1 92.19 255 PHE B C 1
ATOM 5531 O O . PHE B 1 255 ? 11.094 36.25 10.383 1 92.19 255 PHE B O 1
ATOM 5538 N N . SER B 1 256 ? 11.906 35.188 8.586 1 89 256 SER B N 1
ATOM 5539 C CA . SER B 1 256 ? 13.25 35.25 9.148 1 89 256 SER B CA 1
ATOM 5540 C C . SER B 1 256 ? 13.695 36.719 9.352 1 89 256 SER B C 1
ATOM 5542 O O . SER B 1 256 ? 14.258 37.062 10.398 1 89 256 SER B O 1
ATOM 5544 N N . ALA B 1 257 ? 13.438 37.531 8.406 1 88.12 257 ALA B N 1
ATOM 5545 C CA . ALA B 1 257 ? 13.828 38.938 8.453 1 88.12 257 ALA B CA 1
ATOM 5546 C C . ALA B 1 257 ? 13.07 39.688 9.555 1 88.12 257 ALA B C 1
ATOM 5548 O O . ALA B 1 257 ? 13.586 40.656 10.125 1 88.12 257 ALA B O 1
ATOM 5549 N N . LYS B 1 258 ? 11.984 39.219 9.898 1 89.94 258 LYS B N 1
ATOM 5550 C CA . LYS B 1 258 ? 11.133 39.938 10.844 1 89.94 258 LYS B CA 1
ATOM 5551 C C . LYS B 1 258 ? 11.156 39.25 12.211 1 89.94 258 LYS B C 1
ATOM 5553 O O . LYS B 1 258 ? 10.344 39.562 13.078 1 89.94 258 LYS B O 1
ATOM 5558 N N . GLY B 1 259 ? 11.961 38.25 12.375 1 90.38 259 GLY B N 1
ATOM 5559 C CA . GLY B 1 259 ? 12.164 37.625 13.672 1 90.38 259 GLY B CA 1
ATOM 5560 C C . GLY B 1 259 ? 11.086 36.625 14.023 1 90.38 259 GLY B C 1
ATOM 5561 O O . GLY B 1 259 ? 10.742 36.438 15.195 1 90.38 259 GLY B O 1
ATOM 5562 N N . VAL B 1 260 ? 10.438 36.062 13.117 1 93.88 260 VAL B N 1
ATOM 5563 C CA . VAL B 1 260 ? 9.438 35.031 13.305 1 93.88 260 VAL B CA 1
ATOM 5564 C C . VAL B 1 260 ? 10.062 33.656 13.055 1 93.88 260 VAL B C 1
ATOM 5566 O O . VAL B 1 260 ? 10.852 33.5 12.125 1 93.88 260 VAL B O 1
ATOM 5569 N N . THR B 1 261 ? 9.852 32.719 13.977 1 95.5 261 THR B N 1
ATOM 5570 C CA . THR B 1 261 ? 10.234 31.344 13.719 1 95.5 261 THR B CA 1
ATOM 5571 C C . THR B 1 261 ? 9.188 30.641 12.867 1 95.5 261 THR B C 1
ATOM 5573 O O . THR B 1 261 ? 8.023 30.531 13.273 1 95.5 261 THR B O 1
ATOM 5576 N N . TYR B 1 262 ? 9.648 30.188 11.711 1 95.5 262 TYR B N 1
ATOM 5577 C CA . TYR B 1 262 ? 8.711 29.672 10.727 1 95.5 262 TYR B CA 1
ATOM 5578 C C . TYR B 1 262 ? 8.922 28.172 10.5 1 95.5 262 TYR B C 1
ATOM 5580 O O . TYR B 1 262 ? 10.039 27.734 10.211 1 95.5 262 TYR B O 1
ATOM 5588 N N . PHE B 1 263 ? 7.773 27.406 10.648 1 95.75 263 PHE B N 1
ATOM 5589 C CA . PHE B 1 263 ? 7.797 25.984 10.312 1 95.75 263 PHE B CA 1
ATOM 5590 C C . PHE B 1 263 ? 6.613 25.609 9.43 1 95.75 263 PHE B C 1
ATOM 5592 O O . PHE B 1 263 ? 5.609 26.328 9.398 1 95.75 263 PHE B O 1
ATOM 5599 N N . GLU B 1 264 ? 6.773 24.562 8.672 1 94.31 264 GLU B N 1
ATOM 5600 C CA . GLU B 1 264 ? 5.688 23.891 7.965 1 94.31 264 GLU B CA 1
ATOM 5601 C C . GLU B 1 264 ? 5.492 22.469 8.469 1 94.31 264 GLU B C 1
ATOM 5603 O O . GLU B 1 264 ? 6.449 21.688 8.539 1 94.31 264 GLU B O 1
ATOM 5608 N N . PHE B 1 265 ? 4.289 22.234 8.867 1 95 265 PHE B N 1
ATOM 5609 C CA . PHE B 1 265 ? 3.961 20.875 9.32 1 95 265 PHE B CA 1
ATOM 5610 C C . PHE B 1 265 ? 3.033 20.188 8.336 1 95 265 PHE B C 1
ATOM 5612 O O . PHE B 1 265 ? 2.168 20.828 7.73 1 95 265 PHE B O 1
ATOM 5619 N N . MET B 1 266 ? 3.256 18.922 8.172 1 92.12 266 MET B N 1
ATOM 5620 C CA . MET B 1 266 ? 2.346 18.078 7.402 1 92.12 266 MET B CA 1
ATOM 5621 C C . MET B 1 266 ? 2.125 16.734 8.102 1 92.12 266 MET B C 1
ATOM 5623 O O . MET B 1 266 ? 3.072 16.125 8.602 1 92.12 266 MET B O 1
ATOM 5627 N N . ILE B 1 267 ? 0.967 16.438 8.258 1 90.69 267 ILE B N 1
ATOM 5628 C CA . ILE B 1 267 ? 0.641 15.109 8.766 1 90.69 267 ILE B CA 1
ATOM 5629 C C . ILE B 1 267 ? 0.357 14.164 7.602 1 90.69 267 ILE B C 1
ATOM 5631 O O . ILE B 1 267 ? -0.53 14.422 6.785 1 90.69 267 ILE B O 1
ATOM 5635 N N . ASP B 1 268 ? 1.134 13.133 7.52 1 87.38 268 ASP B N 1
ATOM 5636 C CA . ASP B 1 268 ? 0.938 12.156 6.445 1 87.38 268 ASP B CA 1
ATOM 5637 C C . ASP B 1 268 ? -0.284 11.281 6.715 1 87.38 268 ASP B C 1
ATOM 5639 O O . ASP B 1 268 ? -0.39 10.664 7.777 1 87.38 268 ASP B O 1
ATOM 5643 N N . GLY B 1 269 ? -1.169 11.234 5.773 1 84.88 269 GLY B N 1
ATOM 5644 C CA . GLY B 1 269 ? -2.385 10.453 5.93 1 84.88 269 GLY B CA 1
ATOM 5645 C C . GLY B 1 269 ? -3.648 11.273 5.754 1 84.88 269 GLY B C 1
ATOM 5646 O O . GLY B 1 269 ? -3.693 12.188 4.934 1 84.88 269 GLY B O 1
ATOM 5647 N N . THR B 1 270 ? -4.699 10.812 6.453 1 86.38 270 THR B N 1
ATOM 5648 C CA . THR B 1 270 ? -5.996 11.477 6.434 1 86.38 270 THR B CA 1
ATOM 5649 C C . THR B 1 270 ? -6.352 12.008 7.816 1 86.38 270 THR B C 1
ATOM 5651 O O . THR B 1 270 ? -5.523 11.984 8.727 1 86.38 270 THR B O 1
ATOM 5654 N N . LYS B 1 271 ? -7.52 12.617 7.828 1 86.5 271 LYS B N 1
ATOM 5655 C CA . LYS B 1 271 ? -8.039 13.141 9.086 1 86.5 271 LYS B CA 1
ATOM 5656 C C . LYS B 1 271 ? -7.945 12.102 10.195 1 86.5 271 LYS B C 1
ATOM 5658 O O . LYS B 1 271 ? -7.652 12.43 11.344 1 86.5 271 LYS B O 1
ATOM 5663 N N . GLN B 1 272 ? -8.094 10.883 9.859 1 83.69 272 GLN B N 1
ATOM 5664 C CA . GLN B 1 272 ? -8.125 9.797 10.836 1 83.69 272 GLN B CA 1
ATOM 5665 C C . GLN B 1 272 ? -6.723 9.5 11.367 1 83.69 272 GLN B C 1
ATOM 5667 O O . GLN B 1 272 ? -6.57 8.859 12.406 1 83.69 272 GLN B O 1
ATOM 5672 N N . ASP B 1 273 ? -5.773 10.008 10.664 1 89 273 ASP B N 1
ATOM 5673 C CA . ASP B 1 273 ? -4.398 9.688 11.039 1 89 273 ASP B CA 1
ATOM 5674 C C . ASP B 1 273 ? -3.828 10.734 11.984 1 89 273 ASP B C 1
ATOM 5676 O O . ASP B 1 273 ? -2.748 10.547 12.547 1 89 273 ASP B O 1
ATOM 5680 N N . ILE B 1 274 ? -4.535 11.82 12.188 1 90.88 274 ILE B N 1
ATOM 5681 C CA . ILE B 1 274 ? -4.086 12.859 13.109 1 90.88 274 ILE B CA 1
ATOM 5682 C C . ILE B 1 274 ? -3.99 12.289 14.523 1 90.88 274 ILE B C 1
ATOM 5684 O O . ILE B 1 274 ? -4.926 11.648 15.008 1 90.88 274 ILE B O 1
ATOM 5688 N N . GLY B 1 275 ? -2.859 12.43 15.117 1 89.69 275 GLY B N 1
ATOM 5689 C CA . GLY B 1 275 ? -2.609 11.875 16.438 1 89.69 275 GLY B CA 1
ATOM 5690 C C . GLY B 1 275 ? -1.96 10.508 16.406 1 89.69 275 GLY B C 1
ATOM 5691 O O . GLY B 1 275 ? -1.392 10.055 17.406 1 89.69 275 GLY B O 1
ATOM 5692 N N . LYS B 1 276 ? -1.98 9.875 15.227 1 85.56 276 LYS B N 1
ATOM 5693 C CA . LYS B 1 276 ? -1.536 8.484 15.156 1 85.56 276 LYS B CA 1
ATOM 5694 C C . LYS B 1 276 ? -0.437 8.32 14.109 1 85.56 276 LYS B C 1
ATOM 5696 O O . LYS B 1 276 ? 0.257 7.297 14.086 1 85.56 276 LYS B O 1
ATOM 5701 N N . GLY B 1 277 ? -0.254 9.289 13.359 1 86.25 277 GLY B N 1
ATOM 5702 C CA . GLY B 1 277 ? 0.631 9.125 12.219 1 86.25 277 GLY B CA 1
ATOM 5703 C C . GLY B 1 277 ? 1.943 9.867 12.367 1 86.25 277 GLY B C 1
ATOM 5704 O O . GLY B 1 277 ? 2.422 10.078 13.484 1 86.25 277 GLY B O 1
ATOM 5705 N N . LEU B 1 278 ? 2.535 10.086 11.164 1 88.19 278 LEU B N 1
ATOM 5706 C CA . LEU B 1 278 ? 3.822 10.766 11.062 1 88.19 278 LEU B CA 1
ATOM 5707 C C . LEU B 1 278 ? 3.635 12.258 10.805 1 88.19 278 LEU B C 1
ATOM 5709 O O . LEU B 1 278 ? 2.877 12.641 9.906 1 88.19 278 LEU B O 1
ATOM 5713 N N . VAL B 1 279 ? 4.297 13.07 11.625 1 92.94 279 VAL B N 1
ATOM 5714 C CA . VAL B 1 279 ? 4.324 14.508 11.398 1 92.94 279 VAL B CA 1
ATOM 5715 C C . VAL B 1 279 ? 5.641 14.898 10.727 1 92.94 279 VAL B C 1
ATOM 5717 O O . VAL B 1 279 ? 6.719 14.617 11.25 1 92.94 279 VAL B O 1
ATOM 5720 N N . LEU B 1 280 ? 5.512 15.523 9.578 1 91.81 280 LEU B N 1
ATOM 5721 C CA . LEU B 1 280 ? 6.684 16.062 8.906 1 91.81 280 LEU B CA 1
ATOM 5722 C C . LEU B 1 280 ? 6.855 17.547 9.211 1 91.81 280 LEU B C 1
ATOM 5724 O O . LEU B 1 280 ? 5.891 18.312 9.133 1 91.81 280 LEU B O 1
ATOM 5728 N N . VAL B 1 281 ? 8.086 17.891 9.594 1 93.69 281 VAL B N 1
ATOM 5729 C CA . VAL B 1 281 ? 8.383 19.266 9.977 1 93.69 281 VAL B CA 1
ATOM 5730 C C . VAL B 1 281 ? 9.391 19.875 9 1 93.69 281 VAL B C 1
ATOM 5732 O O . VAL B 1 281 ? 10.5 19.344 8.836 1 93.69 281 VAL B O 1
ATOM 5735 N N . GLY B 1 282 ? 8.969 20.906 8.328 1 91.06 282 GLY B N 1
ATOM 5736 C CA . GLY B 1 282 ? 9.867 21.672 7.469 1 91.06 282 GLY B CA 1
ATOM 5737 C C . GLY B 1 282 ? 10.242 23.016 8.047 1 91.06 282 GLY B C 1
ATOM 5738 O O . GLY B 1 282 ? 9.461 23.625 8.789 1 91.06 282 GLY B O 1
ATOM 5739 N N . GLY B 1 283 ? 11.469 23.531 7.699 1 90.19 283 GLY B N 1
ATOM 5740 C CA . GLY B 1 283 ? 11.938 24.828 8.172 1 90.19 283 GLY B CA 1
ATOM 5741 C C . GLY B 1 283 ? 13.438 24.859 8.406 1 90.19 283 GLY B C 1
ATOM 5742 O O . GLY B 1 283 ? 14.195 24.188 7.699 1 90.19 283 GLY B O 1
ATOM 5743 N N . ASN B 1 284 ? 13.797 25.75 9.234 1 88 284 ASN B N 1
ATOM 5744 C CA . ASN B 1 284 ? 15.203 25.875 9.594 1 88 284 ASN B CA 1
ATOM 5745 C C . ASN B 1 284 ? 15.586 24.922 10.719 1 88 284 ASN B C 1
ATOM 5747 O O . ASN B 1 284 ? 15 24.969 11.805 1 88 284 ASN B O 1
ATOM 5751 N N . CYS B 1 285 ? 16.578 24.125 10.398 1 87.38 285 CYS B N 1
ATOM 5752 C CA . CYS B 1 285 ? 16.984 23.062 11.32 1 87.38 285 CYS B CA 1
ATOM 5753 C C . CYS B 1 285 ? 17.453 23.641 12.648 1 87.38 285 CYS B C 1
ATOM 5755 O O . CYS B 1 285 ? 17.109 23.125 13.711 1 87.38 285 CYS B O 1
ATOM 5757 N N . ASP B 1 286 ? 18.219 24.656 12.586 1 88.12 286 ASP B N 1
ATOM 5758 C CA . ASP B 1 286 ? 18.734 25.25 13.812 1 88.12 286 ASP B CA 1
ATOM 5759 C C . ASP B 1 286 ? 17.609 25.844 14.656 1 88.12 286 ASP B C 1
ATOM 5761 O O . ASP B 1 286 ? 17.609 25.688 15.883 1 88.12 286 ASP B O 1
ATOM 5765 N N . GLN B 1 287 ? 16.75 26.453 14.016 1 90.31 287 GLN B N 1
ATOM 5766 C CA . GLN B 1 287 ? 15.594 27 14.727 1 90.31 287 GLN B CA 1
ATOM 5767 C C . GLN B 1 287 ? 14.758 25.891 15.344 1 90.31 287 GLN B C 1
ATOM 5769 O O . GLN B 1 287 ? 14.219 26.047 16.438 1 90.31 287 GLN B O 1
ATOM 5774 N N . PHE B 1 288 ? 14.648 24.859 14.617 1 92.44 288 PHE B N 1
ATOM 5775 C CA . PHE B 1 288 ? 13.867 23.734 15.125 1 92.44 288 PHE B CA 1
ATOM 5776 C C . PHE B 1 288 ? 14.5 23.156 16.375 1 92.44 288 PHE B C 1
ATOM 5778 O O . PHE B 1 288 ? 13.82 22.922 17.375 1 92.44 288 PHE B O 1
ATOM 5785 N N . LYS B 1 289 ? 15.742 22.938 16.375 1 89.31 289 LYS B N 1
ATOM 5786 C CA . LYS B 1 289 ? 16.469 22.438 17.531 1 89.31 289 LYS B CA 1
ATOM 5787 C C . LYS B 1 289 ? 16.297 23.375 18.734 1 89.31 289 LYS B C 1
ATOM 5789 O O . LYS B 1 289 ? 16.125 22.906 19.859 1 89.31 289 LYS B O 1
ATOM 5794 N N . ALA B 1 290 ? 16.266 24.594 18.453 1 90.44 290 ALA B N 1
ATOM 5795 C CA . ALA B 1 290 ? 16.172 25.609 19.5 1 90.44 290 ALA B CA 1
ATOM 5796 C C . ALA B 1 290 ? 14.766 25.656 20.094 1 90.44 290 ALA B C 1
ATOM 5798 O O . ALA B 1 290 ? 14.586 26.078 21.234 1 90.44 290 ALA B O 1
ATOM 5799 N N . THR B 1 291 ? 13.805 25.281 19.344 1 92.06 291 THR B N 1
ATOM 5800 C CA . THR B 1 291 ? 12.422 25.469 19.766 1 92.06 291 THR B CA 1
ATOM 5801 C C . THR B 1 291 ? 11.758 24.125 20.047 1 92.06 291 THR B C 1
ATOM 5803 O O . THR B 1 291 ? 10.578 24.078 20.391 1 92.06 291 THR B O 1
ATOM 5806 N N . ILE B 1 292 ? 12.422 23.016 19.953 1 91.94 292 ILE B N 1
ATOM 5807 C CA . ILE B 1 292 ? 11.836 21.688 20.016 1 91.94 292 ILE B CA 1
ATOM 5808 C C . ILE B 1 292 ? 11.148 21.469 21.359 1 91.94 292 ILE B C 1
ATOM 5810 O O . ILE B 1 292 ? 10.094 20.828 21.422 1 91.94 292 ILE B O 1
ATOM 5814 N N . GLU B 1 293 ? 11.695 21.922 22.422 1 88.88 293 GLU B N 1
ATOM 5815 C CA . GLU B 1 293 ? 11.102 21.719 23.734 1 88.88 293 GLU B CA 1
ATOM 5816 C C . GLU B 1 293 ? 9.742 22.422 23.844 1 88.88 293 GLU B C 1
ATOM 5818 O O . GLU B 1 293 ? 8.82 21.906 24.469 1 88.88 293 GLU B O 1
ATOM 5823 N N . ARG B 1 294 ? 9.656 23.578 23.203 1 90.12 294 ARG B N 1
ATOM 5824 C CA . ARG B 1 294 ? 8.406 24.312 23.203 1 90.12 294 ARG B CA 1
ATOM 5825 C C . ARG B 1 294 ? 7.367 23.641 22.312 1 90.12 294 ARG B C 1
ATOM 5827 O O . ARG B 1 294 ? 6.164 23.766 22.547 1 90.12 294 ARG B O 1
ATOM 5834 N N . LEU B 1 295 ? 7.832 22.891 21.328 1 94.31 295 LEU B N 1
ATOM 5835 C CA . LEU B 1 295 ? 6.953 22.312 20.312 1 94.31 295 LEU B CA 1
ATOM 5836 C C . LEU B 1 295 ? 6.617 20.859 20.656 1 94.31 295 LEU B C 1
ATOM 5838 O O . LEU B 1 295 ? 5.688 20.281 20.094 1 94.31 295 LEU B O 1
ATOM 5842 N N . LYS B 1 296 ? 7.254 20.328 21.547 1 91.69 296 LYS B N 1
ATOM 5843 C CA . LYS B 1 296 ? 7.223 18.891 21.812 1 91.69 296 LYS B CA 1
ATOM 5844 C C . LYS B 1 296 ? 5.801 18.422 22.109 1 91.69 296 LYS B C 1
ATOM 5846 O O . LYS B 1 296 ? 5.355 17.406 21.562 1 91.69 296 LYS B O 1
ATOM 5851 N N . SER B 1 297 ? 5.156 19.125 23.016 1 92.19 297 SER B N 1
ATOM 5852 C CA . SER B 1 297 ? 3.805 18.703 23.391 1 92.19 297 SER B CA 1
ATOM 5853 C C . SER B 1 297 ? 2.861 18.781 22.188 1 92.19 297 SER B C 1
ATOM 5855 O O . SER B 1 297 ? 1.97 17.938 22.047 1 92.19 297 SER B O 1
ATOM 5857 N N . CYS B 1 298 ? 3 19.797 21.312 1 95.06 298 CYS B N 1
ATOM 5858 C CA . CYS B 1 298 ? 2.195 19.906 20.109 1 95.06 298 CYS B CA 1
ATOM 5859 C C . CYS B 1 298 ? 2.48 18.766 19.141 1 95.06 298 CYS B C 1
ATOM 5861 O O . CYS B 1 298 ? 1.557 18.172 18.578 1 95.06 298 CYS B O 1
ATOM 5863 N N . LEU B 1 299 ? 3.744 18.422 19.016 1 94.75 299 LEU B N 1
ATOM 5864 C CA . LEU B 1 299 ? 4.156 17.359 18.109 1 94.75 299 LEU B CA 1
ATOM 5865 C C . LEU B 1 299 ? 3.631 16.016 18.594 1 94.75 299 LEU B C 1
ATOM 5867 O O . LEU B 1 299 ? 3.139 15.211 17.797 1 94.75 299 LEU B O 1
ATOM 5871 N N . LYS B 1 300 ? 3.633 15.82 19.859 1 91.38 300 LYS B N 1
ATOM 5872 C CA . LYS B 1 300 ? 3.119 14.586 20.438 1 91.38 300 LYS B CA 1
ATOM 5873 C C . LYS B 1 300 ? 1.608 14.477 20.25 1 91.38 300 LYS B C 1
ATOM 5875 O O . LYS B 1 300 ? 1.079 13.375 20.078 1 91.38 300 LYS B O 1
ATOM 5880 N N . ALA B 1 301 ? 0.998 15.594 20.312 1 93.56 301 ALA B N 1
ATOM 5881 C CA . ALA B 1 301 ? -0.45 15.625 20.125 1 93.56 301 ALA B CA 1
ATOM 5882 C C . ALA B 1 301 ? -0.817 15.297 18.672 1 93.56 301 ALA B C 1
ATOM 5884 O O . ALA B 1 301 ? -1.855 14.688 18.422 1 93.56 301 ALA B O 1
ATOM 5885 N N . LEU B 1 302 ? 0.056 15.641 17.797 1 95.12 302 LEU B N 1
ATOM 5886 C CA . LEU B 1 302 ? -0.295 15.617 16.375 1 95.12 302 LEU B CA 1
ATOM 5887 C C . LEU B 1 302 ? 0.07 14.273 15.75 1 95.12 302 LEU B C 1
ATOM 5889 O O . LEU B 1 302 ? -0.46 13.914 14.695 1 95.12 302 LEU B O 1
ATOM 5893 N N . GLY B 1 303 ? 0.99 13.617 16.359 1 92.19 303 GLY B N 1
ATOM 5894 C CA . GLY B 1 303 ? 1.383 12.336 15.781 1 92.19 303 GLY B CA 1
ATOM 5895 C C . GLY B 1 303 ? 2.189 11.477 16.734 1 92.19 303 GLY B C 1
ATOM 5896 O O . GLY B 1 303 ? 2.672 11.961 17.766 1 92.19 303 GLY B O 1
ATOM 5897 N N . LYS B 1 304 ? 2.273 10.188 16.328 1 84.44 304 LYS B N 1
ATOM 5898 C CA . LYS B 1 304 ? 3.064 9.234 17.109 1 84.44 304 LYS B CA 1
ATOM 5899 C C . LYS B 1 304 ? 4.559 9.477 16.906 1 84.44 304 LYS B C 1
ATOM 5901 O O . LYS B 1 304 ? 5.359 9.203 17.797 1 84.44 304 LYS B O 1
ATOM 5906 N N . SER B 1 305 ? 4.84 9.914 15.688 1 85 305 SER B N 1
ATOM 5907 C CA . SER B 1 305 ? 6.227 10.234 15.352 1 85 305 SER B CA 1
ATOM 5908 C C . SER B 1 305 ? 6.312 11.5 14.508 1 85 305 SER B C 1
ATOM 5910 O O . SER B 1 305 ? 5.316 11.945 13.938 1 85 305 SER B O 1
ATOM 5912 N N . TRP B 1 306 ? 7.512 12.148 14.625 1 89.44 306 TRP B N 1
ATOM 5913 C CA . TRP B 1 306 ? 7.766 13.32 13.781 1 89.44 306 TRP B CA 1
ATOM 5914 C C . TRP B 1 306 ? 9.164 13.266 13.188 1 89.44 306 TRP B C 1
ATOM 5916 O O . TRP B 1 306 ? 10.055 12.602 13.727 1 89.44 306 TRP B O 1
ATOM 5926 N N . TYR B 1 307 ? 9.305 13.867 12.016 1 87.81 307 TYR B N 1
ATOM 5927 C CA . TYR B 1 307 ? 10.578 13.922 11.312 1 87.81 307 TYR B CA 1
ATOM 5928 C C . TYR B 1 307 ? 10.82 15.297 10.719 1 87.81 307 TYR B C 1
ATOM 5930 O O . TYR B 1 307 ? 9.938 15.867 10.07 1 87.81 307 TYR B O 1
ATOM 5938 N N . PHE B 1 308 ? 12.008 15.844 11.047 1 89.94 308 PHE B N 1
ATOM 5939 C CA . PHE B 1 308 ? 12.398 17.109 10.43 1 89.94 308 PHE B CA 1
ATOM 5940 C C . PHE B 1 308 ? 12.961 16.875 9.031 1 89.94 308 PHE B C 1
ATOM 5942 O O . PHE B 1 308 ? 13.812 16.016 8.836 1 89.94 308 PHE B O 1
ATOM 5949 N N . VAL B 1 309 ? 12.398 17.641 8.117 1 85.62 309 VAL B N 1
ATOM 5950 C CA . VAL B 1 309 ? 12.852 17.516 6.738 1 85.62 309 VAL B CA 1
ATOM 5951 C C . VAL B 1 309 ? 13.453 18.844 6.27 1 85.62 309 VAL B C 1
ATOM 5953 O O . VAL B 1 309 ? 12.852 19.906 6.445 1 85.62 309 VAL B O 1
ATOM 5956 N N . GLU B 1 310 ? 14.617 18.766 5.754 1 76.81 310 GLU B N 1
ATOM 5957 C CA . GLU B 1 310 ? 15.312 19.969 5.309 1 76.81 310 GLU B CA 1
ATOM 5958 C C . GLU B 1 310 ? 14.656 20.547 4.051 1 76.81 310 GLU B C 1
ATOM 5960 O O . GLU B 1 310 ? 14.664 21.75 3.85 1 76.81 310 GLU B O 1
ATOM 5965 N N . ASN B 1 311 ? 14.141 19.641 3.264 1 76.25 311 ASN B N 1
ATOM 5966 C CA . ASN B 1 311 ? 13.484 20.062 2.029 1 76.25 311 ASN B CA 1
ATOM 5967 C C . ASN B 1 311 ? 11.984 19.766 2.061 1 76.25 311 ASN B C 1
ATOM 5969 O O . ASN B 1 311 ? 11.578 18.594 1.965 1 76.25 311 ASN B O 1
ATOM 5973 N N . PRO B 1 312 ? 11.156 20.812 2.145 1 73.81 312 PRO B N 1
ATOM 5974 C CA . PRO B 1 312 ? 9.711 20.594 2.283 1 73.81 312 PRO B CA 1
ATOM 5975 C C . PRO B 1 312 ? 9.094 19.938 1.052 1 73.81 312 PRO B C 1
ATOM 5977 O O . PRO B 1 312 ? 7.93 19.531 1.086 1 73.81 312 PRO B O 1
ATOM 5980 N N . GLN B 1 313 ? 9.867 19.734 0.013 1 77.62 313 GLN B N 1
ATOM 5981 C CA . GLN B 1 313 ? 9.352 19.078 -1.183 1 77.62 313 GLN B CA 1
ATOM 5982 C C . GLN B 1 313 ? 8.93 17.641 -0.883 1 77.62 313 GLN B C 1
ATOM 5984 O O . GLN B 1 313 ? 8.125 17.062 -1.613 1 77.62 313 GLN B O 1
ATOM 5989 N N . VAL B 1 314 ? 9.438 17.172 0.21 1 83 314 VAL B N 1
ATOM 5990 C CA . VAL B 1 314 ? 9.094 15.812 0.606 1 83 314 VAL B CA 1
ATOM 5991 C C . VAL B 1 314 ? 7.598 15.711 0.89 1 83 314 VAL B C 1
ATOM 5993 O O . VAL B 1 314 ? 6.98 14.672 0.646 1 83 314 VAL B O 1
ATOM 5996 N N . PHE B 1 315 ? 6.984 16.844 1.342 1 85.06 315 PHE B N 1
ATOM 5997 C CA . PHE B 1 315 ? 5.551 16.875 1.588 1 85.06 315 PHE B CA 1
ATOM 5998 C C . PHE B 1 315 ? 4.773 16.578 0.312 1 85.06 315 PHE B C 1
ATOM 6000 O O . PHE B 1 315 ? 3.844 15.773 0.317 1 85.06 315 PHE B O 1
ATOM 6007 N N . VAL B 1 316 ? 5.242 17.188 -0.652 1 86.31 316 VAL B N 1
ATOM 6008 C CA . VAL B 1 316 ? 4.543 17.109 -1.929 1 86.31 316 VAL B CA 1
ATOM 6009 C C . VAL B 1 316 ? 4.711 15.719 -2.529 1 86.31 316 VAL B C 1
ATOM 6011 O O . VAL B 1 316 ? 3.805 15.203 -3.188 1 86.31 316 VAL B O 1
ATOM 6014 N N . ILE B 1 317 ? 5.793 15.117 -2.258 1 89.62 317 ILE B N 1
ATOM 6015 C CA . ILE B 1 317 ? 6.074 13.781 -2.77 1 89.62 317 ILE B CA 1
ATOM 6016 C C . ILE B 1 317 ? 5.066 12.789 -2.193 1 89.62 317 ILE B C 1
ATOM 6018 O O . ILE B 1 317 ? 4.531 11.945 -2.92 1 89.62 317 ILE B O 1
ATOM 6022 N N . PHE B 1 318 ? 4.762 12.883 -0.956 1 89.75 318 PHE B N 1
ATOM 6023 C CA . PHE B 1 318 ? 3.816 11.969 -0.328 1 89.75 318 PHE B CA 1
ATOM 6024 C C . PHE B 1 318 ? 2.396 12.242 -0.81 1 89.75 318 PHE B C 1
ATOM 6026 O O . PHE B 1 318 ? 1.602 11.312 -0.972 1 89.75 318 PHE B O 1
ATOM 6033 N N . GLN B 1 319 ? 2.098 13.477 -0.993 1 89.38 319 GLN B N 1
ATOM 6034 C CA . GLN B 1 319 ? 0.789 13.805 -1.549 1 89.38 319 GLN B CA 1
ATOM 6035 C C . GLN B 1 319 ? 0.632 13.242 -2.957 1 89.38 319 GLN B C 1
ATOM 6037 O O . GLN B 1 319 ? -0.431 12.727 -3.311 1 89.38 319 GLN B O 1
ATOM 6042 N N . MET B 1 320 ? 1.677 13.383 -3.686 1 92.31 320 MET B N 1
ATOM 6043 C CA . MET B 1 320 ? 1.685 12.828 -5.039 1 92.31 320 MET B CA 1
ATOM 6044 C C . MET B 1 320 ? 1.502 11.312 -5.012 1 92.31 320 MET B C 1
ATOM 6046 O O . MET B 1 320 ? 0.747 10.766 -5.812 1 92.31 320 MET B O 1
ATOM 6050 N N . MET B 1 321 ? 2.219 10.688 -4.156 1 94.81 321 MET B N 1
ATOM 6051 C CA . MET B 1 321 ? 2.137 9.234 -4.035 1 94.81 321 MET B CA 1
ATOM 6052 C C . MET B 1 321 ? 0.702 8.797 -3.764 1 94.81 321 MET B C 1
ATOM 6054 O O . MET B 1 321 ? 0.186 7.898 -4.438 1 94.81 321 MET B O 1
ATOM 6058 N N . LYS B 1 322 ? 0.059 9.461 -2.828 1 95.38 322 LYS B N 1
ATOM 6059 C CA . LYS B 1 322 ? -1.333 9.148 -2.516 1 95.38 322 LYS B CA 1
ATOM 6060 C C . LYS B 1 322 ? -2.227 9.344 -3.738 1 95.38 322 LYS B C 1
ATOM 6062 O O . LYS B 1 322 ? -3.074 8.5 -4.035 1 95.38 322 LYS B O 1
ATOM 6067 N N . ALA B 1 323 ? -1.964 10.445 -4.355 1 96.75 323 ALA B N 1
ATOM 6068 C CA . ALA B 1 323 ? -2.818 10.805 -5.484 1 96.75 323 ALA B CA 1
ATOM 6069 C C . ALA B 1 323 ? -2.697 9.789 -6.613 1 96.75 323 ALA B C 1
ATOM 6071 O O . ALA B 1 323 ? -3.705 9.344 -7.172 1 96.75 323 ALA B O 1
ATOM 6072 N N . ILE B 1 324 ? -1.468 9.422 -6.957 1 97.31 324 ILE B N 1
ATOM 6073 C CA . ILE B 1 324 ? -1.233 8.469 -8.039 1 97.31 324 ILE B CA 1
ATOM 6074 C C . ILE B 1 324 ? -1.813 7.105 -7.66 1 97.31 324 ILE B C 1
ATOM 6076 O O . ILE B 1 324 ? -2.535 6.492 -8.453 1 97.31 324 ILE B O 1
ATOM 6080 N N . PHE B 1 325 ? -1.541 6.652 -6.461 1 97.62 325 PHE B N 1
ATOM 6081 C CA . PHE B 1 325 ? -1.99 5.336 -6.02 1 97.62 325 PHE B CA 1
ATOM 6082 C C . PHE B 1 325 ? -3.512 5.281 -5.945 1 97.62 325 PHE B C 1
ATOM 6084 O O . PHE B 1 325 ? -4.121 4.281 -6.336 1 97.62 325 PHE B O 1
ATOM 6091 N N . LEU B 1 326 ? -4.086 6.391 -5.441 1 97.94 326 LEU B N 1
ATOM 6092 C CA . LEU B 1 326 ? -5.539 6.398 -5.32 1 97.94 326 LEU B CA 1
ATOM 6093 C C . LEU B 1 326 ? -6.195 6.371 -6.699 1 97.94 326 LEU B C 1
ATOM 6095 O O . LEU B 1 326 ? -7.188 5.668 -6.902 1 97.94 326 LEU B O 1
ATOM 6099 N N . ALA B 1 327 ? -5.672 7.164 -7.594 1 97.69 327 ALA B N 1
ATOM 6100 C CA . ALA B 1 327 ? -6.199 7.133 -8.953 1 97.69 327 ALA B CA 1
ATOM 6101 C C . ALA B 1 327 ? -6.105 5.727 -9.547 1 97.69 327 ALA B C 1
ATOM 6103 O O . ALA B 1 327 ? -7.055 5.246 -10.172 1 97.69 327 ALA B O 1
ATOM 6104 N N . GLY B 1 328 ? -4.973 5.086 -9.359 1 97.19 328 GLY B N 1
ATOM 6105 C CA . GLY B 1 328 ? -4.809 3.717 -9.828 1 97.19 328 GLY B CA 1
ATOM 6106 C C . GLY B 1 328 ? -5.746 2.738 -9.141 1 97.19 328 GLY B C 1
ATOM 6107 O O . GLY B 1 328 ? -6.363 1.899 -9.797 1 97.19 328 GLY B O 1
ATOM 6108 N N . PHE B 1 329 ? -5.859 2.852 -7.867 1 97.75 329 PHE B N 1
ATOM 6109 C CA . PHE B 1 329 ? -6.68 1.933 -7.086 1 97.75 329 PHE B CA 1
ATOM 6110 C C . PHE B 1 329 ? -8.141 2.025 -7.504 1 97.75 329 PHE B C 1
ATOM 6112 O O . PHE B 1 329 ? -8.828 1.007 -7.598 1 97.75 329 PHE B O 1
ATOM 6119 N N . THR B 1 330 ? -8.633 3.236 -7.695 1 96.69 330 THR B N 1
ATOM 6120 C CA . THR B 1 330 ? -10.031 3.391 -8.07 1 96.69 330 THR B CA 1
ATOM 6121 C C . THR B 1 330 ? -10.281 2.879 -9.484 1 96.69 330 THR B C 1
ATOM 6123 O O . THR B 1 330 ? -11.352 2.354 -9.781 1 96.69 330 THR B O 1
ATOM 6126 N N . GLU B 1 331 ? -9.289 3.082 -10.375 1 95.56 331 GLU B N 1
ATOM 6127 C CA . GLU B 1 331 ? -9.375 2.453 -11.695 1 95.56 331 GLU B CA 1
ATOM 6128 C C . GLU B 1 331 ? -9.484 0.936 -11.57 1 95.56 331 GLU B C 1
ATOM 6130 O O . GLU B 1 331 ? -10.289 0.309 -12.266 1 95.56 331 GLU B O 1
ATOM 6135 N N . ILE B 1 332 ? -8.703 0.375 -10.711 1 95 332 ILE B N 1
ATOM 6136 C CA . ILE B 1 332 ? -8.703 -1.062 -10.461 1 95 332 ILE B CA 1
ATOM 6137 C C . ILE B 1 332 ? -10.047 -1.487 -9.891 1 95 332 ILE B C 1
ATOM 6139 O O . ILE B 1 332 ? -10.609 -2.508 -10.297 1 95 332 ILE B O 1
ATOM 6143 N N . LEU B 1 333 ? -10.562 -0.684 -8.961 1 95.12 333 LEU B N 1
ATOM 6144 C CA . LEU B 1 333 ? -11.859 -0.99 -8.367 1 95.12 333 LEU B CA 1
ATOM 6145 C C . LEU B 1 333 ? -12.961 -1.005 -9.43 1 95.12 333 LEU B C 1
ATOM 6147 O O . LEU B 1 333 ? -13.859 -1.846 -9.383 1 95.12 333 LEU B O 1
ATOM 6151 N N . ALA B 1 334 ? -12.867 -0.071 -10.32 1 93.75 334 ALA B N 1
ATOM 6152 C CA . ALA B 1 334 ? -13.859 -0.014 -11.391 1 93.75 334 ALA B CA 1
ATOM 6153 C C . ALA B 1 334 ? -13.812 -1.274 -12.25 1 93.75 334 ALA B C 1
ATOM 6155 O O . ALA B 1 334 ? -14.852 -1.792 -12.664 1 93.75 334 ALA B O 1
ATOM 6156 N N . LEU B 1 335 ? -12.641 -1.751 -12.516 1 91.56 335 LEU B N 1
ATOM 6157 C CA . LEU B 1 335 ? -12.484 -2.973 -13.297 1 91.56 335 LEU B CA 1
ATOM 6158 C C . LEU B 1 335 ? -12.906 -4.195 -12.492 1 91.56 335 LEU B C 1
ATOM 6160 O O . LEU B 1 335 ? -13.531 -5.109 -13.031 1 91.56 335 LEU B O 1
ATOM 6164 N N . ALA B 1 336 ? -12.516 -4.188 -11.227 1 91 336 ALA B N 1
ATOM 6165 C CA . ALA B 1 336 ? -12.93 -5.273 -10.344 1 91 336 ALA B CA 1
ATOM 6166 C C . ALA B 1 336 ? -14.445 -5.355 -10.25 1 91 336 ALA B C 1
ATOM 6168 O O . ALA B 1 336 ? -15.016 -6.449 -10.211 1 91 336 ALA B O 1
ATOM 6169 N N . ASP B 1 337 ? -15.078 -4.211 -10.234 1 89.56 337 ASP B N 1
ATOM 6170 C CA . ASP B 1 337 ? -16.531 -4.137 -10.125 1 89.56 337 ASP B CA 1
ATOM 6171 C C . ASP B 1 337 ? -17.203 -4.793 -11.328 1 89.56 337 ASP B C 1
ATOM 6173 O O . ASP B 1 337 ? -18.359 -5.238 -11.242 1 89.56 337 ASP B O 1
ATOM 6177 N N . LYS B 1 338 ? -16.562 -4.871 -12.422 1 85 338 LYS B N 1
ATOM 6178 C CA . LYS B 1 338 ? -17.094 -5.488 -13.641 1 85 338 LYS B CA 1
ATOM 6179 C C . LYS B 1 338 ? -16.797 -6.984 -13.664 1 85 338 LYS B C 1
ATOM 6181 O O . LYS B 1 338 ? -17.422 -7.73 -14.422 1 85 338 LYS B O 1
ATOM 6186 N N . SER B 1 339 ? -15.836 -7.352 -12.883 1 80 339 SER B N 1
ATOM 6187 C CA . SER B 1 339 ? -15.352 -8.727 -12.984 1 80 339 SER B CA 1
ATOM 6188 C C . SER B 1 339 ? -15.859 -9.578 -11.828 1 80 339 SER B C 1
ATOM 6190 O O . SER B 1 339 ? -16.188 -10.75 -12.008 1 80 339 SER B O 1
ATOM 6192 N N . VAL B 1 340 ? -15.789 -9 -10.68 1 83.06 340 VAL B N 1
ATOM 6193 C CA . VAL B 1 340 ? -16.156 -9.719 -9.469 1 83.06 340 VAL B CA 1
ATOM 6194 C C . VAL B 1 340 ? -16.938 -8.789 -8.539 1 83.06 340 VAL B C 1
ATOM 6196 O O . VAL B 1 340 ? -17.016 -7.582 -8.773 1 83.06 340 VAL B O 1
ATOM 6199 N N . ASP B 1 341 ? -17.562 -9.438 -7.555 1 85.25 341 ASP B N 1
ATOM 6200 C CA . ASP B 1 341 ? -18.172 -8.641 -6.492 1 85.25 341 ASP B CA 1
ATOM 6201 C C . ASP B 1 341 ? -17.109 -7.875 -5.711 1 85.25 341 ASP B C 1
ATOM 6203 O O . ASP B 1 341 ? -16.094 -8.438 -5.316 1 85.25 341 ASP B O 1
ATOM 6207 N N . LEU B 1 342 ? -17.344 -6.594 -5.582 1 89.75 342 LEU B N 1
ATOM 6208 C CA . LEU B 1 342 ? -16.359 -5.738 -4.926 1 89.75 342 LEU B CA 1
ATOM 6209 C C . LEU B 1 342 ? -16.047 -6.242 -3.521 1 89.75 342 LEU B C 1
ATOM 6211 O O . LEU B 1 342 ? -14.914 -6.109 -3.043 1 89.75 342 LEU B O 1
ATOM 6215 N N . ASN B 1 343 ? -17.031 -6.824 -2.91 1 85.06 343 ASN B N 1
ATOM 6216 C CA . ASN B 1 343 ? -16.797 -7.359 -1.572 1 85.06 343 ASN B CA 1
ATOM 6217 C C . ASN B 1 343 ? -15.758 -8.484 -1.593 1 85.06 343 ASN B C 1
ATOM 6219 O O . ASN B 1 343 ? -14.969 -8.625 -0.658 1 85.06 343 ASN B O 1
ATOM 6223 N N . VAL B 1 344 ? -15.805 -9.266 -2.605 1 83.75 344 VAL B N 1
ATOM 6224 C CA . VAL B 1 344 ? -14.82 -10.328 -2.775 1 83.75 344 VAL B CA 1
ATOM 6225 C C . VAL B 1 344 ? -13.438 -9.711 -3.016 1 83.75 344 VAL B C 1
ATOM 6227 O O . VAL B 1 344 ? -12.453 -10.141 -2.416 1 83.75 344 VAL B O 1
ATOM 6230 N N . PHE B 1 345 ? -13.43 -8.742 -3.85 1 91.31 345 PHE B N 1
ATOM 6231 C CA . PHE B 1 345 ? -12.164 -8.062 -4.102 1 91.31 345 PHE B CA 1
ATOM 6232 C C . PHE B 1 345 ? -11.586 -7.5 -2.807 1 91.31 345 PHE B C 1
ATOM 6234 O O . PHE B 1 345 ? -10.383 -7.613 -2.559 1 91.31 345 PHE B O 1
ATOM 6241 N N . PHE B 1 346 ? -12.43 -6.828 -2.004 1 91.56 346 PHE B N 1
ATOM 6242 C CA . PHE B 1 346 ? -11.969 -6.242 -0.751 1 91.56 346 PHE B CA 1
ATOM 6243 C C . PHE B 1 346 ? -11.383 -7.312 0.163 1 91.56 346 PHE B C 1
ATOM 6245 O O . PHE B 1 346 ? -10.359 -7.086 0.808 1 91.56 346 PHE B O 1
ATOM 6252 N N . GLU B 1 347 ? -11.961 -8.383 0.171 1 86.69 347 GLU B N 1
ATOM 6253 C CA . GLU B 1 347 ? -11.477 -9.484 0.994 1 86.69 347 GLU B CA 1
ATOM 6254 C C . GLU B 1 347 ? -10.117 -9.984 0.502 1 86.69 347 GLU B C 1
ATOM 6256 O O . GLU B 1 347 ? -9.203 -10.211 1.303 1 86.69 347 GLU B O 1
ATOM 6261 N N . LEU B 1 348 ? -10.031 -10.172 -0.75 1 89.19 348 LEU B N 1
ATOM 6262 C CA . LEU B 1 348 ? -8.773 -10.609 -1.335 1 89.19 348 LEU B CA 1
ATOM 6263 C C . LEU B 1 348 ? -7.676 -9.57 -1.104 1 89.19 348 LEU B C 1
ATOM 6265 O O . LEU B 1 348 ? -6.543 -9.922 -0.771 1 89.19 348 LEU B O 1
ATOM 6269 N N . PHE B 1 349 ? -8.039 -8.305 -1.229 1 93.38 349 PHE B N 1
ATOM 6270 C CA . PHE B 1 349 ? -7.09 -7.207 -1.063 1 93.38 349 PHE B CA 1
ATOM 6271 C C . PHE B 1 349 ? -6.527 -7.188 0.353 1 93.38 349 PHE B C 1
ATOM 6273 O O . PHE B 1 349 ? -5.34 -6.918 0.552 1 93.38 349 PHE B O 1
ATOM 6280 N N . ARG B 1 350 ? -7.32 -7.457 1.276 1 87.31 350 ARG B N 1
ATOM 6281 C CA . ARG B 1 350 ? -6.922 -7.438 2.68 1 87.31 350 ARG B CA 1
ATOM 6282 C C . ARG B 1 350 ? -5.82 -8.453 2.951 1 87.31 350 ARG B C 1
ATOM 6284 O O . ARG B 1 350 ? -5.031 -8.289 3.883 1 87.31 350 ARG B O 1
ATOM 6291 N N . ASN B 1 351 ? -5.719 -9.461 2.123 1 84.06 351 ASN B N 1
ATOM 6292 C CA . ASN B 1 351 ? -4.711 -10.5 2.301 1 84.06 351 ASN B CA 1
ATOM 6293 C C . ASN B 1 351 ? -3.557 -10.336 1.314 1 84.06 351 ASN B C 1
ATOM 6295 O O . ASN B 1 351 ? -2.68 -11.203 1.232 1 84.06 351 ASN B O 1
ATOM 6299 N N . SER B 1 352 ? -3.568 -9.273 0.587 1 90.12 352 SER B N 1
ATOM 6300 C CA . SER B 1 352 ? -2.539 -9 -0.412 1 90.12 352 SER B CA 1
ATOM 6301 C C . SER B 1 352 ? -1.337 -8.297 0.207 1 90.12 352 SER B C 1
ATOM 6303 O O . SER B 1 352 ? -1.486 -7.523 1.155 1 90.12 352 SER B O 1
ATOM 6305 N N . PRO B 1 353 ? -0.121 -8.57 -0.319 1 90.31 353 PRO B N 1
ATOM 6306 C CA . PRO B 1 353 ? 1.049 -7.816 0.146 1 90.31 353 PRO B CA 1
ATOM 6307 C C . PRO B 1 353 ? 0.933 -6.32 -0.122 1 90.31 353 PRO B C 1
ATOM 6309 O O . PRO B 1 353 ? 1.695 -5.527 0.439 1 90.31 353 PRO B O 1
ATOM 6312 N N . LEU B 1 354 ? -0.03 -5.883 -0.938 1 93.69 354 LEU B N 1
ATOM 6313 C CA . LEU B 1 354 ? -0.233 -4.477 -1.269 1 93.69 354 LEU B CA 1
ATOM 6314 C C . LEU B 1 354 ? -1.17 -3.812 -0.266 1 93.69 354 LEU B C 1
ATOM 6316 O O . LEU B 1 354 ? -1.362 -2.596 -0.302 1 93.69 354 LEU B O 1
ATOM 6320 N N . HIS B 1 355 ? -1.698 -4.641 0.588 1 92.88 355 HIS B N 1
ATOM 6321 C CA . HIS B 1 355 ? -2.645 -4.113 1.565 1 92.88 355 HIS B CA 1
ATOM 6322 C C . HIS B 1 355 ? -1.997 -3.039 2.434 1 92.88 355 HIS B C 1
ATOM 6324 O O . HIS B 1 355 ? -0.835 -3.168 2.824 1 92.88 355 HIS B O 1
ATOM 6330 N N . ASN B 1 356 ? -2.705 -1.96 2.693 1 92.56 356 ASN B N 1
ATOM 6331 C CA . ASN B 1 356 ? -2.311 -0.901 3.615 1 92.56 356 ASN B CA 1
ATOM 6332 C C . ASN B 1 356 ? -3.525 -0.171 4.184 1 92.56 356 ASN B C 1
ATOM 6334 O O . ASN B 1 356 ? -4.641 -0.333 3.686 1 92.56 356 ASN B O 1
ATOM 6338 N N . HIS B 1 357 ? -3.289 0.594 5.176 1 88.56 357 HIS B N 1
ATOM 6339 C CA . HIS B 1 357 ? -4.383 1.221 5.91 1 88.56 357 HIS B CA 1
ATOM 6340 C C . HIS B 1 357 ? -5.062 2.299 5.07 1 88.56 357 HIS B C 1
ATOM 6342 O O . HIS B 1 357 ? -6.27 2.52 5.195 1 88.56 357 HIS B O 1
ATOM 6348 N N . TYR B 1 358 ? -4.344 2.926 4.324 1 93.94 358 TYR B N 1
ATOM 6349 C CA . TYR B 1 358 ? -4.906 3.98 3.488 1 93.94 358 TYR B CA 1
ATOM 6350 C C . TYR B 1 358 ? -5.973 3.426 2.549 1 93.94 358 TYR B C 1
ATOM 6352 O O . TYR B 1 358 ? -7.078 3.963 2.467 1 93.94 358 TYR B O 1
ATOM 6360 N N . PHE B 1 359 ? -5.703 2.332 1.867 1 95.62 359 PHE B N 1
ATOM 6361 C CA . PHE B 1 359 ? -6.637 1.784 0.892 1 95.62 359 PHE B CA 1
ATOM 6362 C C . PHE B 1 359 ? -7.746 1.004 1.585 1 95.62 359 PHE B C 1
ATOM 6364 O O . PHE B 1 359 ? -8.836 0.838 1.031 1 95.62 359 PHE B O 1
ATOM 6371 N N . GLU B 1 360 ? -7.41 0.526 2.738 1 91.94 360 GLU B N 1
ATOM 6372 C CA . GLU B 1 360 ? -8.492 -0.054 3.525 1 91.94 360 GLU B CA 1
ATOM 6373 C C . GLU B 1 360 ? -9.602 0.964 3.77 1 91.94 360 GLU B C 1
ATOM 6375 O O . GLU B 1 360 ? -10.789 0.622 3.721 1 91.94 360 GLU B O 1
ATOM 6380 N N . ARG B 1 361 ? -9.242 2.143 4.086 1 91.38 361 ARG B N 1
ATOM 6381 C CA . ARG B 1 361 ? -10.211 3.219 4.277 1 91.38 361 ARG B CA 1
ATOM 6382 C C . ARG B 1 361 ? -10.984 3.492 2.996 1 91.38 361 ARG B C 1
ATOM 6384 O O . ARG B 1 361 ? -12.188 3.764 3.039 1 91.38 361 ARG B O 1
ATOM 6391 N N . VAL B 1 362 ? -10.305 3.477 1.898 1 95.12 362 VAL B N 1
ATOM 6392 C CA . VAL B 1 362 ? -10.961 3.707 0.617 1 95.12 362 VAL B CA 1
ATOM 6393 C C . VAL B 1 362 ? -11.992 2.611 0.359 1 95.12 362 VAL B C 1
ATOM 6395 O O . VAL B 1 362 ? -13.109 2.893 -0.076 1 95.12 362 VAL B O 1
ATOM 6398 N N . CYS B 1 363 ? -11.594 1.322 0.645 1 94.5 363 CYS B N 1
ATOM 6399 C CA . CYS B 1 363 ? -12.523 0.207 0.499 1 94.5 363 CYS B CA 1
ATOM 6400 C C . CYS B 1 363 ? -13.766 0.421 1.35 1 94.5 363 CYS B C 1
ATOM 6402 O O . CYS B 1 363 ? -14.891 0.216 0.879 1 94.5 363 CYS B O 1
ATOM 6404 N N . ASP B 1 364 ? -13.531 0.892 2.52 1 90.75 364 ASP B N 1
ATOM 6405 C CA . ASP B 1 364 ? -14.633 1.14 3.443 1 90.75 364 ASP B CA 1
ATOM 6406 C C . ASP B 1 364 ? -15.578 2.209 2.898 1 90.75 364 ASP B C 1
ATOM 6408 O O . ASP B 1 364 ? -16.797 2.066 2.98 1 90.75 364 ASP B O 1
ATOM 6412 N N . LYS B 1 365 ? -15.047 3.236 2.377 1 92.56 365 LYS B N 1
ATOM 6413 C CA . LYS B 1 365 ? -15.852 4.328 1.833 1 92.56 365 LYS B CA 1
ATOM 6414 C C . LYS B 1 365 ? -16.641 3.869 0.613 1 92.56 365 LYS B C 1
ATOM 6416 O O . LYS B 1 365 ? -17.797 4.258 0.437 1 92.56 365 LYS B O 1
ATOM 6421 N N . VAL B 1 366 ? -16.016 3.088 -0.234 1 92.56 366 VAL B N 1
ATOM 6422 C CA . VAL B 1 366 ? -16.672 2.578 -1.434 1 92.56 366 VAL B CA 1
ATOM 6423 C C . VAL B 1 366 ? -17.781 1.609 -1.042 1 92.56 366 VAL B C 1
ATOM 6425 O O . VAL B 1 366 ? -18.891 1.681 -1.578 1 92.56 366 VAL B O 1
ATOM 6428 N N . GLU B 1 367 ? -17.438 0.745 -0.107 1 88.88 367 GLU B N 1
ATOM 6429 C CA . GLU B 1 367 ? -18.391 -0.26 0.342 1 88.88 367 GLU B CA 1
ATOM 6430 C C . GLU B 1 367 ? -19.625 0.392 0.955 1 88.88 367 GLU B C 1
ATOM 6432 O O . GLU B 1 367 ? -20.75 -0.09 0.769 1 88.88 367 GLU B O 1
ATOM 6437 N N . ASN B 1 368 ? -19.484 1.525 1.629 1 88.31 368 ASN B N 1
ATOM 6438 C CA . ASN B 1 368 ? -20.562 2.15 2.377 1 88.31 368 ASN B CA 1
ATOM 6439 C C . ASN B 1 368 ? -21.109 3.379 1.655 1 88.31 368 ASN B C 1
ATOM 6441 O O . ASN B 1 368 ? -22.016 4.051 2.158 1 88.31 368 ASN B O 1
ATOM 6445 N N . ASN B 1 369 ? -20.594 3.725 0.603 1 88.69 369 ASN B N 1
ATOM 6446 C CA . ASN B 1 369 ? -21 4.863 -0.21 1 88.69 369 ASN B CA 1
ATOM 6447 C C . ASN B 1 369 ? -20.969 6.164 0.588 1 88.69 369 ASN B C 1
ATOM 6449 O O . ASN B 1 369 ? -21.953 6.914 0.606 1 88.69 369 ASN B O 1
ATOM 6453 N N . THR B 1 370 ? -19.906 6.363 1.326 1 90.06 370 THR B N 1
ATOM 6454 C CA . THR B 1 370 ? -19.766 7.547 2.168 1 90.06 370 THR B CA 1
ATOM 6455 C C . THR B 1 370 ? -18.734 8.508 1.58 1 90.06 370 THR B C 1
ATOM 6457 O O . THR B 1 370 ? -17.812 8.953 2.279 1 90.06 370 THR B O 1
ATOM 6460 N N . TYR B 1 371 ? -18.953 8.93 0.344 1 90.19 371 TYR B N 1
ATOM 6461 C CA . TYR B 1 371 ? -17.984 9.734 -0.407 1 90.19 371 TYR B CA 1
ATOM 6462 C C . TYR B 1 371 ? -18.016 11.188 0.051 1 90.19 371 TYR B C 1
ATOM 6464 O O . TYR B 1 371 ? -17.094 11.953 -0.243 1 90.19 371 TYR B O 1
ATOM 6472 N N . PHE B 1 372 ? -18.953 11.602 0.84 1 88.75 372 PHE B N 1
ATOM 6473 C CA . PHE B 1 372 ? -19.078 13.016 1.175 1 88.75 372 PHE B CA 1
ATOM 6474 C C . PHE B 1 372 ? -18.797 13.25 2.652 1 88.75 372 PHE B C 1
ATOM 6476 O O . PHE B 1 372 ? -18.875 14.383 3.137 1 88.75 372 PHE B O 1
ATOM 6483 N N . ASP B 1 373 ? -18.484 12.203 3.369 1 89.19 373 ASP B N 1
ATOM 6484 C CA . ASP B 1 373 ? -17.75 12.32 4.629 1 89.19 373 ASP B CA 1
ATOM 6485 C C . ASP B 1 373 ? -16.25 12.453 4.391 1 89.19 373 ASP B C 1
ATOM 6487 O O . ASP B 1 373 ? -15.523 11.461 4.398 1 89.19 373 ASP B O 1
ATOM 6491 N N . VAL B 1 374 ? -15.844 13.656 4.27 1 90.69 374 VAL B N 1
ATOM 6492 C CA . VAL B 1 374 ? -14.539 13.953 3.693 1 90.69 374 VAL B CA 1
ATOM 6493 C C . VAL B 1 374 ? -13.445 13.703 4.734 1 90.69 374 VAL B C 1
ATOM 6495 O O . VAL B 1 374 ? -13.445 14.328 5.801 1 90.69 374 VAL B O 1
ATOM 6498 N N . GLN B 1 375 ? -12.586 12.773 4.43 1 90.19 375 GLN B N 1
ATOM 6499 C CA . GLN B 1 375 ? -11.391 12.523 5.23 1 90.19 375 GLN B CA 1
ATOM 6500 C C . GLN B 1 375 ? -10.148 13.086 4.551 1 90.19 375 GLN B C 1
ATOM 6502 O O . GLN B 1 375 ? -9.148 13.375 5.211 1 90.19 375 GLN B O 1
ATOM 6507 N N . GLU B 1 376 ? -10.242 13.164 3.311 1 91.69 376 GLU B N 1
ATOM 6508 C CA . GLU B 1 376 ? -9.211 13.734 2.453 1 91.69 376 GLU B CA 1
ATOM 6509 C C . GLU B 1 376 ? -9.805 14.359 1.2 1 91.69 376 GLU B C 1
ATOM 6511 O O . GLU B 1 376 ? -10.5 13.688 0.431 1 91.69 376 GLU B O 1
ATOM 6516 N N . SER B 1 377 ? -9.516 15.578 1.086 1 90 377 SER B N 1
ATOM 6517 C CA . SER B 1 377 ? -10.133 16.359 0.016 1 90 377 SER B CA 1
ATOM 6518 C C . SER B 1 377 ? -9.562 15.977 -1.345 1 90 377 SER B C 1
ATOM 6520 O O . SER B 1 377 ? -8.344 15.906 -1.518 1 90 377 SER B O 1
ATOM 6522 N N . LEU B 1 378 ? -10.516 15.758 -2.324 1 93.94 378 LEU B N 1
ATOM 6523 C CA . LEU B 1 378 ? -10.117 15.414 -3.686 1 93.94 378 LEU B CA 1
ATOM 6524 C C . LEU B 1 378 ? -9.312 16.547 -4.316 1 93.94 378 LEU B C 1
ATOM 6526 O O . LEU B 1 378 ? -8.219 16.328 -4.832 1 93.94 378 LEU B O 1
ATOM 6530 N N . PRO B 1 379 ? -9.695 17.828 -4.125 1 89.88 379 PRO B N 1
ATOM 6531 C CA . PRO B 1 379 ? -8.906 18.922 -4.695 1 89.88 379 PRO B CA 1
ATOM 6532 C C . PRO B 1 379 ? -7.52 19.031 -4.078 1 89.88 379 PRO B C 1
ATOM 6534 O O . PRO B 1 379 ? -6.566 19.422 -4.762 1 89.88 379 PRO B O 1
ATOM 6537 N N . CYS B 1 380 ? -7.438 18.734 -2.834 1 86.69 380 CYS B N 1
ATOM 6538 C CA . CYS B 1 380 ? -6.145 18.828 -2.168 1 86.69 380 CYS B CA 1
ATOM 6539 C C . CYS B 1 380 ? -5.129 17.891 -2.826 1 86.69 380 CYS B C 1
ATOM 6541 O O . CYS B 1 380 ? -3.98 18.281 -3.051 1 86.69 380 CYS B O 1
ATOM 6543 N N . LEU B 1 381 ? -5.543 16.672 -3.152 1 92.44 381 LEU B N 1
ATOM 6544 C CA . LEU B 1 381 ? -4.652 15.734 -3.812 1 92.44 381 LEU B CA 1
ATOM 6545 C C . LEU B 1 381 ? -4.285 16.219 -5.211 1 92.44 381 LEU B C 1
ATOM 6547 O O . LEU B 1 381 ? -3.133 16.094 -5.633 1 92.44 381 LEU B O 1
ATOM 6551 N N . GLN B 1 382 ? -5.277 16.75 -5.891 1 93.69 382 GLN B N 1
ATOM 6552 C CA . GLN B 1 382 ? -5.008 17.25 -7.234 1 93.69 382 GLN B CA 1
ATOM 6553 C C . GLN B 1 382 ? -4.023 18.422 -7.199 1 93.69 382 GLN B C 1
ATOM 6555 O O . GLN B 1 382 ? -3.145 18.516 -8.055 1 93.69 382 GLN B O 1
ATOM 6560 N N . HIS B 1 383 ? -4.16 19.25 -6.234 1 86.81 383 HIS B N 1
ATOM 6561 C CA . HIS B 1 383 ? -3.229 20.359 -6.078 1 86.81 383 HIS B CA 1
ATOM 6562 C C . HIS B 1 383 ? -1.812 19.859 -5.816 1 86.81 383 HIS B C 1
ATOM 6564 O O . HIS B 1 383 ? -0.841 20.453 -6.281 1 86.81 383 HIS B O 1
ATOM 6570 N N . GLY B 1 384 ? -1.749 18.812 -5.016 1 87.19 384 GLY B N 1
ATOM 6571 C CA . GLY B 1 384 ? -0.452 18.188 -4.812 1 87.19 384 GLY B CA 1
ATOM 6572 C C . GLY B 1 384 ? 0.186 17.703 -6.098 1 87.19 384 GLY B C 1
ATOM 6573 O O . GLY B 1 384 ? 1.387 17.891 -6.309 1 87.19 384 GLY B O 1
ATOM 6574 N N . LEU B 1 385 ? -0.619 17.141 -6.98 1 94.19 385 LEU B N 1
ATOM 6575 C CA . LEU B 1 385 ? -0.126 16.672 -8.273 1 94.19 385 LEU B CA 1
ATOM 6576 C C . LEU B 1 385 ? 0.357 17.844 -9.125 1 94.19 385 LEU B C 1
ATOM 6578 O O . LEU B 1 385 ? 1.396 17.75 -9.781 1 94.19 385 LEU B O 1
ATOM 6582 N N . GLN B 1 386 ? -0.389 18.875 -9.078 1 90.94 386 GLN B N 1
ATOM 6583 C CA . GLN B 1 386 ? -0.025 20.062 -9.844 1 90.94 386 GLN B CA 1
ATOM 6584 C C . GLN B 1 386 ? 1.312 20.641 -9.375 1 90.94 386 GLN B C 1
ATOM 6586 O O . GLN B 1 386 ? 2.166 20.984 -10.195 1 90.94 386 GLN B O 1
ATOM 6591 N N . ARG B 1 387 ? 1.468 20.703 -8.117 1 87.5 387 ARG B N 1
ATOM 6592 C CA . ARG B 1 387 ? 2.717 21.203 -7.551 1 87.5 387 ARG B CA 1
ATOM 6593 C C . ARG B 1 387 ? 3.893 20.312 -7.953 1 87.5 387 ARG B C 1
ATOM 6595 O O . ARG B 1 387 ? 4.98 20.812 -8.25 1 87.5 387 ARG B O 1
ATOM 6602 N N . MET B 1 388 ? 3.67 19.078 -7.934 1 90.56 388 MET B N 1
ATOM 6603 C CA . MET B 1 388 ? 4.734 18.141 -8.305 1 90.56 388 MET B CA 1
ATOM 6604 C C . MET B 1 388 ? 5.102 18.297 -9.781 1 90.56 388 MET B C 1
ATOM 6606 O O . MET B 1 388 ? 6.277 18.234 -10.141 1 90.56 388 MET B O 1
ATOM 6610 N N . LEU B 1 389 ? 4.109 18.453 -10.594 1 93.25 389 LEU B N 1
ATOM 6611 C CA . LEU B 1 389 ? 4.363 18.625 -12.016 1 93.25 389 LEU B CA 1
ATOM 6612 C C . LEU B 1 389 ? 5.199 19.859 -12.281 1 93.25 389 LEU B C 1
ATOM 6614 O O . LEU B 1 389 ? 6.039 19.875 -13.188 1 93.25 389 LEU B O 1
ATOM 6618 N N . GLU B 1 390 ? 4.973 20.859 -11.477 1 89 390 GLU B N 1
ATOM 6619 C CA . GLU B 1 390 ? 5.797 22.062 -11.578 1 89 390 GLU B CA 1
ATOM 6620 C C . GLU B 1 390 ? 7.254 21.766 -11.227 1 89 390 GLU B C 1
ATOM 6622 O O . GLU B 1 390 ? 8.172 22.234 -11.914 1 89 390 GLU B O 1
ATOM 6627 N N . LEU B 1 391 ? 7.43 21 -10.195 1 85.31 391 LEU B N 1
ATOM 6628 C CA . LEU B 1 391 ? 8.781 20.625 -9.797 1 85.31 391 LEU B CA 1
ATOM 6629 C C . LEU B 1 391 ? 9.438 19.766 -10.859 1 85.31 391 LEU B C 1
ATOM 6631 O O . LEU B 1 391 ? 10.633 19.891 -11.133 1 85.31 391 LEU B O 1
ATOM 6635 N N . CYS B 1 392 ? 8.68 18.859 -11.445 1 91.12 392 CYS B N 1
ATOM 6636 C CA . CYS B 1 392 ? 9.18 17.984 -12.5 1 91.12 392 CYS B CA 1
ATOM 6637 C C . CYS B 1 392 ? 9.68 18.797 -13.688 1 91.12 392 CYS B C 1
ATOM 6639 O O . CYS B 1 392 ? 10.672 18.438 -14.32 1 91.12 392 CYS B O 1
ATOM 6641 N N . ASN B 1 393 ? 9 19.859 -13.977 1 90.44 393 ASN B N 1
ATOM 6642 C CA . ASN B 1 393 ? 9.422 20.734 -15.062 1 90.44 393 ASN B CA 1
ATOM 6643 C C . ASN B 1 393 ? 10.773 21.391 -14.758 1 90.44 393 ASN B C 1
ATOM 6645 O O . ASN B 1 393 ? 11.641 21.453 -15.633 1 90.44 393 ASN B O 1
ATOM 6649 N N . VAL B 1 394 ? 10.906 21.828 -13.547 1 85.19 394 VAL B N 1
ATOM 6650 C CA . VAL B 1 394 ? 12.148 22.469 -13.125 1 85.19 394 VAL B CA 1
ATOM 6651 C C . VAL B 1 394 ? 13.297 21.469 -13.203 1 85.19 394 VAL B C 1
ATOM 6653 O O . VAL B 1 394 ? 14.398 21.797 -13.656 1 85.19 394 VAL B O 1
ATOM 6656 N N . TRP B 1 395 ? 13.008 20.25 -12.805 1 87.94 395 TRP B N 1
ATOM 6657 C CA . TRP B 1 395 ? 14.047 19.219 -12.742 1 87.94 395 TRP B CA 1
ATOM 6658 C C . TRP B 1 395 ? 14.195 18.516 -14.086 1 87.94 395 TRP B C 1
ATOM 6660 O O . TRP B 1 395 ? 15.07 17.656 -14.25 1 87.94 395 TRP B O 1
ATOM 6670 N N . LYS B 1 396 ? 13.328 18.812 -15.055 1 91.62 396 LYS B N 1
ATOM 6671 C CA . LYS B 1 396 ? 13.281 18.141 -16.359 1 91.62 396 LYS B CA 1
ATOM 6672 C C . LYS B 1 396 ? 13.117 16.641 -16.188 1 91.62 396 LYS B C 1
ATOM 6674 O O . LYS B 1 396 ? 13.797 15.859 -16.859 1 91.62 396 LYS B O 1
ATOM 6679 N N . GLN B 1 397 ? 12.352 16.266 -15.234 1 91.31 397 GLN B N 1
ATOM 6680 C CA . GLN B 1 397 ? 12.086 14.859 -14.914 1 91.31 397 GLN B CA 1
ATOM 6681 C C . GLN B 1 397 ? 10.75 14.406 -15.508 1 91.31 397 GLN B C 1
ATOM 6683 O O . GLN B 1 397 ? 9.695 14.961 -15.172 1 91.31 397 GLN B O 1
ATOM 6688 N N . PRO B 1 398 ? 10.805 13.414 -16.406 1 91.19 398 PRO B N 1
ATOM 6689 C CA . PRO B 1 398 ? 9.531 12.883 -16.906 1 91.19 398 PRO B CA 1
ATOM 6690 C C . PRO B 1 398 ? 8.672 12.281 -15.789 1 91.19 398 PRO B C 1
ATOM 6692 O O . PRO B 1 398 ? 9.188 11.578 -14.914 1 91.19 398 PRO B O 1
ATOM 6695 N N . ALA B 1 399 ? 7.387 12.633 -15.781 1 94.06 399 ALA B N 1
ATOM 6696 C CA . ALA B 1 399 ? 6.426 12.125 -14.805 1 94.06 399 ALA B CA 1
ATOM 6697 C C . ALA B 1 399 ? 5.102 11.766 -15.477 1 94.06 399 ALA B C 1
ATOM 6699 O O . ALA B 1 399 ? 4.094 12.445 -15.273 1 94.06 399 ALA B O 1
ATOM 6700 N N . GLY B 1 400 ? 5.172 10.656 -16.266 1 94.94 400 GLY B N 1
ATOM 6701 C CA . GLY B 1 400 ? 4.039 10.266 -17.078 1 94.94 400 GLY B CA 1
ATOM 6702 C C . GLY B 1 400 ? 2.816 9.883 -16.266 1 94.94 400 GLY B C 1
ATOM 6703 O O . GLY B 1 400 ? 1.699 10.297 -16.578 1 94.94 400 GLY B O 1
ATOM 6704 N N . LEU B 1 401 ? 2.959 9.086 -15.219 1 97 401 LEU B N 1
ATOM 6705 C CA . LEU B 1 401 ? 1.827 8.664 -14.406 1 97 401 LEU B CA 1
ATOM 6706 C C . LEU B 1 401 ? 1.251 9.844 -13.625 1 97 401 LEU B C 1
ATOM 6708 O O . LEU B 1 401 ? 0.036 9.93 -13.43 1 97 401 LEU B O 1
ATOM 6712 N N . THR B 1 402 ? 2.139 10.742 -13.148 1 96.62 402 THR B N 1
ATOM 6713 C CA . THR B 1 402 ? 1.704 11.945 -12.438 1 96.62 402 THR B CA 1
ATOM 6714 C C . THR B 1 402 ? 0.818 12.805 -13.328 1 96.62 402 THR B C 1
ATOM 6716 O O . THR B 1 402 ? -0.232 13.281 -12.898 1 96.62 402 THR B O 1
ATOM 6719 N N . SER B 1 403 ? 1.256 12.969 -14.516 1 96.94 403 SER B N 1
ATOM 6720 C CA . SER B 1 403 ? 0.506 13.773 -15.477 1 96.94 403 SER B CA 1
ATOM 6721 C C . SER B 1 403 ? -0.859 13.164 -15.766 1 96.94 403 SER B C 1
ATOM 6723 O O . SER B 1 403 ? -1.868 13.867 -15.805 1 96.94 403 SER B O 1
ATOM 6725 N N . THR B 1 404 ? -0.87 11.883 -15.984 1 97.62 404 THR B N 1
ATOM 6726 C CA . THR B 1 404 ? -2.121 11.188 -16.266 1 97.62 404 THR B CA 1
ATOM 6727 C C . THR B 1 404 ? -3.064 11.273 -15.07 1 97.62 404 THR B C 1
ATOM 6729 O O . THR B 1 404 ? -4.258 11.539 -15.227 1 97.62 404 THR B O 1
ATOM 6732 N N . ALA B 1 405 ? -2.537 11.016 -13.859 1 97.88 405 ALA B N 1
ATOM 6733 C CA . ALA B 1 405 ? -3.355 11.117 -12.656 1 97.88 405 ALA B CA 1
ATOM 6734 C C . ALA B 1 405 ? -3.955 12.516 -12.508 1 97.88 405 ALA B C 1
ATOM 6736 O O . ALA B 1 405 ? -5.133 12.656 -12.172 1 97.88 405 ALA B O 1
ATOM 6737 N N . ASN B 1 406 ? -3.16 13.516 -12.773 1 97.31 406 ASN B N 1
ATOM 6738 C CA . ASN B 1 406 ? -3.629 14.891 -12.672 1 97.31 406 ASN B CA 1
ATOM 6739 C C . ASN B 1 406 ? -4.828 15.141 -13.586 1 97.31 406 ASN B C 1
ATOM 6741 O O . ASN B 1 406 ? -5.785 15.812 -13.188 1 97.31 406 ASN B O 1
ATOM 6745 N N . GLN B 1 407 ? -4.785 14.609 -14.773 1 97.12 407 GLN B N 1
ATOM 6746 C CA . GLN B 1 407 ? -5.895 14.773 -15.703 1 97.12 407 GLN B CA 1
ATOM 6747 C C . GLN B 1 407 ? -7.152 14.07 -15.195 1 97.12 407 GLN B C 1
ATOM 6749 O O . GLN B 1 407 ? -8.258 14.586 -15.344 1 97.12 407 GLN B O 1
ATOM 6754 N N . LEU B 1 408 ? -6.953 12.93 -14.609 1 97.25 408 LEU B N 1
ATOM 6755 C CA . LEU B 1 408 ? -8.094 12.195 -14.062 1 97.25 408 LEU B CA 1
ATOM 6756 C C . LEU B 1 408 ? -8.742 12.969 -12.922 1 97.25 408 LEU B C 1
ATOM 6758 O O . LEU B 1 408 ? -9.969 13.016 -12.82 1 97.25 408 LEU B O 1
ATOM 6762 N N . TYR B 1 409 ? -7.961 13.578 -12.062 1 97.69 409 TYR B N 1
ATOM 6763 C CA . TYR B 1 409 ? -8.5 14.375 -10.961 1 97.69 409 TYR B CA 1
ATOM 6764 C C . TYR B 1 409 ? -9.219 15.609 -11.484 1 97.69 409 TYR B C 1
ATOM 6766 O O . TYR B 1 409 ? -10.273 15.984 -10.953 1 97.69 409 TYR B O 1
ATOM 6774 N N . LYS B 1 410 ? -8.648 16.234 -12.5 1 96.94 410 LYS B N 1
ATOM 6775 C CA . LYS B 1 410 ? -9.32 17.375 -13.102 1 96.94 410 LYS B CA 1
ATOM 6776 C C . LYS B 1 410 ? -10.688 16.984 -13.656 1 96.94 410 LYS B C 1
ATOM 6778 O O . LYS B 1 410 ? -11.656 17.734 -13.523 1 96.94 410 LYS B O 1
ATOM 6783 N N . HIS B 1 411 ? -10.688 15.891 -14.273 1 96.69 411 HIS B N 1
ATOM 6784 C CA . HIS B 1 411 ? -11.953 15.398 -14.805 1 96.69 411 HIS B CA 1
ATOM 6785 C C . HIS B 1 411 ? -12.969 15.156 -13.695 1 96.69 411 HIS B C 1
ATOM 6787 O O . HIS B 1 411 ? -14.141 15.492 -13.844 1 96.69 411 HIS B O 1
ATOM 6793 N N . ALA B 1 412 ? -12.539 14.539 -12.594 1 96.06 412 ALA B N 1
ATOM 6794 C CA . ALA B 1 412 ? -13.422 14.297 -11.461 1 96.06 412 ALA B CA 1
ATOM 6795 C C . ALA B 1 412 ? -13.984 15.609 -10.922 1 96.06 412 ALA B C 1
ATOM 6797 O O . ALA B 1 412 ? -15.164 15.703 -10.586 1 96.06 412 ALA B O 1
ATOM 6798 N N . ARG B 1 413 ? -13.188 16.625 -10.828 1 94.88 413 ARG B N 1
ATOM 6799 C CA . ARG B 1 413 ? -13.617 17.922 -10.336 1 94.88 413 ARG B CA 1
ATOM 6800 C C . ARG B 1 413 ? -14.633 18.562 -11.289 1 94.88 413 ARG B C 1
ATOM 6802 O O . ARG B 1 413 ? -15.617 19.156 -10.844 1 94.88 413 ARG B O 1
ATOM 6809 N N . ARG B 1 414 ? -14.406 18.359 -12.586 1 95.31 414 ARG B N 1
ATOM 6810 C CA . ARG B 1 414 ? -15.344 18.844 -13.586 1 95.31 414 ARG B CA 1
ATOM 6811 C C . ARG B 1 414 ? -16.703 18.156 -13.461 1 95.31 414 ARG B C 1
ATOM 6813 O O . ARG B 1 414 ? -17.734 18.75 -13.781 1 95.31 414 ARG B O 1
ATOM 6820 N N . MET B 1 415 ? -16.672 16.969 -12.898 1 94.94 415 MET B N 1
ATOM 6821 C CA . MET B 1 415 ? -17.906 16.203 -12.688 1 94.94 415 MET B CA 1
ATOM 6822 C C . MET B 1 415 ? -18.625 16.672 -11.43 1 94.94 415 MET B C 1
ATOM 6824 O O . MET B 1 415 ? -19.688 16.141 -11.078 1 94.94 415 MET B O 1
ATOM 6828 N N . GLY B 1 416 ? -18.062 17.625 -10.688 1 93.69 416 GLY B N 1
ATOM 6829 C CA . GLY B 1 416 ? -18.719 18.203 -9.516 1 93.69 416 GLY B CA 1
ATOM 6830 C C . GLY B 1 416 ? -18.266 17.578 -8.211 1 93.69 416 GLY B C 1
ATOM 6831 O O . GLY B 1 416 ? -18.969 17.656 -7.203 1 93.69 416 GLY B O 1
ATOM 6832 N N . LEU B 1 417 ? -17.062 16.953 -8.156 1 94.94 417 LEU B N 1
ATOM 6833 C CA . LEU B 1 417 ? -16.641 16.219 -6.969 1 94.94 417 LEU B CA 1
ATOM 6834 C C . LEU B 1 417 ? -15.656 17.047 -6.145 1 94.94 417 LEU B C 1
ATOM 6836 O O . LEU B 1 417 ? -14.836 16.5 -5.406 1 94.94 417 LEU B O 1
ATOM 6840 N N . ASP B 1 418 ? -15.711 18.359 -6.203 1 91.88 418 ASP B N 1
ATOM 6841 C CA . ASP B 1 418 ? -14.812 19.25 -5.484 1 91.88 418 ASP B CA 1
ATOM 6842 C C . ASP B 1 418 ? -15.023 19.156 -3.975 1 91.88 418 ASP B C 1
ATOM 6844 O O . ASP B 1 418 ? -14.094 19.391 -3.197 1 91.88 418 ASP B O 1
ATOM 6848 N N . GLU B 1 419 ? -16.234 18.812 -3.588 1 89.94 419 GLU B N 1
ATOM 6849 C CA . GLU B 1 419 ? -16.547 18.766 -2.16 1 89.94 419 GLU B CA 1
ATOM 6850 C C . GLU B 1 419 ? -16.516 17.328 -1.636 1 89.94 419 GLU B C 1
ATOM 6852 O O . GLU B 1 419 ? -16.844 17.078 -0.474 1 89.94 419 GLU B O 1
ATOM 6857 N N . ALA B 1 420 ? -16.078 16.422 -2.461 1 93 420 ALA B N 1
ATOM 6858 C CA . ALA B 1 420 ? -16.109 15.008 -2.094 1 93 420 ALA B CA 1
ATOM 6859 C C . ALA B 1 420 ? -14.773 14.547 -1.533 1 93 420 ALA B C 1
ATOM 6861 O O . ALA B 1 420 ? -13.758 15.234 -1.694 1 93 420 ALA B O 1
ATOM 6862 N N . ASP B 1 421 ? -14.883 13.438 -0.84 1 94.81 421 ASP B N 1
ATOM 6863 C CA . ASP B 1 421 ? -13.68 12.719 -0.432 1 94.81 421 ASP B CA 1
ATOM 6864 C C . ASP B 1 421 ? -12.898 12.219 -1.647 1 94.81 421 ASP B C 1
ATOM 6866 O O . ASP B 1 421 ? -13.477 11.977 -2.707 1 94.81 421 ASP B O 1
ATOM 6870 N N . SER B 1 422 ? -11.625 12.109 -1.448 1 95.94 422 SER B N 1
ATOM 6871 C CA . SER B 1 422 ? -10.781 11.656 -2.549 1 95.94 422 SER B CA 1
ATOM 6872 C C . SER B 1 422 ? -11.227 10.289 -3.055 1 95.94 422 SER B C 1
ATOM 6874 O O . SER B 1 422 ? -11.055 9.969 -4.234 1 95.94 422 SER B O 1
ATOM 6876 N N . SER B 1 423 ? -11.859 9.461 -2.252 1 95.69 423 SER B N 1
ATOM 6877 C CA . SER B 1 423 ? -12.359 8.148 -2.648 1 95.69 423 SER B CA 1
ATOM 6878 C C . SER B 1 423 ? -13.422 8.266 -3.732 1 95.69 423 SER B C 1
ATOM 6880 O O . SER B 1 423 ? -13.719 7.293 -4.43 1 95.69 423 SER B O 1
ATOM 6882 N N . ALA B 1 424 ? -13.969 9.453 -3.9 1 96.19 424 ALA B N 1
ATOM 6883 C CA . ALA B 1 424 ? -15 9.688 -4.914 1 96.19 424 ALA B CA 1
ATOM 6884 C C . ALA B 1 424 ? -14.422 9.547 -6.32 1 96.19 424 ALA B C 1
ATOM 6886 O O . ALA B 1 424 ? -15.172 9.453 -7.297 1 96.19 424 ALA B O 1
ATOM 6887 N N . MET B 1 425 ? -13.109 9.477 -6.371 1 97.19 425 MET B N 1
ATOM 6888 C CA . MET B 1 425 ? -12.484 9.133 -7.645 1 97.19 425 MET B CA 1
ATOM 6889 C C . MET B 1 425 ? -13.07 7.848 -8.211 1 97.19 425 MET B C 1
ATOM 6891 O O . MET B 1 425 ? -13.094 7.656 -9.43 1 97.19 425 MET B O 1
ATOM 6895 N N . PHE B 1 426 ? -13.602 6.98 -7.352 1 96.94 426 PHE B N 1
ATOM 6896 C CA . PHE B 1 426 ? -14.234 5.742 -7.785 1 96.94 426 PHE B CA 1
ATOM 6897 C C . PHE B 1 426 ? -15.492 6.035 -8.594 1 96.94 426 PHE B C 1
ATOM 6899 O O . PHE B 1 426 ? -15.789 5.34 -9.57 1 96.94 426 PHE B O 1
ATOM 6906 N N . LEU B 1 427 ? -16.219 7.074 -8.203 1 94.12 427 LEU B N 1
ATOM 6907 C CA . LEU B 1 427 ? -17.422 7.457 -8.922 1 94.12 427 LEU B CA 1
ATOM 6908 C C . LEU B 1 427 ? -17.094 7.891 -10.344 1 94.12 427 LEU B C 1
ATOM 6910 O O . LEU B 1 427 ? -17.844 7.605 -11.281 1 94.12 427 LEU B O 1
ATOM 6914 N N . ARG B 1 428 ? -16.031 8.531 -10.445 1 91.88 428 ARG B N 1
ATOM 6915 C CA . ARG B 1 428 ? -15.562 8.93 -11.773 1 91.88 428 ARG B CA 1
ATOM 6916 C C . ARG B 1 428 ? -15.195 7.703 -12.609 1 91.88 428 ARG B C 1
ATOM 6918 O O . ARG B 1 428 ? -15.508 7.641 -13.805 1 91.88 428 ARG B O 1
ATOM 6925 N N . ALA B 1 429 ? -14.523 6.773 -12.016 1 92 429 ALA B N 1
ATOM 6926 C CA . ALA B 1 429 ? -13.969 5.617 -12.719 1 92 429 ALA B CA 1
ATOM 6927 C C . ALA B 1 429 ? -15.07 4.637 -13.117 1 92 429 ALA B C 1
ATOM 6929 O O . ALA B 1 429 ? -14.93 3.887 -14.086 1 92 429 ALA B O 1
ATOM 6930 N N . LYS B 1 430 ? -16.156 4.578 -12.352 1 87.75 430 LYS B N 1
ATOM 6931 C CA . LYS B 1 430 ? -17.25 3.637 -12.594 1 87.75 430 LYS B CA 1
ATOM 6932 C C . LYS B 1 430 ? -18.016 4.012 -13.852 1 87.75 430 LYS B C 1
ATOM 6934 O O . LYS B 1 430 ? -18.594 3.143 -14.516 1 87.75 430 LYS B O 1
#

Foldseek 3Di:
DDPPPPLPQDDAQFWKFADDVPGATAIWGFHDADPQDDDDPDPQWTWIQGAQVLAIDTGGSVRIGGCVVCCPPRPDDDPPSRVRRVVVVVVVVVVCVVPVPDDDDGDHHHPPVGDDCPPDDDDPPPPPPPPCPVPPPPQFEEEEEAAAPLRLLLLLLLLLLQHAYEYEYPDPVSLVVSQVSNVVSVHGYHYDPDSLVSLQRGQEYEYHHHAQVVVVVSCVVQQLVNLVRHSQANGEYEYAHDDFPVVVVVCLVSCVVRRYHYKYWYFQAWSVQFLAGEIEIEHDPVSCVVCVVSCVSSRNSGYVYYDYDDDCVVVLVSLLVCLLVLLVVLLVLLVCVVVHPSVVVLVVLCVDPPDDDRVNVLSVCVVVVVFQPAGDFLVSSLVSLVSVVVVCVVVVHDDVSSVVSNVLSVVLVVVVCRNTYNSCSNVSSD/DDDPPPLPQDDAQFWKFADDVPGATAIWGFHDADPQRDDDPDPQWTWIQGAQVLAIDTGGSVRIGGCVVCCPPRVDDDPPSRVRRVVLVVVVVVVCVVPVPDDDDGDHHHPPVGDPCPPDDDDPPPPPPPPCPVPPPPQFEEEEEAAAPLRLLLLLLLLLLQHAYEYEYPDPVSLVVSQVSNVVSVHGYHYDPDSLVSLQRGQEYEYHHHAQVVVVVNCVVQQLVHLVRHRQANGEYEYAHDDFPVVVVVCLVSCVVRRYHYKYWYFQAWSVQFLAGEIEIEHDPVSCVVCVVSCVSSRNSGYVYYDYDDDCVVVLVSLLVCLLVLLVVLLVLLVCVVVHPSVVVLVVLCVDPPDDDRVNVLSVCVVVVVFQPAGDFLVSSLVSLVSVVVVCVVVVHDDVSSVVSNVLSVVLVVVVCRNTYNSCSNVSSD